Protein 7SHE (pdb70)

Structure (mmCIF, N/CA/C/O backbone):
data_7SHE
#
_entry.id   7SHE
#
_cell.length_a   1.00
_cell.length_b   1.00
_cell.length_c   1.00
_cell.angle_alpha   90.00
_cell.angle_beta   90.00
_cell.angle_gamma   90.00
#
_symmetry.space_group_name_H-M   'P 1'
#
loop_
_entity.id
_entity.type
_entity.pdbx_description
1 polymer 'G-protein coupled receptor 158'
2 non-polymer 1,2-dioleoyl-sn-glycero-3-phosphoethanolamine
3 non-polymer '(2S)-1-{[(S)-hydroxy{[(1s,2R,3R,4R,5S,6S)-2,3,4,5,6-pentahydroxycyclohexyl]oxy}phosphoryl]oxy}-3-(octadecanoyloxy)propan-2-yl (5E,8E,11E,14E)-icosa-5,8,11,14-tetraenoate'
4 non-polymer CHOLESTEROL
#
loop_
_atom_site.group_PDB
_atom_site.id
_atom_site.type_symbol
_atom_site.label_atom_id
_atom_site.label_alt_id
_atom_site.label_comp_id
_atom_site.label_asym_id
_atom_site.label_entity_id
_atom_site.label_seq_id
_atom_site.pdbx_PDB_ins_code
_atom_site.Cartn_x
_atom_site.Cartn_y
_atom_site.Cartn_z
_atom_site.occupancy
_atom_site.B_iso_or_equiv
_atom_site.auth_seq_id
_atom_site.auth_comp_id
_atom_site.auth_asym_id
_atom_site.auth_atom_id
_atom_site.pdbx_PDB_model_num
ATOM 1 N N . ASP A 1 66 ? 192.996 149.922 207.358 1.00 33.67 66 ASP A N 1
ATOM 2 C CA . ASP A 1 66 ? 193.407 149.451 208.676 1.00 33.67 66 ASP A CA 1
ATOM 3 C C . ASP A 1 66 ? 192.313 149.696 209.709 1.00 33.67 66 ASP A C 1
ATOM 4 O O . ASP A 1 66 ? 192.070 148.860 210.579 1.00 33.67 66 ASP A O 1
ATOM 9 N N . GLY A 1 67 ? 191.660 150.855 209.608 1.00 33.10 67 GLY A N 1
ATOM 10 C CA . GLY A 1 67 ? 190.578 151.164 210.529 1.00 33.10 67 GLY A CA 1
ATOM 11 C C . GLY A 1 67 ? 189.393 150.231 210.375 1.00 33.10 67 GLY A C 1
ATOM 12 O O . GLY A 1 67 ? 188.780 149.821 211.363 1.00 33.10 67 GLY A O 1
ATOM 13 N N . THR A 1 68 ? 189.050 149.888 209.130 1.00 33.78 68 THR A N 1
ATOM 14 C CA . THR A 1 68 ? 187.932 148.981 208.892 1.00 33.78 68 THR A CA 1
ATOM 15 C C . THR A 1 68 ? 188.215 147.592 209.451 1.00 33.78 68 THR A C 1
ATOM 16 O O . THR A 1 68 ? 187.329 146.962 210.041 1.00 33.78 68 THR A O 1
ATOM 20 N N . ILE A 1 69 ? 189.443 147.099 209.274 1.00 33.34 69 ILE A N 1
ATOM 21 C CA . ILE A 1 69 ? 189.801 145.769 209.754 1.00 33.34 69 ILE A CA 1
ATOM 22 C C . ILE A 1 69 ? 189.764 145.687 211.275 1.00 33.34 69 ILE A C 1
ATOM 23 O O . ILE A 1 69 ? 189.551 144.601 211.829 1.00 33.34 69 ILE A O 1
ATOM 28 N N . LEU A 1 70 ? 189.956 146.813 211.967 1.00 34.07 70 LEU A N 1
ATOM 29 C CA . LEU A 1 70 ? 189.996 146.828 213.425 1.00 34.07 70 LEU A CA 1
ATOM 30 C C . LEU A 1 70 ? 188.704 146.336 214.064 1.00 34.07 70 LEU A C 1
ATOM 31 O O . LEU A 1 70 ? 188.759 145.751 215.151 1.00 34.07 70 LEU A O 1
ATOM 36 N N . ALA A 1 71 ? 187.553 146.554 213.426 1.00 32.45 71 ALA A N 1
ATOM 37 C CA . ALA A 1 71 ? 186.296 146.066 213.983 1.00 32.45 71 ALA A CA 1
ATOM 38 C C . ALA A 1 71 ? 186.223 144.544 213.931 1.00 32.45 71 ALA A C 1
ATOM 39 O O . ALA A 1 71 ? 185.873 143.897 214.924 1.00 32.45 71 ALA A O 1
ATOM 41 N N . GLN A 1 72 ? 186.560 143.955 212.782 1.00 33.71 72 GLN A N 1
ATOM 42 C CA . GLN A 1 72 ? 186.547 142.501 212.671 1.00 33.71 72 GLN A CA 1
ATOM 43 C C . GLN A 1 72 ? 187.621 141.860 213.540 1.00 33.71 72 GLN A C 1
ATOM 44 O O . GLN A 1 72 ? 187.418 140.755 214.054 1.00 33.71 72 GLN A O 1
ATOM 50 N N . LYS A 1 73 ? 188.766 142.527 213.710 1.00 32.47 73 LYS A N 1
ATOM 51 C CA . LYS A 1 73 ? 189.811 141.984 214.573 1.00 32.47 73 LYS A CA 1
ATOM 52 C C . LYS A 1 73 ? 189.342 141.894 216.020 1.00 32.47 73 LYS A C 1
ATOM 53 O O . LYS A 1 73 ? 189.612 140.902 216.707 1.00 32.47 73 LYS A O 1
ATOM 59 N N . LEU A 1 74 ? 188.637 142.919 216.500 1.00 32.08 74 LEU A N 1
ATOM 60 C CA . LEU A 1 74 ? 188.127 142.918 217.865 1.00 32.08 74 LEU A CA 1
ATOM 61 C C . LEU A 1 74 ? 186.814 142.162 218.010 1.00 32.08 74 LEU A C 1
ATOM 62 O O . LEU A 1 74 ? 186.380 141.928 219.144 1.00 32.08 74 LEU A O 1
ATOM 67 N N . ALA A 1 75 ? 186.170 141.791 216.900 1.00 30.08 75 ALA A N 1
ATOM 68 C CA . ALA A 1 75 ? 184.945 141.001 216.980 1.00 30.08 75 ALA A CA 1
ATOM 69 C C . ALA A 1 75 ? 185.164 139.719 217.774 1.00 30.08 75 ALA A C 1
ATOM 70 O O . ALA A 1 75 ? 184.359 139.365 218.643 1.00 30.08 75 ALA A O 1
ATOM 72 N N . GLU A 1 76 ? 186.255 139.006 217.488 1.00 35.00 76 GLU A N 1
ATOM 73 C CA . GLU A 1 76 ? 186.604 137.832 218.277 1.00 35.00 76 GLU A CA 1
ATOM 74 C C . GLU A 1 76 ? 187.221 138.192 219.622 1.00 35.00 76 GLU A C 1
ATOM 75 O O . GLU A 1 76 ? 187.219 137.355 220.531 1.00 35.00 76 GLU A O 1
ATOM 81 N N . GLU A 1 77 ? 187.748 139.410 219.770 1.00 35.85 77 GLU A N 1
ATOM 82 C CA . GLU A 1 77 ? 188.284 139.825 221.062 1.00 35.85 77 GLU A CA 1
ATOM 83 C C . GLU A 1 77 ? 187.170 140.057 222.075 1.00 35.85 77 GLU A C 1
ATOM 84 O O . GLU A 1 77 ? 187.389 139.901 223.282 1.00 35.85 77 GLU A O 1
ATOM 90 N N . VAL A 1 78 ? 185.981 140.423 221.608 1.00 35.02 78 VAL A N 1
ATOM 91 C CA . VAL A 1 78 ? 184.809 140.537 222.475 1.00 35.02 78 VAL A CA 1
ATOM 92 C C . VAL A 1 78 ? 183.683 139.684 221.896 1.00 35.02 78 VAL A C 1
ATOM 93 O O . VAL A 1 78 ? 182.724 140.215 221.318 1.00 35.02 78 VAL A O 1
ATOM 97 N N . PRO A 1 79 ? 183.753 138.362 222.037 1.00 34.18 79 PRO A N 1
ATOM 98 C CA . PRO A 1 79 ? 182.704 137.503 221.480 1.00 34.18 79 PRO A CA 1
ATOM 99 C C . PRO A 1 79 ? 181.409 137.621 222.267 1.00 34.18 79 PRO A C 1
ATOM 100 O O . PRO A 1 79 ? 181.362 138.191 223.361 1.00 34.18 79 PRO A O 1
ATOM 104 N N . MET A 1 80 ? 180.338 137.104 221.657 1.00 31.88 80 MET A N 1
ATOM 105 C CA . MET A 1 80 ? 179.002 137.038 222.246 1.00 31.88 80 MET A CA 1
ATOM 106 C C . MET A 1 80 ? 178.377 138.432 222.267 1.00 31.88 80 MET A C 1
ATOM 107 O O . MET A 1 80 ? 177.176 138.581 222.508 1.00 31.88 80 MET A O 1
ATOM 112 N N . ASP A 1 81 ? 179.166 139.452 221.928 1.00 31.24 81 ASP A N 1
ATOM 113 C CA . ASP A 1 81 ? 178.670 140.819 221.848 1.00 31.24 81 ASP A CA 1
ATOM 114 C C . ASP A 1 81 ? 178.488 141.310 220.420 1.00 31.24 81 ASP A C 1
ATOM 115 O O . ASP A 1 81 ? 177.789 142.308 220.211 1.00 31.24 81 ASP A O 1
ATOM 120 N N . VAL A 1 82 ? 179.102 140.644 219.439 1.00 29.16 82 VAL A N 1
ATOM 121 C CA . VAL A 1 82 ? 178.898 141.022 218.043 1.00 29.16 82 VAL A CA 1
ATOM 122 C C . VAL A 1 82 ? 177.441 140.819 217.651 1.00 29.16 82 VAL A C 1
ATOM 123 O O . VAL A 1 82 ? 176.841 141.660 216.970 1.00 29.16 82 VAL A O 1
ATOM 127 N N . ALA A 1 83 ? 176.849 139.699 218.073 1.00 31.08 83 ALA A N 1
ATOM 128 C CA . ALA A 1 83 ? 175.422 139.488 217.866 1.00 31.08 83 ALA A CA 1
ATOM 129 C C . ALA A 1 83 ? 174.584 140.529 218.593 1.00 31.08 83 ALA A C 1
ATOM 130 O O . ALA A 1 83 ? 173.496 140.876 218.120 1.00 31.08 83 ALA A O 1
ATOM 132 N N . SER A 1 84 ? 175.064 141.036 219.731 1.00 25.88 84 SER A N 1
ATOM 133 C CA . SER A 1 84 ? 174.381 142.120 220.422 1.00 25.88 84 SER A CA 1
ATOM 134 C C . SER A 1 84 ? 174.554 143.459 219.718 1.00 25.88 84 SER A C 1
ATOM 135 O O . SER A 1 84 ? 173.792 144.392 219.994 1.00 25.88 84 SER A O 1
ATOM 138 N N . TYR A 1 85 ? 175.533 143.573 218.820 1.00 34.98 85 TYR A N 1
ATOM 139 C CA . TYR A 1 85 ? 175.725 144.808 218.068 1.00 34.98 85 TYR A CA 1
ATOM 140 C C . TYR A 1 85 ? 174.749 144.895 216.899 1.00 34.98 85 TYR A C 1
ATOM 141 O O . TYR A 1 85 ? 173.924 145.812 216.831 1.00 34.98 85 TYR A O 1
ATOM 150 N N . LEU A 1 86 ? 174.833 143.941 215.969 1.00 34.72 86 LEU A N 1
ATOM 151 C CA . LEU A 1 86 ? 173.942 143.952 214.814 1.00 34.72 86 LEU A CA 1
ATOM 152 C C . LEU A 1 86 ? 172.491 143.754 215.235 1.00 34.72 86 LEU A C 1
ATOM 153 O O . LEU A 1 86 ? 171.587 144.410 214.703 1.00 34.72 86 LEU A O 1
ATOM 158 N N . TYR A 1 87 ? 172.249 142.858 216.185 1.00 35.95 87 TYR A N 1
ATOM 159 C CA . TYR A 1 87 ? 170.911 142.579 216.702 1.00 35.95 87 TYR A CA 1
ATOM 160 C C . TYR A 1 87 ? 170.838 143.135 218.123 1.00 35.95 87 TYR A C 1
ATOM 161 O O . TYR A 1 87 ? 171.317 142.517 219.075 1.00 35.95 87 TYR A O 1
ATOM 170 N N . THR A 1 88 ? 170.232 144.318 218.256 1.00 32.44 88 THR A N 1
ATOM 171 C CA . THR A 1 88 ? 170.099 144.937 219.571 1.00 32.44 88 THR A CA 1
ATOM 172 C C . THR A 1 88 ? 169.154 144.150 220.471 1.00 32.44 88 THR A C 1
ATOM 173 O O . THR A 1 88 ? 169.207 144.288 221.699 1.00 32.44 88 THR A O 1
ATOM 177 N N . GLY A 1 89 ? 168.291 143.325 219.887 1.00 32.88 89 GLY A N 1
ATOM 178 C CA . GLY A 1 89 ? 167.357 142.507 220.628 1.00 32.88 89 GLY A CA 1
ATOM 179 C C . GLY A 1 89 ? 167.895 141.167 221.075 1.00 32.88 89 GLY A C 1
ATOM 180 O O . GLY A 1 89 ? 167.131 140.349 221.596 1.00 32.88 89 GLY A O 1
ATOM 181 N N . ASP A 1 90 ? 169.192 140.911 220.889 1.00 31.78 90 ASP A N 1
ATOM 182 C CA . ASP A 1 90 ? 169.767 139.631 221.284 1.00 31.78 90 ASP A CA 1
ATOM 183 C C . ASP A 1 90 ? 169.872 139.485 222.798 1.00 31.78 90 ASP A C 1
ATOM 184 O O . ASP A 1 90 ? 170.169 138.389 223.285 1.00 31.78 90 ASP A O 1
ATOM 189 N N . SER A 1 91 ? 169.627 140.560 223.551 1.00 31.42 91 SER A N 1
ATOM 190 C CA . SER A 1 91 ? 169.840 140.519 224.994 1.00 31.42 91 SER A CA 1
ATOM 191 C C . SER A 1 91 ? 168.847 139.603 225.701 1.00 31.42 91 SER A C 1
ATOM 192 O O . SER A 1 91 ? 169.201 138.970 226.703 1.00 31.42 91 SER A O 1
ATOM 195 N N . HIS A 1 92 ? 167.609 139.512 225.207 1.00 35.41 92 HIS A N 1
ATOM 196 C CA . HIS A 1 92 ? 166.577 138.798 225.953 1.00 35.41 92 HIS A CA 1
ATOM 197 C C . HIS A 1 92 ? 166.787 137.289 225.980 1.00 35.41 92 HIS A C 1
ATOM 198 O O . HIS A 1 92 ? 166.147 136.613 226.792 1.00 35.41 92 HIS A O 1
ATOM 205 N N . GLN A 1 93 ? 167.467 136.774 224.970 1.00 30.89 93 GLN A N 1
ATOM 206 C CA . GLN A 1 93 ? 167.729 135.334 225.078 1.00 30.89 93 GLN A CA 1
ATOM 207 C C . GLN A 1 93 ? 168.991 135.299 225.920 1.00 30.89 93 GLN A C 1
ATOM 208 O O . GLN A 1 93 ? 169.094 134.405 226.781 1.00 30.89 93 GLN A O 1
ATOM 214 N N . LEU A 1 94 ? 169.854 136.304 225.723 1.00 34.23 94 LEU A N 1
ATOM 215 C CA . LEU A 1 94 ? 171.153 136.256 226.411 1.00 34.23 94 LEU A CA 1
ATOM 216 C C . LEU A 1 94 ? 170.873 135.968 227.875 1.00 34.23 94 LEU A C 1
ATOM 217 O O . LEU A 1 94 ? 170.168 136.764 228.523 1.00 34.23 94 LEU A O 1
ATOM 222 N N . LYS A 1 95 ? 171.400 134.852 228.356 1.00 30.22 95 LYS A N 1
ATOM 223 C CA . LYS A 1 95 ? 171.063 134.417 229.728 1.00 30.22 95 LYS A CA 1
ATOM 224 C C . LYS A 1 95 ? 172.227 134.579 230.704 1.00 30.22 95 LYS A C 1
ATOM 225 O O . LYS A 1 95 ? 172.102 135.396 231.624 1.00 30.22 95 LYS A O 1
ATOM 227 N N . ARG A 1 96 ? 173.311 133.830 230.513 1.00 28.10 96 ARG A N 1
ATOM 228 C CA . ARG A 1 96 ? 174.378 133.821 231.543 1.00 28.10 96 ARG A CA 1
ATOM 229 C C . ARG A 1 96 ? 175.568 134.714 231.205 1.00 28.10 96 ARG A C 1
ATOM 230 O O . ARG A 1 96 ? 175.285 135.708 230.507 1.00 28.10 96 ARG A O 1
ATOM 232 N N . ALA A 1 97 ? 176.789 134.340 231.646 1.00 27.74 97 ALA A N 1
ATOM 233 C CA . ALA A 1 97 ? 178.063 135.100 231.521 1.00 27.74 97 ALA A CA 1
ATOM 234 C C . ALA A 1 97 ? 178.394 135.664 232.904 1.00 27.74 97 ALA A C 1
ATOM 235 O O . ALA A 1 97 ? 177.440 135.933 233.665 1.00 27.74 97 ALA A O 1
ATOM 237 N N . ASN A 1 98 ? 179.685 135.832 233.223 1.00 29.01 98 ASN A N 1
ATOM 238 C CA . ASN A 1 98 ? 180.072 136.434 234.533 1.00 29.01 98 ASN A CA 1
ATOM 239 C C . ASN A 1 98 ? 179.521 137.846 234.597 1.00 29.01 98 ASN A C 1
ATOM 240 O O . ASN A 1 98 ? 178.948 138.190 235.643 1.00 29.01 98 ASN A O 1
ATOM 245 N N . CYS A 1 99 ? 179.693 138.605 233.513 1.00 23.32 99 CYS A N 1
ATOM 246 C CA . CYS A 1 99 ? 179.092 139.957 233.423 1.00 23.32 99 CYS A CA 1
ATOM 247 C C . CYS A 1 99 ? 178.781 140.267 231.962 1.00 23.32 99 CYS A C 1
ATOM 248 O O . CYS A 1 99 ? 178.065 139.484 231.331 1.00 23.32 99 CYS A O 1
ATOM 251 N N . SER A 1 100 ? 179.315 141.384 231.473 1.00 22.80 100 SER A N 1
ATOM 252 C CA . SER A 1 100 ? 179.170 141.764 230.055 1.00 22.80 100 SER A CA 1
ATOM 253 C C . SER A 1 100 ? 180.259 142.785 229.716 1.00 22.80 100 SER A C 1
ATOM 254 O O . SER A 1 100 ? 181.161 142.987 230.548 1.00 22.80 100 SER A O 1
ATOM 257 N N . GLY A 1 101 ? 180.155 143.442 228.562 1.00 26.08 101 GLY A N 1
ATOM 258 C CA . GLY A 1 101 ? 181.187 144.382 228.081 1.00 26.08 101 GLY A CA 1
ATOM 259 C C . GLY A 1 101 ? 181.875 145.210 229.120 1.00 26.08 101 GLY A C 1
ATOM 260 O O . GLY A 1 101 ? 181.244 145.894 229.912 1.00 26.08 101 GLY A O 1
ATOM 261 N N . ARG A 1 102 ? 183.182 145.146 229.077 1.00 28.25 102 ARG A N 1
ATOM 262 C CA . ARG A 1 102 ? 183.944 146.059 229.959 1.00 28.25 102 ARG A CA 1
ATOM 263 C C . ARG A 1 102 ? 184.651 147.128 229.113 1.00 28.25 102 ARG A C 1
ATOM 264 O O . ARG A 1 102 ? 184.880 148.239 229.664 1.00 28.25 102 ARG A O 1
ATOM 272 N N . TYR A 1 103 ? 184.864 146.821 227.798 1.00 34.00 103 TYR A N 1
ATOM 273 C CA . TYR A 1 103 ? 185.584 147.932 227.192 1.00 34.00 103 TYR A CA 1
ATOM 274 C C . TYR A 1 103 ? 185.602 147.754 225.681 1.00 34.00 103 TYR A C 1
ATOM 275 O O . TYR A 1 103 ? 185.597 146.628 225.176 1.00 34.00 103 TYR A O 1
ATOM 284 N N . GLU A 1 104 ? 185.622 148.881 224.972 1.00 32.75 104 GLU A N 1
ATOM 285 C CA . GLU A 1 104 ? 185.736 148.898 223.520 1.00 32.75 104 GLU A CA 1
ATOM 286 C C . GLU A 1 104 ? 186.825 149.883 223.127 1.00 32.75 104 GLU A C 1
ATOM 287 O O . GLU A 1 104 ? 186.892 150.987 223.675 1.00 32.75 104 GLU A O 1
ATOM 293 N N . LEU A 1 105 ? 187.677 149.483 222.181 1.00 30.58 105 LEU A N 1
ATOM 294 C CA . LEU A 1 105 ? 188.783 150.325 221.722 1.00 30.58 105 LEU A CA 1
ATOM 295 C C . LEU A 1 105 ? 188.253 151.368 220.736 1.00 30.58 105 LEU A C 1
ATOM 296 O O . LEU A 1 105 ? 188.361 151.244 219.514 1.00 30.58 105 LEU A O 1
ATOM 301 N N . ALA A 1 106 ? 187.665 152.418 221.302 1.00 28.77 106 ALA A N 1
ATOM 302 C CA . ALA A 1 106 ? 187.114 153.524 220.532 1.00 28.77 106 ALA A CA 1
ATOM 303 C C . ALA A 1 106 ? 188.107 154.663 220.341 1.00 28.77 106 ALA A C 1
ATOM 304 O O . ALA A 1 106 ? 187.704 155.758 219.933 1.00 28.77 106 ALA A O 1
ATOM 306 N N . GLY A 1 107 ? 189.388 154.434 220.626 1.00 30.89 107 GLY A N 1
ATOM 307 C CA . GLY A 1 107 ? 190.374 155.496 220.571 1.00 30.89 107 GLY A CA 1
ATOM 308 C C . GLY A 1 107 ? 190.880 155.853 219.191 1.00 30.89 107 GLY A C 1
ATOM 309 O O . GLY A 1 107 ? 191.672 156.793 219.069 1.00 30.89 107 GLY A O 1
ATOM 310 N N . LEU A 1 108 ? 190.454 155.133 218.153 1.00 30.45 108 LEU A N 1
ATOM 311 C CA . LEU A 1 108 ? 190.924 155.424 216.799 1.00 30.45 108 LEU A CA 1
ATOM 312 C C . LEU A 1 108 ? 190.544 156.820 216.317 1.00 30.45 108 LEU A C 1
ATOM 313 O O . LEU A 1 108 ? 191.429 157.530 215.812 1.00 30.45 108 LEU A O 1
ATOM 318 N N . PRO A 1 109 ? 189.291 157.281 216.430 1.00 33.60 109 PRO A N 1
ATOM 319 C CA . PRO A 1 109 ? 189.032 158.698 216.112 1.00 33.60 109 PRO A CA 1
ATOM 320 C C . PRO A 1 109 ? 189.565 159.637 217.180 1.00 33.60 109 PRO A C 1
ATOM 321 O O . PRO A 1 109 ? 190.135 160.689 216.862 1.00 33.60 109 PRO A O 1
ATOM 325 N N . GLY A 1 110 ? 189.386 159.279 218.447 1.00 26.95 110 GLY A N 1
ATOM 326 C CA . GLY A 1 110 ? 189.886 160.070 219.554 1.00 26.95 110 GLY A CA 1
ATOM 327 C C . GLY A 1 110 ? 189.596 159.361 220.855 1.00 26.95 110 GLY A C 1
ATOM 328 O O . GLY A 1 110 ? 188.924 158.325 220.881 1.00 26.95 110 GLY A O 1
ATOM 329 N N . LYS A 1 111 ? 190.118 159.929 221.945 1.00 31.68 111 LYS A N 1
ATOM 330 C CA . LYS A 1 111 ? 189.851 159.367 223.266 1.00 31.68 111 LYS A CA 1
ATOM 331 C C . LYS A 1 111 ? 188.352 159.326 223.537 1.00 31.68 111 LYS A C 1
ATOM 332 O O . LYS A 1 111 ? 187.805 158.291 223.931 1.00 31.68 111 LYS A O 1
ATOM 338 N N . TRP A 1 112 ? 187.672 160.454 223.319 1.00 34.40 112 TRP A N 1
ATOM 339 C CA . TRP A 1 112 ? 186.223 160.557 223.332 1.00 34.40 112 TRP A CA 1
ATOM 340 C C . TRP A 1 112 ? 185.855 161.765 222.487 1.00 34.40 112 TRP A C 1
ATOM 341 O O . TRP A 1 112 ? 186.580 162.771 222.513 1.00 34.40 112 TRP A O 1
ATOM 352 N N . PRO A 1 113 ? 184.755 161.699 221.730 1.00 32.51 113 PRO A N 1
ATOM 353 C CA . PRO A 1 113 ? 184.484 162.737 220.726 1.00 32.51 113 PRO A CA 1
ATOM 354 C C . PRO A 1 113 ? 184.312 164.130 221.309 1.00 32.51 113 PRO A C 1
ATOM 355 O O . PRO A 1 113 ? 183.358 164.394 222.048 1.00 32.51 113 PRO A O 1
ATOM 359 N N . ALA A 1 114 ? 185.238 165.027 220.979 1.00 25.53 114 ALA A N 1
ATOM 360 C CA . ALA A 1 114 ? 185.053 166.439 221.275 1.00 25.53 114 ALA A CA 1
ATOM 361 C C . ALA A 1 114 ? 184.121 167.047 220.237 1.00 25.53 114 ALA A C 1
ATOM 362 O O . ALA A 1 114 ? 184.289 166.821 219.034 1.00 25.53 114 ALA A O 1
ATOM 364 N N . LEU A 1 115 ? 183.139 167.818 220.702 1.00 25.78 115 LEU A N 1
ATOM 365 C CA . LEU A 1 115 ? 182.036 168.285 219.865 1.00 25.78 115 LEU A CA 1
ATOM 366 C C . LEU A 1 115 ? 181.344 167.088 219.209 1.00 25.78 115 LEU A C 1
ATOM 367 O O . LEU A 1 115 ? 181.244 166.968 217.987 1.00 25.78 115 LEU A O 1
ATOM 372 N N . ALA A 1 116 ? 180.886 166.179 220.068 1.00 29.48 116 ALA A N 1
ATOM 373 C CA . ALA A 1 116 ? 180.308 164.923 219.611 1.00 29.48 116 ALA A CA 1
ATOM 374 C C . ALA A 1 116 ? 179.008 165.161 218.855 1.00 29.48 116 ALA A C 1
ATOM 375 O O . ALA A 1 116 ? 178.226 166.051 219.199 1.00 29.48 116 ALA A O 1
ATOM 377 N N . SER A 1 117 ? 178.781 164.355 217.819 1.00 31.37 117 SER A N 1
ATOM 378 C CA . SER A 1 117 ? 177.552 164.422 217.041 1.00 31.37 117 SER A CA 1
ATOM 379 C C . SER A 1 117 ? 176.402 163.654 217.680 1.00 31.37 117 SER A C 1
ATOM 380 O O . SER A 1 117 ? 175.378 163.447 217.023 1.00 31.37 117 SER A O 1
ATOM 383 N N . ALA A 1 118 ? 176.545 163.231 218.935 1.00 29.26 118 ALA A N 1
ATOM 384 C CA . ALA A 1 118 ? 175.513 162.455 219.611 1.00 29.26 118 ALA A CA 1
ATOM 385 C C . ALA A 1 118 ? 174.450 163.355 220.224 1.00 29.26 118 ALA A C 1
ATOM 386 O O . ALA A 1 118 ? 174.148 163.241 221.416 1.00 29.26 118 ALA A O 1
ATOM 388 N N . HIS A 1 119 ? 173.883 164.255 219.414 1.00 34.20 119 HIS A N 1
ATOM 389 C CA . HIS A 1 119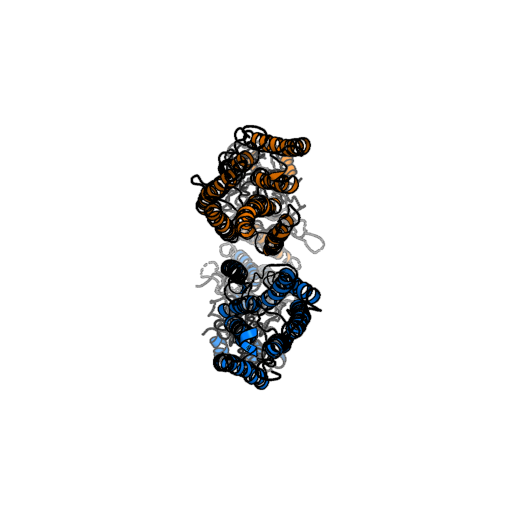 ? 172.846 165.206 219.810 1.00 34.20 119 HIS A CA 1
ATOM 390 C C . HIS A 1 119 ? 173.365 166.451 220.526 1.00 34.20 119 HIS A C 1
ATOM 391 O O . HIS A 1 119 ? 174.499 166.888 220.278 1.00 34.20 119 HIS A O 1
ATOM 398 N N . PRO A 1 120 ? 172.563 167.069 221.398 1.00 28.69 120 PRO A N 1
ATOM 399 C CA . PRO A 1 120 ? 173.083 168.192 222.194 1.00 28.69 120 PRO A CA 1
ATOM 400 C C . PRO A 1 120 ? 172.943 167.578 223.577 1.00 28.69 120 PRO A C 1
ATOM 401 O O . PRO A 1 120 ? 173.341 168.216 224.561 1.00 28.69 120 PRO A O 1
ATOM 405 N N . SER A 1 121 ? 172.389 166.368 223.685 1.00 26.73 121 SER A N 1
ATOM 406 C CA . SER A 1 121 ? 172.195 165.741 224.988 1.00 26.73 121 SER A CA 1
ATOM 407 C C . SER A 1 121 ? 173.521 165.551 225.715 1.00 26.73 121 SER A C 1
ATOM 408 O O . SER A 1 121 ? 173.623 165.798 226.921 1.00 26.73 121 SER A O 1
ATOM 411 N N . LEU A 1 122 ? 174.553 165.114 224.989 1.00 21.43 122 LEU A N 1
ATOM 412 C CA . LEU A 1 122 ? 175.862 164.926 225.609 1.00 21.43 122 LEU A CA 1
ATOM 413 C C . LEU A 1 122 ? 176.435 166.248 226.106 1.00 21.43 122 LEU A C 1
ATOM 414 O O . LEU A 1 122 ? 177.002 166.313 227.203 1.00 21.43 122 LEU A O 1
ATOM 419 N N . HIS A 1 123 ? 176.298 167.313 225.315 1.00 22.92 123 HIS A N 1
ATOM 420 C CA . HIS A 1 123 ? 176.852 168.610 225.681 1.00 22.92 123 HIS A CA 1
ATOM 421 C C . HIS A 1 123 ? 176.013 169.357 226.708 1.00 22.92 123 HIS A C 1
ATOM 422 O O . HIS A 1 123 ? 176.522 170.293 227.333 1.00 22.92 123 HIS A O 1
ATOM 429 N N . ARG A 1 124 ? 174.752 168.974 226.902 1.00 24.03 124 ARG A N 1
ATOM 430 C CA . ARG A 1 124 ? 173.858 169.663 227.824 1.00 24.03 124 ARG A CA 1
ATOM 431 C C . ARG A 1 124 ? 173.696 168.932 229.147 1.00 24.03 124 ARG A C 1
ATOM 432 O O . ARG A 1 124 ? 173.404 169.561 230.169 1.00 24.03 124 ARG A O 1
ATOM 440 N N . ALA A 1 125 ? 173.884 167.610 229.162 1.00 21.27 125 ALA A N 1
ATOM 441 C CA . ALA A 1 125 ? 173.882 166.885 230.428 1.00 21.27 125 ALA A CA 1
ATOM 442 C C . ALA A 1 125 ? 175.110 167.222 231.261 1.00 21.27 125 ALA A C 1
ATOM 443 O O . ALA A 1 125 ? 175.069 167.134 232.493 1.00 21.27 125 ALA A O 1
ATOM 445 N N . LEU A 1 126 ? 176.210 167.601 230.608 1.00 25.85 126 LEU A N 1
ATOM 446 C CA . LEU A 1 126 ? 177.410 168.005 231.334 1.00 25.85 126 LEU A CA 1
ATOM 447 C C . LEU A 1 126 ? 177.182 169.314 232.081 1.00 25.85 126 LEU A C 1
ATOM 448 O O . LEU A 1 126 ? 177.781 169.554 233.136 1.00 25.85 126 LEU A O 1
ATOM 453 N N . ASP A 1 127 ? 176.326 170.182 231.534 1.00 23.72 127 ASP A N 1
ATOM 454 C CA . ASP A 1 127 ? 176.051 171.466 232.172 1.00 23.72 127 ASP A CA 1
ATOM 455 C C . ASP A 1 127 ? 175.405 171.273 233.538 1.00 23.72 127 ASP A C 1
ATOM 456 O O . ASP A 1 127 ? 175.740 171.972 234.504 1.00 23.72 127 ASP A O 1
ATOM 461 N N . THR A 1 128 ? 174.474 170.321 233.637 1.00 22.72 128 THR A N 1
ATOM 462 C CA . THR A 1 128 ? 173.795 170.068 234.902 1.00 22.72 128 THR A CA 1
ATOM 463 C C . THR A 1 128 ? 174.776 169.658 235.989 1.00 22.72 128 THR A C 1
ATOM 464 O O . THR A 1 128 ? 174.655 170.101 237.137 1.00 22.72 128 THR A O 1
ATOM 468 N N . LEU A 1 129 ? 175.758 168.821 235.650 1.00 23.18 129 LEU A N 1
ATOM 469 C CA . LEU A 1 129 ? 176.743 168.415 236.644 1.00 23.18 129 LEU A CA 1
ATOM 470 C C . LEU A 1 129 ? 177.733 169.533 236.948 1.00 23.18 129 LEU A C 1
ATOM 471 O O . LEU A 1 129 ? 178.112 169.725 238.109 1.00 23.18 129 LEU A O 1
ATOM 476 N N . THR A 1 130 ? 178.173 170.278 235.930 1.00 23.81 130 THR A N 1
ATOM 477 C CA . THR A 1 130 ? 179.205 171.283 236.167 1.00 23.81 130 THR A CA 1
ATOM 478 C C . THR A 1 130 ? 178.666 172.440 237.003 1.00 23.81 130 THR A C 1
ATOM 479 O O . THR A 1 130 ? 179.350 172.940 237.904 1.00 23.81 130 THR A O 1
ATOM 483 N N . HIS A 1 131 ? 177.429 172.866 236.744 1.00 26.22 131 HIS A N 1
ATOM 484 C CA . HIS A 1 131 ? 176.876 173.975 237.509 1.00 26.22 131 HIS A CA 1
ATOM 485 C C . HIS A 1 131 ? 176.381 173.552 238.884 1.00 26.22 131 HIS A C 1
ATOM 486 O O . HIS A 1 131 ? 176.081 174.420 239.711 1.00 26.22 131 HIS A O 1
ATOM 493 N N . ALA A 1 132 ? 176.289 172.250 239.146 1.00 23.87 132 ALA A N 1
ATOM 494 C CA . ALA A 1 132 ? 176.087 171.760 240.500 1.00 23.87 132 ALA A CA 1
ATOM 495 C C . ALA A 1 132 ? 177.398 171.602 241.254 1.00 23.87 132 ALA A C 1
ATOM 496 O O . ALA A 1 132 ? 177.430 171.818 242.470 1.00 23.87 132 ALA A O 1
ATOM 498 N N . THR A 1 133 ? 178.477 171.233 240.560 1.00 26.62 133 THR A N 1
ATOM 499 C CA . THR A 1 133 ? 179.793 171.221 241.188 1.00 26.62 133 THR A CA 1
ATOM 500 C C . THR A 1 133 ? 180.249 172.629 241.551 1.00 26.62 133 THR A C 1
ATOM 501 O O . THR A 1 133 ? 180.824 172.836 242.625 1.00 26.62 133 THR A O 1
ATOM 505 N N . ASN A 1 134 ? 180.005 173.609 240.674 1.00 25.78 134 ASN A N 1
ATOM 506 C CA . ASN A 1 134 ? 180.322 174.993 241.018 1.00 25.78 134 ASN A CA 1
ATOM 507 C C . ASN A 1 134 ? 179.503 175.459 242.215 1.00 25.78 134 ASN A C 1
ATOM 508 O O . ASN A 1 134 ? 179.992 176.221 243.057 1.00 25.78 134 ASN A O 1
ATOM 513 N N . PHE A 1 135 ? 178.247 175.016 242.304 1.00 26.97 135 PHE A N 1
ATOM 514 C CA . PHE A 1 135 ? 177.459 175.283 243.503 1.00 26.97 135 PHE A CA 1
ATOM 515 C C . PHE A 1 135 ? 178.115 174.655 244.725 1.00 26.97 135 PHE A C 1
ATOM 516 O O . PHE A 1 135 ? 178.194 175.273 245.793 1.00 26.97 135 PHE A O 1
ATOM 524 N N . LEU A 1 136 ? 178.598 173.419 244.582 1.00 29.01 136 LEU A N 1
ATOM 525 C CA . LEU A 1 136 ? 179.399 172.805 245.632 1.00 29.01 136 LEU A CA 1
ATOM 526 C C . LEU A 1 136 ? 180.778 173.439 245.751 1.00 29.01 136 LEU A C 1
ATOM 527 O O . LEU A 1 136 ? 181.409 173.324 246.807 1.00 29.01 136 LEU A O 1
ATOM 532 N N . ASN A 1 137 ? 181.258 174.106 244.702 1.00 26.51 137 ASN A N 1
ATOM 533 C CA . ASN A 1 137 ? 182.531 174.823 244.759 1.00 26.51 137 ASN A CA 1
ATOM 534 C C . ASN A 1 137 ? 182.349 176.253 245.254 1.00 26.51 137 ASN A C 1
ATOM 535 O O . ASN A 1 137 ? 182.818 177.211 244.632 1.00 26.51 137 ASN A O 1
ATOM 540 N N . VAL A 1 138 ? 181.652 176.413 246.382 1.00 26.89 138 VAL A N 1
ATOM 541 C CA . VAL A 1 138 ? 181.468 177.697 247.048 1.00 26.89 138 VAL A CA 1
ATOM 542 C C . VAL A 1 138 ? 181.801 177.604 248.532 1.00 26.89 138 VAL A C 1
ATOM 543 O O . VAL A 1 138 ? 182.629 178.363 249.047 1.00 26.89 138 VAL A O 1
ATOM 547 N N . MET A 1 139 ? 181.164 176.667 249.237 1.00 32.86 139 MET A N 1
ATOM 548 C CA . MET A 1 139 ? 181.319 176.511 250.677 1.00 32.86 139 MET A CA 1
ATOM 549 C C . MET A 1 139 ? 182.552 175.715 251.073 1.00 32.86 139 MET A C 1
ATOM 550 O O . MET A 1 139 ? 182.749 175.472 252.269 1.00 32.86 139 MET A O 1
ATOM 555 N N . LEU A 1 140 ? 183.359 175.274 250.107 1.00 27.94 140 LEU A N 1
ATOM 556 C CA . LEU A 1 140 ? 184.664 174.717 250.444 1.00 27.94 140 LEU A CA 1
ATOM 557 C C . LEU A 1 140 ? 185.498 175.715 251.238 1.00 27.94 140 LEU A C 1
ATOM 558 O O . LEU A 1 140 ? 186.317 175.314 252.073 1.00 27.94 140 LEU A O 1
ATOM 563 N N . GLN A 1 141 ? 185.294 177.014 251.003 1.00 35.05 141 GLN A N 1
ATOM 564 C CA . GLN A 1 141 ? 186.018 178.065 251.708 1.00 35.05 141 GLN A CA 1
ATOM 565 C C . GLN A 1 141 ? 185.108 178.910 252.592 1.00 35.05 141 GLN A C 1
ATOM 566 O O . GLN A 1 141 ? 185.572 179.898 253.175 1.00 35.05 141 GLN A O 1
ATOM 572 N N . SER A 1 142 ? 183.830 178.556 252.707 1.00 34.88 142 SER A N 1
ATOM 573 C CA . SER A 1 142 ? 182.900 179.342 253.509 1.00 34.88 142 SER A CA 1
ATOM 574 C C . SER A 1 142 ? 183.259 179.254 254.986 1.00 34.88 142 SER A C 1
ATOM 575 O O . SER A 1 142 ? 183.485 178.161 255.516 1.00 34.88 142 SER A O 1
ATOM 578 N N . ASN A 1 143 ? 183.312 180.408 255.646 1.00 36.24 143 ASN A N 1
ATOM 579 C CA . ASN A 1 143 ? 183.642 180.445 257.063 1.00 36.24 143 ASN A CA 1
ATOM 580 C C . ASN A 1 143 ? 182.519 179.837 257.894 1.00 36.24 143 ASN A C 1
ATOM 581 O O . ASN A 1 143 ? 181.336 179.989 257.575 1.00 36.24 143 ASN A O 1
ATOM 586 N N . LYS A 1 144 ? 182.901 179.127 258.957 1.00 30.16 144 LYS A N 1
ATOM 587 C CA . LYS A 1 144 ? 182.016 178.483 259.926 1.00 30.16 144 LYS A CA 1
ATOM 588 C C . LYS A 1 144 ? 181.218 177.337 259.309 1.00 30.16 144 LYS A C 1
ATOM 589 O O . LYS A 1 144 ? 180.435 176.691 260.017 1.00 30.16 144 LYS A O 1
ATOM 595 N N . SER A 1 145 ? 181.404 177.043 258.022 1.00 30.85 145 SER A N 1
ATOM 596 C CA . SER A 1 145 ? 180.651 175.986 257.346 1.00 30.85 145 SER A CA 1
ATOM 597 C C . SER A 1 145 ? 181.337 174.647 257.603 1.00 30.85 145 SER A C 1
ATOM 598 O O . SER A 1 145 ? 181.907 174.015 256.711 1.00 30.85 145 SER A O 1
ATOM 601 N N . ARG A 1 146 ? 181.276 174.213 258.860 1.00 35.00 146 ARG A N 1
ATOM 602 C CA . ARG A 1 146 ? 181.792 172.913 259.269 1.00 35.00 146 ARG A CA 1
ATOM 603 C C . ARG A 1 146 ? 180.685 171.973 259.716 1.00 35.00 146 ARG A C 1
ATOM 604 O O . ARG A 1 146 ? 180.548 170.876 259.160 1.00 35.00 146 ARG A O 1
ATOM 612 N N . GLU A 1 147 ? 179.889 172.380 260.708 1.00 30.20 147 GLU A N 1
ATOM 613 C CA . GLU A 1 147 ? 178.714 171.643 261.165 1.00 30.20 147 GLU A CA 1
ATOM 614 C C . GLU A 1 147 ? 179.100 170.228 261.597 1.00 30.20 147 GLU A C 1
ATOM 615 O O . GLU A 1 147 ? 180.280 169.949 261.836 1.00 30.20 147 GLU A O 1
ATOM 621 N N . GLN A 1 148 ? 178.118 169.331 261.717 1.00 33.62 148 GLN A N 1
ATOM 622 C CA . GLN A 1 148 ? 178.367 167.954 262.126 1.00 33.62 148 GLN A CA 1
ATOM 623 C C . GLN A 1 148 ? 177.533 166.974 261.310 1.00 33.62 148 GLN A C 1
ATOM 624 O O . GLN A 1 148 ? 177.205 165.883 261.791 1.00 33.62 148 GLN A O 1
ATOM 630 N N . ASN A 1 149 ? 177.188 167.346 260.075 1.00 37.41 149 ASN A N 1
ATOM 631 C CA . ASN A 1 149 ? 176.338 166.542 259.197 1.00 37.41 149 ASN A CA 1
ATOM 632 C C . ASN A 1 149 ? 174.984 166.273 259.860 1.00 37.41 149 ASN A C 1
ATOM 633 O O . ASN A 1 149 ? 174.608 165.135 260.146 1.00 37.41 149 ASN A O 1
ATOM 638 N N . LEU A 1 150 ? 174.257 167.360 260.106 1.00 31.08 150 LEU A N 1
ATOM 639 C CA . LEU A 1 150 ? 172.946 167.277 260.730 1.00 31.08 150 LEU A CA 1
ATOM 640 C C . LEU A 1 150 ? 171.918 166.742 259.733 1.00 31.08 150 LEU A C 1
ATOM 641 O O . LEU A 1 150 ? 172.199 166.542 258.548 1.00 31.08 150 LEU A O 1
ATOM 646 N N . GLN A 1 151 ? 170.702 166.502 260.231 1.00 30.42 151 GLN A N 1
ATOM 647 C CA . GLN A 1 151 ? 169.633 165.999 259.376 1.00 30.42 151 GLN A CA 1
ATOM 648 C C . GLN A 1 151 ? 169.184 167.025 258.343 1.00 30.42 151 GLN A C 1
ATOM 649 O O . GLN A 1 151 ? 168.800 166.639 257.234 1.00 30.42 151 GLN A O 1
ATOM 655 N N . ASP A 1 152 ? 169.226 168.315 258.675 1.00 33.30 152 ASP A N 1
ATOM 656 C CA . ASP A 1 152 ? 168.883 169.359 257.717 1.00 33.30 152 ASP A CA 1
ATOM 657 C C . ASP A 1 152 ? 169.981 169.550 256.677 1.00 33.30 152 ASP A C 1
ATOM 658 O O . ASP A 1 152 ? 169.691 169.814 255.507 1.00 33.30 152 ASP A O 1
ATOM 663 N N . ASP A 1 153 ? 171.244 169.413 257.090 1.00 32.91 153 ASP A N 1
ATOM 664 C CA . ASP A 1 153 ? 172.351 169.473 256.140 1.00 32.91 153 ASP A CA 1
ATOM 665 C C . ASP A 1 153 ? 172.248 168.355 255.111 1.00 32.91 153 ASP A C 1
ATOM 666 O O . ASP A 1 153 ? 172.566 168.548 253.932 1.00 32.91 153 ASP A O 1
ATOM 671 N N . LEU A 1 154 ? 171.808 167.174 255.546 1.00 29.41 154 LEU A N 1
ATOM 672 C CA . LEU A 1 154 ? 171.735 166.018 254.660 1.00 29.41 154 LEU A CA 1
ATOM 673 C C . LEU A 1 154 ? 170.617 166.169 253.631 1.00 29.41 154 LEU A C 1
ATOM 674 O O . LEU A 1 154 ? 170.747 165.720 252.481 1.00 29.41 154 LEU A O 1
ATOM 679 N N . ASP A 1 155 ? 169.506 166.792 254.033 1.00 30.49 155 ASP A N 1
ATOM 680 C CA . ASP A 1 155 ? 168.374 166.954 253.128 1.00 30.49 155 ASP A CA 1
ATOM 681 C C . ASP A 1 155 ? 168.739 167.828 251.936 1.00 30.49 155 ASP A C 1
ATOM 682 O O . ASP A 1 155 ? 168.244 167.610 250.824 1.00 30.49 155 ASP A O 1
ATOM 687 N N . TRP A 1 156 ? 169.594 168.829 252.145 1.00 30.69 156 TRP A N 1
ATOM 688 C CA . TRP A 1 156 ? 169.997 169.674 251.027 1.00 30.69 156 TRP A CA 1
ATOM 689 C C . TRP A 1 156 ? 170.774 168.866 249.995 1.00 30.69 156 TRP A C 1
ATOM 690 O O . TRP A 1 156 ? 170.530 168.981 248.790 1.00 30.69 156 TRP A O 1
ATOM 701 N N . TYR A 1 157 ? 171.708 168.023 250.452 1.00 29.27 157 TYR A N 1
ATOM 702 C CA . TYR A 1 157 ? 172.438 167.162 249.526 1.00 29.27 157 TYR A CA 1
ATOM 703 C C . TYR A 1 157 ? 171.510 166.199 248.801 1.00 29.27 157 TYR A C 1
ATOM 704 O O . TYR A 1 157 ? 171.708 165.927 247.611 1.00 29.27 157 TYR A O 1
ATOM 713 N N . GLN A 1 158 ? 170.504 165.662 249.495 1.00 29.25 158 GLN A N 1
ATOM 714 C CA . GLN A 1 158 ? 169.528 164.827 248.799 1.00 29.25 158 GLN A CA 1
ATOM 715 C C . GLN A 1 158 ? 168.776 165.623 247.733 1.00 29.25 158 GLN A C 1
ATOM 716 O O . GLN A 1 158 ? 168.506 165.107 246.637 1.00 29.25 158 GLN A O 1
ATOM 722 N N . ALA A 1 159 ? 168.450 166.881 248.031 1.00 25.25 159 ALA A N 1
ATOM 723 C CA . ALA A 1 159 ? 167.822 167.739 247.034 1.00 25.25 159 ALA A CA 1
ATOM 724 C C . ALA A 1 159 ? 168.740 167.954 245.837 1.00 25.25 159 ALA A C 1
ATOM 725 O O . ALA A 1 159 ? 168.272 168.006 244.692 1.00 25.25 159 ALA A O 1
ATOM 727 N N . LEU A 1 160 ? 170.047 168.095 246.081 1.00 25.10 160 LEU A N 1
ATOM 728 C CA . LEU A 1 160 ? 170.988 168.232 244.970 1.00 25.10 160 LEU A CA 1
ATOM 729 C C . LEU A 1 160 ? 170.866 167.063 244.000 1.00 25.10 160 LEU A C 1
ATOM 730 O O . LEU A 1 160 ? 170.644 167.263 242.799 1.00 25.10 160 LEU A O 1
ATOM 735 N N . VAL A 1 161 ? 170.968 165.832 244.507 1.00 29.49 161 VAL A N 1
ATOM 736 C CA . VAL A 1 161 ? 170.956 164.686 243.606 1.00 29.49 161 VAL A CA 1
ATOM 737 C C . VAL A 1 161 ? 169.594 164.547 242.939 1.00 29.49 161 VAL A C 1
ATOM 738 O O . VAL A 1 161 ? 169.509 164.163 241.764 1.00 29.49 161 VAL A O 1
ATOM 742 N N . TRP A 1 162 ? 168.509 164.866 243.652 1.00 32.29 162 TRP A N 1
ATOM 743 C CA . TRP A 1 162 ? 167.200 164.804 243.011 1.00 32.29 162 TRP A CA 1
ATOM 744 C C . TRP A 1 162 ? 167.135 165.780 241.841 1.00 32.29 162 TRP A C 1
ATOM 745 O O . TRP A 1 162 ? 166.610 165.448 240.768 1.00 32.29 162 TRP A O 1
ATOM 756 N N . SER A 1 163 ? 167.698 166.979 242.020 1.00 30.12 163 SER A N 1
ATOM 757 C CA . SER A 1 163 ? 167.738 167.955 240.934 1.00 30.12 163 SER A CA 1
ATOM 758 C C . SER A 1 163 ? 168.575 167.455 239.762 1.00 30.12 163 SER A C 1
ATOM 759 O O . SER A 1 163 ? 168.193 167.638 238.599 1.00 30.12 163 SER A O 1
ATOM 762 N N . LEU A 1 164 ? 169.727 166.837 240.041 1.00 31.24 164 LEU A N 1
ATOM 763 C CA . LEU A 1 164 ? 170.534 166.285 238.951 1.00 31.24 164 LEU A CA 1
ATOM 764 C C . LEU A 1 164 ? 169.773 165.222 238.164 1.00 31.24 164 LEU A C 1
ATOM 765 O O . LEU A 1 164 ? 169.811 165.214 236.929 1.00 31.24 164 LEU A O 1
ATOM 770 N N . LEU A 1 165 ? 169.081 164.308 238.850 1.00 27.56 165 LEU A N 1
ATOM 771 C CA . LEU A 1 165 ? 168.318 163.305 238.104 1.00 27.56 165 LEU A CA 1
ATOM 772 C C . LEU A 1 165 ? 167.179 163.928 237.301 1.00 27.56 165 LEU A C 1
ATOM 773 O O . LEU A 1 165 ? 166.922 163.511 236.165 1.00 27.56 165 LEU A O 1
ATOM 778 N N . GLU A 1 166 ? 166.482 164.920 237.855 1.00 31.84 166 GLU A N 1
ATOM 779 C CA . GLU A 1 166 ? 165.376 165.483 237.085 1.00 31.84 166 GLU A CA 1
ATOM 780 C C . GLU A 1 166 ? 165.818 166.541 236.080 1.00 31.84 166 GLU A C 1
ATOM 781 O O . GLU A 1 166 ? 164.970 167.065 235.350 1.00 31.84 166 GLU A O 1
ATOM 787 N N . GLY A 1 167 ? 167.108 166.870 236.020 1.00 30.41 167 GLY A N 1
ATOM 788 C CA . GLY A 1 167 ? 167.574 167.860 235.066 1.00 30.41 167 GLY A CA 1
ATOM 789 C C . GLY A 1 167 ? 167.728 167.374 233.641 1.00 30.41 167 GLY A C 1
ATOM 790 O O . GLY A 1 167 ? 168.017 168.184 232.755 1.00 30.41 167 GLY A O 1
ATOM 791 N N . GLU A 1 168 ? 167.545 166.077 233.396 1.00 30.93 168 GLU A N 1
ATOM 792 C CA . GLU A 1 168 ? 167.719 165.506 232.066 1.00 30.93 168 GLU A CA 1
ATOM 793 C C . GLU A 1 168 ? 166.997 164.169 231.954 1.00 30.93 168 GLU A C 1
ATOM 794 O O . GLU A 1 168 ? 167.209 163.278 232.787 1.00 30.93 168 GLU A O 1
ATOM 800 N N . PRO A 1 169 ? 166.131 163.993 230.953 1.00 28.80 169 PRO A N 1
ATOM 801 C CA . PRO A 1 169 ? 165.570 162.653 230.713 1.00 28.80 169 PRO A CA 1
ATOM 802 C C . PRO A 1 169 ? 166.626 161.602 230.419 1.00 28.80 169 PRO A C 1
ATOM 803 O O . PRO A 1 169 ? 166.450 160.433 230.787 1.00 28.80 169 PRO A O 1
ATOM 807 N N . SER A 1 170 ? 167.726 161.984 229.765 1.00 24.09 170 SER A N 1
ATOM 808 C CA . SER A 1 170 ? 168.723 160.999 229.357 1.00 24.09 170 SER A CA 1
ATOM 809 C C . SER A 1 170 ? 169.549 160.510 230.541 1.00 24.09 170 SER A C 1
ATOM 810 O O . SER A 1 170 ? 170.012 159.363 230.546 1.00 24.09 170 SER A O 1
ATOM 813 N N . ILE A 1 171 ? 169.754 161.360 231.549 1.00 25.10 171 ILE A N 1
ATOM 814 C CA . ILE A 1 171 ? 170.598 160.979 232.677 1.00 25.10 171 ILE A CA 1
ATOM 815 C C . ILE A 1 171 ? 169.922 159.875 233.477 1.00 25.10 171 ILE A C 1
ATOM 816 O O . ILE A 1 171 ? 168.759 159.995 233.880 1.00 25.10 171 ILE A O 1
ATOM 821 N N . SER A 1 172 ? 170.656 158.791 233.705 1.00 22.33 172 SER A N 1
ATOM 822 C CA . SER A 1 172 ? 170.220 157.668 234.521 1.00 22.33 172 SER A CA 1
ATOM 823 C C . SER A 1 172 ? 170.651 157.919 235.967 1.00 22.33 172 SER A C 1
ATOM 824 O O . SER A 1 172 ? 170.912 159.061 236.353 1.00 22.33 172 SER A O 1
ATOM 827 N N . ARG A 1 173 ? 170.673 156.869 236.788 1.00 26.65 173 ARG A N 1
ATOM 828 C CA . ARG A 1 173 ? 171.137 156.937 238.169 1.00 26.65 173 ARG A CA 1
ATOM 829 C C . ARG A 1 173 ? 172.382 157.802 238.305 1.00 26.65 173 ARG A C 1
ATOM 830 O O . ARG A 1 173 ? 173.394 157.567 237.638 1.00 26.65 173 ARG A O 1
ATOM 838 N N . ALA A 1 174 ? 172.303 158.808 239.172 1.00 28.00 174 ALA A N 1
ATOM 839 C CA . ALA A 1 174 ? 173.417 159.698 239.461 1.00 28.00 174 ALA A CA 1
ATOM 840 C C . ALA A 1 174 ? 173.724 159.644 240.950 1.00 28.00 174 ALA A C 1
ATOM 841 O O . ALA A 1 174 ? 172.811 159.649 241.782 1.00 28.00 174 ALA A O 1
ATOM 843 N N . ALA A 1 175 ? 175.012 159.598 241.283 1.00 26.77 175 ALA A N 1
ATOM 844 C CA . ALA A 1 175 ? 175.423 159.374 242.659 1.00 26.77 175 ALA A CA 1
ATOM 845 C C . ALA A 1 175 ? 176.470 160.400 243.061 1.00 26.77 175 ALA A C 1
ATOM 846 O O . ALA A 1 175 ? 177.227 160.910 242.230 1.00 26.77 175 ALA A O 1
ATOM 848 N N . ILE A 1 176 ? 176.497 160.700 244.358 1.00 30.05 176 ILE A N 1
ATOM 849 C CA . ILE A 1 176 ? 177.519 161.550 244.960 1.00 30.05 176 ILE A CA 1
ATOM 850 C C . ILE A 1 176 ? 178.113 160.801 246.144 1.00 30.05 176 ILE A C 1
ATOM 851 O O . ILE A 1 176 ? 177.400 160.084 246.854 1.00 30.05 176 ILE A O 1
ATOM 856 N N . THR A 1 177 ? 179.424 160.940 246.339 1.00 30.54 177 THR A N 1
ATOM 857 C CA . THR A 1 177 ? 180.084 160.221 247.424 1.00 30.54 177 THR A CA 1
ATOM 858 C C . THR A 1 177 ? 179.881 160.928 248.757 1.00 30.54 177 THR A C 1
ATOM 859 O O . THR A 1 177 ? 179.274 160.370 249.678 1.00 30.54 177 THR A O 1
ATOM 863 N N . PHE A 1 178 ? 180.373 162.162 248.871 1.00 36.13 178 PHE A N 1
ATOM 864 C CA . PHE A 1 178 ? 180.341 162.925 250.119 1.00 36.13 178 PHE A CA 1
ATOM 865 C C . PHE A 1 178 ? 180.990 162.135 251.255 1.00 36.13 178 PHE A C 1
ATOM 866 O O . PHE A 1 178 ? 180.365 161.817 252.269 1.00 36.13 178 PHE A O 1
ATOM 874 N N . SER A 1 179 ? 182.264 161.805 251.068 1.00 33.76 179 SER A N 1
ATOM 875 C CA . SER A 1 179 ? 183.025 161.059 252.067 1.00 33.76 179 SER A CA 1
ATOM 876 C C . SER A 1 179 ? 183.531 162.029 253.127 1.00 33.76 179 SER A C 1
ATOM 877 O O . SER A 1 179 ? 184.541 162.707 252.929 1.00 33.76 179 SER A O 1
ATOM 880 N N . THR A 1 180 ? 182.826 162.077 254.260 1.00 33.35 180 THR A N 1
ATOM 881 C CA . THR A 1 180 ? 183.103 162.966 255.399 1.00 33.35 180 THR A CA 1
ATOM 882 C C . THR A 1 180 ? 183.713 164.314 255.013 1.00 33.35 180 THR A C 1
ATOM 883 O O . THR A 1 180 ? 183.007 165.316 254.896 1.00 33.35 180 THR A O 1
ATOM 887 N N . ALA A 1 187 ? 182.458 156.999 257.228 1.00 30.79 187 ALA A N 1
ATOM 888 C CA . ALA A 1 187 ? 181.293 157.792 256.853 1.00 30.79 187 ALA A CA 1
ATOM 889 C C . ALA A 1 187 ? 181.212 157.960 255.340 1.00 30.79 187 ALA A C 1
ATOM 890 O O . ALA A 1 187 ? 181.635 158.984 254.802 1.00 30.79 187 ALA A O 1
ATOM 892 N N . PRO A 1 188 ? 180.672 156.952 254.652 1.00 31.12 188 PRO A N 1
ATOM 893 C CA . PRO A 1 188 ? 180.567 157.036 253.189 1.00 31.12 188 PRO A CA 1
ATOM 894 C C . PRO A 1 188 ? 179.549 158.071 252.736 1.00 31.12 188 PRO A C 1
ATOM 895 O O . PRO A 1 188 ? 179.870 158.950 251.931 1.00 31.12 188 PRO A O 1
ATOM 899 N N . GLN A 1 189 ? 178.329 157.978 253.262 1.00 29.70 189 GLN A N 1
ATOM 900 C CA . GLN A 1 189 ? 177.240 158.897 252.934 1.00 29.70 189 GLN A CA 1
ATOM 901 C C . GLN A 1 189 ? 177.015 158.970 251.424 1.00 29.70 189 GLN A C 1
ATOM 902 O O . GLN A 1 189 ? 176.755 160.031 250.854 1.00 29.70 189 GLN A O 1
ATOM 908 N N . VAL A 1 190 ? 177.105 157.813 250.776 1.00 30.38 190 VAL A N 1
ATOM 909 C CA . VAL A 1 190 ? 176.957 157.711 249.328 1.00 30.38 190 VAL A CA 1
ATOM 910 C C . VAL A 1 190 ? 175.499 157.433 248.998 1.00 30.38 190 VAL A C 1
ATOM 911 O O . VAL A 1 190 ? 174.859 156.574 249.615 1.00 30.38 190 VAL A O 1
ATOM 915 N N . PHE A 1 191 ? 174.965 158.171 248.026 1.00 33.25 191 PHE A N 1
ATOM 916 C CA . PHE A 1 191 ? 173.547 158.128 247.694 1.00 33.25 191 PHE A CA 1
ATOM 917 C C . PHE A 1 191 ? 173.368 157.729 246.240 1.00 33.25 191 PHE A C 1
ATOM 918 O O . PHE A 1 191 ? 174.017 158.293 245.354 1.00 33.25 191 PHE A O 1
ATOM 926 N N . LEU A 1 192 ? 172.485 156.764 245.999 1.00 27.95 192 LEU A N 1
ATOM 927 C CA . LEU A 1 192 ? 172.122 156.359 244.651 1.00 27.95 192 LEU A CA 1
ATOM 928 C C . LEU A 1 192 ? 170.606 156.283 244.557 1.00 27.95 192 LEU A C 1
ATOM 929 O O . LEU A 1 192 ? 169.928 155.902 245.515 1.00 27.95 192 LEU A O 1
ATOM 934 N N . GLN A 1 193 ? 170.081 156.658 243.394 1.00 27.36 193 GLN A N 1
ATOM 935 C CA . GLN A 1 193 ? 168.644 156.681 243.168 1.00 27.36 193 GLN A CA 1
ATOM 936 C C . GLN A 1 193 ? 168.323 155.847 241.937 1.00 27.36 193 GLN A C 1
ATOM 937 O O . GLN A 1 193 ? 169.215 155.339 241.256 1.00 27.36 193 GLN A O 1
ATOM 943 N N . ALA A 1 194 ? 167.031 155.707 241.660 1.00 23.74 194 ALA A N 1
ATOM 944 C CA . ALA A 1 194 ? 166.578 154.923 240.519 1.00 23.74 194 ALA A CA 1
ATOM 945 C C . ALA A 1 194 ? 166.659 155.770 239.247 1.00 23.74 194 ALA A C 1
ATOM 946 O O . ALA A 1 194 ? 167.282 156.835 239.215 1.00 23.74 194 ALA A O 1
ATOM 948 N N . THR A 1 195 ? 166.023 155.299 238.177 1.00 24.73 195 THR A N 1
ATOM 949 C CA . THR A 1 195 ? 166.182 155.901 236.862 1.00 24.73 195 THR A CA 1
ATOM 950 C C . THR A 1 195 ? 165.382 157.201 236.752 1.00 24.73 195 THR A C 1
ATOM 951 O O . THR A 1 195 ? 164.816 157.710 237.723 1.00 24.73 195 THR A O 1
ATOM 955 N N . ARG A 1 196 ? 165.351 157.743 235.535 1.00 31.12 196 ARG A N 1
ATOM 956 C CA . ARG A 1 196 ? 164.628 158.978 235.261 1.00 31.12 196 ARG A CA 1
ATOM 957 C C . ARG A 1 196 ? 163.125 158.782 235.433 1.00 31.12 196 ARG A C 1
ATOM 958 O O . ARG A 1 196 ? 162.582 157.717 235.126 1.00 31.12 196 ARG A O 1
ATOM 966 N N . GLU A 1 197 ? 162.460 159.818 235.950 1.00 31.48 197 GLU A N 1
ATOM 967 C CA . GLU A 1 197 ? 161.014 159.918 236.149 1.00 31.48 197 GLU A CA 1
ATOM 968 C C . GLU A 1 197 ? 160.526 158.991 237.259 1.00 31.48 197 GLU A C 1
ATOM 969 O O . GLU A 1 197 ? 159.375 159.113 237.696 1.00 31.48 197 GLU A O 1
ATOM 975 N N . GLU A 1 198 ? 161.384 158.113 237.779 1.00 28.68 198 GLU A N 1
ATOM 976 C CA . GLU A 1 198 ? 161.008 157.223 238.875 1.00 28.68 198 GLU A CA 1
ATOM 977 C C . GLU A 1 198 ? 162.284 156.967 239.675 1.00 28.68 198 GLU A C 1
ATOM 978 O O . GLU A 1 198 ? 163.089 156.115 239.293 1.00 28.68 198 GLU A O 1
ATOM 984 N N . SER A 1 199 ? 162.460 157.711 240.765 1.00 28.38 199 SER A N 1
ATOM 985 C CA . SER A 1 199 ? 163.713 157.668 241.515 1.00 28.38 199 SER A CA 1
ATOM 986 C C . SER A 1 199 ? 163.407 157.761 243.003 1.00 28.38 199 SER A C 1
ATOM 987 O O . SER A 1 199 ? 162.754 158.711 243.446 1.00 28.38 199 SER A O 1
ATOM 990 N N . ARG A 1 200 ? 163.884 156.783 243.765 1.00 30.04 200 ARG A N 1
ATOM 991 C CA . ARG A 1 200 ? 163.806 156.786 245.217 1.00 30.04 200 ARG A CA 1
ATOM 992 C C . ARG A 1 200 ? 165.208 156.870 245.807 1.00 30.04 200 ARG A C 1
ATOM 993 O O . ARG A 1 200 ? 166.171 156.332 245.256 1.00 30.04 200 ARG A O 1
ATOM 1001 N N . ILE A 1 201 ? 165.311 157.548 246.945 1.00 29.56 201 ILE A N 1
ATOM 1002 C CA . ILE A 1 201 ? 166.591 157.788 247.589 1.00 29.56 201 ILE A CA 1
ATOM 1003 C C . ILE A 1 201 ? 167.004 156.545 248.367 1.00 29.56 201 ILE A C 1
ATOM 1004 O O . ILE A 1 201 ? 166.177 155.822 248.930 1.00 29.56 201 ILE A O 1
ATOM 1009 N N . LEU A 1 202 ? 168.311 156.288 248.391 1.00 24.60 202 LEU A N 1
ATOM 1010 C CA . LEU A 1 202 ? 168.861 155.135 249.092 1.00 24.60 202 LEU A CA 1
ATOM 1011 C C . LEU A 1 202 ? 170.203 155.509 249.703 1.00 24.60 202 LEU A C 1
ATOM 1012 O O . LEU A 1 202 ? 171.030 156.145 249.043 1.00 24.60 202 LEU A O 1
ATOM 1017 N N . LEU A 1 203 ? 170.409 155.113 250.956 1.00 27.50 203 LEU A N 1
ATOM 1018 C CA . LEU A 1 203 ? 171.666 155.320 251.662 1.00 27.50 203 LEU A CA 1
ATOM 1019 C C . LEU A 1 203 ? 172.276 153.971 252.016 1.00 27.50 203 LEU A C 1
ATOM 1020 O O . LEU A 1 203 ? 171.614 153.128 252.633 1.00 27.50 203 LEU A O 1
ATOM 1025 N N . GLN A 1 204 ? 173.530 153.771 251.627 1.00 30.93 204 GLN A N 1
ATOM 1026 C CA . GLN A 1 204 ? 174.273 152.554 251.914 1.00 30.93 204 GLN A CA 1
ATOM 1027 C C . GLN A 1 204 ? 175.500 152.880 252.761 1.00 30.93 204 GLN A C 1
ATOM 1028 O O . GLN A 1 204 ? 175.885 154.041 252.926 1.00 30.93 204 GLN A O 1
ATOM 1034 N N . ASP A 1 205 ? 176.116 151.834 253.300 1.00 31.66 205 ASP A N 1
ATOM 1035 C CA . ASP A 1 205 ? 177.308 151.987 254.126 1.00 31.66 205 ASP A CA 1
ATOM 1036 C C . ASP A 1 205 ? 178.570 151.693 253.322 1.00 31.66 205 ASP A C 1
ATOM 1037 O O . ASP A 1 205 ? 178.606 151.899 252.109 1.00 31.66 205 ASP A O 1
ATOM 1042 N N . ASP A 1 259 ? 196.147 165.819 242.354 1.00 26.89 259 ASP A N 1
ATOM 1043 C CA . ASP A 1 259 ? 195.489 164.753 241.610 1.00 26.89 259 ASP A CA 1
ATOM 1044 C C . ASP A 1 259 ? 195.040 165.242 240.237 1.00 26.89 259 ASP A C 1
ATOM 1045 O O . ASP A 1 259 ? 195.603 166.191 239.692 1.00 26.89 259 ASP A O 1
ATOM 1047 N N . LYS A 1 260 ? 194.022 164.589 239.684 1.00 32.06 260 LYS A N 1
ATOM 1048 C CA . LYS A 1 260 ? 193.475 164.934 238.381 1.00 32.06 260 LYS A CA 1
ATOM 1049 C C . LYS A 1 260 ? 192.042 165.424 238.545 1.00 32.06 260 LYS A C 1
ATOM 1050 O O . LYS A 1 260 ? 191.318 164.967 239.436 1.00 32.06 260 LYS A O 1
ATOM 1056 N N . SER A 1 261 ? 191.639 166.351 237.685 1.00 31.45 261 SER A N 1
ATOM 1057 C CA . SER A 1 261 ? 190.339 167.002 237.794 1.00 31.45 261 SER A CA 1
ATOM 1058 C C . SER A 1 261 ? 189.860 167.345 236.387 1.00 31.45 261 SER A C 1
ATOM 1059 O O . SER A 1 261 ? 190.316 166.754 235.403 1.00 31.45 261 SER A O 1
ATOM 1062 N N . HIS A 1 262 ? 188.915 168.284 236.301 1.00 30.13 262 HIS A N 1
ATOM 1063 C CA . HIS A 1 262 ? 188.372 168.784 235.041 1.00 30.13 262 HIS A CA 1
ATOM 1064 C C . HIS A 1 262 ? 187.587 167.720 234.282 1.00 30.13 262 HIS A C 1
ATOM 1065 O O . HIS A 1 262 ? 187.839 167.483 233.096 1.00 30.13 262 HIS A O 1
ATOM 1072 N N . PHE A 1 263 ? 186.640 167.075 234.967 1.00 31.01 263 PHE A N 1
ATOM 1073 C CA . PHE A 1 263 ? 185.602 166.278 234.319 1.00 31.01 263 PHE A CA 1
ATOM 1074 C C . PHE A 1 263 ? 186.161 165.132 233.484 1.00 31.01 263 PHE A C 1
ATOM 1075 O O . PHE A 1 263 ? 186.036 165.136 232.255 1.00 31.01 263 PHE A O 1
ATOM 1083 N N . LYS A 1 264 ? 186.782 164.155 234.138 1.00 26.41 264 LYS A N 1
ATOM 1084 C CA . LYS A 1 264 ? 187.318 162.985 233.460 1.00 26.41 264 LYS A CA 1
ATOM 1085 C C . LYS A 1 264 ? 186.182 162.196 232.805 1.00 26.41 264 LYS A C 1
ATOM 1086 O O . LYS A 1 264 ? 184.998 162.449 233.041 1.00 26.41 264 LYS A O 1
ATOM 1092 N N . TRP A 1 265 ? 186.539 161.215 231.978 1.00 33.08 265 TRP A N 1
ATOM 1093 C CA . TRP A 1 265 ? 185.578 160.446 231.202 1.00 33.08 265 TRP A CA 1
ATOM 1094 C C . TRP A 1 265 ? 185.670 158.980 231.605 1.00 33.08 265 TRP A C 1
ATOM 1095 O O . TRP A 1 265 ? 186.546 158.578 232.377 1.00 33.08 265 TRP A O 1
ATOM 1106 N N . SER A 1 266 ? 184.752 158.177 231.076 1.00 24.59 266 SER A N 1
ATOM 1107 C CA . SER A 1 266 ? 184.712 156.747 231.333 1.00 24.59 266 SER A CA 1
ATOM 1108 C C . SER A 1 266 ? 184.285 156.017 230.069 1.00 24.59 266 SER A C 1
ATOM 1109 O O . SER A 1 266 ? 183.536 156.567 229.253 1.00 24.59 266 SER A O 1
ATOM 1112 N N . PRO A 1 267 ? 184.747 154.785 229.879 1.00 27.69 267 PRO A N 1
ATOM 1113 C CA . PRO A 1 267 ? 184.276 153.977 228.749 1.00 27.69 267 PRO A CA 1
ATOM 1114 C C . PRO A 1 267 ? 182.845 153.526 228.973 1.00 27.69 267 PRO A C 1
ATOM 1115 O O . PRO A 1 267 ? 182.338 153.596 230.103 1.00 27.69 267 PRO A O 1
ATOM 1119 N N . PRO A 1 268 ? 182.152 153.076 227.925 1.00 26.51 268 PRO A N 1
ATOM 1120 C CA . PRO A 1 268 ? 180.792 152.560 228.112 1.00 26.51 268 PRO A CA 1
ATOM 1121 C C . PRO A 1 268 ? 180.783 151.393 229.088 1.00 26.51 268 PRO A C 1
ATOM 1122 O O . PRO A 1 268 ? 181.684 150.552 229.092 1.00 26.51 268 PRO A O 1
ATOM 1126 N N . TYR A 1 269 ? 179.748 151.350 229.922 1.00 28.79 269 TYR A N 1
ATOM 1127 C CA . TYR A 1 269 ? 179.676 150.384 231.007 1.00 28.79 269 TYR A CA 1
ATOM 1128 C C . TYR A 1 269 ? 178.468 149.480 230.822 1.00 28.79 269 TYR A C 1
ATOM 1129 O O . TYR A 1 269 ? 177.363 149.951 230.539 1.00 28.79 269 TYR A O 1
ATOM 1138 N N . LEU A 1 270 ? 178.693 148.181 230.983 1.00 27.42 270 LEU A N 1
ATOM 1139 C CA . LEU A 1 270 ? 177.638 147.179 230.979 1.00 27.42 270 LEU A CA 1
ATOM 1140 C C . LEU A 1 270 ? 177.405 146.713 232.408 1.00 27.42 270 LEU A C 1
ATOM 1141 O O . LEU A 1 270 ? 178.335 146.236 233.066 1.00 27.42 270 LEU A O 1
ATOM 1146 N N . GLU A 1 271 ? 176.172 146.861 232.889 1.00 28.94 271 GLU A N 1
ATOM 1147 C CA . GLU A 1 271 ? 175.836 146.394 234.228 1.00 28.94 271 GLU A CA 1
ATOM 1148 C C . GLU A 1 271 ? 176.029 144.884 234.315 1.00 28.94 271 GLU A C 1
ATOM 1149 O O . GLU A 1 271 ? 175.563 144.136 233.449 1.00 28.94 271 GLU A O 1
ATOM 1155 N N . CYS A 1 272 ? 176.792 144.433 235.322 1.00 28.13 272 CYS A N 1
ATOM 1156 C CA . CYS A 1 272 ? 177.183 142.995 235.456 1.00 28.13 272 CYS A CA 1
ATOM 1157 C C . CYS A 1 272 ? 176.017 142.073 235.844 1.00 28.13 272 CYS A C 1
ATOM 1158 O O . CYS A 1 272 ? 175.393 141.503 234.923 1.00 28.13 272 CYS A O 1
ATOM 1161 N N . GLU A 1 273 ? 175.826 141.826 237.147 1.00 35.02 273 GLU A N 1
ATOM 1162 C CA . GLU A 1 273 ? 174.736 140.927 237.624 1.00 35.02 273 GLU A CA 1
ATOM 1163 C C . GLU A 1 273 ? 174.881 139.569 236.923 1.00 35.02 273 GLU A C 1
ATOM 1164 O O . GLU A 1 273 ? 175.986 138.993 236.972 1.00 35.02 273 GLU A O 1
ATOM 1170 N N . ASN A 1 274 ? 173.798 139.085 236.305 1.00 32.02 274 ASN A N 1
ATOM 1171 C CA . ASN A 1 274 ? 173.811 137.806 235.543 1.00 32.02 274 ASN A CA 1
ATOM 1172 C C . ASN A 1 274 ? 173.349 138.099 234.110 1.00 32.02 274 ASN A C 1
ATOM 1173 O O . ASN A 1 274 ? 172.174 138.481 233.942 1.00 32.02 274 ASN A O 1
ATOM 1178 N N . GLY A 1 275 ? 174.235 137.930 233.121 1.00 31.19 275 GLY A N 1
ATOM 1179 C CA . GLY A 1 275 ? 173.880 138.224 231.743 1.00 31.19 275 GLY A CA 1
ATOM 1180 C C . GLY A 1 275 ? 174.305 139.622 231.339 1.00 31.19 275 GLY A C 1
ATOM 1181 O O . GLY A 1 275 ? 175.342 140.137 231.774 1.00 31.19 275 GLY A O 1
ATOM 1182 N N . SER A 1 276 ? 173.490 140.252 230.492 1.00 35.75 276 SER A N 1
ATOM 1183 C CA . SER A 1 276 ? 173.765 141.601 230.008 1.00 35.75 276 SER A CA 1
ATOM 1184 C C . SER A 1 276 ? 172.606 142.574 230.174 1.00 35.75 276 SER A C 1
ATOM 1185 O O . SER A 1 276 ? 172.854 143.786 230.207 1.00 35.75 276 SER A O 1
ATOM 1188 N N . TYR A 1 277 ? 171.363 142.095 230.264 1.00 41.02 277 TYR A N 1
ATOM 1189 C CA . TYR A 1 277 ? 170.183 142.924 230.502 1.00 41.02 277 TYR A CA 1
ATOM 1190 C C . TYR A 1 277 ? 169.919 143.934 229.390 1.00 41.02 277 TYR A C 1
ATOM 1191 O O . TYR A 1 277 ? 170.680 144.028 228.421 1.00 41.02 277 TYR A O 1
ATOM 1200 N N . LYS A 1 278 ? 168.827 144.685 229.528 1.00 37.29 278 LYS A N 1
ATOM 1201 C CA . LYS A 1 278 ? 168.312 145.584 228.500 1.00 37.29 278 LYS A CA 1
ATOM 1202 C C . LYS A 1 278 ? 169.024 146.937 228.426 1.00 37.29 278 LYS A C 1
ATOM 1203 O O . LYS A 1 278 ? 169.324 147.390 227.314 1.00 37.29 278 LYS A O 1
ATOM 1209 N N . PRO A 1 279 ? 169.293 147.628 229.549 1.00 31.41 279 PRO A N 1
ATOM 1210 C CA . PRO A 1 279 ? 169.869 148.985 229.434 1.00 31.41 279 PRO A CA 1
ATOM 1211 C C . PRO A 1 279 ? 171.152 149.053 228.619 1.00 31.41 279 PRO A C 1
ATOM 1212 O O . PRO A 1 279 ? 171.353 150.012 227.864 1.00 31.41 279 PRO A O 1
ATOM 1216 N N . GLY A 1 280 ? 172.028 148.062 228.752 1.00 30.13 280 GLY A N 1
ATOM 1217 C CA . GLY A 1 280 ? 173.210 147.998 227.918 1.00 30.13 280 GLY A CA 1
ATOM 1218 C C . GLY A 1 280 ? 174.300 148.987 228.277 1.00 30.13 280 GLY A C 1
ATOM 1219 O O . GLY A 1 280 ? 174.904 148.898 229.350 1.00 30.13 280 GLY A O 1
ATOM 1220 N N . TRP A 1 281 ? 174.554 149.941 227.384 1.00 34.61 281 TRP A N 1
ATOM 1221 C CA . TRP A 1 281 ? 175.684 150.852 227.491 1.00 34.61 281 TRP A CA 1
ATOM 1222 C C . TRP A 1 281 ? 175.317 152.044 228.364 1.00 34.61 281 TRP A C 1
ATOM 1223 O O . TRP A 1 281 ? 174.259 152.655 228.185 1.00 34.61 281 TRP A O 1
ATOM 1234 N N . LEU A 1 282 ? 176.201 152.370 229.308 1.00 28.58 282 LEU A N 1
ATOM 1235 C CA . LEU A 1 282 ? 175.990 153.483 230.234 1.00 28.58 282 LEU A CA 1
ATOM 1236 C C . LEU A 1 282 ? 177.313 154.226 230.396 1.00 28.58 282 LEU A C 1
ATOM 1237 O O . LEU A 1 282 ? 178.248 153.711 231.016 1.00 28.58 282 LEU A O 1
ATOM 1242 N N . VAL A 1 283 ? 177.387 155.434 229.840 1.00 23.87 283 VAL A N 1
ATOM 1243 C CA . VAL A 1 283 ? 178.574 156.266 230.005 1.00 23.87 283 VAL A CA 1
ATOM 1244 C C . VAL A 1 283 ? 178.541 156.899 231.390 1.00 23.87 283 VAL A C 1
ATOM 1245 O O . VAL A 1 283 ? 177.560 157.548 231.769 1.00 23.87 283 VAL A O 1
ATOM 1249 N N . THR A 1 284 ? 179.617 156.713 232.151 1.00 23.38 284 THR A N 1
ATOM 1250 C CA . THR A 1 284 ? 179.688 157.205 233.525 1.00 23.38 284 THR A CA 1
ATOM 1251 C C . THR A 1 284 ? 180.515 158.489 233.576 1.00 23.38 284 THR A C 1
ATOM 1252 O O . THR A 1 284 ? 181.718 158.490 233.839 1.00 23.38 284 THR A O 1
ATOM 1256 N N . LEU A 1 285 ? 179.834 159.603 233.315 1.00 26.34 285 LEU A N 1
ATOM 1257 C CA . LEU A 1 285 ? 180.475 160.906 233.432 1.00 26.34 285 LEU A CA 1
ATOM 1258 C C . LEU A 1 285 ? 180.814 161.173 234.892 1.00 26.34 285 LEU A C 1
ATOM 1259 O O . LEU A 1 285 ? 179.969 161.013 235.778 1.00 26.34 285 LEU A O 1
ATOM 1264 N N . SER A 1 286 ? 182.054 161.586 235.145 1.00 26.72 286 SER A N 1
ATOM 1265 C CA . SER A 1 286 ? 182.515 161.769 236.512 1.00 26.72 286 SER A CA 1
ATOM 1266 C C . SER A 1 286 ? 183.296 163.068 236.623 1.00 26.72 286 SER A C 1
ATOM 1267 O O . SER A 1 286 ? 183.886 163.544 235.649 1.00 26.72 286 SER A O 1
ATOM 1270 N N . SER A 1 287 ? 183.291 163.635 237.827 1.00 29.23 287 SER A N 1
ATOM 1271 C CA . SER A 1 287 ? 184.051 164.830 238.158 1.00 29.23 287 SER A CA 1
ATOM 1272 C C . SER A 1 287 ? 184.706 164.628 239.519 1.00 29.23 287 SER A C 1
ATOM 1273 O O . SER A 1 287 ? 184.632 163.549 240.113 1.00 29.23 287 SER A O 1
ATOM 1276 N N . ALA A 1 288 ? 185.349 165.679 240.018 1.00 27.35 288 ALA A N 1
ATOM 1277 C CA . ALA A 1 288 ? 186.042 165.627 241.295 1.00 27.35 288 ALA A CA 1
ATOM 1278 C C . ALA A 1 288 ? 185.669 166.837 242.138 1.00 27.35 288 ALA A C 1
ATOM 1279 O O . ALA A 1 288 ? 185.378 167.915 241.614 1.00 27.35 288 ALA A O 1
ATOM 1281 N N . ILE A 1 289 ? 185.682 166.643 243.454 1.00 31.71 289 ILE A N 1
ATOM 1282 C CA . ILE A 1 289 ? 185.414 167.707 244.414 1.00 31.71 289 ILE A CA 1
ATOM 1283 C C . ILE A 1 289 ? 186.699 168.007 245.170 1.00 31.71 289 ILE A C 1
ATOM 1284 O O . ILE A 1 289 ? 187.301 167.109 245.772 1.00 31.71 289 ILE A O 1
ATOM 1289 N N . TYR A 1 290 ? 187.120 169.267 245.139 1.00 35.00 290 TYR A N 1
ATOM 1290 C CA . TYR A 1 290 ? 188.323 169.725 245.829 1.00 35.00 290 TYR A CA 1
ATOM 1291 C C . TYR A 1 290 ? 187.873 170.542 247.035 1.00 35.00 290 TYR A C 1
ATOM 1292 O O . TYR A 1 290 ? 187.430 171.685 246.892 1.00 35.00 290 TYR A O 1
ATOM 1301 N N . GLY A 1 291 ? 187.978 169.950 248.220 1.00 27.67 291 GLY A N 1
ATOM 1302 C CA . GLY A 1 291 ? 187.537 170.588 249.450 1.00 27.67 291 GLY A CA 1
ATOM 1303 C C . GLY A 1 291 ? 188.710 171.080 250.280 1.00 27.67 291 GLY A C 1
ATOM 1304 O O . GLY A 1 291 ? 189.760 170.440 250.335 1.00 27.67 291 GLY A O 1
ATOM 1305 N N . LEU A 1 292 ? 188.514 172.227 250.924 1.00 26.66 292 LEU A N 1
ATOM 1306 C CA . LEU A 1 292 ? 189.523 172.790 251.815 1.00 26.66 292 LEU A CA 1
ATOM 1307 C C . LEU A 1 292 ? 189.343 172.257 253.233 1.00 26.66 292 LEU A C 1
ATOM 1308 O O . LEU A 1 292 ? 188.231 171.923 253.643 1.00 26.66 292 LEU A O 1
ATOM 1313 N N . PRO A 1 298 ? 193.202 168.924 251.327 1.00 34.51 298 PRO A N 1
ATOM 1314 C CA . PRO A 1 298 ? 193.594 168.093 250.183 1.00 34.51 298 PRO A CA 1
ATOM 1315 C C . PRO A 1 298 ? 192.403 167.388 249.543 1.00 34.51 298 PRO A C 1
ATOM 1316 O O . PRO A 1 298 ? 192.039 166.297 249.986 1.00 34.51 298 PRO A O 1
ATOM 1320 N N . GLU A 1 299 ? 191.820 168.017 248.530 1.00 38.39 299 GLU A N 1
ATOM 1321 C CA . GLU A 1 299 ? 190.667 167.541 247.755 1.00 38.39 299 GLU A CA 1
ATOM 1322 C C . GLU A 1 299 ? 189.590 167.012 248.711 1.00 38.39 299 GLU A C 1
ATOM 1323 O O . GLU A 1 299 ? 189.459 167.484 249.845 1.00 38.39 299 GLU A O 1
ATOM 1329 N N . PHE A 1 300 ? 188.794 166.042 248.260 1.00 33.85 300 PHE A N 1
ATOM 1330 C CA . PHE A 1 300 ? 187.750 165.461 249.094 1.00 33.85 300 PHE A CA 1
ATOM 1331 C C . PHE A 1 300 ? 187.685 163.943 249.024 1.00 33.85 300 PHE A C 1
ATOM 1332 O O . PHE A 1 300 ? 186.849 163.355 249.716 1.00 33.85 300 PHE A O 1
ATOM 1340 N N . ARG A 1 301 ? 188.531 163.289 248.225 1.00 30.37 301 ARG A N 1
ATOM 1341 C CA . ARG A 1 301 ? 188.529 161.838 248.041 1.00 30.37 301 ARG A CA 1
ATOM 1342 C C . ARG A 1 301 ? 187.187 161.321 247.536 1.00 30.37 301 ARG A C 1
ATOM 1343 O O . ARG A 1 301 ? 186.837 160.159 247.769 1.00 30.37 301 ARG A O 1
ATOM 1351 N N . GLY A 1 302 ? 186.425 162.166 246.841 1.00 27.23 302 GLY A N 1
ATOM 1352 C CA . GLY A 1 302 ? 185.134 161.796 246.311 1.00 27.23 302 GLY A CA 1
ATOM 1353 C C . GLY A 1 302 ? 184.957 162.249 244.871 1.00 27.23 302 GLY A C 1
ATOM 1354 O O . GLY A 1 302 ? 185.712 163.073 244.349 1.00 27.23 302 GLY A O 1
ATOM 1355 N N . VAL A 1 303 ? 183.929 161.687 244.236 1.00 31.69 303 VAL A N 1
ATOM 1356 C CA . VAL A 1 303 ? 183.636 161.969 242.837 1.00 31.69 303 VAL A CA 1
ATOM 1357 C C . VAL A 1 303 ? 182.139 162.187 242.684 1.00 31.69 303 VAL A C 1
ATOM 1358 O O . VAL A 1 303 ? 181.337 161.713 243.493 1.00 31.69 303 VAL A O 1
ATOM 1362 N N . MET A 1 304 ? 181.767 162.912 241.633 1.00 32.90 304 MET A N 1
ATOM 1363 C CA . MET A 1 304 ? 180.374 163.099 241.256 1.00 32.90 304 MET A CA 1
ATOM 1364 C C . MET A 1 304 ? 180.046 162.135 240.125 1.00 32.90 304 MET A C 1
ATOM 1365 O O . MET A 1 304 ? 180.650 162.206 239.050 1.00 32.90 304 MET A O 1
ATOM 1370 N N . LYS A 1 305 ? 179.091 161.240 240.364 1.00 27.05 305 LYS A N 1
ATOM 1371 C CA . LYS A 1 305 ? 178.777 160.167 239.431 1.00 27.05 305 LYS A CA 1
ATOM 1372 C C . LYS A 1 305 ? 177.473 160.474 238.711 1.00 27.05 305 LYS A C 1
ATOM 1373 O O . LYS A 1 305 ? 176.439 160.683 239.353 1.00 27.05 305 LYS A O 1
ATOM 1379 N N . VAL A 1 306 ? 177.531 160.510 237.382 1.00 22.77 306 VAL A N 1
ATOM 1380 C CA . VAL A 1 306 ? 176.363 160.695 236.529 1.00 22.77 306 VAL A CA 1
ATOM 1381 C C . VAL A 1 306 ? 176.442 159.687 235.391 1.00 22.77 306 VAL A C 1
ATOM 1382 O O . VAL A 1 306 ? 177.477 159.581 234.723 1.00 22.77 306 VAL A O 1
ATOM 1386 N N . ASP A 1 307 ? 175.354 158.951 235.171 1.00 24.74 307 ASP A N 1
ATOM 1387 C CA . ASP A 1 307 ? 175.284 157.924 234.137 1.00 24.74 307 ASP A CA 1
ATOM 1388 C C . ASP A 1 307 ? 174.288 158.366 233.071 1.00 24.74 307 ASP A C 1
ATOM 1389 O O . ASP A 1 307 ? 173.152 158.735 233.388 1.00 24.74 307 ASP A O 1
ATOM 1394 N N . ILE A 1 308 ? 174.716 158.328 231.811 1.00 23.27 308 ILE A N 1
ATOM 1395 C CA . ILE A 1 308 ? 173.892 158.732 230.679 1.00 23.27 308 ILE A CA 1
ATOM 1396 C C . ILE A 1 308 ? 173.589 157.505 229.833 1.00 23.27 308 ILE A C 1
ATOM 1397 O O . ILE A 1 308 ? 174.463 156.673 229.565 1.00 23.27 308 ILE A O 1
ATOM 1402 N N . ASN A 1 309 ? 172.334 157.390 229.408 1.00 25.57 309 ASN A N 1
ATOM 1403 C CA . ASN A 1 309 ? 171.865 156.278 228.593 1.00 25.57 309 ASN A CA 1
ATOM 1404 C C . ASN A 1 309 ? 171.914 156.705 227.132 1.00 25.57 309 ASN A C 1
ATOM 1405 O O . ASN A 1 309 ? 171.436 157.790 226.782 1.00 25.57 309 ASN A O 1
ATOM 1410 N N . LEU A 1 310 ? 172.490 155.851 226.283 1.00 29.63 310 LEU A N 1
ATOM 1411 C CA . LEU A 1 310 ? 172.646 156.140 224.863 1.00 29.63 310 LEU A CA 1
ATOM 1412 C C . LEU A 1 310 ? 171.814 155.216 223.978 1.00 29.63 310 LEU A C 1
ATOM 1413 O O . LEU A 1 310 ? 172.080 155.116 222.776 1.00 29.63 310 LEU A O 1
ATOM 1418 N N . GLN A 1 311 ? 170.810 154.540 224.541 1.00 28.60 311 GLN A N 1
ATOM 1419 C CA . GLN A 1 311 ? 169.980 153.659 223.726 1.00 28.60 311 GLN A CA 1
ATOM 1420 C C . GLN A 1 311 ? 169.077 154.445 222.782 1.00 28.60 311 GLN A C 1
ATOM 1421 O O . GLN A 1 311 ? 168.433 153.853 221.910 1.00 28.60 311 GLN A O 1
ATOM 1427 N N . LYS A 1 312 ? 169.002 155.766 222.947 1.00 26.21 312 LYS A N 1
ATOM 1428 C CA . LYS A 1 312 ? 168.277 156.638 222.031 1.00 26.21 312 LYS A CA 1
ATOM 1429 C C . LYS A 1 312 ? 169.216 157.532 221.226 1.00 26.21 312 LYS A C 1
ATOM 1430 O O . LYS A 1 312 ? 168.799 158.583 220.730 1.00 26.21 312 LYS A O 1
ATOM 1436 N N . VAL A 1 313 ? 170.477 157.131 221.087 1.00 27.22 313 VAL A N 1
ATOM 1437 C CA . VAL A 1 313 ? 171.498 157.931 220.421 1.00 27.22 313 VAL A CA 1
ATOM 1438 C C . VAL A 1 313 ? 172.024 157.143 219.229 1.00 27.22 313 VAL A C 1
ATOM 1439 O O . VAL A 1 313 ? 172.437 155.986 219.373 1.00 27.22 313 VAL A O 1
ATOM 1443 N N . ASP A 1 314 ? 172.008 157.769 218.055 1.00 32.54 314 ASP A N 1
ATOM 1444 C CA . ASP A 1 314 ? 172.588 157.160 216.867 1.00 32.54 314 ASP A CA 1
ATOM 1445 C C . ASP A 1 314 ? 174.112 157.221 216.915 1.00 32.54 314 ASP A C 1
ATOM 1446 O O . ASP A 1 314 ? 174.704 158.105 217.540 1.00 32.54 314 ASP A O 1
ATOM 1451 N N . ILE A 1 315 ? 174.752 156.257 216.253 1.00 25.60 315 ILE A N 1
ATOM 1452 C CA . ILE A 1 315 ? 176.208 156.185 216.252 1.00 25.60 315 ILE A CA 1
ATOM 1453 C C . ILE A 1 315 ? 176.709 157.011 215.073 1.00 25.60 315 ILE A C 1
ATOM 1454 O O . ILE A 1 315 ? 177.022 156.465 214.008 1.00 25.60 315 ILE A O 1
ATOM 1459 N N . ASP A 1 316 ? 176.787 158.332 215.266 1.00 36.39 316 ASP A N 1
ATOM 1460 C CA . ASP A 1 316 ? 177.149 159.283 214.218 1.00 36.39 316 ASP A CA 1
ATOM 1461 C C . ASP A 1 316 ? 176.520 158.904 212.883 1.00 36.39 316 ASP A C 1
ATOM 1462 O O . ASP A 1 316 ? 175.293 158.891 212.742 1.00 36.39 316 ASP A O 1
ATOM 1467 N N . GLN A 1 317 ? 177.364 158.599 211.900 1.00 34.82 317 GLN A N 1
ATOM 1468 C CA . GLN A 1 317 ? 176.922 158.077 210.621 1.00 34.82 317 GLN A CA 1
ATOM 1469 C C . GLN A 1 317 ? 177.728 156.844 210.227 1.00 34.82 317 GLN A C 1
ATOM 1470 O O . GLN A 1 317 ? 177.424 156.217 209.206 1.00 34.82 317 GLN A O 1
ATOM 1476 N N . CYS A 1 318 ? 178.724 156.464 211.030 1.00 27.14 318 CYS A N 1
ATOM 1477 C CA . CYS A 1 318 ? 179.704 155.418 210.747 1.00 27.14 318 CYS A CA 1
ATOM 1478 C C . CYS A 1 318 ? 180.563 155.736 209.529 1.00 27.14 318 CYS A C 1
ATOM 1479 O O . CYS A 1 318 ? 181.327 154.875 209.075 1.00 27.14 318 CYS A O 1
ATOM 1482 N N . SER A 1 319 ? 180.452 156.949 208.976 1.00 26.86 319 SER A N 1
ATOM 1483 C CA . SER A 1 319 ? 181.325 157.337 207.876 1.00 26.86 319 SER A CA 1
ATOM 1484 C C . SER A 1 319 ? 181.743 158.805 207.911 1.00 26.86 319 SER A C 1
ATOM 1485 O O . SER A 1 319 ? 182.313 159.277 206.919 1.00 26.86 319 SER A O 1
ATOM 1488 N N . SER A 1 320 ? 181.493 159.547 208.991 1.00 29.61 320 SER A N 1
ATOM 1489 C CA . SER A 1 320 ? 181.696 160.992 208.985 1.00 29.61 320 SER A CA 1
ATOM 1490 C C . SER A 1 320 ? 182.913 160.669 209.844 1.00 29.61 320 SER A C 1
ATOM 1491 O O . SER A 1 320 ? 183.545 159.635 209.615 1.00 29.61 320 SER A O 1
ATOM 1494 N N . ASP A 1 321 ? 183.211 161.507 210.851 1.00 29.04 321 ASP A N 1
ATOM 1495 C CA . ASP A 1 321 ? 184.353 161.463 211.776 1.00 29.04 321 ASP A CA 1
ATOM 1496 C C . ASP A 1 321 ? 184.043 161.477 213.269 1.00 29.04 321 ASP A C 1
ATOM 1497 O O . ASP A 1 321 ? 184.804 162.051 214.056 1.00 29.04 321 ASP A O 1
ATOM 1502 N N . GLY A 1 322 ? 182.906 160.910 213.662 1.00 31.49 322 GLY A N 1
ATOM 1503 C CA . GLY A 1 322 ? 182.422 161.038 215.024 1.00 31.49 322 GLY A CA 1
ATOM 1504 C C . GLY A 1 322 ? 182.098 160.207 216.248 1.00 31.49 322 GLY A C 1
ATOM 1505 O O . GLY A 1 322 ? 181.795 160.738 217.319 1.00 31.49 322 GLY A O 1
ATOM 1506 N N . TRP A 1 323 ? 182.162 158.891 216.084 1.00 29.48 323 TRP A N 1
ATOM 1507 C CA . TRP A 1 323 ? 181.780 157.932 217.111 1.00 29.48 323 TRP A CA 1
ATOM 1508 C C . TRP A 1 323 ? 182.554 156.761 216.501 1.00 29.48 323 TRP A C 1
ATOM 1509 O O . TRP A 1 323 ? 183.310 156.935 215.542 1.00 29.48 323 TRP A O 1
ATOM 1520 N N . PHE A 1 324 ? 182.368 155.564 217.065 1.00 27.24 324 PHE A N 1
ATOM 1521 C CA . PHE A 1 324 ? 183.207 154.382 216.878 1.00 27.24 324 PHE A CA 1
ATOM 1522 C C . PHE A 1 324 ? 183.762 154.222 215.468 1.00 27.24 324 PHE A C 1
ATOM 1523 O O . PHE A 1 324 ? 184.919 153.824 215.296 1.00 27.24 324 PHE A O 1
ATOM 1531 N N . SER A 1 325 ? 182.956 154.521 214.456 1.00 33.76 325 SER A N 1
ATOM 1532 C CA . SER A 1 325 ? 183.321 154.283 213.066 1.00 33.76 325 SER A CA 1
ATOM 1533 C C . SER A 1 325 ? 183.457 155.586 212.288 1.00 33.76 325 SER A C 1
ATOM 1534 O O . SER A 1 325 ? 183.059 155.676 211.126 1.00 33.76 325 SER A O 1
ATOM 1537 N N . GLY A 1 326 ? 184.026 156.613 212.914 1.00 29.26 326 GLY A N 1
ATOM 1538 C CA . GLY A 1 326 ? 184.219 157.873 212.223 1.00 29.26 326 GLY A CA 1
ATOM 1539 C C . GLY A 1 326 ? 185.150 157.743 211.035 1.00 29.26 326 GLY A C 1
ATOM 1540 O O . GLY A 1 326 ? 186.363 157.583 211.203 1.00 29.26 326 GLY A O 1
ATOM 1541 N N . THR A 1 327 ? 184.587 157.812 209.829 1.00 26.21 327 THR A N 1
ATOM 1542 C CA . THR A 1 327 ? 185.298 157.632 208.565 1.00 26.21 327 THR A CA 1
ATOM 1543 C C . THR A 1 327 ? 186.072 156.315 208.523 1.00 26.21 327 THR A C 1
ATOM 1544 O O . THR A 1 327 ? 187.158 156.249 207.934 1.00 26.21 327 THR A O 1
ATOM 1548 N N . HIS A 1 328 ? 185.547 155.264 209.147 1.00 29.18 328 HIS A N 1
ATOM 1549 C CA . HIS A 1 328 ? 186.214 153.970 209.182 1.00 29.18 328 HIS A CA 1
ATOM 1550 C C . HIS A 1 328 ? 185.166 152.894 209.442 1.00 29.18 328 HIS A C 1
ATOM 1551 O O . HIS A 1 328 ? 183.966 153.177 209.513 1.00 29.18 328 HIS A O 1
ATOM 1553 N N . LYS A 1 329 ? 185.631 151.654 209.589 1.00 39.77 329 LYS A N 1
ATOM 1554 C CA . LYS A 1 329 ? 184.780 150.495 209.851 1.00 39.77 329 LYS A CA 1
ATOM 1555 C C . LYS A 1 329 ? 183.671 150.385 208.804 1.00 39.77 329 LYS A C 1
ATOM 1556 O O . LYS A 1 329 ? 182.482 150.279 209.111 1.00 39.77 329 LYS A O 1
ATOM 1562 N N . CYS A 1 330 ? 184.093 150.417 207.542 1.00 33.59 330 CYS A N 1
ATOM 1563 C CA . CYS A 1 330 ? 183.207 150.344 206.385 1.00 33.59 330 CYS A CA 1
ATOM 1564 C C . CYS A 1 330 ? 183.699 149.263 205.429 1.00 33.59 330 CYS A C 1
ATOM 1565 O O . CYS A 1 330 ? 183.887 149.482 204.230 1.00 33.59 330 CYS A O 1
ATOM 1568 N N . HIS A 1 331 ? 183.934 148.075 205.987 1.00 32.23 331 HIS A N 1
ATOM 1569 C CA . HIS A 1 331 ? 184.492 146.923 205.287 1.00 32.23 331 HIS A CA 1
ATOM 1570 C C . HIS A 1 331 ? 183.780 146.653 203.968 1.00 32.23 331 HIS A C 1
ATOM 1571 O O . HIS A 1 331 ? 182.552 146.756 203.877 1.00 32.23 331 HIS A O 1
ATOM 1578 N N . LEU A 1 332 ? 184.565 146.315 202.945 1.00 28.84 332 LEU A N 1
ATOM 1579 C CA . LEU A 1 332 ? 184.068 145.950 201.619 1.00 28.84 332 LEU A CA 1
ATOM 1580 C C . LEU A 1 332 ? 183.272 147.095 200.992 1.00 28.84 332 LEU A C 1
ATOM 1581 O O . LEU A 1 332 ? 182.166 146.921 200.476 1.00 28.84 332 LEU A O 1
ATOM 1583 N N . ASN A 1 333 ? 183.865 148.281 201.045 1.00 26.88 333 ASN A N 1
ATOM 1584 C CA . ASN A 1 333 ? 183.288 149.470 200.427 1.00 26.88 333 ASN A CA 1
ATOM 1585 C C . ASN A 1 333 ? 184.428 150.442 200.144 1.00 26.88 333 ASN A C 1
ATOM 1586 O O . ASN A 1 333 ? 185.609 150.080 200.203 1.00 26.88 333 ASN A O 1
ATOM 1588 N N . ASN A 1 334 ? 184.072 151.692 199.840 1.00 27.11 334 ASN A N 1
ATOM 1589 C CA . ASN A 1 334 ? 185.037 152.739 199.521 1.00 27.11 334 ASN A CA 1
ATOM 1590 C C . ASN A 1 334 ? 185.972 152.305 198.399 1.00 27.11 334 ASN A C 1
ATOM 1591 O O . ASN A 1 334 ? 185.562 152.237 197.237 1.00 27.11 334 ASN A O 1
ATOM 1593 N N . SER A 1 335 ? 187.224 151.993 198.743 1.00 31.13 335 SER A N 1
ATOM 1594 C CA . SER A 1 335 ? 188.223 151.637 197.740 1.00 31.13 335 SER A CA 1
ATOM 1595 C C . SER A 1 335 ? 187.809 150.414 196.926 1.00 31.13 335 SER A C 1
ATOM 1596 O O . SER A 1 335 ? 188.295 150.203 195.810 1.00 31.13 335 SER A O 1
ATOM 1598 N N . GLU A 1 336 ? 186.918 149.589 197.480 1.00 28.74 336 GLU A N 1
ATOM 1599 C CA . GLU A 1 336 ? 186.423 148.429 196.746 1.00 28.74 336 GLU A CA 1
ATOM 1600 C C . GLU A 1 336 ? 185.688 148.852 195.479 1.00 28.74 336 GLU A C 1
ATOM 1601 O O . GLU A 1 336 ? 185.892 148.276 194.405 1.00 28.74 336 GLU A O 1
ATOM 1603 N N . CYS A 1 337 ? 184.825 149.864 195.586 1.00 32.36 337 CYS A N 1
ATOM 1604 C CA . CYS A 1 337 ? 184.075 150.394 194.446 1.00 32.36 337 CYS A CA 1
ATOM 1605 C C . CYS A 1 337 ? 184.051 151.918 194.549 1.00 32.36 337 CYS A C 1
ATOM 1606 O O . CYS A 1 337 ? 183.125 152.495 195.126 1.00 32.36 337 CYS A O 1
ATOM 1609 N N . MET A 1 338 ? 185.071 152.562 193.976 1.00 28.70 338 MET A N 1
ATOM 1610 C CA . MET A 1 338 ? 185.185 154.016 193.911 1.00 28.70 338 MET A CA 1
ATOM 1611 C C . MET A 1 338 ? 186.286 154.436 192.937 1.00 28.70 338 MET A C 1
ATOM 1612 O O . MET A 1 338 ? 186.033 155.280 192.068 1.00 28.70 338 MET A O 1
ATOM 1614 N N . PRO A 1 339 ? 187.516 153.909 193.041 1.00 29.63 339 PRO A N 1
ATOM 1615 C CA . PRO A 1 339 ? 188.526 154.281 192.032 1.00 29.63 339 PRO A CA 1
ATOM 1616 C C . PRO A 1 339 ? 188.180 153.778 190.642 1.00 29.63 339 PRO A C 1
ATOM 1617 O O . PRO A 1 339 ? 188.161 154.564 189.685 1.00 29.63 339 PRO A O 1
ATOM 1621 N N . ILE A 1 340 ? 187.907 152.480 190.502 1.00 26.71 340 ILE A N 1
ATOM 1622 C CA . ILE A 1 340 ? 187.465 151.951 189.217 1.00 26.71 340 ILE A CA 1
ATOM 1623 C C . ILE A 1 340 ? 186.060 152.444 188.894 1.00 26.71 340 ILE A C 1
ATOM 1624 O O . ILE A 1 340 ? 185.750 152.770 187.742 1.00 26.71 340 ILE A O 1
ATOM 1626 N N . LYS A 1 341 ? 185.192 152.505 189.901 1.00 27.40 341 LYS A N 1
ATOM 1627 C CA . LYS A 1 341 ? 183.815 152.970 189.735 1.00 27.40 341 LYS A CA 1
ATOM 1628 C C . LYS A 1 341 ? 183.763 154.439 190.142 1.00 27.40 341 LYS A C 1
ATOM 1629 O O . LYS A 1 341 ? 183.419 154.777 191.275 1.00 27.40 341 LYS A O 1
ATOM 1631 N N . GLY A 1 342 ? 184.105 155.316 189.199 1.00 22.69 342 GLY A N 1
ATOM 1632 C CA . GLY A 1 342 ? 184.139 156.746 189.448 1.00 22.69 342 GLY A CA 1
ATOM 1633 C C . GLY A 1 342 ? 182.828 157.301 189.964 1.00 22.69 342 GLY A C 1
ATOM 1634 O O . GLY A 1 342 ? 181.757 156.946 189.461 1.00 22.69 342 GLY A O 1
ATOM 1635 N N . LEU A 1 343 ? 182.907 158.177 190.969 1.00 24.93 343 LEU A N 1
ATOM 1636 C CA . LEU A 1 343 ? 181.734 158.699 191.670 1.00 24.93 343 LEU A CA 1
ATOM 1637 C C . LEU A 1 343 ? 180.879 157.549 192.207 1.00 24.93 343 LEU A C 1
ATOM 1638 O O . LEU A 1 343 ? 179.705 157.390 191.866 1.00 24.93 343 LEU A O 1
ATOM 1640 N N . GLY A 1 344 ? 181.507 156.741 193.065 1.00 24.05 344 GLY A N 1
ATOM 1641 C CA . GLY A 1 344 ? 180.866 155.528 193.543 1.00 24.05 344 GLY A CA 1
ATOM 1642 C C . GLY A 1 344 ? 179.604 155.777 194.344 1.00 24.05 344 GLY A C 1
ATOM 1643 O O . GLY A 1 344 ? 178.623 155.042 194.203 1.00 24.05 344 GLY A O 1
ATOM 1644 N N . PHE A 1 345 ? 179.608 156.810 195.188 1.00 25.65 345 PHE A N 1
ATOM 1645 C CA . PHE A 1 345 ? 178.489 157.130 196.072 1.00 25.65 345 PHE A CA 1
ATOM 1646 C C . PHE A 1 345 ? 178.087 155.945 196.943 1.00 25.65 345 PHE A C 1
ATOM 1647 O O . PHE A 1 345 ? 176.896 155.658 197.097 1.00 25.65 345 PHE A O 1
ATOM 1649 N N . VAL A 1 346 ? 179.071 155.244 197.515 1.00 25.93 346 VAL A N 1
ATOM 1650 C CA . VAL A 1 346 ? 178.796 154.062 198.324 1.00 25.93 346 VAL A CA 1
ATOM 1651 C C . VAL A 1 346 ? 178.065 154.383 199.616 1.00 25.93 346 VAL A C 1
ATOM 1652 O O . VAL A 1 346 ? 177.605 153.462 200.301 1.00 25.93 346 VAL A O 1
ATOM 1654 N N . LEU A 1 347 ? 177.948 155.661 199.972 1.00 28.09 347 LEU A N 1
ATOM 1655 C CA . LEU A 1 347 ? 177.251 156.054 201.202 1.00 28.09 347 LEU A CA 1
ATOM 1656 C C . LEU A 1 347 ? 175.784 156.358 200.912 1.00 28.09 347 LEU A C 1
ATOM 1657 O O . LEU A 1 347 ? 174.887 155.686 201.427 1.00 28.09 347 LEU A O 1
ATOM 1659 N N . GLY A 1 348 ? 175.533 157.374 200.091 1.00 28.04 348 GLY A N 1
ATOM 1660 C CA . GLY A 1 348 ? 174.179 157.811 199.823 1.00 28.04 348 GLY A CA 1
ATOM 1661 C C . GLY A 1 348 ? 173.664 158.641 200.979 1.00 28.04 348 GLY A C 1
ATOM 1662 O O . GLY A 1 348 ? 173.615 159.873 200.903 1.00 28.04 348 GLY A O 1
ATOM 1663 N N . ALA A 1 349 ? 173.276 157.963 202.067 1.00 28.93 349 ALA A N 1
ATOM 1664 C CA . ALA A 1 349 ? 173.064 158.660 203.331 1.00 28.93 349 ALA A CA 1
ATOM 1665 C C . ALA A 1 349 ? 173.550 157.846 204.528 1.00 28.93 349 ALA A C 1
ATOM 1666 O O . ALA A 1 349 ? 173.480 158.339 205.659 1.00 28.93 349 ALA A O 1
ATOM 1668 N N . TYR A 1 350 ? 174.040 156.623 204.315 1.00 32.59 350 TYR A N 1
ATOM 1669 C CA . TYR A 1 350 ? 174.611 155.822 205.391 1.00 32.59 350 TYR A CA 1
ATOM 1670 C C . TYR A 1 350 ? 175.545 154.754 204.837 1.00 32.59 350 TYR A C 1
ATOM 1671 O O . TYR A 1 350 ? 175.086 153.714 204.356 1.00 32.59 350 TYR A O 1
ATOM 1673 N N . GLU A 1 351 ? 176.851 154.989 204.907 1.00 26.05 351 GLU A N 1
ATOM 1674 C CA . GLU A 1 351 ? 177.801 153.990 204.437 1.00 26.05 351 GLU A CA 1
ATOM 1675 C C . GLU A 1 351 ? 178.118 152.989 205.540 1.00 26.05 351 GLU A C 1
ATOM 1676 O O . GLU A 1 351 ? 178.586 153.362 206.619 1.00 26.05 351 GLU A O 1
ATOM 1678 N N . CYS A 1 352 ? 177.868 151.708 205.258 1.00 34.27 352 CYS A N 1
ATOM 1679 C CA . CYS A 1 352 ? 178.315 150.610 206.116 1.00 34.27 352 CYS A CA 1
ATOM 1680 C C . CYS A 1 352 ? 177.818 150.789 207.554 1.00 34.27 352 CYS A C 1
ATOM 1681 O O . CYS A 1 352 ? 178.585 151.110 208.465 1.00 34.27 352 CYS A O 1
ATOM 1684 N N . ILE A 1 353 ? 176.503 150.624 207.724 1.00 36.84 353 ILE A N 1
ATOM 1685 C CA . ILE A 1 353 ? 175.911 150.700 209.057 1.00 36.84 353 ILE A CA 1
ATOM 1686 C C . ILE A 1 353 ? 176.723 149.794 209.975 1.00 36.84 353 ILE A C 1
ATOM 1687 O O . ILE A 1 353 ? 176.806 148.577 209.773 1.00 36.84 353 ILE A O 1
ATOM 1692 N N . CYS A 1 354 ? 177.355 150.402 210.978 1.00 28.96 354 CYS A N 1
ATOM 1693 C CA . CYS A 1 354 ? 178.562 149.821 211.555 1.00 28.96 354 CYS A CA 1
ATOM 1694 C C . CYS A 1 354 ? 178.280 149.012 212.815 1.00 28.96 354 CYS A C 1
ATOM 1695 O O . CYS A 1 354 ? 178.543 147.805 212.862 1.00 28.96 354 CYS A O 1
ATOM 1698 N N . LYS A 1 355 ? 177.744 149.657 213.849 1.00 29.83 355 LYS A N 1
ATOM 1699 C CA . LYS A 1 355 ? 177.611 149.024 215.151 1.00 29.83 355 LYS A CA 1
ATOM 1700 C C . LYS A 1 355 ? 176.180 148.711 215.553 1.00 29.83 355 LYS A C 1
ATOM 1701 O O . LYS A 1 355 ? 175.939 147.617 216.074 1.00 29.83 355 LYS A O 1
ATOM 1703 N N . ALA A 1 356 ? 175.233 149.616 215.308 1.00 24.27 356 ALA A N 1
ATOM 1704 C CA . ALA A 1 356 ? 173.842 149.489 215.764 1.00 24.27 356 ALA A CA 1
ATOM 1705 C C . ALA A 1 356 ? 173.872 149.171 217.259 1.00 24.27 356 ALA A C 1
ATOM 1706 O O . ALA A 1 356 ? 174.685 149.758 217.986 1.00 24.27 356 ALA A O 1
ATOM 1708 N N . GLY A 1 357 ? 173.022 148.277 217.758 1.00 32.26 357 GLY A N 1
ATOM 1709 C CA . GLY A 1 357 ? 173.056 147.893 219.157 1.00 32.26 357 GLY A CA 1
ATOM 1710 C C . GLY A 1 357 ? 172.508 148.947 220.097 1.00 32.26 357 GLY A C 1
ATOM 1711 O O . GLY A 1 357 ? 172.051 148.631 221.200 1.00 32.26 357 GLY A O 1
ATOM 1712 N N . PHE A 1 358 ? 172.546 150.208 219.668 1.00 34.40 358 PHE A N 1
ATOM 1713 C CA . PHE A 1 358 ? 172.025 151.316 220.460 1.00 34.40 358 PHE A CA 1
ATOM 1714 C C . PHE A 1 358 ? 170.580 151.626 220.079 1.00 34.40 358 PHE A C 1
ATOM 1715 O O . PHE A 1 358 ? 169.680 151.555 220.922 1.00 34.40 358 PHE A O 1
ATOM 1723 N N . TYR A 1 359 ? 170.346 151.954 218.812 1.00 29.21 359 TYR A N 1
ATOM 1724 C CA . TYR A 1 359 ? 169.010 152.263 218.320 1.00 29.21 359 TYR A CA 1
ATOM 1725 C C . TYR A 1 359 ? 169.023 152.180 216.799 1.00 29.21 359 TYR A C 1
ATOM 1726 O O . TYR A 1 359 ? 170.067 151.972 216.175 1.00 29.21 359 TYR A O 1
ATOM 1728 N N . HIS A 1 360 ? 167.843 152.350 216.206 1.00 24.41 360 HIS A N 1
ATOM 1729 C CA . HIS A 1 360 ? 167.677 152.429 214.756 1.00 24.41 360 HIS A CA 1
ATOM 1730 C C . HIS A 1 360 ? 166.857 153.673 214.435 1.00 24.41 360 HIS A C 1
ATOM 1731 O O . HIS A 1 360 ? 165.678 153.582 214.073 1.00 24.41 360 HIS A O 1
ATOM 1733 N N . PRO A 1 361 ? 167.458 154.861 214.562 1.00 24.94 361 PRO A N 1
ATOM 1734 C CA . PRO A 1 361 ? 166.693 156.102 214.374 1.00 24.94 361 PRO A CA 1
ATOM 1735 C C . PRO A 1 361 ? 166.290 156.341 212.928 1.00 24.94 361 PRO A C 1
ATOM 1736 O O . PRO A 1 361 ? 166.541 155.507 212.052 1.00 24.94 361 PRO A O 1
ATOM 1740 N N . GLY A 1 362 ? 165.664 157.489 212.671 1.00 25.93 362 GLY A N 1
ATOM 1741 C CA . GLY A 1 362 ? 165.227 157.858 211.338 1.00 25.93 362 GLY A CA 1
ATOM 1742 C C . GLY A 1 362 ? 166.334 158.148 210.348 1.00 25.93 362 GLY A C 1
ATOM 1743 O O . GLY A 1 362 ? 166.046 158.646 209.256 1.00 25.93 362 GLY A O 1
ATOM 1744 N N . VAL A 1 363 ? 167.588 157.858 210.696 1.00 28.76 363 VAL A N 1
ATOM 1745 C CA . VAL A 1 363 ? 168.716 158.044 209.790 1.00 28.76 363 VAL A CA 1
ATOM 1746 C C . VAL A 1 363 ? 168.561 157.119 208.591 1.00 28.76 363 VAL A C 1
ATOM 1747 O O . VAL A 1 363 ? 169.111 157.384 207.515 1.00 28.76 363 VAL A O 1
ATOM 1749 N N . LEU A 1 364 ? 167.806 156.029 208.771 1.00 26.24 364 LEU A N 1
ATOM 1750 C CA . LEU A 1 364 ? 167.530 155.046 207.728 1.00 26.24 364 LEU A CA 1
ATOM 1751 C C . LEU A 1 364 ? 168.821 154.521 207.110 1.00 26.24 364 LEU A C 1
ATOM 1752 O O . LEU A 1 364 ? 169.183 154.932 206.000 1.00 26.24 364 LEU A O 1
ATOM 1754 N N . PRO A 1 365 ? 169.562 153.643 207.813 1.00 29.22 365 PRO A N 1
ATOM 1755 C CA . PRO A 1 365 ? 170.804 153.095 207.247 1.00 29.22 365 PRO A CA 1
ATOM 1756 C C . PRO A 1 365 ? 170.626 152.537 205.844 1.00 29.22 365 PRO A C 1
ATOM 1757 O O . PRO A 1 365 ? 169.903 151.556 205.640 1.00 29.22 365 PRO A O 1
ATOM 1761 N N . VAL A 1 366 ? 171.283 153.161 204.869 1.00 23.05 366 VAL A N 1
ATOM 1762 C CA . VAL A 1 366 ? 171.178 152.753 203.466 1.00 23.05 366 VAL A CA 1
ATOM 1763 C C . VAL A 1 366 ? 172.338 151.798 203.199 1.00 23.05 366 VAL A C 1
ATOM 1764 O O . VAL A 1 366 ? 173.413 152.196 202.750 1.00 23.05 366 VAL A O 1
ATOM 1766 N N . ASN A 1 367 ? 172.112 150.518 203.473 1.00 21.81 367 ASN A N 1
ATOM 1767 C CA . ASN A 1 367 ? 173.109 149.492 203.211 1.00 21.81 367 ASN A CA 1
ATOM 1768 C C . ASN A 1 367 ? 173.128 149.144 201.728 1.00 21.81 367 ASN A C 1
ATOM 1769 O O . ASN A 1 367 ? 172.081 149.052 201.080 1.00 21.81 367 ASN A O 1
ATOM 1771 N N . ASN A 1 368 ? 174.338 148.950 201.198 1.00 22.76 368 ASN A N 1
ATOM 1772 C CA . ASN A 1 368 ? 174.546 148.683 199.773 1.00 22.76 368 ASN A CA 1
ATOM 1773 C C . ASN A 1 368 ? 173.933 149.786 198.912 1.00 22.76 368 ASN A C 1
ATOM 1774 O O . ASN A 1 368 ? 173.336 149.527 197.866 1.00 22.76 368 ASN A O 1
ATOM 1776 N N . PHE A 1 369 ? 174.084 151.034 199.362 1.00 24.72 369 PHE A N 1
ATOM 1777 C CA . PHE A 1 369 ? 173.525 152.177 198.652 1.00 24.72 369 PHE A CA 1
ATOM 1778 C C . PHE A 1 369 ? 174.359 152.594 197.449 1.00 24.72 369 PHE A C 1
ATOM 1779 O O . PHE A 1 369 ? 173.953 153.511 196.727 1.00 24.72 369 PHE A O 1
ATOM 1781 N N . ARG A 1 370 ? 175.510 151.959 197.227 1.00 27.07 370 ARG A N 1
ATOM 1782 C CA . ARG A 1 370 ? 176.394 152.316 196.123 1.00 27.07 370 ARG A CA 1
ATOM 1783 C C . ARG A 1 370 ? 175.695 152.180 194.777 1.00 27.07 370 ARG A C 1
ATOM 1784 O O . ARG A 1 370 ? 175.048 151.164 194.504 1.00 27.07 370 ARG A O 1
ATOM 1786 N N . ARG A 1 371 ? 175.813 153.205 193.936 1.00 27.75 371 ARG A N 1
ATOM 1787 C CA . ARG A 1 371 ? 175.302 153.166 192.571 1.00 27.75 371 ARG A CA 1
ATOM 1788 C C . ARG A 1 371 ? 176.404 153.351 191.542 1.00 27.75 371 ARG A C 1
ATOM 1789 O O . ARG A 1 371 ? 176.492 152.567 190.588 1.00 27.75 371 ARG A O 1
ATOM 1791 N N . ARG A 1 372 ? 177.245 154.375 191.708 1.00 26.24 372 ARG A N 1
ATOM 1792 C CA . ARG A 1 372 ? 178.410 154.608 190.850 1.00 26.24 372 ARG A CA 1
ATOM 1793 C C . ARG A 1 372 ? 178.017 154.790 189.386 1.00 26.24 372 ARG A C 1
ATOM 1794 O O . ARG A 1 372 ? 178.843 154.622 188.486 1.00 26.24 372 ARG A O 1
ATOM 1796 N N . GLY A 1 373 ? 176.759 155.153 189.138 1.00 26.30 373 GLY A N 1
ATOM 1797 C CA . GLY A 1 373 ? 176.253 155.248 187.791 1.00 26.30 373 GLY A CA 1
ATOM 1798 C C . GLY A 1 373 ? 176.381 153.922 187.072 1.00 26.30 373 GLY A C 1
ATOM 1799 O O . GLY A 1 373 ? 175.662 152.959 187.356 1.00 26.30 373 GLY A O 1
ATOM 1800 N N . PRO A 1 374 ? 177.317 153.891 185.980 1.00 28.54 374 PRO A N 1
ATOM 1801 C CA . PRO A 1 374 ? 178.042 152.837 184.882 1.00 28.54 374 PRO A CA 1
ATOM 1802 C C . PRO A 1 374 ? 179.408 152.197 185.205 1.00 28.54 374 PRO A C 1
ATOM 1803 O O . PRO A 1 374 ? 179.925 151.557 184.320 1.00 28.54 374 PRO A O 1
ATOM 1807 N N . ASP A 1 375 ? 179.954 152.338 186.414 1.00 26.84 375 ASP A N 1
ATOM 1808 C CA . ASP A 1 375 ? 181.333 151.834 186.689 1.00 26.84 375 ASP A CA 1
ATOM 1809 C C . ASP A 1 375 ? 181.530 150.323 186.459 1.00 26.84 375 ASP A C 1
ATOM 1810 O O . ASP A 1 375 ? 180.537 149.539 186.485 1.00 26.84 375 ASP A O 1
ATOM 1812 N N . GLN A 1 376 ? 182.801 149.878 186.518 1.00 30.88 376 GLN A N 1
ATOM 1813 C CA . GLN A 1 376 ? 183.183 148.441 186.339 1.00 30.88 376 GLN A CA 1
ATOM 1814 C C . GLN A 1 376 ? 182.410 147.653 187.401 1.00 30.88 376 GLN A C 1
ATOM 1815 O O . GLN A 1 376 ? 181.814 146.612 187.059 1.00 30.88 376 GLN A O 1
ATOM 1817 N N . HIS A 1 377 ? 182.401 148.172 188.630 1.00 26.08 377 HIS A N 1
ATOM 1818 C CA . HIS A 1 377 ? 181.421 147.720 189.637 1.00 26.08 377 HIS A CA 1
ATOM 1819 C C . HIS A 1 377 ? 180.332 148.812 189.675 1.00 26.08 377 HIS A C 1
ATOM 1820 O O . HIS A 1 377 ? 180.669 149.948 190.066 1.00 26.08 377 HIS A O 1
ATOM 1822 N N . ILE A 1 378 ? 179.102 148.489 189.220 1.00 26.00 378 ILE A N 1
ATOM 1823 C CA . ILE A 1 378 ? 177.802 149.150 189.244 1.00 26.00 378 ILE A CA 1
ATOM 1824 C C . ILE A 1 378 ? 177.325 149.296 190.684 1.00 26.00 378 ILE A C 1
ATOM 1825 O O . ILE A 1 378 ? 178.014 149.883 191.525 1.00 26.00 378 ILE A O 1
ATOM 1827 N N . SER A 1 379 ? 176.137 148.765 190.975 1.00 26.43 379 SER A N 1
ATOM 1828 C CA . SER A 1 379 ? 175.582 148.870 192.319 1.00 26.43 379 SER A CA 1
ATOM 1829 C C . SER A 1 379 ? 176.230 147.874 193.275 1.00 26.43 379 SER A C 1
ATOM 1830 O O . SER A 1 379 ? 176.786 148.259 194.310 1.00 26.43 379 SER A O 1
ATOM 1833 N N . GLY A 1 380 ? 176.167 146.587 192.942 1.00 25.35 380 GLY A N 1
ATOM 1834 C CA . GLY A 1 380 ? 176.745 145.562 193.787 1.00 25.35 380 GLY A CA 1
ATOM 1835 C C . GLY A 1 380 ? 175.756 144.481 194.167 1.00 25.35 380 GLY A C 1
ATOM 1836 O O . GLY A 1 380 ? 176.059 143.615 194.993 1.00 25.35 380 GLY A O 1
ATOM 1837 N N . SER A 1 381 ? 174.565 144.521 193.569 1.00 25.30 381 SER A N 1
ATOM 1838 C CA . SER A 1 381 ? 173.511 143.551 193.864 1.00 25.30 381 SER A CA 1
ATOM 1839 C C . SER A 1 381 ? 173.685 142.290 193.011 1.00 25.30 381 SER A C 1
ATOM 1840 O O . SER A 1 381 ? 172.823 141.902 192.223 1.00 25.30 381 SER A O 1
ATOM 1842 N N . THR A 1 382 ? 174.838 141.648 193.186 1.00 25.50 382 THR A N 1
ATOM 1843 C CA . THR A 1 382 ? 175.162 140.405 192.500 1.00 25.50 382 THR A CA 1
ATOM 1844 C C . THR A 1 382 ? 175.299 139.228 193.454 1.00 25.50 382 THR A C 1
ATOM 1845 O O . THR A 1 382 ? 174.630 138.205 193.277 1.00 25.50 382 THR A O 1
ATOM 1847 N N . LYS A 1 383 ? 176.149 139.351 194.467 1.00 32.23 383 LYS A N 1
ATOM 1848 C CA . LYS A 1 383 ? 176.356 138.306 195.464 1.00 32.23 383 LYS A CA 1
ATOM 1849 C C . LYS A 1 383 ? 177.050 138.945 196.661 1.00 32.23 383 LYS A C 1
ATOM 1850 O O . LYS A 1 383 ? 177.432 140.119 196.626 1.00 32.23 383 LYS A O 1
ATOM 1852 N N . ASP A 1 384 ? 177.198 138.152 197.732 1.00 28.44 384 ASP A N 1
ATOM 1853 C CA . ASP A 1 384 ? 177.811 138.596 199.017 1.00 28.44 384 ASP A CA 1
ATOM 1854 C C . ASP A 1 384 ? 177.008 139.783 199.567 1.00 28.44 384 ASP A C 1
ATOM 1855 O O . ASP A 1 384 ? 177.606 140.849 199.813 1.00 28.44 384 ASP A O 1
ATOM 1857 N N . VAL A 1 385 ? 175.695 139.585 199.726 1.00 25.93 385 VAL A N 1
ATOM 1858 C CA . VAL A 1 385 ? 174.738 140.615 200.236 1.00 25.93 385 VAL A CA 1
ATOM 1859 C C . VAL A 1 385 ? 174.744 140.648 201.771 1.00 25.93 385 VAL A C 1
ATOM 1860 O O . VAL A 1 385 ? 175.385 139.774 202.388 1.00 25.93 385 VAL A O 1
ATOM 1862 N N . SER A 1 386 ? 174.060 141.651 202.337 1.00 27.32 386 SER A N 1
ATOM 1863 C CA . SER A 1 386 ? 173.887 141.873 203.800 1.00 27.32 386 SER A CA 1
ATOM 1864 C C . SER A 1 386 ? 175.218 142.115 204.525 1.00 27.32 386 SER A C 1
ATOM 1865 O O . SER A 1 386 ? 176.011 142.945 204.040 1.00 27.32 386 SER A O 1
ATOM 1867 N N . GLU A 1 387 ? 175.421 141.425 205.655 1.00 26.84 387 GLU A N 1
ATOM 1868 C CA . GLU A 1 387 ? 176.625 141.583 206.520 1.00 26.84 387 GLU A CA 1
ATOM 1869 C C . GLU A 1 387 ? 177.909 141.301 205.731 1.00 26.84 387 GLU A C 1
ATOM 1870 O O . GLU A 1 387 ? 178.631 142.268 205.414 1.00 26.84 387 GLU A O 1
ATOM 1872 N N . GLU A 1 388 ? 178.211 140.023 205.482 1.00 27.16 388 GLU A N 1
ATOM 1873 C CA . GLU A 1 388 ? 179.415 139.678 204.727 1.00 27.16 388 GLU A CA 1
ATOM 1874 C C . GLU A 1 388 ? 179.277 140.255 203.323 1.00 27.16 388 GLU A C 1
ATOM 1875 O O . GLU A 1 388 ? 178.481 139.772 202.515 1.00 27.16 388 GLU A O 1
ATOM 1877 N N . ALA A 1 389 ? 180.058 141.293 203.030 1.00 28.95 389 ALA A N 1
ATOM 1878 C CA . ALA A 1 389 ? 179.994 141.986 201.754 1.00 28.95 389 ALA A CA 1
ATOM 1879 C C . ALA A 1 389 ? 181.252 141.714 200.940 1.00 28.95 389 ALA A C 1
ATOM 1880 O O . ALA A 1 389 ? 182.356 141.618 201.484 1.00 28.95 389 ALA A O 1
ATOM 1882 N N . TYR A 1 390 ? 181.069 141.585 199.632 1.00 27.42 390 TYR A N 1
ATOM 1883 C CA . TYR A 1 390 ? 182.156 141.355 198.682 1.00 27.42 390 TYR A CA 1
ATOM 1884 C C . TYR A 1 390 ? 181.538 141.351 197.286 1.00 27.42 390 TYR A C 1
ATOM 1885 O O . TYR A 1 390 ? 180.310 141.336 197.136 1.00 27.42 390 TYR A O 1
ATOM 1887 N N . VAL A 1 391 ? 182.318 141.219 196.215 1.00 27.68 391 VAL A N 1
ATOM 1888 C CA . VAL A 1 391 ? 181.774 141.067 194.821 1.00 27.68 391 VAL A CA 1
ATOM 1889 C C . VAL A 1 391 ? 180.806 142.185 194.399 1.00 27.68 391 VAL A C 1
ATOM 1890 O O . VAL A 1 391 ? 179.704 141.863 193.901 1.00 27.68 391 VAL A O 1
ATOM 1892 N N . CYS A 1 392 ? 181.256 143.441 194.499 1.00 30.00 392 CYS A N 1
ATOM 1893 C CA . CYS A 1 392 ? 180.445 144.613 194.101 1.00 30.00 392 CYS A CA 1
ATOM 1894 C C . CYS A 1 392 ? 180.704 144.993 192.636 1.00 30.00 392 CYS A C 1
ATOM 1895 O O . CYS A 1 392 ? 180.052 146.033 192.300 1.00 30.00 392 CYS A O 1
ATOM 1898 N N . LEU A 1 393 ? 181.359 144.117 191.802 1.00 28.24 393 LEU A N 1
ATOM 1899 C CA . LEU A 1 393 ? 181.844 144.427 190.460 1.00 28.24 393 LEU A CA 1
ATOM 1900 C C . LEU A 1 393 ? 180.990 143.733 189.408 1.00 28.24 393 LEU A C 1
ATOM 1901 O O . LEU A 1 393 ? 181.128 142.514 189.215 1.00 28.24 393 LEU A O 1
ATOM 1903 N N . PRO A 1 394 ? 180.126 144.465 188.683 1.00 24.31 394 PRO A N 1
ATOM 1904 C CA . PRO A 1 394 ? 179.280 143.831 187.659 1.00 24.31 394 PRO A CA 1
ATOM 1905 C C . PRO A 1 394 ? 178.570 144.857 186.789 1.00 24.31 394 PRO A C 1
ATOM 1906 O O . PRO A 1 394 ? 178.624 146.057 187.074 1.00 24.31 394 PRO A O 1
ATOM 1908 N N . CYS A 1 395 ? 177.909 144.393 185.725 1.00 27.47 395 CYS A N 1
ATOM 1909 C CA . CYS A 1 395 ? 177.004 145.213 184.918 1.00 27.47 395 CYS A CA 1
ATOM 1910 C C . CYS A 1 395 ? 177.723 146.428 184.321 1.00 27.47 395 CYS A C 1
ATOM 1911 O O . CYS A 1 395 ? 177.438 147.582 184.647 1.00 27.47 395 CYS A O 1
ATOM 1914 N N . ARG A 1 396 ? 178.671 146.138 183.431 1.00 25.36 396 ARG A N 1
ATOM 1915 C CA . ARG A 1 396 ? 179.438 147.212 182.803 1.00 25.36 396 ARG A CA 1
ATOM 1916 C C . ARG A 1 396 ? 179.960 146.765 181.449 1.00 25.36 396 ARG A C 1
ATOM 1917 O O . ARG A 1 396 ? 180.889 145.954 181.384 1.00 25.36 396 ARG A O 1
ATOM 1919 N N . GLU A 1 397 ? 179.375 147.297 180.375 1.00 21.26 397 GLU A N 1
ATOM 1920 C CA . GLU A 1 397 ? 180.008 147.245 179.063 1.00 21.26 397 GLU A CA 1
ATOM 1921 C C . GLU A 1 397 ? 179.458 148.332 178.148 1.00 21.26 397 GLU A C 1
ATOM 1922 O O . GLU A 1 397 ? 178.356 148.196 177.608 1.00 21.26 397 GLU A O 1
ATOM 1924 N N . GLY A 1 398 ? 180.219 149.406 177.959 1.00 22.17 398 GLY A N 1
ATOM 1925 C CA . GLY A 1 398 ? 179.895 150.409 176.961 1.00 22.17 398 GLY A CA 1
ATOM 1926 C C . GLY A 1 398 ? 178.678 151.272 177.235 1.00 22.17 398 GLY A C 1
ATOM 1927 O O . GLY A 1 398 ? 178.539 152.347 176.644 1.00 22.17 398 GLY A O 1
ATOM 1928 N N . CYS A 1 399 ? 177.792 150.828 178.121 1.00 27.11 399 CYS A N 1
ATOM 1929 C CA . CYS A 1 399 ? 176.512 151.489 178.324 1.00 27.11 399 CYS A CA 1
ATOM 1930 C C . CYS A 1 399 ? 176.208 151.526 179.812 1.00 27.11 399 CYS A C 1
ATOM 1931 O O . CYS A 1 399 ? 176.681 150.670 180.568 1.00 27.11 399 CYS A O 1
ATOM 1934 N N . PRO A 1 400 ? 175.414 152.515 180.270 1.00 30.51 400 PRO A N 1
ATOM 1935 C CA . PRO A 1 400 ? 174.998 152.595 181.676 1.00 30.51 400 PRO A CA 1
ATOM 1936 C C . PRO A 1 400 ? 173.804 151.702 182.015 1.00 30.51 400 PRO A C 1
ATOM 1937 O O . PRO A 1 400 ? 172.819 152.147 182.606 1.00 30.51 400 PRO A O 1
ATOM 1941 N N . PHE A 1 401 ? 173.896 150.427 181.638 1.00 31.82 401 PHE A N 1
ATOM 1942 C CA . PHE A 1 401 ? 172.836 149.467 181.920 1.00 31.82 401 PHE A CA 1
ATOM 1943 C C . PHE A 1 401 ? 173.356 148.355 182.821 1.00 31.82 401 PHE A C 1
ATOM 1944 O O . PHE A 1 401 ? 174.551 148.312 183.131 1.00 31.82 401 PHE A O 1
ATOM 1952 N N . CYS A 1 402 ? 172.476 147.449 183.246 1.00 30.43 402 CYS A N 1
ATOM 1953 C CA . CYS A 1 402 ? 172.873 146.347 184.115 1.00 30.43 402 CYS A CA 1
ATOM 1954 C C . CYS A 1 402 ? 173.195 144.888 183.836 1.00 30.43 402 CYS A C 1
ATOM 1955 O O . CYS A 1 402 ? 174.233 144.388 184.282 1.00 30.43 402 CYS A O 1
ATOM 1958 N N . ALA A 1 403 ? 172.324 144.241 183.056 1.00 27.96 403 ALA A N 1
ATOM 1959 C CA . ALA A 1 403 ? 172.394 142.828 182.690 1.00 27.96 403 ALA A CA 1
ATOM 1960 C C . ALA A 1 403 ? 173.287 141.878 181.905 1.00 27.96 403 ALA A C 1
ATOM 1961 O O . ALA A 1 403 ? 174.035 141.088 182.490 1.00 27.96 403 ALA A O 1
ATOM 1963 N N . ASP A 1 404 ? 173.430 142.106 180.619 1.00 27.42 404 ASP A N 1
ATOM 1964 C CA . ASP A 1 404 ? 174.289 141.318 179.754 1.00 27.42 404 ASP A CA 1
ATOM 1965 C C . ASP A 1 404 ? 174.747 142.406 178.782 1.00 27.42 404 ASP A C 1
ATOM 1966 O O . ASP A 1 404 ? 174.426 143.587 178.942 1.00 27.42 404 ASP A O 1
ATOM 1971 N N . ASP A 1 405 ? 175.534 142.017 177.780 1.00 29.44 405 ASP A N 1
ATOM 1972 C CA . ASP A 1 405 ? 175.935 142.945 176.731 1.00 29.44 405 ASP A CA 1
ATOM 1973 C C . ASP A 1 405 ? 174.810 143.246 175.749 1.00 29.44 405 ASP A C 1
ATOM 1974 O O . ASP A 1 405 ? 174.890 144.248 175.030 1.00 29.44 405 ASP A O 1
ATOM 1979 N N . SER A 1 406 ? 173.772 142.411 175.710 1.00 27.39 406 SER A N 1
ATOM 1980 C CA . SER A 1 406 ? 172.723 142.559 174.703 1.00 27.39 406 SER A CA 1
ATOM 1981 C C . SER A 1 406 ? 171.926 143.862 174.778 1.00 27.39 406 SER A C 1
ATOM 1982 O O . SER A 1 406 ? 171.655 144.434 173.708 1.00 27.39 406 SER A O 1
ATOM 1985 N N . PRO A 1 407 ? 171.504 144.372 175.950 1.00 27.17 407 PRO A N 1
ATOM 1986 C CA . PRO A 1 407 ? 170.543 145.495 175.943 1.00 27.17 407 PRO A CA 1
ATOM 1987 C C . PRO A 1 407 ? 171.003 146.728 175.178 1.00 27.17 407 PRO A C 1
ATOM 1988 O O . PRO A 1 407 ? 170.166 147.423 174.590 1.00 27.17 407 PRO A O 1
ATOM 1992 N N . CYS A 1 408 ? 172.300 147.030 175.174 1.00 29.69 408 CYS A N 1
ATOM 1993 C CA . CYS A 1 408 ? 172.823 148.163 174.423 1.00 29.69 408 CYS A CA 1
ATOM 1994 C C . CYS A 1 408 ? 173.581 147.738 173.169 1.00 29.69 408 CYS A C 1
ATOM 1995 O O . CYS A 1 408 ? 174.195 148.582 172.507 1.00 29.69 408 CYS A O 1
ATOM 1998 N N . PHE A 1 409 ? 173.547 146.453 172.828 1.00 33.02 409 PHE A N 1
ATOM 1999 C CA . PHE A 1 409 ? 174.166 145.932 171.610 1.00 33.02 409 PHE A CA 1
ATOM 2000 C C . PHE A 1 409 ? 173.061 145.394 170.707 1.00 33.02 409 PHE A C 1
ATOM 2001 O O . PHE A 1 409 ? 172.439 144.374 171.016 1.00 33.02 409 PHE A O 1
ATOM 2009 N N . VAL A 1 410 ? 172.818 146.080 169.588 1.00 28.28 410 VAL A N 1
ATOM 2010 C CA . VAL A 1 410 ? 171.838 145.585 168.634 1.00 28.28 410 VAL A CA 1
ATOM 2011 C C . VAL A 1 410 ? 172.363 144.315 167.968 1.00 28.28 410 VAL A C 1
ATOM 2012 O O . VAL A 1 410 ? 173.571 144.051 167.924 1.00 28.28 410 VAL A O 1
ATOM 2016 N N . GLN A 1 411 ? 171.433 143.516 167.453 1.00 29.08 411 GLN A N 1
ATOM 2017 C CA . GLN A 1 411 ? 171.806 142.298 166.748 1.00 29.08 411 GLN A CA 1
ATOM 2018 C C . GLN A 1 411 ? 172.607 142.634 165.497 1.00 29.08 411 GLN A C 1
ATOM 2019 O O . GLN A 1 411 ? 172.282 143.572 164.764 1.00 29.08 411 GLN A O 1
ATOM 2025 N N . GLU A 1 412 ? 173.671 141.867 165.261 1.00 31.99 412 GLU A N 1
ATOM 2026 C CA . GLU A 1 412 ? 174.507 142.024 164.068 1.00 31.99 412 GLU A CA 1
ATOM 2027 C C . GLU A 1 412 ? 174.718 140.631 163.480 1.00 31.99 412 GLU A C 1
ATOM 2028 O O . GLU A 1 412 ? 175.682 139.940 163.820 1.00 31.99 412 GLU A O 1
ATOM 2034 N N . ASP A 1 413 ? 173.811 140.228 162.593 1.00 20.25 413 ASP A N 1
ATOM 2035 C CA . ASP A 1 413 ? 173.884 138.917 161.953 1.00 20.25 413 ASP A CA 1
ATOM 2036 C C . ASP A 1 413 ? 175.023 138.953 160.944 1.00 20.25 413 ASP A C 1
ATOM 2037 O O . ASP A 1 413 ? 174.854 139.361 159.794 1.00 20.25 413 ASP A O 1
ATOM 2042 N N . LYS A 1 414 ? 176.205 138.521 161.386 1.00 15.83 414 LYS A N 1
ATOM 2043 C CA . LYS A 1 414 ? 177.382 138.533 160.528 1.00 15.83 414 LYS A CA 1
ATOM 2044 C C . LYS A 1 414 ? 177.243 137.609 159.327 1.00 15.83 414 LYS A C 1
ATOM 2045 O O . LYS A 1 414 ? 177.871 137.866 158.295 1.00 15.83 414 LYS A O 1
ATOM 2051 N N . TYR A 1 415 ? 176.437 136.552 159.427 1.00 18.06 415 TYR A N 1
ATOM 2052 C CA . TYR A 1 415 ? 176.208 135.681 158.282 1.00 18.06 415 TYR A CA 1
ATOM 2053 C C . TYR A 1 415 ? 175.361 136.350 157.208 1.00 18.06 415 TYR A C 1
ATOM 2054 O O . TYR A 1 415 ? 175.434 135.949 156.041 1.00 18.06 415 TYR A O 1
ATOM 2063 N N . LEU A 1 416 ? 174.565 137.354 157.574 1.00 17.35 416 LEU A N 1
ATOM 2064 C CA . LEU A 1 416 ? 173.826 138.169 156.618 1.00 17.35 416 LEU A CA 1
ATOM 2065 C C . LEU A 1 416 ? 174.600 139.401 156.177 1.00 17.35 416 LEU A C 1
ATOM 2066 O O . LEU A 1 416 ? 174.572 139.755 154.996 1.00 17.35 416 LEU A O 1
ATOM 2071 N N . ARG A 1 417 ? 175.293 140.061 157.106 1.00 11.22 417 ARG A N 1
ATOM 2072 C CA . ARG A 1 417 ? 176.113 141.218 156.773 1.00 11.22 417 ARG A CA 1
ATOM 2073 C C . ARG A 1 417 ? 177.237 140.877 155.804 1.00 11.22 417 ARG A C 1
ATOM 2074 O O . ARG A 1 417 ? 177.691 141.762 155.072 1.00 11.22 417 ARG A O 1
ATOM 2082 N N . LEU A 1 418 ? 177.686 139.623 155.771 1.00 9.29 418 LEU A N 1
ATOM 2083 C CA . LEU A 1 418 ? 178.657 139.172 154.784 1.00 9.29 418 LEU A CA 1
ATOM 2084 C C . LEU A 1 418 ? 178.012 138.661 153.505 1.00 9.29 418 LEU A C 1
ATOM 2085 O O . LEU A 1 418 ? 178.646 138.704 152.446 1.00 9.29 418 LEU A O 1
ATOM 2090 N N . ALA A 1 419 ? 176.771 138.178 153.577 1.00 8.88 419 ALA A N 1
ATOM 2091 C CA . ALA A 1 419 ? 176.066 137.731 152.384 1.00 8.88 419 ALA A CA 1
ATOM 2092 C C . ALA A 1 419 ? 175.690 138.881 151.461 1.00 8.88 419 ALA A C 1
ATOM 2093 O O . ALA A 1 419 ? 175.283 138.630 150.321 1.00 8.88 419 ALA A O 1
ATOM 2095 N N . ILE A 1 420 ? 175.806 140.121 151.921 1.00 4.16 420 ILE A N 1
ATOM 2096 C CA . ILE A 1 420 ? 175.549 141.296 151.099 1.00 4.16 420 ILE A CA 1
ATOM 2097 C C . ILE A 1 420 ? 176.814 141.763 150.395 1.00 4.16 420 ILE A C 1
ATOM 2098 O O . ILE A 1 420 ? 176.805 142.023 149.192 1.00 4.16 420 ILE A O 1
ATOM 2103 N N . ILE A 1 421 ? 177.922 141.868 151.135 1.00 4.64 421 ILE A N 1
ATOM 2104 C CA . ILE A 1 421 ? 179.194 142.240 150.528 1.00 4.64 421 ILE A CA 1
ATOM 2105 C C . ILE A 1 421 ? 179.688 141.172 149.561 1.00 4.64 421 ILE A C 1
ATOM 2106 O O . ILE A 1 421 ? 180.294 141.502 148.537 1.00 4.64 421 ILE A O 1
ATOM 2111 N N . SER A 1 422 ? 179.438 139.894 149.850 1.00 5.19 422 SER A N 1
ATOM 2112 C CA . SER A 1 422 ? 179.799 138.829 148.924 1.00 5.19 422 SER A CA 1
ATOM 2113 C C . SER A 1 422 ? 179.007 138.885 147.625 1.00 5.19 422 SER A C 1
ATOM 2114 O O . SER A 1 422 ? 179.383 138.213 146.660 1.00 5.19 422 SER A O 1
ATOM 2117 N N . PHE A 1 423 ? 177.923 139.659 147.581 1.00 3.90 423 PHE A N 1
ATOM 2118 C CA . PHE A 1 423 ? 177.165 139.890 146.360 1.00 3.90 423 PHE A CA 1
ATOM 2119 C C . PHE A 1 423 ? 177.387 141.277 145.782 1.00 3.90 423 PHE A C 1
ATOM 2120 O O . PHE A 1 423 ? 177.529 141.407 144.566 1.00 3.90 423 PHE A O 1
ATOM 2128 N N . GLN A 1 424 ? 177.436 142.312 146.622 1.00 3.56 424 GLN A N 1
ATOM 2129 C CA . GLN A 1 424 ? 177.591 143.676 146.136 1.00 3.56 424 GLN A CA 1
ATOM 2130 C C . GLN A 1 424 ? 178.997 143.958 145.623 1.00 3.56 424 GLN A C 1
ATOM 2131 O O . GLN A 1 424 ? 179.157 144.812 144.745 1.00 3.56 424 GLN A O 1
ATOM 2137 N N . ALA A 1 425 ? 180.013 143.261 146.132 1.00 5.15 425 ALA A N 1
ATOM 2138 C CA . ALA A 1 425 ? 181.368 143.390 145.616 1.00 5.15 425 ALA A CA 1
ATOM 2139 C C . ALA A 1 425 ? 181.612 142.539 144.379 1.00 5.15 425 ALA A C 1
ATOM 2140 O O . ALA A 1 425 ? 182.618 142.745 143.693 1.00 5.15 425 ALA A O 1
ATOM 2142 N N . LEU A 1 426 ? 180.724 141.589 144.083 1.00 7.58 426 LEU A N 1
ATOM 2143 C CA . LEU A 1 426 ? 180.821 140.836 142.838 1.00 7.58 426 LEU A CA 1
ATOM 2144 C C . LEU A 1 426 ? 180.367 141.673 141.650 1.00 7.58 426 LEU A C 1
ATOM 2145 O O . LEU A 1 426 ? 180.920 141.549 140.552 1.00 7.58 426 LEU A O 1
ATOM 2150 N N . CYS A 1 427 ? 179.361 142.528 141.853 1.00 7.77 427 CYS A N 1
ATOM 2151 C CA . CYS A 1 427 ? 178.903 143.401 140.779 1.00 7.77 427 CYS A CA 1
ATOM 2152 C C . CYS A 1 427 ? 179.964 144.425 140.400 1.00 7.77 427 CYS A C 1
ATOM 2153 O O . CYS A 1 427 ? 180.039 144.838 139.238 1.00 7.77 427 CYS A O 1
ATOM 2156 N N . MET A 1 428 ? 180.785 144.851 141.361 1.00 9.51 428 MET A N 1
ATOM 2157 C CA . MET A 1 428 ? 181.853 145.798 141.056 1.00 9.51 428 MET A CA 1
ATOM 2158 C C . MET A 1 428 ? 182.885 145.185 140.117 1.00 9.51 428 MET A C 1
ATOM 2159 O O . MET A 1 428 ? 183.341 145.840 139.172 1.00 9.51 428 MET A O 1
ATOM 2164 N N . LEU A 1 429 ? 183.266 143.929 140.362 1.00 14.66 429 LEU A N 1
ATOM 2165 C CA . LEU A 1 429 ? 184.223 143.262 139.483 1.00 14.66 429 LEU A CA 1
ATOM 2166 C C . LEU A 1 429 ? 183.650 143.075 138.085 1.00 14.66 429 LEU A C 1
ATOM 2167 O O . LEU A 1 429 ? 184.358 143.258 137.088 1.00 14.66 429 LEU A O 1
ATOM 2172 N N . LEU A 1 430 ? 182.372 142.702 137.990 1.00 10.50 430 LEU A N 1
ATOM 2173 C CA . LEU A 1 430 ? 181.739 142.567 136.682 1.00 10.50 430 LEU A CA 1
ATOM 2174 C C . LEU A 1 430 ? 181.685 143.906 135.958 1.00 10.50 430 LEU A C 1
ATOM 2175 O O . LEU A 1 430 ? 181.923 143.976 134.747 1.00 10.50 430 LEU A O 1
ATOM 2180 N N . ASP A 1 431 ? 181.378 144.981 136.686 1.00 9.68 431 ASP A N 1
ATOM 2181 C CA . ASP A 1 431 ? 181.354 146.307 136.079 1.00 9.68 431 ASP A CA 1
ATOM 2182 C C . ASP A 1 431 ? 182.732 146.706 135.567 1.00 9.68 431 ASP A C 1
ATOM 2183 O O . ASP A 1 431 ? 182.856 147.271 134.475 1.00 9.68 431 ASP A O 1
ATOM 2188 N N . PHE A 1 432 ? 183.779 146.426 136.346 1.00 15.71 432 PHE A N 1
ATOM 2189 C CA . PHE A 1 432 ? 185.131 146.765 135.912 1.00 15.71 432 PHE A CA 1
ATOM 2190 C C . PHE A 1 432 ? 185.564 145.929 134.712 1.00 15.71 432 PHE A C 1
ATOM 2191 O O . PHE A 1 432 ? 186.232 146.441 133.806 1.00 15.71 432 PHE A O 1
ATOM 2199 N N . VAL A 1 433 ? 185.204 144.644 134.692 1.00 12.18 433 VAL A N 1
ATOM 2200 C CA . VAL A 1 433 ? 185.515 143.799 133.544 1.00 12.18 433 VAL A CA 1
ATOM 2201 C C . VAL A 1 433 ? 184.766 144.280 132.308 1.00 12.18 433 VAL A C 1
ATOM 2202 O O . VAL A 1 433 ? 185.289 144.209 131.186 1.00 12.18 433 VAL A O 1
ATOM 2206 N N . SER A 1 434 ? 183.541 144.780 132.487 1.00 9.92 434 SER A N 1
ATOM 2207 C CA . SER A 1 434 ? 182.779 145.322 131.370 1.00 9.92 434 SER A CA 1
ATOM 2208 C C . SER A 1 434 ? 183.481 146.497 130.707 1.00 9.92 434 SER A C 1
ATOM 2209 O O . SER A 1 434 ? 183.305 146.702 129.504 1.00 9.92 434 SER A O 1
ATOM 2212 N N . MET A 1 435 ? 184.276 147.265 131.454 1.00 9.30 435 MET A N 1
ATOM 2213 C CA . MET A 1 435 ? 185.056 148.333 130.842 1.00 9.30 435 MET A CA 1
ATOM 2214 C C . MET A 1 435 ? 186.055 147.791 129.827 1.00 9.30 435 MET A C 1
ATOM 2215 O O . MET A 1 435 ? 186.129 148.297 128.701 1.00 9.30 435 MET A O 1
ATOM 2220 N N . LEU A 1 436 ? 186.805 146.751 130.196 1.00 10.89 436 LEU A N 1
ATOM 2221 C CA . LEU A 1 436 ? 187.737 146.130 129.262 1.00 10.89 436 LEU A CA 1
ATOM 2222 C C . LEU A 1 436 ? 187.004 145.455 128.110 1.00 10.89 436 LEU A C 1
ATOM 2223 O O . LEU A 1 436 ? 187.495 145.456 126.976 1.00 10.89 436 LEU A O 1
ATOM 2228 N N . VAL A 1 437 ? 185.836 144.870 128.382 1.00 12.09 437 VAL A N 1
ATOM 2229 C CA . VAL A 1 437 ? 185.061 144.238 127.315 1.00 12.09 437 VAL A CA 1
ATOM 2230 C C . VAL A 1 437 ? 184.609 145.278 126.296 1.00 12.09 437 VAL A C 1
ATOM 2231 O O . VAL A 1 437 ? 184.676 145.050 125.082 1.00 12.09 437 VAL A O 1
ATOM 2235 N N . VAL A 1 438 ? 184.141 146.433 126.772 1.00 12.97 438 VAL A N 1
ATOM 2236 C CA . VAL A 1 438 ? 183.735 147.510 125.872 1.00 12.97 438 VAL A CA 1
ATOM 2237 C C . VAL A 1 438 ? 184.938 148.041 125.102 1.00 12.97 438 VAL A C 1
ATOM 2238 O O . VAL A 1 438 ? 184.847 148.332 123.903 1.00 12.97 438 VAL A O 1
ATOM 2242 N N . TYR A 1 439 ? 186.083 148.173 125.777 1.00 15.81 439 TYR A N 1
ATOM 2243 C CA . TYR A 1 439 ? 187.292 148.633 125.099 1.00 15.81 439 TYR A CA 1
ATOM 2244 C C . TYR A 1 439 ? 187.705 147.672 123.989 1.00 15.81 439 TYR A C 1
ATOM 2245 O O . TYR A 1 439 ? 188.142 148.104 122.916 1.00 15.81 439 TYR A O 1
ATOM 2254 N N . HIS A 1 440 ? 187.583 146.366 124.234 1.00 15.35 440 HIS A N 1
ATOM 2255 C CA . HIS A 1 440 ? 187.971 145.379 123.231 1.00 15.35 440 HIS A CA 1
ATOM 2256 C C . HIS A 1 440 ? 187.122 145.503 121.971 1.00 15.35 440 HIS A C 1
ATOM 2257 O O . HIS A 1 440 ? 187.642 145.458 120.851 1.00 15.35 440 HIS A O 1
ATOM 2264 N N . PHE A 1 441 ? 185.809 145.662 122.135 1.00 16.98 441 PHE A N 1
ATOM 2265 C CA . PHE A 1 441 ? 184.895 145.779 120.997 1.00 16.98 441 PHE A CA 1
ATOM 2266 C C . PHE A 1 441 ? 184.679 147.255 120.657 1.00 16.98 441 PHE A C 1
ATOM 2267 O O . PHE A 1 441 ? 183.557 147.751 120.549 1.00 16.98 441 PHE A O 1
ATOM 2275 N N . ARG A 1 442 ? 185.795 147.960 120.472 1.00 16.45 442 ARG A N 1
ATOM 2276 C CA . ARG A 1 442 ? 185.745 149.388 120.188 1.00 16.45 442 ARG A CA 1
ATOM 2277 C C . ARG A 1 442 ? 185.419 149.707 118.736 1.00 16.45 442 ARG A C 1
ATOM 2278 O O . ARG A 1 442 ? 185.080 150.856 118.435 1.00 16.45 442 ARG A O 1
ATOM 2286 N N . LYS A 1 443 ? 185.510 148.729 117.836 1.00 16.14 443 LYS A N 1
ATOM 2287 C CA . LYS A 1 443 ? 185.198 148.930 116.428 1.00 16.14 443 LYS A CA 1
ATOM 2288 C C . LYS A 1 443 ? 183.835 148.373 116.041 1.00 16.14 443 LYS A C 1
ATOM 2289 O O . LYS A 1 443 ? 183.508 148.337 114.851 1.00 16.14 443 LYS A O 1
ATOM 2295 N N . ALA A 1 444 ? 183.039 147.932 117.012 1.00 16.16 444 ALA A N 1
ATOM 2296 C CA . ALA A 1 444 ? 181.716 147.406 116.707 1.00 16.16 444 ALA A CA 1
ATOM 2297 C C . ALA A 1 444 ? 180.811 148.515 116.187 1.00 16.16 444 ALA A C 1
ATOM 2298 O O . ALA A 1 444 ? 180.936 149.678 116.579 1.00 16.16 444 ALA A O 1
ATOM 2300 N N . LYS A 1 445 ? 179.897 148.147 115.287 1.00 13.16 445 LYS A N 1
ATOM 2301 C CA . LYS A 1 445 ? 178.976 149.124 114.721 1.00 13.16 445 LYS A CA 1
ATOM 2302 C C . LYS A 1 445 ? 178.023 149.689 115.765 1.00 13.16 445 LYS A C 1
ATOM 2303 O O . LYS A 1 445 ? 177.626 150.854 115.660 1.00 13.16 445 LYS A O 1
ATOM 2309 N N . SER A 1 446 ? 177.650 148.894 116.770 1.00 12.53 446 SER A N 1
ATOM 2310 C CA . SER A 1 446 ? 176.734 149.368 117.800 1.00 12.53 446 SER A CA 1
ATOM 2311 C C . SER A 1 446 ? 177.386 150.382 118.731 1.00 12.53 446 SER A C 1
ATOM 2312 O O . SER A 1 446 ? 176.719 151.320 119.180 1.00 12.53 446 SER A O 1
ATOM 2315 N N . ILE A 1 447 ? 178.671 150.213 119.032 1.00 10.69 447 ILE A N 1
ATOM 2316 C CA . ILE A 1 447 ? 179.355 151.132 119.935 1.00 10.69 447 ILE A CA 1
ATOM 2317 C C . ILE A 1 447 ? 179.855 152.379 119.207 1.00 10.69 447 ILE A C 1
ATOM 2318 O O . ILE A 1 447 ? 179.901 153.462 119.800 1.00 10.69 447 ILE A O 1
ATOM 2323 N N . ARG A 1 448 ? 180.204 152.260 117.923 1.00 14.58 448 ARG A N 1
ATOM 2324 C CA . ARG A 1 448 ? 180.614 153.433 117.156 1.00 14.58 448 ARG A CA 1
ATOM 2325 C C . ARG A 1 448 ? 179.497 154.467 117.089 1.00 14.58 448 ARG A C 1
ATOM 2326 O O . ARG A 1 448 ? 179.757 155.676 117.124 1.00 14.58 448 ARG A O 1
ATOM 2334 N N . ALA A 1 449 ? 178.250 154.013 116.993 1.00 13.71 449 ALA A N 1
ATOM 2335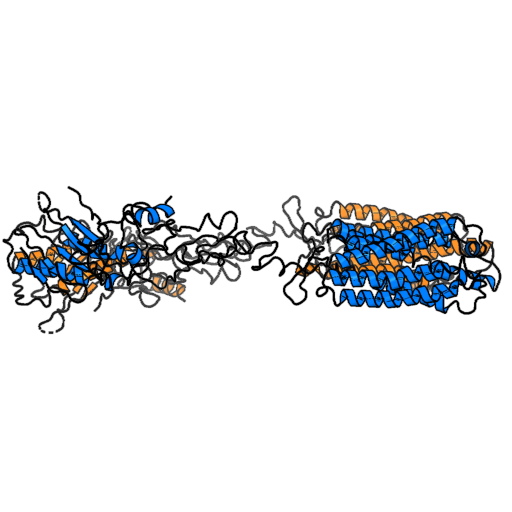 C CA . ALA A 1 449 ? 177.104 154.910 116.916 1.00 13.71 449 ALA A CA 1
ATOM 2336 C C . ALA A 1 449 ? 176.665 155.434 118.276 1.00 13.71 449 ALA A C 1
ATOM 2337 O O . ALA A 1 449 ? 175.767 156.281 118.332 1.00 13.71 449 ALA A O 1
ATOM 2339 N N . SER A 1 450 ? 177.267 154.957 119.367 1.00 11.14 450 SER A N 1
ATOM 2340 C CA . SER A 1 450 ? 176.920 155.411 120.704 1.00 11.14 450 SER A CA 1
ATOM 2341 C C . SER A 1 450 ? 178.003 156.238 121.378 1.00 11.14 450 SER A C 1
ATOM 2342 O O . SER A 1 450 ? 177.686 156.991 122.305 1.00 11.14 450 SER A O 1
ATOM 2345 N N . GLY A 1 451 ? 179.256 156.126 120.949 1.00 5.85 451 GLY A N 1
ATOM 2346 C CA . GLY A 1 451 ? 180.329 156.896 121.545 1.00 5.85 451 GLY A CA 1
ATOM 2347 C C . GLY A 1 451 ? 181.122 156.113 122.569 1.00 5.85 451 GLY A C 1
ATOM 2348 O O . GLY A 1 451 ? 180.637 155.858 123.675 1.00 5.85 451 GLY A O 1
ATOM 2349 N N . LEU A 1 452 ? 182.345 155.718 122.208 1.00 4.40 452 LEU A N 1
ATOM 2350 C CA . LEU A 1 452 ? 183.182 154.963 123.135 1.00 4.40 452 LEU A CA 1
ATOM 2351 C C . LEU A 1 452 ? 183.561 155.798 124.352 1.00 4.40 452 LEU A C 1
ATOM 2352 O O . LEU A 1 452 ? 183.530 155.303 125.485 1.00 4.40 452 LEU A O 1
ATOM 2357 N N . ILE A 1 453 ? 183.926 157.064 124.140 1.00 4.02 453 ILE A N 1
ATOM 2358 C CA . ILE A 1 453 ? 184.340 157.911 125.255 1.00 4.02 453 ILE A CA 1
ATOM 2359 C C . ILE A 1 453 ? 183.145 158.268 126.131 1.00 4.02 453 ILE A C 1
ATOM 2360 O O . ILE A 1 453 ? 183.289 158.502 127.337 1.00 4.02 453 ILE A O 1
ATOM 2365 N N . LEU A 1 454 ? 181.947 158.318 125.543 1.00 2.42 454 LEU A N 1
ATOM 2366 C CA . LEU A 1 454 ? 180.746 158.636 126.304 1.00 2.42 454 LEU A CA 1
ATOM 2367 C C . LEU A 1 454 ? 180.177 157.430 127.038 1.00 2.42 454 LEU A C 1
ATOM 2368 O O . LEU A 1 454 ? 179.387 157.607 127.970 1.00 2.42 454 LEU A O 1
ATOM 2373 N N . LEU A 1 455 ? 180.553 156.217 126.637 1.00 1.71 455 LEU A N 1
ATOM 2374 C CA . LEU A 1 455 ? 180.062 155.009 127.286 1.00 1.71 455 LEU A CA 1
ATOM 2375 C C . LEU A 1 455 ? 180.934 154.567 128.451 1.00 1.71 455 LEU A C 1
ATOM 2376 O O . LEU A 1 455 ? 180.420 153.956 129.395 1.00 1.71 455 LEU A O 1
ATOM 2381 N N . GLU A 1 456 ? 182.236 154.856 128.406 1.00 2.30 456 GLU A N 1
ATOM 2382 C CA . GLU A 1 456 ? 183.112 154.520 129.522 1.00 2.30 456 GLU A CA 1
ATOM 2383 C C . GLU A 1 456 ? 182.835 155.401 130.732 1.00 2.30 456 GLU A C 1
ATOM 2384 O O . GLU A 1 456 ? 183.000 154.958 131.875 1.00 2.30 456 GLU A O 1
ATOM 2390 N N . THR A 1 457 ? 182.415 156.647 130.498 1.00 2.82 457 THR A N 1
ATOM 2391 C CA . THR A 1 457 ? 182.112 157.554 131.600 1.00 2.82 457 THR A CA 1
ATOM 2392 C C . THR A 1 457 ? 180.933 157.048 132.422 1.00 2.82 457 THR A C 1
ATOM 2393 O O . THR A 1 457 ? 180.941 157.146 133.654 1.00 2.82 457 THR A O 1
ATOM 2397 N N . ILE A 1 458 ? 179.911 156.502 131.759 1.00 1.49 458 ILE A N 1
ATOM 2398 C CA . ILE A 1 458 ? 178.761 155.958 132.478 1.00 1.49 458 ILE A CA 1
ATOM 2399 C C . ILE A 1 458 ? 179.186 154.790 133.358 1.00 1.49 458 ILE A C 1
ATOM 2400 O O . ILE A 1 458 ? 178.769 154.683 134.517 1.00 1.49 458 ILE A O 1
ATOM 2405 N N . LEU A 1 459 ? 180.017 153.892 132.821 1.00 2.93 459 LEU A N 1
ATOM 2406 C CA . LEU A 1 459 ? 180.486 152.755 133.606 1.00 2.93 459 LEU A CA 1
ATOM 2407 C C . LEU A 1 459 ? 181.324 153.210 134.794 1.00 2.93 459 LEU A C 1
ATOM 2408 O O . LEU A 1 459 ? 181.175 152.686 135.905 1.00 2.93 459 LEU A O 1
ATOM 2413 N N . PHE A 1 460 ? 182.210 154.186 134.584 1.00 19.12 460 PHE A N 1
ATOM 2414 C CA . PHE A 1 460 ? 183.025 154.679 135.690 1.00 19.12 460 PHE A CA 1
ATOM 2415 C C . PHE A 1 460 ? 182.165 155.347 136.756 1.00 19.12 460 PHE A C 1
ATOM 2416 O O . PHE A 1 460 ? 182.413 155.177 137.955 1.00 19.12 460 PHE A O 1
ATOM 2424 N N . GLY A 1 461 ? 181.156 156.114 136.342 1.00 19.12 461 GLY A N 1
ATOM 2425 C CA . GLY A 1 461 ? 180.266 156.732 137.310 1.00 19.12 461 GLY A CA 1
ATOM 2426 C C . GLY A 1 461 ? 179.461 155.713 138.092 1.00 19.12 461 GLY A C 1
ATOM 2427 O O . GLY A 1 461 ? 179.272 155.858 139.303 1.00 19.12 461 GLY A O 1
ATOM 2428 N N . SER A 1 462 ? 178.971 154.673 137.414 1.00 2.64 462 SER A N 1
ATOM 2429 C CA . SER A 1 462 ? 178.234 153.621 138.106 1.00 2.64 462 SER A CA 1
ATOM 2430 C C . SER A 1 462 ? 179.133 152.875 139.082 1.00 2.64 462 SER A C 1
ATOM 2431 O O . SER A 1 462 ? 178.687 152.465 140.160 1.00 2.64 462 SER A O 1
ATOM 2434 N N . LEU A 1 463 ? 180.402 152.682 138.717 1.00 2.62 463 LEU A N 1
ATOM 2435 C CA . LEU A 1 463 ? 181.361 152.108 139.654 1.00 2.62 463 LEU A CA 1
ATOM 2436 C C . LEU A 1 463 ? 181.504 152.984 140.892 1.00 2.62 463 LEU A C 1
ATOM 2437 O O . LEU A 1 463 ? 181.661 152.478 142.009 1.00 2.62 463 LEU A O 1
ATOM 2442 N N . LEU A 1 464 ? 181.449 154.304 140.711 1.00 1.47 464 LEU A N 1
ATOM 2443 C CA . LEU A 1 464 ? 181.522 155.230 141.833 1.00 1.47 464 LEU A CA 1
ATOM 2444 C C . LEU A 1 464 ? 180.238 155.258 142.651 1.00 1.47 464 LEU A C 1
ATOM 2445 O O . LEU A 1 464 ? 180.258 155.720 143.796 1.00 1.47 464 LEU A O 1
ATOM 2450 N N . LEU A 1 465 ? 179.130 154.773 142.096 1.00 1.37 465 LEU A N 1
ATOM 2451 C CA . LEU A 1 465 ? 177.870 154.680 142.820 1.00 1.37 465 LEU A CA 1
ATOM 2452 C C . LEU A 1 465 ? 177.746 153.389 143.615 1.00 1.37 465 LEU A C 1
ATOM 2453 O O . LEU A 1 465 ? 176.714 153.169 144.257 1.00 1.37 465 LEU A O 1
ATOM 2458 N N . TYR A 1 466 ? 178.763 152.530 143.577 1.00 2.56 466 TYR A N 1
ATOM 2459 C CA . TYR A 1 466 ? 178.807 151.316 144.379 1.00 2.56 466 TYR A CA 1
ATOM 2460 C C . TYR A 1 466 ? 179.592 151.496 145.671 1.00 2.56 466 TYR A C 1
ATOM 2461 O O . TYR A 1 466 ? 180.061 150.506 146.239 1.00 2.56 466 TYR A O 1
ATOM 2470 N N . PHE A 1 467 ? 179.745 152.730 146.147 1.00 6.13 467 PHE A N 1
ATOM 2471 C CA . PHE A 1 467 ? 180.326 152.943 147.465 1.00 6.13 467 PHE A CA 1
ATOM 2472 C C . PHE A 1 467 ? 179.415 153.724 148.413 1.00 6.13 467 PHE A C 1
ATOM 2473 O O . PHE A 1 467 ? 179.902 154.637 149.091 1.00 6.13 467 PHE A O 1
ATOM 2481 N N . PRO A 1 468 ? 178.101 153.429 148.508 1.00 8.43 468 PRO A N 1
ATOM 2482 C CA . PRO A 1 468 ? 177.373 153.846 149.710 1.00 8.43 468 PRO A CA 1
ATOM 2483 C C . PRO A 1 468 ? 177.188 152.692 150.680 1.00 8.43 468 PRO A C 1
ATOM 2484 O O . PRO A 1 468 ? 176.752 152.889 151.818 1.00 8.43 468 PRO A O 1
ATOM 2488 N N . VAL A 1 469 ? 177.513 151.483 150.233 1.00 7.63 469 VAL A N 1
ATOM 2489 C CA . VAL A 1 469 ? 177.296 150.268 151.011 1.00 7.63 469 VAL A CA 1
ATOM 2490 C C . VAL A 1 469 ? 178.589 149.763 151.631 1.00 7.63 469 VAL A C 1
ATOM 2491 O O . VAL A 1 469 ? 178.611 149.356 152.793 1.00 7.63 469 VAL A O 1
ATOM 2495 N N . VAL A 1 470 ? 179.682 149.772 150.863 1.00 5.50 470 VAL A N 1
ATOM 2496 C CA . VAL A 1 470 ? 180.976 149.384 151.406 1.00 5.50 470 VAL A CA 1
ATOM 2497 C C . VAL A 1 470 ? 181.391 150.315 152.533 1.00 5.50 470 VAL A C 1
ATOM 2498 O O . VAL A 1 470 ? 181.942 149.863 153.542 1.00 5.50 470 VAL A O 1
ATOM 2502 N N . ILE A 1 471 ? 181.130 151.614 152.389 1.00 5.04 471 ILE A N 1
ATOM 2503 C CA . ILE A 1 471 ? 181.358 152.557 153.477 1.00 5.04 471 ILE A CA 1
ATOM 2504 C C . ILE A 1 471 ? 180.395 152.349 154.641 1.00 5.04 471 ILE A C 1
ATOM 2505 O O . ILE A 1 471 ? 180.801 152.491 155.803 1.00 5.04 471 ILE A O 1
ATOM 2510 N N . LEU A 1 472 ? 179.137 152.004 154.366 1.00 5.83 472 LEU A N 1
ATOM 2511 C CA . LEU A 1 472 ? 178.151 151.778 155.416 1.00 5.83 472 LEU A CA 1
ATOM 2512 C C . LEU A 1 472 ? 178.409 150.504 156.207 1.00 5.83 472 LEU A C 1
ATOM 2513 O O . LEU A 1 472 ? 177.761 150.291 157.238 1.00 5.83 472 LEU A O 1
ATOM 2518 N N . TYR A 1 473 ? 178.889 149.575 155.525 1.00 9.39 473 TYR A N 1
ATOM 2519 C CA . TYR A 1 473 ? 179.061 148.293 156.166 1.00 9.39 473 TYR A CA 1
ATOM 2520 C C . TYR A 1 473 ? 180.068 148.429 157.239 1.00 9.39 473 TYR A C 1
ATOM 2521 O O . TYR A 1 473 ? 179.973 147.866 158.138 1.00 9.39 473 TYR A O 1
ATOM 2530 N N . PHE A 1 474 ? 180.959 149.350 157.115 1.00 12.32 474 PHE A N 1
ATOM 2531 C CA . PHE A 1 474 ? 182.161 149.615 157.911 1.00 12.32 474 PHE A CA 1
ATOM 2532 C C . PHE A 1 474 ? 181.463 150.318 159.008 1.00 12.32 474 PHE A C 1
ATOM 2533 O O . PHE A 1 474 ? 180.642 150.700 158.458 1.00 12.32 474 PHE A O 1
ATOM 2541 N N . GLU A 1 475 ? 181.533 150.210 160.310 1.00 22.09 475 GLU A N 1
ATOM 2542 C CA . GLU A 1 475 ? 181.116 151.147 161.414 1.00 22.09 475 GLU A CA 1
ATOM 2543 C C . GLU A 1 475 ? 181.177 152.618 161.446 1.00 22.09 475 GLU A C 1
ATOM 2544 O O . GLU A 1 475 ? 182.179 153.017 161.290 1.00 22.09 475 GLU A O 1
ATOM 2550 N N . PRO A 1 476 ? 180.175 153.709 161.719 1.00 20.34 476 PRO A N 1
ATOM 2551 C CA . PRO A 1 476 ? 180.227 155.018 161.258 1.00 20.34 476 PRO A CA 1
ATOM 2552 C C . PRO A 1 476 ? 181.159 155.993 161.851 1.00 20.34 476 PRO A C 1
ATOM 2553 O O . PRO A 1 476 ? 180.788 156.561 162.484 1.00 20.34 476 PRO A O 1
ATOM 2557 N N . SER A 1 477 ? 182.332 156.190 161.324 1.00 20.19 477 SER A N 1
ATOM 2558 C CA . SER A 1 477 ? 183.454 157.116 161.590 1.00 20.19 477 SER A CA 1
ATOM 2559 C C . SER A 1 477 ? 183.173 158.469 161.164 1.00 20.19 477 SER A C 1
ATOM 2560 O O . SER A 1 477 ? 182.320 158.669 160.669 1.00 20.19 477 SER A O 1
ATOM 2563 N N . THR A 1 478 ? 184.076 159.341 161.321 1.00 16.54 478 THR A N 1
ATOM 2564 C CA . THR A 1 478 ? 183.867 160.707 160.855 1.00 16.54 478 THR A CA 1
ATOM 2565 C C . THR A 1 478 ? 184.457 160.970 159.476 1.00 16.54 478 THR A C 1
ATOM 2566 O O . THR A 1 478 ? 183.940 161.821 158.747 1.00 16.54 478 THR A O 1
ATOM 2570 N N . PHE A 1 479 ? 185.526 160.264 159.098 1.00 12.67 479 PHE A N 1
ATOM 2571 C CA . PHE A 1 479 ? 186.030 160.372 157.733 1.00 12.67 479 PHE A CA 1
ATOM 2572 C C . PHE A 1 479 ? 185.139 159.611 156.762 1.00 12.67 479 PHE A C 1
ATOM 2573 O O . PHE A 1 479 ? 184.892 160.070 155.641 1.00 12.67 479 PHE A O 1
ATOM 2581 N N . ARG A 1 480 ? 184.644 158.447 157.177 1.00 13.28 480 ARG A N 1
ATOM 2582 C CA . ARG A 1 480 ? 183.820 157.623 156.305 1.00 13.28 480 ARG A CA 1
ATOM 2583 C C . ARG A 1 480 ? 182.400 158.145 156.146 1.00 13.28 480 ARG A C 1
ATOM 2584 O O . ARG A 1 480 ? 181.796 157.925 155.091 1.00 13.28 480 ARG A O 1
ATOM 2592 N N . CYS A 1 481 ? 181.854 158.832 157.143 1.00 9.33 481 CYS A N 1
ATOM 2593 C CA . CYS A 1 481 ? 180.489 159.331 157.060 1.00 9.33 481 CYS A CA 1
ATOM 2594 C C . CYS A 1 481 ? 180.397 160.613 156.241 1.00 9.33 481 CYS A C 1
ATOM 2595 O O . CYS A 1 481 ? 179.290 161.043 155.898 1.00 9.33 481 CYS A O 1
ATOM 2598 N N . ILE A 1 482 ? 181.535 161.211 155.895 1.00 5.31 482 ILE A N 1
ATOM 2599 C CA . ILE A 1 482 ? 181.589 162.342 154.983 1.00 5.31 482 ILE A CA 1
ATOM 2600 C C . ILE A 1 482 ? 181.803 161.888 153.545 1.00 5.31 482 ILE A C 1
ATOM 2601 O O . ILE A 1 482 ? 181.172 162.412 152.624 1.00 5.31 482 ILE A O 1
ATOM 2606 N N . LEU A 1 483 ? 182.665 160.888 153.340 1.00 2.20 483 LEU A N 1
ATOM 2607 C CA . LEU A 1 483 ? 182.872 160.303 152.023 1.00 2.20 483 LEU A CA 1
ATOM 2608 C C . LEU A 1 483 ? 181.620 159.631 151.476 1.00 2.20 483 LEU A C 1
ATOM 2609 O O . LEU A 1 483 ? 181.542 159.399 150.266 1.00 2.20 483 LEU A O 1
ATOM 2614 N N . LEU A 1 484 ? 180.646 159.312 152.330 1.00 2.17 484 LEU A N 1
ATOM 2615 C CA . LEU A 1 484 ? 179.386 158.751 151.858 1.00 2.17 484 LEU A CA 1
ATOM 2616 C C . LEU A 1 484 ? 178.612 159.733 150.987 1.00 2.17 484 LEU A C 1
ATOM 2617 O O . LEU A 1 484 ? 177.808 159.305 150.152 1.00 2.17 484 LEU A O 1
ATOM 2622 N N . ARG A 1 485 ? 178.840 161.035 151.157 1.00 1.80 485 ARG A N 1
ATOM 2623 C CA . ARG A 1 485 ? 178.177 162.047 150.348 1.00 1.80 485 ARG A CA 1
ATOM 2624 C C . ARG A 1 485 ? 179.026 162.538 149.184 1.00 1.80 485 ARG A C 1
ATOM 2625 O O . ARG A 1 485 ? 178.478 163.128 148.247 1.00 1.80 485 ARG A O 1
ATOM 2633 N N . TRP A 1 486 ? 180.341 162.313 149.218 1.00 1.76 486 TRP A N 1
ATOM 2634 C CA . TRP A 1 486 ? 181.182 162.630 148.071 1.00 1.76 486 TRP A CA 1
ATOM 2635 C C . TRP A 1 486 ? 181.015 161.626 146.940 1.00 1.76 486 TRP A C 1
ATOM 2636 O O . TRP A 1 486 ? 181.171 161.996 145.773 1.00 1.76 486 TRP A O 1
ATOM 2647 N N . ALA A 1 487 ? 180.702 160.371 147.257 1.00 0.64 487 ALA A N 1
ATOM 2648 C CA . ALA A 1 487 ? 180.541 159.331 146.250 1.00 0.64 487 ALA A CA 1
ATOM 2649 C C . ALA A 1 487 ? 179.154 159.304 145.631 1.00 0.64 487 ALA A C 1
ATOM 2650 O O . ALA A 1 487 ? 179.018 158.933 144.462 1.00 0.64 487 ALA A O 1
ATOM 2652 N N . ARG A 1 488 ? 178.121 159.680 146.386 1.00 0.42 488 ARG A N 1
ATOM 2653 C CA . ARG A 1 488 ? 176.773 159.724 145.836 1.00 0.42 488 ARG A CA 1
ATOM 2654 C C . ARG A 1 488 ? 176.573 160.915 144.908 1.00 0.42 488 ARG A C 1
ATOM 2655 O O . ARG A 1 488 ? 175.952 160.771 143.850 1.00 0.42 488 ARG A O 1
ATOM 2663 N N . LEU A 1 489 ? 177.091 162.086 145.276 1.00 0.40 489 LEU A N 1
ATOM 2664 C CA . LEU A 1 489 ? 176.904 163.287 144.470 1.00 0.40 489 LEU A CA 1
ATOM 2665 C C . LEU A 1 489 ? 177.769 163.286 143.217 1.00 0.40 489 LEU A C 1
ATOM 2666 O O . LEU A 1 489 ? 177.312 163.714 142.152 1.00 0.40 489 LEU A O 1
ATOM 2671 N N . LEU A 1 490 ? 179.015 162.822 143.320 1.00 0.91 490 LEU A N 1
ATOM 2672 C CA . LEU A 1 490 ? 179.877 162.729 142.150 1.00 0.91 490 LEU A CA 1
ATOM 2673 C C . LEU A 1 490 ? 179.493 161.578 141.232 1.00 0.91 490 LEU A C 1
ATOM 2674 O O . LEU A 1 490 ? 179.824 161.614 140.043 1.00 0.91 490 LEU A O 1
ATOM 2679 N N . GLY A 1 491 ? 178.811 160.560 141.755 1.00 0.95 491 GLY A N 1
ATOM 2680 C CA . GLY A 1 491 ? 178.353 159.451 140.946 1.00 0.95 491 GLY A CA 1
ATOM 2681 C C . GLY A 1 491 ? 176.995 159.630 140.315 1.00 0.95 491 GLY A C 1
ATOM 2682 O O . GLY A 1 491 ? 176.656 158.898 139.383 1.00 0.95 491 GLY A O 1
ATOM 2683 N N . PHE A 1 492 ? 176.202 160.585 140.797 1.00 2.00 492 PHE A N 1
ATOM 2684 C CA . PHE A 1 492 ? 174.918 160.888 140.178 1.00 2.00 492 PHE A CA 1
ATOM 2685 C C . PHE A 1 492 ? 175.067 161.846 139.004 1.00 2.00 492 PHE A C 1
ATOM 2686 O O . PHE A 1 492 ? 174.414 161.667 137.972 1.00 2.00 492 PHE A O 1
ATOM 2694 N N . ALA A 1 493 ? 175.920 162.862 139.142 1.00 2.00 493 ALA A N 1
ATOM 2695 C CA . ALA A 1 493 ? 176.174 163.800 138.059 1.00 2.00 493 ALA A CA 1
ATOM 2696 C C . ALA A 1 493 ? 176.998 163.195 136.933 1.00 2.00 493 ALA A C 1
ATOM 2697 O O . ALA A 1 493 ? 177.124 163.820 135.875 1.00 2.00 493 ALA A O 1
ATOM 2699 N N . THR A 1 494 ? 177.564 162.006 137.134 1.00 6.68 494 THR A N 1
ATOM 2700 C CA . THR A 1 494 ? 178.333 161.323 136.102 1.00 6.68 494 THR A CA 1
ATOM 2701 C C . THR A 1 494 ? 177.513 160.313 135.314 1.00 6.68 494 THR A C 1
ATOM 2702 O O . THR A 1 494 ? 177.707 160.191 134.100 1.00 6.68 494 THR A O 1
ATOM 2706 N N . VAL A 1 495 ? 176.602 159.591 135.965 1.00 3.66 495 VAL A N 1
ATOM 2707 C CA . VAL A 1 495 ? 175.743 158.635 135.274 1.00 3.66 495 VAL A CA 1
ATOM 2708 C C . VAL A 1 495 ? 174.533 159.367 134.714 1.00 3.66 495 VAL A C 1
ATOM 2709 O O . VAL A 1 495 ? 174.319 159.392 133.498 1.00 3.66 495 VAL A O 1
ATOM 2713 N N . TYR A 1 496 ? 173.733 159.964 135.593 1.00 19.12 496 TYR A N 1
ATOM 2714 C CA . TYR A 1 496 ? 172.591 160.769 135.161 1.00 19.12 496 TYR A CA 1
ATOM 2715 C C . TYR A 1 496 ? 172.980 162.233 135.000 1.00 19.12 496 TYR A C 1
ATOM 2716 O O . TYR A 1 496 ? 172.329 163.138 135.517 1.00 19.12 496 TYR A O 1
ATOM 2725 N N . GLY A 1 497 ? 174.068 162.466 134.274 1.00 2.64 497 GLY A N 1
ATOM 2726 C CA . GLY A 1 497 ? 174.474 163.802 133.894 1.00 2.64 497 GLY A CA 1
ATOM 2727 C C . GLY A 1 497 ? 174.913 163.808 132.448 1.00 2.64 497 GLY A C 1
ATOM 2728 O O . GLY A 1 497 ? 175.069 164.864 131.830 1.00 2.64 497 GLY A O 1
ATOM 2729 N N . THR A 1 498 ? 175.113 162.607 131.904 1.00 1.57 498 THR A N 1
ATOM 2730 C CA . THR A 1 498 ? 175.446 162.419 130.502 1.00 1.57 498 THR A CA 1
ATOM 2731 C C . THR A 1 498 ? 174.397 161.636 129.734 1.00 1.57 498 THR A C 1
ATOM 2732 O O . THR A 1 498 ? 174.386 161.705 128.501 1.00 1.57 498 THR A O 1
ATOM 2736 N N . VAL A 1 499 ? 173.526 160.892 130.418 1.00 1.82 499 VAL A N 1
ATOM 2737 C CA . VAL A 1 499 ? 172.365 160.315 129.754 1.00 1.82 499 VAL A CA 1
ATOM 2738 C C . VAL A 1 499 ? 171.444 161.421 129.257 1.00 1.82 499 VAL A C 1
ATOM 2739 O O . VAL A 1 499 ? 170.963 161.384 128.118 1.00 1.82 499 VAL A O 1
ATOM 2743 N N . THR A 1 500 ? 171.196 162.431 130.095 1.00 1.69 500 THR A N 1
ATOM 2744 C CA . THR A 1 500 ? 170.407 163.583 129.679 1.00 1.69 500 THR A CA 1
ATOM 2745 C C . THR A 1 500 ? 171.061 164.370 128.552 1.00 1.69 500 THR A C 1
ATOM 2746 O O . THR A 1 500 ? 170.360 164.784 127.625 1.00 1.69 500 THR A O 1
ATOM 2750 N N . LEU A 1 501 ? 172.375 164.577 128.593 1.00 3.28 501 LEU A N 1
ATOM 2751 C CA . LEU A 1 501 ? 173.077 165.239 127.499 1.00 3.28 501 LEU A CA 1
ATOM 2752 C C . LEU A 1 501 ? 173.057 164.434 126.205 1.00 3.28 501 LEU A C 1
ATOM 2753 O O . LEU A 1 501 ? 172.885 165.010 125.126 1.00 3.28 501 LEU A O 1
ATOM 2758 N N . LYS A 1 502 ? 173.237 163.113 126.283 1.00 2.87 502 LYS A N 1
ATOM 2759 C CA . LYS A 1 502 ? 173.121 162.281 125.089 1.00 2.87 502 LYS A CA 1
ATOM 2760 C C . LYS A 1 502 ? 171.711 162.317 124.518 1.00 2.87 502 LYS A C 1
ATOM 2761 O O . LYS A 1 502 ? 171.535 162.309 123.295 1.00 2.87 502 LYS A O 1
ATOM 2767 N N . LEU A 1 503 ? 170.698 162.334 125.383 1.00 4.03 503 LEU A N 1
ATOM 2768 C CA . LEU A 1 503 ? 169.311 162.449 124.956 1.00 4.03 503 LEU A CA 1
ATOM 2769 C C . LEU A 1 503 ? 168.983 163.822 124.387 1.00 4.03 503 LEU A C 1
ATOM 2770 O O . LEU A 1 503 ? 168.082 163.932 123.550 1.00 4.03 503 LEU A O 1
ATOM 2775 N N . HIS A 1 504 ? 169.677 164.864 124.836 1.00 6.53 504 HIS A N 1
ATOM 2776 C CA . HIS A 1 504 ? 169.512 166.217 124.322 1.00 6.53 504 HIS A CA 1
ATOM 2777 C C . HIS A 1 504 ? 170.180 166.400 122.964 1.00 6.53 504 HIS A C 1
ATOM 2778 O O . HIS A 1 504 ? 169.642 167.100 122.095 1.00 6.53 504 HIS A O 1
ATOM 2785 N N . ARG A 1 505 ? 171.344 165.775 122.767 1.00 8.55 505 ARG A N 1
ATOM 2786 C CA . ARG A 1 505 ? 172.067 165.954 121.512 1.00 8.55 505 ARG A CA 1
ATOM 2787 C C . ARG A 1 505 ? 171.316 165.341 120.336 1.00 8.55 505 ARG A C 1
ATOM 2788 O O . ARG A 1 505 ? 171.356 165.891 119.231 1.00 8.55 505 ARG A O 1
ATOM 2796 N N . VAL A 1 506 ? 170.615 164.223 120.546 1.00 11.09 506 VAL A N 1
ATOM 2797 C CA . VAL A 1 506 ? 169.849 163.638 119.453 1.00 11.09 506 VAL A CA 1
ATOM 2798 C C . VAL A 1 506 ? 168.662 164.516 119.078 1.00 11.09 506 VAL A C 1
ATOM 2799 O O . VAL A 1 506 ? 168.352 164.652 117.890 1.00 11.09 506 VAL A O 1
ATOM 2803 N N . LEU A 1 507 ? 168.001 165.138 120.057 1.00 13.40 507 LEU A N 1
ATOM 2804 C CA . LEU A 1 507 ? 166.933 166.084 119.755 1.00 13.40 507 LEU A CA 1
ATOM 2805 C C . LEU A 1 507 ? 167.467 167.285 118.985 1.00 13.40 507 LEU A C 1
ATOM 2806 O O . LEU A 1 507 ? 166.846 167.744 118.020 1.00 13.40 507 LEU A O 1
ATOM 2811 N N . LYS A 1 508 ? 168.623 167.809 119.403 1.00 16.46 508 LYS A N 1
ATOM 2812 C CA . LYS A 1 508 ? 169.209 168.942 118.692 1.00 16.46 508 LYS A CA 1
ATOM 2813 C C . LYS A 1 508 ? 169.586 168.571 117.263 1.00 16.46 508 LYS A C 1
ATOM 2814 O O . LYS A 1 508 ? 169.383 169.364 116.336 1.00 16.46 508 LYS A O 1
ATOM 2820 N N . VAL A 1 509 ? 170.145 167.376 117.064 1.00 16.77 509 VAL A N 1
ATOM 2821 C CA . VAL A 1 509 ? 170.500 166.940 115.717 1.00 16.77 509 VAL A CA 1
ATOM 2822 C C . VAL A 1 509 ? 169.251 166.777 114.860 1.00 16.77 509 VAL A C 1
ATOM 2823 O O . VAL A 1 509 ? 169.218 167.209 113.701 1.00 16.77 509 VAL A O 1
ATOM 2827 N N . PHE A 1 510 ? 168.203 166.160 115.413 1.00 19.66 510 PHE A N 1
ATOM 2828 C CA . PHE A 1 510 ? 166.976 165.959 114.649 1.00 19.66 510 PHE A CA 1
ATOM 2829 C C . PHE A 1 510 ? 166.326 167.284 114.271 1.00 19.66 510 PHE A C 1
ATOM 2830 O O . PHE A 1 510 ? 165.868 167.451 113.135 1.00 19.66 510 PHE A O 1
ATOM 2838 N N . LEU A 1 511 ? 166.269 168.234 115.207 1.00 21.79 511 LEU A N 1
ATOM 2839 C CA . LEU A 1 511 ? 165.654 169.525 114.912 1.00 21.79 511 LEU A CA 1
ATOM 2840 C C . LEU A 1 511 ? 166.430 170.273 113.835 1.00 21.79 511 LEU A C 1
ATOM 2841 O O . LEU A 1 511 ? 165.838 170.877 112.933 1.00 21.79 511 LEU A O 1
ATOM 2846 N N . SER A 1 512 ? 167.762 170.245 113.915 1.00 23.49 512 SER A N 1
ATOM 2847 C CA . SER A 1 512 ? 168.577 170.983 112.956 1.00 23.49 512 SER A CA 1
ATOM 2848 C C . SER A 1 512 ? 168.534 170.343 111.575 1.00 23.49 512 SER A C 1
ATOM 2849 O O . SER A 1 512 ? 168.473 171.046 110.559 1.00 23.49 512 SER A O 1
ATOM 2852 N N . ARG A 1 513 ? 168.566 169.010 111.512 1.00 25.92 513 ARG A N 1
ATOM 2853 C CA . ARG A 1 513 ? 168.645 168.319 110.230 1.00 25.92 513 ARG A CA 1
ATOM 2854 C C . ARG A 1 513 ? 167.372 168.441 109.402 1.00 25.92 513 ARG A C 1
ATOM 2855 O O . ARG A 1 513 ? 167.389 168.072 108.223 1.00 25.92 513 ARG A O 1
ATOM 2863 N N . THR A 1 514 ? 166.275 168.933 109.983 1.00 23.51 514 THR A N 1
ATOM 2864 C CA . THR A 1 514 ? 165.048 169.103 109.211 1.00 23.51 514 THR A CA 1
ATOM 2865 C C . THR A 1 514 ? 165.232 170.116 108.088 1.00 23.51 514 THR A C 1
ATOM 2866 O O . THR A 1 514 ? 164.750 169.903 106.969 1.00 23.51 514 THR A O 1
ATOM 2870 N N . ALA A 1 515 ? 165.923 171.223 108.362 1.00 27.23 515 ALA A N 1
ATOM 2871 C CA . ALA A 1 515 ? 166.125 172.292 107.383 1.00 27.23 515 ALA A CA 1
ATOM 2872 C C . ALA A 1 515 ? 167.530 172.867 107.547 1.00 27.23 515 ALA A C 1
ATOM 2873 O O . ALA A 1 515 ? 167.744 173.759 108.373 1.00 27.23 515 ALA A O 1
ATOM 2875 N N . GLN A 1 516 ? 168.476 172.337 106.765 1.00 31.49 516 GLN A N 1
ATOM 2876 C CA . GLN A 1 516 ? 169.818 172.895 106.606 1.00 31.49 516 GLN A CA 1
ATOM 2877 C C . GLN A 1 516 ? 171.211 173.237 107.128 1.00 31.49 516 GLN A C 1
ATOM 2878 O O . GLN A 1 516 ? 171.866 174.154 106.625 1.00 31.49 516 GLN A O 1
ATOM 2884 N N . ARG A 1 517 ? 171.649 172.504 108.158 1.00 30.64 517 ARG A N 1
ATOM 2885 C CA . ARG A 1 517 ? 173.011 172.548 108.689 1.00 30.64 517 ARG A CA 1
ATOM 2886 C C . ARG A 1 517 ? 172.896 171.342 109.618 1.00 30.64 517 ARG A C 1
ATOM 2887 O O . ARG A 1 517 ? 171.803 170.806 109.828 1.00 30.64 517 ARG A O 1
ATOM 2895 N N . ILE A 1 518 ? 174.003 170.746 110.097 1.00 28.87 518 ILE A N 1
ATOM 2896 C CA . ILE A 1 518 ? 173.949 169.627 111.115 1.00 28.87 518 ILE A CA 1
ATOM 2897 C C . ILE A 1 518 ? 175.041 169.905 112.175 1.00 28.87 518 ILE A C 1
ATOM 2898 O O . ILE A 1 518 ? 176.225 169.684 111.893 1.00 28.87 518 ILE A O 1
ATOM 2903 N N . PRO A 1 519 ? 174.649 170.464 113.349 1.00 29.00 519 PRO A N 1
ATOM 2904 C CA . PRO A 1 519 ? 175.563 171.007 114.378 1.00 29.00 519 PRO A CA 1
ATOM 2905 C C . PRO A 1 519 ? 176.038 170.482 115.759 1.00 29.00 519 PRO A C 1
ATOM 2906 O O . PRO A 1 519 ? 176.446 171.270 116.574 1.00 29.00 519 PRO A O 1
ATOM 2910 N N . TYR A 1 520 ? 176.010 169.179 116.014 1.00 26.05 520 TYR A N 1
ATOM 2911 C CA . TYR A 1 520 ? 176.590 168.641 117.281 1.00 26.05 520 TYR A CA 1
ATOM 2912 C C . TYR A 1 520 ? 177.522 167.489 116.945 1.00 26.05 520 TYR A C 1
ATOM 2913 O O . TYR A 1 520 ? 177.574 167.080 115.772 1.00 26.05 520 TYR A O 1
ATOM 2922 N N . MET A 1 521 ? 178.321 167.034 117.890 1.00 25.17 521 MET A N 1
ATOM 2923 C CA . MET A 1 521 ? 179.176 165.888 117.510 1.00 25.17 521 MET A CA 1
ATOM 2924 C C . MET A 1 521 ? 179.351 164.923 118.681 1.00 25.17 521 MET A C 1
ATOM 2925 O O . MET A 1 521 ? 178.720 165.143 119.649 1.00 25.17 521 MET A O 1
ATOM 2930 N N . THR A 1 522 ? 180.301 163.961 118.682 1.00 24.85 522 THR A N 1
ATOM 2931 C CA . THR A 1 522 ? 180.491 163.031 119.789 1.00 24.85 522 THR A CA 1
ATOM 2932 C C . THR A 1 522 ? 181.279 163.722 120.903 1.00 24.85 522 THR A C 1
ATOM 2933 O O . THR A 1 522 ? 181.363 164.951 120.965 1.00 24.85 522 THR A O 1
ATOM 2937 N N . GLY A 1 523 ? 181.828 162.928 121.823 1.00 21.82 523 GLY A N 1
ATOM 2938 C CA . GLY A 1 523 ? 182.598 163.433 122.946 1.00 21.82 523 GLY A CA 1
ATOM 2939 C C . GLY A 1 523 ? 183.597 164.518 122.599 1.00 21.82 523 GLY A C 1
ATOM 2940 O O . GLY A 1 523 ? 184.522 164.304 121.809 1.00 21.82 523 GLY A O 1
ATOM 2941 N N . GLY A 1 524 ? 183.414 165.692 123.195 1.00 22.43 524 GLY A N 1
ATOM 2942 C CA . GLY A 1 524 ? 184.216 166.858 122.886 1.00 22.43 524 GLY A CA 1
ATOM 2943 C C . GLY A 1 524 ? 183.344 168.092 122.797 1.00 22.43 524 GLY A C 1
ATOM 2944 O O . GLY A 1 524 ? 183.782 169.205 123.101 1.00 22.43 524 GLY A O 1
ATOM 2945 N N . ARG A 1 525 ? 182.097 167.895 122.368 1.00 25.25 525 ARG A N 1
ATOM 2946 C CA . ARG A 1 525 ? 181.061 168.912 122.448 1.00 25.25 525 ARG A CA 1
ATOM 2947 C C . ARG A 1 525 ? 179.976 168.578 123.455 1.00 25.25 525 ARG A C 1
ATOM 2948 O O . ARG A 1 525 ? 179.315 169.497 123.951 1.00 25.25 525 ARG A O 1
ATOM 2956 N N . VAL A 1 526 ? 179.778 167.301 123.770 1.00 15.95 526 VAL A N 1
ATOM 2957 C CA . VAL A 1 526 ? 178.839 166.871 124.798 1.00 15.95 526 VAL A CA 1
ATOM 2958 C C . VAL A 1 526 ? 179.649 166.526 126.039 1.00 15.95 526 VAL A C 1
ATOM 2959 O O . VAL A 1 526 ? 179.190 166.711 127.172 1.00 15.95 526 VAL A O 1
ATOM 2963 N N . MET A 1 527 ? 180.873 166.039 125.826 1.00 16.31 527 MET A N 1
ATOM 2964 C CA . MET A 1 527 ? 181.749 165.682 126.935 1.00 16.31 527 MET A CA 1
ATOM 2965 C C . MET A 1 527 ? 182.194 166.899 127.736 1.00 16.31 527 MET A C 1
ATOM 2966 O O . MET A 1 527 ? 182.301 166.815 128.964 1.00 16.31 527 MET A O 1
ATOM 2971 N N . ARG A 1 528 ? 182.455 168.027 127.078 1.00 15.34 528 ARG A N 1
ATOM 2972 C CA . ARG A 1 528 ? 182.898 169.226 127.778 1.00 15.34 528 ARG A CA 1
ATOM 2973 C C . ARG A 1 528 ? 181.744 170.111 128.231 1.00 15.34 528 ARG A C 1
ATOM 2974 O O . ARG A 1 528 ? 181.986 171.125 128.892 1.00 15.34 528 ARG A O 1
ATOM 2982 N N . MET A 1 529 ? 180.507 169.763 127.883 1.00 11.11 529 MET A N 1
ATOM 2983 C CA . MET A 1 529 ? 179.330 170.389 128.467 1.00 11.11 529 MET A CA 1
ATOM 2984 C C . MET A 1 529 ? 178.950 169.778 129.809 1.00 11.11 529 MET A C 1
ATOM 2985 O O . MET A 1 529 ? 178.151 170.372 130.540 1.00 11.11 529 MET A O 1
ATOM 2990 N N . LEU A 1 530 ? 179.493 168.605 130.139 1.00 3.95 530 LEU A N 1
ATOM 2991 C CA . LEU A 1 530 ? 179.350 168.014 131.463 1.00 3.95 530 LEU A CA 1
ATOM 2992 C C . LEU A 1 530 ? 180.309 168.625 132.476 1.00 3.95 530 LEU A C 1
ATOM 2993 O O . LEU A 1 530 ? 180.104 168.471 133.690 1.00 3.95 530 LEU A O 1
ATOM 2998 N N . ALA A 1 531 ? 181.340 169.324 131.998 1.00 3.21 531 ALA A N 1
ATOM 2999 C CA . ALA A 1 531 ? 182.309 169.933 132.898 1.00 3.21 531 ALA A CA 1
ATOM 3000 C C . ALA A 1 531 ? 181.675 171.016 133.758 1.00 3.21 531 ALA A C 1
ATOM 3001 O O . ALA A 1 531 ? 182.090 171.211 134.902 1.00 3.21 531 ALA A O 1
ATOM 3003 N N . VAL A 1 532 ? 180.675 171.727 133.236 1.00 1.33 532 VAL A N 1
ATOM 3004 C CA . VAL A 1 532 ? 179.996 172.747 134.032 1.00 1.33 532 VAL A CA 1
ATOM 3005 C C . VAL A 1 532 ? 179.268 172.108 135.210 1.00 1.33 532 VAL A C 1
ATOM 3006 O O . VAL A 1 532 ? 179.355 172.581 136.351 1.00 1.33 532 VAL A O 1
ATOM 3010 N N . ILE A 1 533 ? 178.541 171.019 134.949 1.00 1.29 533 ILE A N 1
ATOM 3011 C CA . ILE A 1 533 ? 177.831 170.318 136.015 1.00 1.29 533 ILE A CA 1
ATOM 3012 C C . ILE A 1 533 ? 178.817 169.775 137.040 1.00 1.29 533 ILE A C 1
ATOM 3013 O O . ILE A 1 533 ? 178.600 169.884 138.255 1.00 1.29 533 ILE A O 1
ATOM 3018 N N . LEU A 1 534 ? 179.919 169.187 136.568 1.00 2.18 534 LEU A N 1
ATOM 3019 C CA . LEU A 1 534 ? 180.914 168.657 137.494 1.00 2.18 534 LEU A CA 1
ATOM 3020 C C . LEU A 1 534 ? 181.551 169.768 138.322 1.00 2.18 534 LEU A C 1
ATOM 3021 O O . LEU A 1 534 ? 181.813 169.585 139.515 1.00 2.18 534 LEU A O 1
ATOM 3026 N N . LEU A 1 535 ? 181.802 170.928 137.712 1.00 2.04 535 LEU A N 1
ATOM 3027 C CA . LEU A 1 535 ? 182.376 172.050 138.446 1.00 2.04 535 LEU A CA 1
ATOM 3028 C C . LEU A 1 535 ? 181.423 172.550 139.523 1.00 2.04 535 LEU A C 1
ATOM 3029 O O . LEU A 1 535 ? 181.847 172.849 140.645 1.00 2.04 535 LEU A O 1
ATOM 3034 N N . VAL A 1 536 ? 180.131 172.645 139.203 1.00 0.89 536 VAL A N 1
ATOM 3035 C CA . VAL A 1 536 ? 179.154 173.070 140.205 1.00 0.89 536 VAL A CA 1
ATOM 3036 C C . VAL A 1 536 ? 179.092 172.065 141.351 1.00 0.89 536 VAL A C 1
ATOM 3037 O O . VAL A 1 536 ? 179.034 172.443 142.531 1.00 0.89 536 VAL A O 1
ATOM 3041 N N . VAL A 1 537 ? 179.106 170.769 141.025 1.00 0.02 537 VAL A N 1
ATOM 3042 C CA . VAL A 1 537 ? 179.048 169.742 142.063 1.00 0.02 537 VAL A CA 1
ATOM 3043 C C . VAL A 1 537 ? 180.283 169.806 142.955 1.00 0.02 537 VAL A C 1
ATOM 3044 O O . VAL A 1 537 ? 180.182 169.709 144.185 1.00 0.02 537 VAL A O 1
ATOM 3048 N N . PHE A 1 538 ? 181.467 169.969 142.356 1.00 0.00 538 PHE A N 1
ATOM 3049 C CA . PHE A 1 538 ? 182.685 170.104 143.152 1.00 0.00 538 PHE A CA 1
ATOM 3050 C C . PHE A 1 538 ? 182.643 171.347 144.030 1.00 0.00 538 PHE A C 1
ATOM 3051 O O . PHE A 1 538 ? 183.089 171.313 145.182 1.00 0.00 538 PHE A O 1
ATOM 3059 N N . TRP A 1 539 ? 182.130 172.460 143.501 1.00 1.18 539 TRP A N 1
ATOM 3060 C CA . TRP A 1 539 ? 182.022 173.675 144.302 1.00 1.18 539 TRP A CA 1
ATOM 3061 C C . TRP A 1 539 ? 181.143 173.441 145.522 1.00 1.18 539 TRP A C 1
ATOM 3062 O O . TRP A 1 539 ? 181.512 173.796 146.649 1.00 1.18 539 TRP A O 1
ATOM 3073 N N . PHE A 1 540 ? 179.978 172.820 145.320 1.00 0.82 540 PHE A N 1
ATOM 3074 C CA . PHE A 1 540 ? 179.091 172.565 146.451 1.00 0.82 540 PHE A CA 1
ATOM 3075 C C . PHE A 1 540 ? 179.725 171.605 147.450 1.00 0.82 540 PHE A C 1
ATOM 3076 O O . PHE A 1 540 ? 179.599 171.791 148.665 1.00 0.82 540 PHE A O 1
ATOM 3084 N N . LEU A 1 541 ? 180.397 170.561 146.958 1.00 0.37 541 LEU A N 1
ATOM 3085 C CA . LEU A 1 541 ? 181.007 169.588 147.859 1.00 0.37 541 LEU A CA 1
ATOM 3086 C C . LEU A 1 541 ? 182.121 170.217 148.685 1.00 0.37 541 LEU A C 1
ATOM 3087 O O . LEU A 1 541 ? 182.237 169.952 149.887 1.00 0.37 541 LEU A O 1
ATOM 3092 N N . ILE A 1 542 ? 182.953 171.051 148.058 1.00 0.20 542 ILE A N 1
ATOM 3093 C CA . ILE A 1 542 ? 184.014 171.733 148.793 1.00 0.20 542 ILE A CA 1
ATOM 3094 C C . ILE A 1 542 ? 183.420 172.692 149.815 1.00 0.20 542 ILE A C 1
ATOM 3095 O O . ILE A 1 542 ? 183.908 172.795 150.947 1.00 0.20 542 ILE A O 1
ATOM 3100 N N . GLY A 1 543 ? 182.357 173.406 149.438 1.00 1.69 543 GLY A N 1
ATOM 3101 C CA . GLY A 1 543 ? 181.723 174.310 150.383 1.00 1.69 543 GLY A CA 1
ATOM 3102 C C . GLY A 1 543 ? 181.131 173.593 151.581 1.00 1.69 543 GLY A C 1
ATOM 3103 O O . GLY A 1 543 ? 181.240 174.064 152.715 1.00 1.69 543 GLY A O 1
ATOM 3104 N N . TRP A 1 544 ? 180.496 172.443 151.347 1.00 2.28 544 TRP A N 1
ATOM 3105 C CA . TRP A 1 544 ? 179.850 171.716 152.434 1.00 2.28 544 TRP A CA 1
ATOM 3106 C C . TRP A 1 544 ? 180.863 171.004 153.323 1.00 2.28 544 TRP A C 1
ATOM 3107 O O . TRP A 1 544 ? 180.695 170.966 154.547 1.00 2.28 544 TRP A O 1
ATOM 3118 N N . THR A 1 545 ? 181.912 170.426 152.730 1.00 2.12 545 THR A N 1
ATOM 3119 C CA . THR A 1 545 ? 182.905 169.706 153.522 1.00 2.12 545 THR A CA 1
ATOM 3120 C C . THR A 1 545 ? 183.622 170.639 154.489 1.00 2.12 545 THR A C 1
ATOM 3121 O O . THR A 1 545 ? 183.801 170.307 155.666 1.00 2.12 545 THR A O 1
ATOM 3125 N N . SER A 1 546 ? 184.030 171.816 154.015 1.00 3.57 546 SER A N 1
ATOM 3126 C CA . SER A 1 546 ? 184.690 172.795 154.868 1.00 3.57 546 SER A CA 1
ATOM 3127 C C . SER A 1 546 ? 183.755 173.404 155.903 1.00 3.57 546 SER A C 1
ATOM 3128 O O . SER A 1 546 ? 184.234 173.905 156.926 1.00 3.57 546 SER A O 1
ATOM 3131 N N . SER A 1 547 ? 182.445 173.375 155.667 1.00 5.43 547 SER A N 1
ATOM 3132 C CA . SER A 1 547 ? 181.478 173.920 156.608 1.00 5.43 547 SER A CA 1
ATOM 3133 C C . SER A 1 547 ? 180.963 172.890 157.604 1.00 5.43 547 SER A C 1
ATOM 3134 O O . SER A 1 547 ? 180.235 173.262 158.530 1.00 5.43 547 SER A O 1
ATOM 3137 N N . VAL A 1 548 ? 181.313 171.615 157.441 1.00 9.83 548 VAL A N 1
ATOM 3138 C CA . VAL A 1 548 ? 180.876 170.587 158.378 1.00 9.83 548 VAL A CA 1
ATOM 3139 C C . VAL A 1 548 ? 182.034 170.239 159.306 1.00 9.83 548 VAL A C 1
ATOM 3140 O O . VAL A 1 548 ? 181.821 169.884 160.470 1.00 9.83 548 VAL A O 1
ATOM 3144 N N . CYS A 1 549 ? 183.261 170.342 158.807 1.00 14.65 549 CYS A N 1
ATOM 3145 C CA . CYS A 1 549 ? 184.446 170.199 159.654 1.00 14.65 549 CYS A CA 1
ATOM 3146 C C . CYS A 1 549 ? 184.932 171.558 160.147 1.00 14.65 549 CYS A C 1
ATOM 3147 O O . CYS A 1 549 ? 186.121 171.875 160.144 1.00 14.65 549 CYS A O 1
ATOM 3150 N N . GLN A 1 550 ? 183.983 172.368 160.613 1.00 18.21 550 GLN A N 1
ATOM 3151 C CA . GLN A 1 550 ? 184.278 173.638 161.261 1.00 18.21 550 GLN A CA 1
ATOM 3152 C C . GLN A 1 550 ? 183.435 173.743 162.523 1.00 18.21 550 GLN A C 1
ATOM 3153 O O . GLN A 1 550 ? 183.779 174.470 163.461 1.00 18.21 550 GLN A O 1
ATOM 3159 N N . ASN A 1 551 ? 182.329 173.002 162.551 1.00 24.35 551 ASN A N 1
ATOM 3160 C CA . ASN A 1 551 ? 181.453 172.932 163.710 1.00 24.35 551 ASN A CA 1
ATOM 3161 C C . ASN A 1 551 ? 181.906 171.892 164.723 1.00 24.35 551 ASN A C 1
ATOM 3162 O O . ASN A 1 551 ? 181.389 171.876 165.843 1.00 24.35 551 ASN A O 1
ATOM 3167 N N . LEU A 1 552 ? 182.864 171.033 164.359 1.00 28.09 552 LEU A N 1
ATOM 3168 C CA . LEU A 1 552 ? 183.330 169.997 165.276 1.00 28.09 552 LEU A CA 1
ATOM 3169 C C . LEU A 1 552 ? 183.888 170.593 166.562 1.00 28.09 552 LEU A C 1
ATOM 3170 O O . LEU A 1 552 ? 183.838 169.946 167.614 1.00 28.09 552 LEU A O 1
ATOM 3175 N N . GLU A 1 553 ? 184.421 171.815 166.498 1.00 31.42 553 GLU A N 1
ATOM 3176 C CA . GLU A 1 553 ? 184.835 172.508 167.712 1.00 31.42 553 GLU A CA 1
ATOM 3177 C C . GLU A 1 553 ? 183.653 172.813 168.621 1.00 31.42 553 GLU A C 1
ATOM 3178 O O . GLU A 1 553 ? 183.839 172.967 169.833 1.00 31.42 553 GLU A O 1
ATOM 3184 N N . LYS A 1 554 ? 182.447 172.902 168.064 1.00 29.78 554 LYS A N 1
ATOM 3185 C CA . LYS A 1 554 ? 181.228 173.134 168.828 1.00 29.78 554 LYS A CA 1
ATOM 3186 C C . LYS A 1 554 ? 180.343 171.900 168.902 1.00 29.78 554 LYS A C 1
ATOM 3187 O O . LYS A 1 554 ? 179.890 171.526 169.988 1.00 29.78 554 LYS A O 1
ATOM 3193 N N . GLN A 1 555 ? 180.084 171.252 167.767 1.00 32.50 555 GLN A N 1
ATOM 3194 C CA . GLN A 1 555 ? 179.247 170.060 167.732 1.00 32.50 555 GLN A CA 1
ATOM 3195 C C . GLN A 1 555 ? 179.714 169.150 166.605 1.00 32.50 555 GLN A C 1
ATOM 3196 O O . GLN A 1 555 ? 179.977 169.618 165.494 1.00 32.50 555 GLN A O 1
ATOM 3202 N N . ILE A 1 556 ? 179.835 167.855 166.897 1.00 28.14 556 ILE A N 1
ATOM 3203 C CA . ILE A 1 556 ? 180.152 166.900 165.840 1.00 28.14 556 ILE A CA 1
ATOM 3204 C C . ILE A 1 556 ? 179.015 166.841 164.826 1.00 28.14 556 ILE A C 1
ATOM 3205 O O . ILE A 1 556 ? 179.244 166.871 163.611 1.00 28.14 556 ILE A O 1
ATOM 3210 N N . SER A 1 557 ? 177.773 166.767 165.312 1.00 30.41 557 SER A N 1
ATOM 3211 C CA . SER A 1 557 ? 176.563 166.819 164.487 1.00 30.41 557 SER A CA 1
ATOM 3212 C C . SER A 1 557 ? 176.563 165.769 163.377 1.00 30.41 557 SER A C 1
ATOM 3213 O O . SER A 1 557 ? 175.758 165.845 162.443 1.00 30.41 557 SER A O 1
ATOM 3216 N N . LEU A 1 558 ? 177.453 164.783 163.459 1.00 23.86 558 LEU A N 1
ATOM 3217 C CA . LEU A 1 558 ? 177.573 163.757 162.433 1.00 23.86 558 LEU A CA 1
ATOM 3218 C C . LEU A 1 558 ? 177.285 162.363 162.963 1.00 23.86 558 LEU A C 1
ATOM 3219 O O . LEU A 1 558 ? 176.440 161.658 162.403 1.00 23.86 558 LEU A O 1
ATOM 3224 N N . ILE A 1 559 ? 177.956 161.948 164.035 1.00 19.87 559 ILE A N 1
ATOM 3225 C CA . ILE A 1 559 ? 177.794 160.599 164.580 1.00 19.87 559 ILE A CA 1
ATOM 3226 C C . ILE A 1 559 ? 176.815 160.718 165.745 1.00 19.87 559 ILE A C 1
ATOM 3227 O O . ILE A 1 559 ? 177.187 161.036 166.875 1.00 19.87 559 ILE A O 1
ATOM 3232 N N . GLY A 1 560 ? 175.542 160.475 165.457 1.00 22.28 560 GLY A N 1
ATOM 3233 C CA . GLY A 1 560 ? 174.503 160.468 166.465 1.00 22.28 560 GLY A CA 1
ATOM 3234 C C . GLY A 1 560 ? 174.100 159.062 166.853 1.00 22.28 560 GLY A C 1
ATOM 3235 O O . GLY A 1 560 ? 174.772 158.079 166.528 1.00 22.28 560 GLY A O 1
ATOM 3236 N N . GLN A 1 561 ? 172.980 158.968 167.565 1.00 32.66 561 GLN A N 1
ATOM 3237 C CA . GLN A 1 561 ? 172.448 157.675 167.968 1.00 32.66 561 GLN A CA 1
ATOM 3238 C C . GLN A 1 561 ? 170.956 157.813 168.227 1.00 32.66 561 GLN A C 1
ATOM 3239 O O . GLN A 1 561 ? 170.449 158.907 168.488 1.00 32.66 561 GLN A O 1
ATOM 3245 N N . GLY A 1 562 ? 170.260 156.681 168.152 1.00 26.51 562 GLY A N 1
ATOM 3246 C CA . GLY A 1 562 ? 168.831 156.644 168.399 1.00 26.51 562 GLY A CA 1
ATOM 3247 C C . GLY A 1 562 ? 168.412 155.247 168.794 1.00 26.51 562 GLY A C 1
ATOM 3248 O O . GLY A 1 562 ? 169.185 154.292 168.700 1.00 26.51 562 GLY A O 1
ATOM 3249 N N . LYS A 1 563 ? 167.165 155.137 169.237 1.00 28.98 563 LYS A N 1
ATOM 3250 C CA . LYS A 1 563 ? 166.617 153.871 169.697 1.00 28.98 563 LYS A CA 1
ATOM 3251 C C . LYS A 1 563 ? 165.661 153.284 168.665 1.00 28.98 563 LYS A C 1
ATOM 3252 O O . LYS A 1 563 ? 165.116 153.987 167.811 1.00 28.98 563 LYS A O 1
ATOM 3258 N N . THR A 1 564 ? 165.465 151.968 168.759 1.00 28.09 564 THR A N 1
ATOM 3259 C CA . THR A 1 564 ? 164.553 151.231 167.893 1.00 28.09 564 THR A CA 1
ATOM 3260 C C . THR A 1 564 ? 163.213 150.960 168.568 1.00 28.09 564 THR A C 1
ATOM 3261 O O . THR A 1 564 ? 162.615 149.898 168.360 1.00 28.09 564 THR A O 1
ATOM 3265 N N . SER A 1 565 ? 162.733 151.908 169.373 1.00 26.65 565 SER A N 1
ATOM 3266 C CA . SER A 1 565 ? 161.541 151.775 170.207 1.00 26.65 565 SER A CA 1
ATOM 3267 C C . SER A 1 565 ? 161.691 150.692 171.267 1.00 26.65 565 SER A C 1
ATOM 3268 O O . SER A 1 565 ? 160.688 150.239 171.833 1.00 26.65 565 SER A O 1
ATOM 3271 N N . ASP A 1 566 ? 162.924 150.262 171.549 1.00 25.45 566 ASP A N 1
ATOM 3272 C CA . ASP A 1 566 ? 163.170 149.263 172.581 1.00 25.45 566 ASP A CA 1
ATOM 3273 C C . ASP A 1 566 ? 164.419 149.570 173.399 1.00 25.45 566 ASP A C 1
ATOM 3274 O O . ASP A 1 566 ? 164.852 148.711 174.179 1.00 25.45 566 ASP A O 1
ATOM 3279 N N . HIS A 1 567 ? 164.665 150.794 173.693 1.00 26.38 567 HIS A N 1
ATOM 3280 C CA . HIS A 1 567 ? 165.835 151.104 174.552 1.00 26.38 567 HIS A CA 1
ATOM 3281 C C . HIS A 1 567 ? 167.068 150.229 174.348 1.00 26.38 567 HIS A C 1
ATOM 3282 O O . HIS A 1 567 ? 167.457 149.658 175.323 1.00 26.38 567 HIS A O 1
ATOM 3284 N N . LEU A 1 568 ? 167.352 149.939 173.091 1.00 33.51 568 LEU A N 1
ATOM 3285 C CA . LEU A 1 568 ? 168.531 149.348 172.524 1.00 33.51 568 LEU A CA 1
ATOM 3286 C C . LEU A 1 568 ? 168.730 150.319 171.434 1.00 33.51 568 LEU A C 1
ATOM 3287 O O . LEU A 1 568 ? 168.023 150.275 170.633 1.00 33.51 568 LEU A O 1
ATOM 3292 N N . ILE A 1 569 ? 169.829 151.070 171.522 1.00 25.86 569 ILE A N 1
ATOM 3293 C CA . ILE A 1 569 ? 170.496 152.183 170.768 1.00 25.86 569 ILE A CA 1
ATOM 3294 C C . ILE A 1 569 ? 171.659 151.750 169.905 1.00 25.86 569 ILE A C 1
ATOM 3295 O O . ILE A 1 569 ? 172.180 150.926 170.198 1.00 25.86 569 ILE A O 1
ATOM 3300 N N . PHE A 1 570 ? 171.897 152.270 168.770 1.00 24.94 570 PHE A N 1
ATOM 3301 C CA . PHE A 1 570 ? 172.973 151.846 167.921 1.00 24.94 570 PHE A CA 1
ATOM 3302 C C . PHE A 1 570 ? 173.618 153.063 167.338 1.00 24.94 570 PHE A C 1
ATOM 3303 O O . PHE A 1 570 ? 172.992 153.613 166.877 1.00 24.94 570 PHE A O 1
ATOM 3311 N N . ASN A 1 571 ? 174.870 153.256 167.118 1.00 25.38 571 ASN A N 1
ATOM 3312 C CA . ASN A 1 571 ? 175.360 154.530 166.612 1.00 25.38 571 ASN A CA 1
ATOM 3313 C C . ASN A 1 571 ? 175.013 154.658 165.190 1.00 25.38 571 ASN A C 1
ATOM 3314 O O . ASN A 1 571 ? 175.130 153.815 164.616 1.00 25.38 571 ASN A O 1
ATOM 3319 N N . MET A 1 572 ? 174.700 155.817 164.701 1.00 23.04 572 MET A N 1
ATOM 3320 C CA . MET A 1 572 ? 174.704 155.998 163.253 1.00 23.04 572 MET A CA 1
ATOM 3321 C C . MET A 1 572 ? 175.085 157.436 162.912 1.00 23.04 572 MET A C 1
ATOM 3322 O O . MET A 1 572 ? 175.551 158.200 163.761 1.00 23.04 572 MET A O 1
ATOM 3327 N N . CYS A 1 573 ? 174.900 157.789 161.641 1.00 18.06 573 CYS A N 1
ATOM 3328 C CA . CYS A 1 573 ? 175.041 159.159 161.175 1.00 18.06 573 CYS A CA 1
ATOM 3329 C C . CYS A 1 573 ? 173.703 159.888 161.229 1.00 18.06 573 CYS A C 1
ATOM 3330 O O . CYS A 1 573 ? 172.633 159.283 161.123 1.00 18.06 573 CYS A O 1
ATOM 3333 N N . LEU A 1 574 ? 173.778 161.203 161.399 1.00 18.34 574 LEU A N 1
ATOM 3334 C CA . LEU A 1 574 ? 172.609 162.066 161.403 1.00 18.34 574 LEU A CA 1
ATOM 3335 C C . LEU A 1 574 ? 172.419 162.719 160.034 1.00 18.34 574 LEU A C 1
ATOM 3336 O O . LEU A 1 574 ? 173.160 162.468 159.082 1.00 18.34 574 LEU A O 1
ATOM 3341 N N . ILE A 1 575 ? 171.406 163.576 159.943 1.00 16.00 575 ILE A N 1
ATOM 3342 C CA . ILE A 1 575 ? 171.096 164.321 158.730 1.00 16.00 575 ILE A CA 1
ATOM 3343 C C . ILE A 1 575 ? 171.463 165.779 158.967 1.00 16.00 575 ILE A C 1
ATOM 3344 O O . ILE A 1 575 ? 171.064 166.369 159.978 1.00 16.00 575 ILE A O 1
ATOM 3349 N N . ASP A 1 576 ? 172.226 166.355 158.042 1.00 22.03 576 ASP A N 1
ATOM 3350 C CA . ASP A 1 576 ? 172.770 167.694 158.210 1.00 22.03 576 ASP A CA 1
ATOM 3351 C C . ASP A 1 576 ? 171.802 168.794 157.797 1.00 22.03 576 ASP A C 1
ATOM 3352 O O . ASP A 1 576 ? 172.161 169.973 157.889 1.00 22.03 576 ASP A O 1
ATOM 3357 N N . ARG A 1 577 ? 170.604 168.437 157.334 1.00 13.05 577 ARG A N 1
ATOM 3358 C CA . ARG A 1 577 ? 169.558 169.298 156.794 1.00 13.05 577 ARG A CA 1
ATOM 3359 C C . ARG A 1 577 ? 169.934 169.813 155.407 1.00 13.05 577 ARG A C 1
ATOM 3360 O O . ARG A 1 577 ? 169.102 170.445 154.754 1.00 13.05 577 ARG A O 1
ATOM 3368 N N . TRP A 1 578 ? 171.154 169.564 154.932 1.00 5.53 578 TRP A N 1
ATOM 3369 C CA . TRP A 1 578 ? 171.495 169.770 153.533 1.00 5.53 578 TRP A CA 1
ATOM 3370 C C . TRP A 1 578 ? 171.141 168.561 152.685 1.00 5.53 578 TRP A C 1
ATOM 3371 O O . TRP A 1 578 ? 170.971 168.692 151.468 1.00 5.53 578 TRP A O 1
ATOM 3382 N N . ASP A 1 579 ? 171.034 167.384 153.307 1.00 5.56 579 ASP A N 1
ATOM 3383 C CA . ASP A 1 579 ? 170.591 166.191 152.599 1.00 5.56 579 ASP A CA 1
ATOM 3384 C C . ASP A 1 579 ? 169.149 166.308 152.131 1.00 5.56 579 ASP A C 1
ATOM 3385 O O . ASP A 1 579 ? 168.780 165.673 151.139 1.00 5.56 579 ASP A O 1
ATOM 3390 N N . TYR A 1 580 ? 168.326 167.093 152.830 1.00 5.43 580 TYR A N 1
ATOM 3391 C CA . TYR A 1 580 ? 166.986 167.377 152.332 1.00 5.43 580 TYR A CA 1
ATOM 3392 C C . TYR A 1 580 ? 167.039 168.160 151.029 1.00 5.43 580 TYR A C 1
ATOM 3393 O O . TYR A 1 580 ? 166.240 167.907 150.121 1.00 5.43 580 TYR A O 1
ATOM 3402 N N . MET A 1 581 ? 167.967 169.110 150.922 1.00 3.98 581 MET A N 1
ATOM 3403 C CA . MET A 1 581 ? 168.104 169.919 149.720 1.00 3.98 581 MET A CA 1
ATOM 3404 C C . MET A 1 581 ? 168.763 169.167 148.573 1.00 3.98 581 MET A C 1
ATOM 3405 O O . MET A 1 581 ? 168.376 169.364 147.416 1.00 3.98 581 MET A O 1
ATOM 3410 N N . THR A 1 582 ? 169.745 168.313 148.853 1.00 2.40 582 THR A N 1
ATOM 3411 C CA . THR A 1 582 ? 170.336 167.490 147.798 1.00 2.40 582 THR A CA 1
ATOM 3412 C C . THR A 1 582 ? 169.558 166.191 147.616 1.00 2.40 582 THR A C 1
ATOM 3413 O O . THR A 1 582 ? 170.112 165.096 147.542 1.00 2.40 582 THR A O 1
ATOM 3417 N N . ALA A 1 583 ? 168.238 166.336 147.542 1.00 1.72 583 ALA A N 1
ATOM 3418 C CA . ALA A 1 583 ? 167.335 165.295 147.069 1.00 1.72 583 ALA A CA 1
ATOM 3419 C C . ALA A 1 583 ? 166.225 165.841 146.194 1.00 1.72 583 ALA A C 1
ATOM 3420 O O . ALA A 1 583 ? 165.595 165.063 145.471 1.00 1.72 583 ALA A O 1
ATOM 3422 N N . VAL A 1 584 ? 165.960 167.147 146.237 1.00 1.65 584 VAL A N 1
ATOM 3423 C CA . VAL A 1 584 ? 165.097 167.790 145.257 1.00 1.65 584 VAL A CA 1
ATOM 3424 C C . VAL A 1 584 ? 165.910 168.199 144.037 1.00 1.65 584 VAL A C 1
ATOM 3425 O O . VAL A 1 584 ? 165.372 168.284 142.928 1.00 1.65 584 VAL A O 1
ATOM 3429 N N . ALA A 1 585 ? 167.209 168.452 144.220 1.00 1.17 585 ALA A N 1
ATOM 3430 C CA . ALA A 1 585 ? 168.070 168.780 143.089 1.00 1.17 585 ALA A CA 1
ATOM 3431 C C . ALA A 1 585 ? 168.113 167.639 142.084 1.00 1.17 585 ALA A C 1
ATOM 3432 O O . ALA A 1 585 ? 168.053 167.869 140.871 1.00 1.17 585 ALA A O 1
ATOM 3434 N N . GLU A 1 586 ? 168.216 166.399 142.567 1.00 0.88 586 GLU A N 1
ATOM 3435 C CA . GLU A 1 586 ? 168.100 165.252 141.673 1.00 0.88 586 GLU A CA 1
ATOM 3436 C C . GLU A 1 586 ? 166.716 165.186 141.041 1.00 0.88 586 GLU A C 1
ATOM 3437 O O . GLU A 1 586 ? 166.587 164.937 139.836 1.00 0.88 586 GLU A O 1
ATOM 3443 N N . PHE A 1 587 ? 165.670 165.410 141.840 1.00 1.97 587 PHE A N 1
ATOM 3444 C CA . PHE A 1 587 ? 164.309 165.367 141.317 1.00 1.97 587 PHE A CA 1
ATOM 3445 C C . PHE A 1 587 ? 164.082 166.457 140.278 1.00 1.97 587 PHE A C 1
ATOM 3446 O O . PHE A 1 587 ? 163.459 166.214 139.239 1.00 1.97 587 PHE A O 1
ATOM 3454 N N . LEU A 1 588 ? 164.580 167.650 140.509 1.00 0.37 588 LEU A N 1
ATOM 3455 C CA . LEU A 1 588 ? 164.402 168.761 139.563 1.00 0.37 588 LEU A CA 1
ATOM 3456 C C . LEU A 1 588 ? 165.279 168.525 138.348 1.00 0.37 588 LEU A C 1
ATOM 3457 O O . LEU A 1 588 ? 164.851 168.892 137.307 1.00 0.37 588 LEU A O 1
ATOM 3462 N N . PHE A 1 589 ? 166.449 167.931 138.470 1.00 2.01 589 PHE A N 1
ATOM 3463 C CA . PHE A 1 589 ? 167.297 167.668 137.312 1.00 2.01 589 PHE A CA 1
ATOM 3464 C C . PHE A 1 589 ? 166.702 166.588 136.419 1.00 2.01 589 PHE A C 1
ATOM 3465 O O . PHE A 1 589 ? 166.775 166.684 135.188 1.00 2.01 589 PHE A O 1
ATOM 3473 N N . LEU A 1 590 ? 166.112 165.549 137.015 1.00 1.32 590 LEU A N 1
ATOM 3474 C CA . LEU A 1 590 ? 165.538 164.470 136.219 1.00 1.32 590 LEU A CA 1
ATOM 3475 C C . LEU A 1 590 ? 164.295 164.906 135.454 1.00 1.32 590 LEU A C 1
ATOM 3476 O O . LEU A 1 590 ? 163.904 164.230 134.496 1.00 1.32 590 LEU A O 1
ATOM 3481 N N . LEU A 1 591 ? 163.664 166.013 135.851 1.00 1.74 591 LEU A N 1
ATOM 3482 C CA . LEU A 1 591 ? 162.525 166.516 135.090 1.00 1.74 591 LEU A CA 1
ATOM 3483 C C . LEU A 1 591 ? 162.949 166.993 133.707 1.00 1.74 591 LEU A C 1
ATOM 3484 O O . LEU A 1 591 ? 162.184 166.862 132.745 1.00 1.74 591 LEU A O 1
ATOM 3489 N N . TRP A 1 592 ? 164.160 167.539 133.588 1.00 2.44 592 TRP A N 1
ATOM 3490 C CA . TRP A 1 592 ? 164.691 167.892 132.275 1.00 2.44 592 TRP A CA 1
ATOM 3491 C C . TRP A 1 592 ? 164.823 166.655 131.395 1.00 2.44 592 TRP A C 1
ATOM 3492 O O . TRP A 1 592 ? 164.465 166.676 130.212 1.00 2.44 592 TRP A O 1
ATOM 3503 N N . GLY A 1 593 ? 165.326 165.558 131.965 1.00 5.78 593 GLY A N 1
ATOM 3504 C CA . GLY A 1 593 ? 165.416 164.320 131.209 1.00 5.78 593 GLY A CA 1
ATOM 3505 C C . GLY A 1 593 ? 164.056 163.766 130.835 1.00 5.78 593 GLY A C 1
ATOM 3506 O O . GLY A 1 593 ? 163.881 163.200 129.755 1.00 5.78 593 GLY A O 1
ATOM 3507 N N . VAL A 1 594 ? 163.075 163.914 131.727 1.00 6.55 594 VAL A N 1
ATOM 3508 C CA . VAL A 1 594 ? 161.714 163.476 131.419 1.00 6.55 594 VAL A CA 1
ATOM 3509 C C . VAL A 1 594 ? 161.148 164.275 130.250 1.00 6.55 594 VAL A C 1
ATOM 3510 O O . VAL A 1 594 ? 160.528 163.717 129.332 1.00 6.55 594 VAL A O 1
ATOM 3514 N N . TYR A 1 595 ? 161.352 165.594 130.263 1.00 7.39 595 TYR A N 1
ATOM 3515 C CA . TYR A 1 595 ? 160.889 166.427 129.157 1.00 7.39 595 TYR A CA 1
ATOM 3516 C C . TYR A 1 595 ? 161.588 166.049 127.858 1.00 7.39 595 TYR A C 1
ATOM 3517 O O . TYR A 1 595 ? 160.966 166.022 126.790 1.00 7.39 595 TYR A O 1
ATOM 3526 N N . LEU A 1 596 ? 162.892 165.768 127.927 1.00 7.50 596 LEU A N 1
ATOM 3527 C CA . LEU A 1 596 ? 163.612 165.322 126.737 1.00 7.50 596 LEU A CA 1
ATOM 3528 C C . LEU A 1 596 ? 163.073 163.995 126.223 1.00 7.50 596 LEU A C 1
ATOM 3529 O O . LEU A 1 596 ? 162.969 163.798 125.007 1.00 7.50 596 LEU A O 1
ATOM 3534 N N . CYS A 1 597 ? 162.735 163.074 127.128 1.00 13.96 597 CYS A N 1
ATOM 3535 C CA . CYS A 1 597 ? 162.119 161.815 126.722 1.00 13.96 597 CYS A CA 1
ATOM 3536 C C . CYS A 1 597 ? 160.801 162.064 126.005 1.00 13.96 597 CYS A C 1
ATOM 3537 O O . CYS A 1 597 ? 160.500 161.419 124.994 1.00 13.96 597 CYS A O 1
ATOM 3540 N N . TYR A 1 598 ? 159.999 162.995 126.524 1.00 19.69 598 TYR A N 1
ATOM 3541 C CA . TYR A 1 598 ? 158.745 163.345 125.863 1.00 19.69 598 TYR A CA 1
ATOM 3542 C C . TYR A 1 598 ? 158.981 163.968 124.492 1.00 19.69 598 TYR A C 1
ATOM 3543 O O . TYR A 1 598 ? 158.208 163.718 123.560 1.00 19.69 598 TYR A O 1
ATOM 3552 N N . ALA A 1 599 ? 160.029 164.784 124.353 1.00 15.94 599 ALA A N 1
ATOM 3553 C CA . ALA A 1 599 ? 160.268 165.484 123.094 1.00 15.94 599 ALA A CA 1
ATOM 3554 C C . ALA A 1 599 ? 160.595 164.516 121.963 1.00 15.94 599 ALA A C 1
ATOM 3555 O O . ALA A 1 599 ? 160.085 164.664 120.846 1.00 15.94 599 ALA A O 1
ATOM 3557 N N . VAL A 1 600 ? 161.442 163.525 122.225 1.00 17.88 600 VAL A N 1
ATOM 3558 C CA . VAL A 1 600 ? 161.863 162.566 121.209 1.00 17.88 600 VAL A CA 1
ATOM 3559 C C . VAL A 1 600 ? 161.005 161.312 121.362 1.00 17.88 600 VAL A C 1
ATOM 3560 O O . VAL A 1 600 ? 161.194 160.503 122.275 1.00 17.88 600 VAL A O 1
ATOM 3564 N N . ARG A 1 601 ? 160.025 161.165 120.472 1.00 29.12 601 ARG A N 1
ATOM 3565 C CA . ARG A 1 601 ? 159.209 159.961 120.429 1.00 29.12 601 ARG A CA 1
ATOM 3566 C C . ARG A 1 601 ? 158.928 159.481 119.013 1.00 29.12 601 ARG A C 1
ATOM 3567 O O . ARG A 1 601 ? 158.272 158.447 118.853 1.00 29.12 601 ARG A O 1
ATOM 3575 N N . THR A 1 602 ? 159.396 160.192 117.986 1.00 28.35 602 THR A N 1
ATOM 3576 C CA . THR A 1 602 ? 159.152 159.810 116.604 1.00 28.35 602 THR A CA 1
ATOM 3577 C C . THR A 1 602 ? 160.402 159.839 115.737 1.00 28.35 602 THR A C 1
ATOM 3578 O O . THR A 1 602 ? 160.306 159.557 114.538 1.00 28.35 602 THR A O 1
ATOM 3582 N N . VAL A 1 603 ? 161.561 160.174 116.296 1.00 25.98 603 VAL A N 1
ATOM 3583 C CA . VAL A 1 603 ? 162.773 160.267 115.473 1.00 25.98 603 VAL A CA 1
ATOM 3584 C C . VAL A 1 603 ? 163.180 158.873 115.007 1.00 25.98 603 VAL A C 1
ATOM 3585 O O . VAL A 1 603 ? 163.052 157.897 115.774 1.00 25.98 603 VAL A O 1
ATOM 3589 N N . PRO A 1 604 ? 163.618 158.706 113.759 1.00 26.33 604 PRO A N 1
ATOM 3590 C CA . PRO A 1 604 ? 164.083 157.387 113.311 1.00 26.33 604 PRO A CA 1
ATOM 3591 C C . PRO A 1 604 ? 165.385 156.979 113.979 1.00 26.33 604 PRO A C 1
ATOM 3592 O O . PRO A 1 604 ? 166.421 157.620 113.778 1.00 26.33 604 PRO A O 1
ATOM 3596 N N . SER A 1 605 ? 165.344 155.915 114.776 1.00 23.31 605 SER A N 1
ATOM 3597 C CA . SER A 1 605 ? 166.525 155.376 115.436 1.00 23.31 605 SER A CA 1
ATOM 3598 C C . SER A 1 605 ? 166.742 153.946 114.969 1.00 23.31 605 SER A C 1
ATOM 3599 O O . SER A 1 605 ? 165.832 153.115 115.058 1.00 23.31 605 SER A O 1
ATOM 3602 N N . ALA A 1 606 ? 167.945 153.662 114.472 1.00 21.55 606 ALA A N 1
ATOM 3603 C CA . ALA A 1 606 ? 168.256 152.342 113.942 1.00 21.55 606 ALA A CA 1
ATOM 3604 C C . ALA A 1 606 ? 168.487 151.303 115.029 1.00 21.55 606 ALA A C 1
ATOM 3605 O O . ALA A 1 606 ? 168.115 150.138 114.849 1.00 21.55 606 ALA A O 1
ATOM 3607 N N . PHE A 1 607 ? 169.092 151.692 116.150 1.00 19.47 607 PHE A N 1
ATOM 3608 C CA . PHE A 1 607 ? 169.433 150.759 117.216 1.00 19.47 607 PHE A CA 1
ATOM 3609 C C . PHE A 1 607 ? 168.590 150.961 118.469 1.00 19.47 607 PHE A C 1
ATOM 3610 O O . PHE A 1 607 ? 168.893 150.364 119.507 1.00 19.47 607 PHE A O 1
ATOM 3618 N N . HIS A 1 608 ? 167.545 151.787 118.396 1.00 13.82 608 HIS A N 1
ATOM 3619 C CA . HIS A 1 608 ? 166.658 152.068 119.528 1.00 13.82 608 HIS A CA 1
ATOM 3620 C C . HIS A 1 608 ? 167.423 152.605 120.733 1.00 13.82 608 HIS A C 1
ATOM 3621 O O . HIS A 1 608 ? 167.070 152.314 121.880 1.00 13.82 608 HIS A O 1
ATOM 3628 N N . GLU A 1 609 ? 168.475 153.382 120.485 1.00 15.16 609 GLU A N 1
ATOM 3629 C CA . GLU A 1 609 ? 169.254 153.948 121.583 1.00 15.16 609 GLU A CA 1
ATOM 3630 C C . GLU A 1 609 ? 168.451 154.863 122.504 1.00 15.16 609 GLU A C 1
ATOM 3631 O O . GLU A 1 609 ? 168.539 154.675 123.730 1.00 15.16 609 GLU A O 1
ATOM 3637 N N . PRO A 1 610 ? 167.671 155.838 122.025 1.00 10.70 610 PRO A N 1
ATOM 3638 C CA . PRO A 1 610 ? 166.968 156.728 122.957 1.00 10.70 610 PRO A CA 1
ATOM 3639 C C . PRO A 1 610 ? 165.688 156.146 123.534 1.00 10.70 610 PRO A C 1
ATOM 3640 O O . PRO A 1 610 ? 165.005 156.841 124.295 1.00 10.70 610 PRO A O 1
ATOM 3644 N N . ARG A 1 611 ? 165.339 154.906 123.199 1.00 10.34 611 ARG A N 1
ATOM 3645 C CA . ARG A 1 611 ? 164.180 154.261 123.801 1.00 10.34 611 ARG A CA 1
ATOM 3646 C C . ARG A 1 611 ? 164.526 153.541 125.096 1.00 10.34 611 ARG A C 1
ATOM 3647 O O . ARG A 1 611 ? 163.705 153.511 126.020 1.00 10.34 611 ARG A O 1
ATOM 3655 N N . TYR A 1 612 ? 165.727 152.966 125.186 1.00 6.10 612 TYR A N 1
ATOM 3656 C CA . TYR A 1 612 ? 166.164 152.332 126.424 1.00 6.10 612 TYR A CA 1
ATOM 3657 C C . TYR A 1 612 ? 166.554 153.355 127.481 1.00 6.10 612 TYR A C 1
ATOM 3658 O O . TYR A 1 612 ? 166.407 153.087 128.678 1.00 6.10 612 TYR A O 1
ATOM 3667 N N . MET A 1 613 ? 167.055 154.521 127.067 1.00 5.25 613 MET A N 1
ATOM 3668 C CA . MET A 1 613 ? 167.372 155.570 128.030 1.00 5.25 613 MET A CA 1
ATOM 3669 C C . MET A 1 613 ? 166.113 156.202 128.608 1.00 5.25 613 MET A C 1
ATOM 3670 O O . MET A 1 613 ? 166.169 156.832 129.669 1.00 5.25 613 MET A O 1
ATOM 3675 N N . ALA A 1 614 ? 164.976 156.056 127.923 1.00 4.50 614 ALA A N 1
ATOM 3676 C CA . ALA A 1 614 ? 163.739 156.665 128.402 1.00 4.50 614 ALA A CA 1
ATOM 3677 C C . ALA A 1 614 ? 163.279 156.042 129.714 1.00 4.50 614 ALA A C 1
ATOM 3678 O O . ALA A 1 614 ? 162.867 156.757 130.634 1.00 4.50 614 ALA A O 1
ATOM 3680 N N . VAL A 1 615 ? 163.405 154.716 129.795 1.00 2.35 615 VAL A N 1
ATOM 3681 C CA . VAL A 1 615 ? 162.973 153.906 130.964 1.00 2.35 615 VAL A CA 1
ATOM 3682 C C . VAL A 1 615 ? 163.958 154.096 132.075 1.00 2.35 615 VAL A C 1
ATOM 3683 O O . VAL A 1 615 ? 163.509 154.124 133.181 1.00 2.35 615 VAL A O 1
ATOM 3687 N N . ALA A 1 616 ? 165.229 154.280 131.776 1.00 1.49 616 ALA A N 1
ATOM 3688 C CA . ALA A 1 616 ? 166.296 154.387 132.764 1.00 1.49 616 ALA A CA 1
ATOM 3689 C C . ALA A 1 616 ? 166.232 155.687 133.554 1.00 1.49 616 ALA A C 1
ATOM 3690 O O . ALA A 1 616 ? 166.829 155.770 134.632 1.00 1.49 616 ALA A O 1
ATOM 3692 N N . VAL A 1 617 ? 165.531 156.696 133.046 1.00 1.14 617 VAL A N 1
ATOM 3693 C CA . VAL A 1 617 ? 165.368 157.948 133.777 1.00 1.14 617 VAL A CA 1
ATOM 3694 C C . VAL A 1 617 ? 164.149 157.902 134.690 1.00 1.14 617 VAL A C 1
ATOM 3695 O O . VAL A 1 617 ? 164.237 158.268 135.863 1.00 1.14 617 VAL A O 1
ATOM 3699 N N . HIS A 1 618 ? 163.004 157.451 134.168 1.00 0.99 618 HIS A N 1
ATOM 3700 C CA . HIS A 1 618 ? 161.788 157.385 1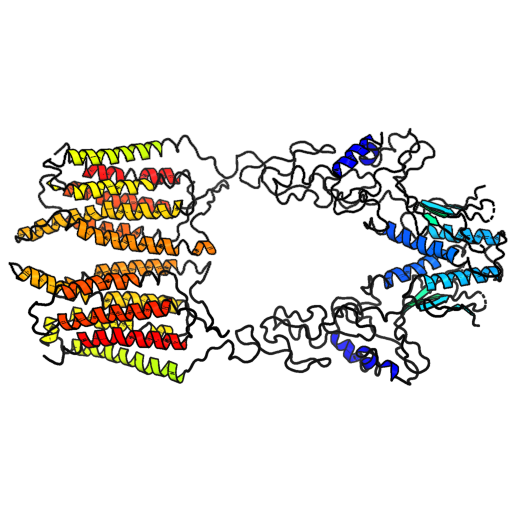34.974 1.00 0.99 618 HIS A CA 1
ATOM 3701 C C . HIS A 1 618 ? 161.943 156.410 136.134 1.00 0.99 618 HIS A C 1
ATOM 3702 O O . HIS A 1 618 ? 161.509 156.694 137.260 1.00 0.99 618 HIS A O 1
ATOM 3709 N N . ASN A 1 619 ? 162.550 155.250 135.872 1.00 0.89 619 ASN A N 1
ATOM 3710 C CA . ASN A 1 619 ? 162.730 154.240 136.909 1.00 0.89 619 ASN A CA 1
ATOM 3711 C C . ASN A 1 619 ? 163.516 154.803 138.087 1.00 0.89 619 ASN A C 1
ATOM 3712 O O . ASN A 1 619 ? 163.114 154.660 139.252 1.00 0.89 619 ASN A O 1
ATOM 3717 N N . GLU A 1 620 ? 164.644 155.453 137.797 1.00 2.01 620 GLU A N 1
ATOM 3718 C CA . GLU A 1 620 ? 165.455 156.041 138.853 1.00 2.01 620 GLU A CA 1
ATOM 3719 C C . GLU A 1 620 ? 164.720 157.191 139.527 1.00 2.01 620 GLU A C 1
ATOM 3720 O O . GLU A 1 620 ? 164.708 157.290 140.757 1.00 2.01 620 GLU A O 1
ATOM 3726 N N . LEU A 1 621 ? 164.069 158.053 138.738 1.00 4.69 621 LEU A N 1
ATOM 3727 C CA . LEU A 1 621 ? 163.342 159.185 139.302 1.00 4.69 621 LEU A CA 1
ATOM 3728 C C . LEU A 1 621 ? 162.289 158.739 140.305 1.00 4.69 621 LEU A C 1
ATOM 3729 O O . LEU A 1 621 ? 162.049 159.428 141.303 1.00 4.69 621 LEU A O 1
ATOM 3734 N N . ILE A 1 622 ? 161.660 157.593 140.068 1.00 1.34 622 ILE A N 1
ATOM 3735 C CA . ILE A 1 622 ? 160.636 157.095 140.980 1.00 1.34 622 ILE A CA 1
ATOM 3736 C C . ILE A 1 622 ? 161.251 156.405 142.193 1.00 1.34 622 ILE A C 1
ATOM 3737 O O . ILE A 1 622 ? 160.947 156.753 143.342 1.00 1.34 622 ILE A O 1
ATOM 3742 N N . ILE A 1 623 ? 162.119 155.413 141.966 1.00 0.86 623 ILE A N 1
ATOM 3743 C CA . ILE A 1 623 ? 162.599 154.606 143.085 1.00 0.86 623 ILE A CA 1
ATOM 3744 C C . ILE A 1 623 ? 163.519 155.415 143.994 1.00 0.86 623 ILE A C 1
ATOM 3745 O O . ILE A 1 623 ? 163.503 155.239 145.216 1.00 0.86 623 ILE A O 1
ATOM 3750 N N . SER A 1 624 ? 164.338 156.306 143.428 1.00 1.77 624 SER A N 1
ATOM 3751 C CA . SER A 1 624 ? 165.196 157.138 144.263 1.00 1.77 624 SER A CA 1
ATOM 3752 C C . SER A 1 624 ? 164.373 158.039 145.172 1.00 1.77 624 SER A C 1
ATOM 3753 O O . SER A 1 624 ? 164.705 158.210 146.349 1.00 1.77 624 SER A O 1
ATOM 3756 N N . ALA A 1 625 ? 163.293 158.622 144.647 1.00 19.12 625 ALA A N 1
ATOM 3757 C CA . ALA A 1 625 ? 162.429 159.457 145.477 1.00 19.12 625 ALA A CA 1
ATOM 3758 C C . ALA A 1 625 ? 161.762 158.641 146.577 1.00 19.12 625 ALA A C 1
ATOM 3759 O O . ALA A 1 625 ? 161.680 159.088 147.730 1.00 19.12 625 ALA A O 1
ATOM 3761 N N . ILE A 1 626 ? 161.280 157.441 146.241 1.00 1.01 626 ILE A N 1
ATOM 3762 C CA . ILE A 1 626 ? 160.645 156.597 147.253 1.00 1.01 626 ILE A CA 1
ATOM 3763 C C . ILE A 1 626 ? 161.643 156.228 148.345 1.00 1.01 626 ILE A C 1
ATOM 3764 O O . ILE A 1 626 ? 161.339 156.312 149.544 1.00 1.01 626 ILE A O 1
ATOM 3769 N N . PHE A 1 627 ? 162.853 155.827 147.951 1.00 1.14 627 PHE A N 1
ATOM 3770 C CA . PHE A 1 627 ? 163.876 155.467 148.925 1.00 1.14 627 PHE A CA 1
ATOM 3771 C C . PHE A 1 627 ? 164.262 156.659 149.787 1.00 1.14 627 PHE A C 1
ATOM 3772 O O . PHE A 1 627 ? 164.440 156.522 151.002 1.00 1.14 627 PHE A O 1
ATOM 3780 N N . HIS A 1 628 ? 164.401 157.838 149.177 1.00 1.51 628 HIS A N 1
ATOM 3781 C CA . HIS A 1 628 ? 164.786 159.021 149.937 1.00 1.51 628 HIS A CA 1
ATOM 3782 C C . HIS A 1 628 ? 163.722 159.396 150.957 1.00 1.51 628 HIS A C 1
ATOM 3783 O O . HIS A 1 628 ? 164.047 159.709 152.108 1.00 1.51 628 HIS A O 1
ATOM 3790 N N . THR A 1 629 ? 162.443 159.363 150.568 1.00 3.21 629 THR A N 1
ATOM 3791 C CA . THR A 1 629 ? 161.407 159.719 151.533 1.00 3.21 629 THR A CA 1
ATOM 3792 C C . THR A 1 629 ? 161.276 158.665 152.630 1.00 3.21 629 THR A C 1
ATOM 3793 O O . THR A 1 629 ? 161.036 159.017 153.792 1.00 3.21 629 THR A O 1
ATOM 3797 N N . ILE A 1 630 ? 161.463 157.382 152.300 1.00 0.93 630 ILE A N 1
ATOM 3798 C CA . ILE A 1 630 ? 161.442 156.350 153.332 1.00 0.93 630 ILE A CA 1
ATOM 3799 C C . ILE A 1 630 ? 162.596 156.547 154.308 1.00 0.93 630 ILE A C 1
ATOM 3800 O O . ILE A 1 630 ? 162.423 156.431 155.527 1.00 0.93 630 ILE A O 1
ATOM 3805 N N . ARG A 1 631 ? 163.787 156.853 153.791 1.00 1.19 631 ARG A N 1
ATOM 3806 C CA . ARG A 1 631 ? 164.947 157.057 154.650 1.00 1.19 631 ARG A CA 1
ATOM 3807 C C . ARG A 1 631 ? 164.787 158.296 155.521 1.00 1.19 631 ARG A C 1
ATOM 3808 O O . ARG A 1 631 ? 165.219 158.307 156.679 1.00 1.19 631 ARG A O 1
ATOM 3816 N N . PHE A 1 632 ? 164.178 159.353 154.981 1.00 2.36 632 PHE A N 1
ATOM 3817 C CA . PHE A 1 632 ? 164.041 160.591 155.740 1.00 2.36 632 PHE A CA 1
ATOM 3818 C C . PHE A 1 632 ? 162.952 160.492 156.802 1.00 2.36 632 PHE A C 1
ATOM 3819 O O . PHE A 1 632 ? 163.105 161.044 157.897 1.00 2.36 632 PHE A O 1
ATOM 3827 N N . VAL A 1 633 ? 161.850 159.804 156.505 1.00 4.87 633 VAL A N 1
ATOM 3828 C CA . VAL A 1 633 ? 160.772 159.680 157.484 1.00 4.87 633 VAL A CA 1
ATOM 3829 C C . VAL A 1 633 ? 161.161 158.712 158.596 1.00 4.87 633 VAL A C 1
ATOM 3830 O O . VAL A 1 633 ? 161.084 159.041 159.785 1.00 4.87 633 VAL A O 1
ATOM 3834 N N . LEU A 1 634 ? 161.588 157.509 158.227 1.00 8.13 634 LEU A N 1
ATOM 3835 C CA . LEU A 1 634 ? 162.001 156.491 159.195 1.00 8.13 634 LEU A CA 1
ATOM 3836 C C . LEU A 1 634 ? 163.503 156.545 159.456 1.00 8.13 634 LEU A C 1
ATOM 3837 O O . LEU A 1 634 ? 164.215 155.554 159.309 1.00 8.13 634 LEU A O 1
ATOM 3842 N N . ALA A 1 635 ? 164.000 157.715 159.854 1.00 10.47 635 ALA A N 1
ATOM 3843 C CA . ALA A 1 635 ? 165.437 157.919 159.988 1.00 10.47 635 ALA A CA 1
ATOM 3844 C C . ALA A 1 635 ? 165.991 157.402 161.311 1.00 10.47 635 ALA A C 1
ATOM 3845 O O . ALA A 1 635 ? 167.025 156.726 161.324 1.00 10.47 635 ALA A O 1
ATOM 3847 N N . SER A 1 636 ? 165.327 157.705 162.426 1.00 17.97 636 SER A N 1
ATOM 3848 C CA . SER A 1 636 ? 165.828 157.369 163.752 1.00 17.97 636 SER A CA 1
ATOM 3849 C C . SER A 1 636 ? 165.158 156.132 164.339 1.00 17.97 636 SER A C 1
ATOM 3850 O O . SER A 1 636 ? 165.309 155.863 165.535 1.00 17.97 636 SER A O 1
ATOM 3853 N N . ARG A 1 637 ? 164.420 155.375 163.527 1.00 24.70 637 ARG A N 1
ATOM 3854 C CA . ARG A 1 637 ? 163.739 154.175 163.994 1.00 24.70 637 ARG A CA 1
ATOM 3855 C C . ARG A 1 637 ? 164.169 152.922 163.241 1.00 24.70 637 ARG A C 1
ATOM 3856 O O . ARG A 1 637 ? 163.524 151.877 163.382 1.00 24.70 637 ARG A O 1
ATOM 3864 N N . LEU A 1 638 ? 165.235 152.995 162.448 1.00 16.23 638 LEU A N 1
ATOM 3865 C CA . LEU A 1 638 ? 165.728 151.860 161.678 1.00 16.23 638 LEU A CA 1
ATOM 3866 C C . LEU A 1 638 ? 167.041 151.366 162.268 1.00 16.23 638 LEU A C 1
ATOM 3867 O O . LEU A 1 638 ? 167.960 152.157 162.502 1.00 16.23 638 LEU A O 1
ATOM 3872 N N . GLN A 1 639 ? 167.122 150.058 162.498 1.00 14.56 639 GLN A N 1
ATOM 3873 C CA . GLN A 1 639 ? 168.336 149.445 163.007 1.00 14.56 639 GLN A CA 1
ATOM 3874 C C . GLN A 1 639 ? 169.431 149.483 161.938 1.00 14.56 639 GLN A C 1
ATOM 3875 O O . GLN A 1 639 ? 169.174 149.706 160.753 1.00 14.56 639 GLN A O 1
ATOM 3881 N N . SER A 1 640 ? 170.674 149.271 162.378 1.00 10.38 640 SER A N 1
ATOM 3882 C CA . SER A 1 640 ? 171.806 149.317 161.458 1.00 10.38 640 SER A CA 1
ATOM 3883 C C . SER A 1 640 ? 171.700 148.241 160.383 1.00 10.38 640 SER A C 1
ATOM 3884 O O . SER A 1 640 ? 172.014 148.493 159.214 1.00 10.38 640 SER A O 1
ATOM 3887 N N . ASP A 1 641 ? 171.268 147.034 160.755 1.00 13.08 641 ASP A N 1
ATOM 3888 C CA . ASP A 1 641 ? 171.065 145.984 159.765 1.00 13.08 641 ASP A CA 1
ATOM 3889 C C . ASP A 1 641 ? 169.849 146.235 158.885 1.00 13.08 641 ASP A C 1
ATOM 3890 O O . ASP A 1 641 ? 169.794 145.712 157.768 1.00 13.08 641 ASP A O 1
ATOM 3895 N N . TRP A 1 642 ? 169.037 147.187 159.044 1.00 12.65 642 TRP A N 1
ATOM 3896 C CA . TRP A 1 642 ? 167.874 147.351 158.219 1.00 12.65 642 TRP A CA 1
ATOM 3897 C C . TRP A 1 642 ? 168.230 148.512 157.448 1.00 12.65 642 TRP A C 1
ATOM 3898 O O . TRP A 1 642 ? 167.537 148.852 156.979 1.00 12.65 642 TRP A O 1
ATOM 3909 N N . MET A 1 643 ? 169.203 149.213 157.794 1.00 6.24 643 MET A N 1
ATOM 3910 C CA . MET A 1 643 ? 169.646 150.252 156.875 1.00 6.24 643 MET A CA 1
ATOM 3911 C C . MET A 1 643 ? 170.504 149.698 155.748 1.00 6.24 643 MET A C 1
ATOM 3912 O O . MET A 1 643 ? 170.459 150.221 154.628 1.00 6.24 643 MET A O 1
ATOM 3917 N N . LEU A 1 644 ? 171.291 148.654 156.022 1.00 4.22 644 LEU A N 1
ATOM 3918 C CA . LEU A 1 644 ? 172.029 147.989 154.954 1.00 4.22 644 LEU A CA 1
ATOM 3919 C C . LEU A 1 644 ? 171.081 147.335 153.959 1.00 4.22 644 LEU A C 1
ATOM 3920 O O . LEU A 1 644 ? 171.307 147.396 152.746 1.00 4.22 644 LEU A O 1
ATOM 3925 N N . MET A 1 645 ? 170.016 146.702 154.452 1.00 2.72 645 MET A N 1
ATOM 3926 C CA . MET A 1 645 ? 169.044 146.067 153.571 1.00 2.72 645 MET A CA 1
ATOM 3927 C C . MET A 1 645 ? 168.278 147.071 152.721 1.00 2.72 645 MET A C 1
ATOM 3928 O O . MET A 1 645 ? 167.670 146.673 151.722 1.00 2.72 645 MET A O 1
ATOM 3933 N N . LEU A 1 646 ? 168.292 148.351 153.087 1.00 1.85 646 LEU A N 1
ATOM 3934 C CA . LEU A 1 646 ? 167.698 149.409 152.280 1.00 1.85 646 LEU A CA 1
ATOM 3935 C C . LEU A 1 646 ? 168.697 150.006 151.298 1.00 1.85 646 LEU A C 1
ATOM 3936 O O . LEU A 1 646 ? 168.381 150.181 150.116 1.00 1.85 646 LEU A O 1
ATOM 3941 N N . TYR A 1 647 ? 169.908 150.315 151.767 1.00 2.40 647 TYR A N 1
ATOM 3942 C CA . TYR A 1 647 ? 170.942 150.841 150.883 1.00 2.40 647 TYR A CA 1
ATOM 3943 C C . TYR A 1 647 ? 171.374 149.827 149.834 1.00 2.40 647 TYR A C 1
ATOM 3944 O O . TYR A 1 647 ? 171.866 150.224 148.772 1.00 2.40 647 TYR A O 1
ATOM 3953 N N . PHE A 1 648 ? 171.206 148.533 150.103 1.00 2.05 648 PHE A N 1
ATOM 3954 C CA . PHE A 1 648 ? 171.546 147.493 149.142 1.00 2.05 648 PHE A CA 1
ATOM 3955 C C . PHE A 1 648 ? 170.416 147.220 148.163 1.00 2.05 648 PHE A C 1
ATOM 3956 O O . PHE A 1 648 ? 170.680 146.926 146.992 1.00 2.05 648 PHE A O 1
ATOM 3964 N N . ALA A 1 649 ? 169.165 147.313 148.613 1.00 1.54 649 ALA A N 1
ATOM 3965 C CA . ALA A 1 649 ? 168.030 147.142 147.718 1.00 1.54 649 ALA A CA 1
ATOM 3966 C C . ALA A 1 649 ? 167.814 148.345 146.813 1.00 1.54 649 ALA A C 1
ATOM 3967 O O . ALA A 1 649 ? 167.333 148.177 145.689 1.00 1.54 649 ALA A O 1
ATOM 3969 N N . HIS A 1 650 ? 168.154 149.550 147.272 1.00 2.62 650 HIS A N 1
ATOM 3970 C CA . HIS A 1 650 ? 167.999 150.737 146.441 1.00 2.62 650 HIS A CA 1
ATOM 3971 C C . HIS A 1 650 ? 169.047 150.816 145.340 1.00 2.62 650 HIS A C 1
ATOM 3972 O O . HIS A 1 650 ? 168.746 151.274 144.233 1.00 2.62 650 HIS A O 1
ATOM 3979 N N . THR A 1 651 ? 170.273 150.372 145.615 1.00 4.00 651 THR A N 1
ATOM 3980 C CA . THR A 1 651 ? 171.368 150.474 144.660 1.00 4.00 651 THR A CA 1
ATOM 3981 C C . THR A 1 651 ? 171.366 149.353 143.633 1.00 4.00 651 THR A C 1
ATOM 3982 O O . THR A 1 651 ? 172.209 149.359 142.730 1.00 4.00 651 THR A O 1
ATOM 3986 N N . HIS A 1 652 ? 170.448 148.394 143.744 1.00 4.09 652 HIS A N 1
ATOM 3987 C CA . HIS A 1 652 ? 170.333 147.326 142.764 1.00 4.09 652 HIS A CA 1
ATOM 3988 C C . HIS A 1 652 ? 169.070 147.407 141.922 1.00 4.09 652 HIS A C 1
ATOM 3989 O O . HIS A 1 652 ? 168.917 146.599 141.000 1.00 4.09 652 HIS A O 1
ATOM 3996 N N . LEU A 1 653 ? 168.166 148.343 142.205 1.00 19.12 653 LEU A N 1
ATOM 3997 C CA . LEU A 1 653 ? 166.986 148.567 141.384 1.00 19.12 653 LEU A CA 1
ATOM 3998 C C . LEU A 1 653 ? 167.102 149.802 140.502 1.00 19.12 653 LEU A C 1
ATOM 3999 O O . LEU A 1 653 ? 166.286 149.970 139.591 1.00 19.12 653 LEU A O 1
ATOM 4004 N N . THR A 1 654 ? 168.085 150.664 140.749 1.00 11.77 654 THR A N 1
ATOM 4005 C CA . THR A 1 654 ? 168.286 151.874 139.961 1.00 11.77 654 THR A CA 1
ATOM 4006 C C . THR A 1 654 ? 169.638 151.927 139.271 1.00 11.77 654 THR A C 1
ATOM 4007 O O . THR A 1 654 ? 169.732 152.448 138.158 1.00 11.77 654 THR A O 1
ATOM 4011 N N . VAL A 1 655 ? 170.691 151.406 139.897 1.00 19.12 655 VAL A N 1
ATOM 4012 C CA . VAL A 1 655 ? 172.036 151.499 139.339 1.00 19.12 655 VAL A CA 1
ATOM 4013 C C . VAL A 1 655 ? 172.315 150.288 138.460 1.00 19.12 655 VAL A C 1
ATOM 4014 O O . VAL A 1 655 ? 172.807 150.427 137.336 1.00 19.12 655 VAL A O 1
ATOM 4018 N N . THR A 1 656 ? 172.009 149.092 138.964 1.00 10.26 656 THR A N 1
ATOM 4019 C CA . THR A 1 656 ? 172.233 147.879 138.187 1.00 10.26 656 THR A CA 1
ATOM 4020 C C . THR A 1 656 ? 171.315 147.785 136.977 1.00 10.26 656 THR A C 1
ATOM 4021 O O . THR A 1 656 ? 171.739 147.280 135.932 1.00 10.26 656 THR A O 1
ATOM 4025 N N . VAL A 1 657 ? 170.079 148.264 137.087 1.00 19.12 657 VAL A N 1
ATOM 4026 C CA . VAL A 1 657 ? 169.186 148.291 135.936 1.00 19.12 657 VAL A CA 1
ATOM 4027 C C . VAL A 1 657 ? 169.611 149.348 134.920 1.00 19.12 657 VAL A C 1
ATOM 4028 O O . VAL A 1 657 ? 169.401 149.166 133.717 1.00 19.12 657 VAL A O 1
ATOM 4032 N N . THR A 1 658 ? 170.206 150.451 135.380 1.00 10.43 658 THR A N 1
ATOM 4033 C CA . THR A 1 658 ? 170.652 151.493 134.460 1.00 10.43 658 THR A CA 1
ATOM 4034 C C . THR A 1 658 ? 171.733 150.976 133.520 1.00 10.43 658 THR A C 1
ATOM 4035 O O . THR A 1 658 ? 171.702 151.252 132.315 1.00 10.43 658 THR A O 1
ATOM 4039 N N . ILE A 1 659 ? 172.689 150.212 134.045 1.00 4.33 659 ILE A N 1
ATOM 4040 C CA . ILE A 1 659 ? 173.773 149.678 133.228 1.00 4.33 659 ILE A CA 1
ATOM 4041 C C . ILE A 1 659 ? 173.355 148.335 132.650 1.00 4.33 659 ILE A C 1
ATOM 4042 O O . ILE A 1 659 ? 174.152 147.651 132.000 1.00 4.33 659 ILE A O 1
ATOM 4047 N N . GLY A 1 660 ? 172.109 147.942 132.893 1.00 3.24 660 GLY A N 1
ATOM 4048 C CA . GLY A 1 660 ? 171.570 146.749 132.275 1.00 3.24 660 GLY A CA 1
ATOM 4049 C C . GLY A 1 660 ? 170.811 147.080 131.009 1.00 3.24 660 GLY A C 1
ATOM 4050 O O . GLY A 1 660 ? 170.480 146.192 130.219 1.00 3.24 660 GLY A O 1
ATOM 4051 N N . LEU A 1 661 ? 170.531 148.368 130.809 1.00 2.57 661 LEU A N 1
ATOM 4052 C CA . LEU A 1 661 ? 169.806 148.845 129.640 1.00 2.57 661 LEU A CA 1
ATOM 4053 C C . LEU A 1 661 ? 170.682 149.579 128.638 1.00 2.57 661 LEU A C 1
ATOM 4054 O O . LEU A 1 661 ? 170.395 149.534 127.441 1.00 2.57 661 LEU A O 1
ATOM 4059 N N . LEU A 1 662 ? 171.733 150.254 129.095 1.00 3.22 662 LEU A N 1
ATOM 4060 C CA . LEU A 1 662 ? 172.643 150.970 128.211 1.00 3.22 662 LEU A CA 1
ATOM 4061 C C . LEU A 1 662 ? 173.846 150.136 127.794 1.00 3.22 662 LEU A C 1
ATOM 4062 O O . LEU A 1 662 ? 174.674 150.618 127.016 1.00 3.22 662 LEU A O 1
ATOM 4067 N N . LEU A 1 663 ? 173.965 148.906 128.290 1.00 7.01 663 LEU A N 1
ATOM 4068 C CA . LEU A 1 663 ? 175.114 148.054 128.008 1.00 7.01 663 LEU A CA 1
ATOM 4069 C C . LEU A 1 663 ? 174.740 146.777 127.275 1.00 7.01 663 LEU A C 1
ATOM 4070 O O . LEU A 1 663 ? 175.365 146.447 126.260 1.00 7.01 663 LEU A O 1
ATOM 4075 N N . ILE A 1 664 ? 173.744 146.038 127.770 1.00 9.93 664 ILE A N 1
ATOM 4076 C CA . ILE A 1 664 ? 173.407 144.745 127.169 1.00 9.93 664 ILE A CA 1
ATOM 4077 C C . ILE A 1 664 ? 172.988 144.873 125.708 1.00 9.93 664 ILE A C 1
ATOM 4078 O O . ILE A 1 664 ? 173.490 144.097 124.876 1.00 9.93 664 ILE A O 1
ATOM 4083 N N . PRO A 1 665 ? 172.100 145.809 125.314 1.00 11.48 665 PRO A N 1
ATOM 4084 C CA . PRO A 1 665 ? 171.720 145.877 123.895 1.00 11.48 665 PRO A CA 1
ATOM 4085 C C . PRO A 1 665 ? 172.770 146.555 123.028 1.00 11.48 665 PRO A C 1
ATOM 4086 O O . PRO A 1 665 ? 172.441 147.401 122.191 1.00 11.48 665 PRO A O 1
ATOM 4090 N N . LYS A 1 666 ? 174.032 146.187 123.216 1.00 14.50 666 LYS A N 1
ATOM 4091 C CA . LYS A 1 666 ? 175.128 146.625 122.362 1.00 14.50 666 LYS A CA 1
ATOM 4092 C C . LYS A 1 666 ? 175.906 145.466 121.767 1.00 14.50 666 LYS A C 1
ATOM 4093 O O . LYS A 1 666 ? 176.252 145.503 120.583 1.00 14.50 666 LYS A O 1
ATOM 4099 N N . PHE A 1 667 ? 176.191 144.433 122.560 1.00 21.41 667 PHE A N 1
ATOM 4100 C CA . PHE A 1 667 ? 176.838 143.232 122.051 1.00 21.41 667 PHE A CA 1
ATOM 4101 C C . PHE A 1 667 ? 175.843 142.256 121.445 1.00 21.41 667 PHE A C 1
ATOM 4102 O O . PHE A 1 667 ? 176.168 141.579 120.463 1.00 21.41 667 PHE A O 1
ATOM 4110 N N . SER A 1 668 ? 174.644 142.170 122.007 1.00 23.30 668 SER A N 1
ATOM 4111 C CA . SER A 1 668 ? 173.563 141.371 121.455 1.00 23.30 668 SER A CA 1
ATOM 4112 C C . SER A 1 668 ? 172.530 142.278 120.798 1.00 23.30 668 SER A C 1
ATOM 4113 O O . SER A 1 668 ? 172.481 143.485 121.049 1.00 23.30 668 SER A O 1
ATOM 4116 N N . HIS A 1 669 ? 171.702 141.675 119.944 1.00 34.17 669 HIS A N 1
ATOM 4117 C CA . HIS A 1 669 ? 170.680 142.393 119.182 1.00 34.17 669 HIS A CA 1
ATOM 4118 C C . HIS A 1 669 ? 171.318 143.509 118.348 1.00 34.17 669 HIS A C 1
ATOM 4119 O O . HIS A 1 669 ? 171.069 144.700 118.544 1.00 34.17 669 HIS A O 1
ATOM 4126 N N . SER A 1 670 ? 172.170 143.093 117.416 1.00 30.38 670 SER A N 1
ATOM 4127 C CA . SER A 1 670 ? 172.874 144.030 116.550 1.00 30.38 670 SER A CA 1
ATOM 4128 C C . SER A 1 670 ? 171.919 144.683 115.557 1.00 30.38 670 SER A C 1
ATOM 4129 O O . SER A 1 670 ? 171.331 145.726 115.842 1.00 30.38 670 SER A O 1
ATOM 4132 N N . ASP B 1 66 ? 157.946 198.891 206.096 1.00 30.43 66 ASP B N 1
ATOM 4133 C CA . ASP B 1 66 ? 157.267 199.243 207.338 1.00 30.43 66 ASP B CA 1
ATOM 4134 C C . ASP B 1 66 ? 158.177 199.030 208.542 1.00 30.43 66 ASP B C 1
ATOM 4135 O O . ASP B 1 66 ? 158.179 199.830 209.478 1.00 30.43 66 ASP B O 1
ATOM 4140 N N . GLY B 1 67 ? 158.947 197.941 208.513 1.00 32.43 67 GLY B N 1
ATOM 4141 C CA . GLY B 1 67 ? 159.854 197.661 209.615 1.00 32.43 67 GLY B CA 1
ATOM 4142 C C . GLY B 1 67 ? 160.952 198.699 209.742 1.00 32.43 67 GLY B C 1
ATOM 4143 O O . GLY B 1 67 ? 161.333 199.088 210.849 1.00 32.43 67 GLY B O 1
ATOM 4144 N N . THR B 1 68 ? 161.480 199.159 208.605 1.00 30.23 68 THR B N 1
ATOM 4145 C CA . THR B 1 68 ? 162.545 200.157 208.632 1.00 30.23 68 THR B CA 1
ATOM 4146 C C . THR B 1 68 ? 162.054 201.493 209.175 1.00 30.23 68 THR B C 1
ATOM 4147 O O . THR B 1 68 ? 162.793 202.182 209.888 1.00 30.23 68 THR B O 1
ATOM 4151 N N . ILE B 1 69 ? 160.818 201.874 208.854 1.00 27.39 69 ILE B N 1
ATOM 4152 C CA . ILE B 1 69 ? 160.297 203.172 209.271 1.00 27.39 69 ILE B CA 1
ATOM 4153 C C . ILE B 1 69 ? 159.901 203.199 210.744 1.00 27.39 69 ILE B C 1
ATOM 4154 O O . ILE B 1 69 ? 159.930 204.274 211.363 1.00 27.39 69 ILE B O 1
ATOM 4159 N N . LEU B 1 70 ? 159.545 202.051 211.326 1.00 30.48 70 LEU B N 1
ATOM 4160 C CA . LEU B 1 70 ? 159.197 202.019 212.743 1.00 30.48 70 LEU B CA 1
ATOM 4161 C C . LEU B 1 70 ? 160.376 202.425 213.617 1.00 30.48 70 LEU B C 1
ATOM 4162 O O . LEU B 1 70 ? 160.200 203.173 214.586 1.00 30.48 70 LEU B O 1
ATOM 4167 N N . ALA B 1 71 ? 161.580 201.949 213.290 1.00 28.78 71 ALA B N 1
ATOM 4168 C CA . ALA B 1 71 ? 162.769 202.387 214.014 1.00 28.78 71 ALA B CA 1
ATOM 4169 C C . ALA B 1 71 ? 163.004 203.879 213.826 1.00 28.78 71 ALA B C 1
ATOM 4170 O O . ALA B 1 71 ? 163.415 204.574 214.762 1.00 28.78 71 ALA B O 1
ATOM 4172 N N . GLN B 1 72 ? 162.751 204.389 212.619 1.00 29.21 72 GLN B N 1
ATOM 4173 C CA . GLN B 1 72 ? 162.920 205.816 212.369 1.00 29.21 72 GLN B CA 1
ATOM 4174 C C . GLN B 1 72 ? 161.998 206.638 213.261 1.00 29.21 72 GLN B C 1
ATOM 4175 O O . GLN B 1 72 ? 162.421 207.636 213.854 1.00 29.21 72 GLN B O 1
ATOM 4181 N N . LYS B 1 73 ? 160.731 206.230 213.372 1.00 27.33 73 LYS B N 1
ATOM 4182 C CA . LYS B 1 73 ? 159.805 206.933 214.258 1.00 27.33 73 LYS B CA 1
ATOM 4183 C C . LYS B 1 73 ? 160.235 206.810 215.716 1.00 27.33 73 LYS B C 1
ATOM 4184 O O . LYS B 1 73 ? 160.278 207.806 216.451 1.00 27.33 73 LYS B O 1
ATOM 4190 N N . LEU B 1 74 ? 160.574 205.594 216.150 1.00 31.31 74 LEU B N 1
ATOM 4191 C CA . LEU B 1 74 ? 160.984 205.381 217.532 1.00 31.31 74 LEU B CA 1
ATOM 4192 C C . LEU B 1 74 ? 162.274 206.109 217.881 1.00 31.31 74 LEU B C 1
ATOM 4193 O O . LEU B 1 74 ? 162.552 206.298 219.070 1.00 31.31 74 LEU B O 1
ATOM 4198 N N . ALA B 1 75 ? 163.063 206.511 216.883 1.00 29.08 75 ALA B N 1
ATOM 4199 C CA . ALA B 1 75 ? 164.257 207.302 217.159 1.00 29.08 75 ALA B CA 1
ATOM 4200 C C . ALA B 1 75 ? 163.898 208.629 217.817 1.00 29.08 75 ALA B C 1
ATOM 4201 O O . ALA B 1 75 ? 164.527 209.033 218.803 1.00 29.08 75 ALA B O 1
ATOM 4203 N N . GLU B 1 76 ? 162.888 209.325 217.288 1.00 30.43 76 GLU B N 1
ATOM 4204 C CA . GLU B 1 76 ? 162.438 210.561 217.918 1.00 30.43 76 GLU B CA 1
ATOM 4205 C C . GLU B 1 76 ? 161.360 210.331 218.969 1.00 30.43 76 GLU B C 1
ATOM 4206 O O . GLU B 1 76 ? 161.062 211.255 219.735 1.00 30.43 76 GLU B O 1
ATOM 4212 N N . GLU B 1 77 ? 160.765 209.135 219.028 1.00 33.96 77 GLU B N 1
ATOM 4213 C CA . GLU B 1 77 ? 159.842 208.848 220.122 1.00 33.96 77 GLU B CA 1
ATOM 4214 C C . GLU B 1 77 ? 160.556 208.829 221.468 1.00 33.96 77 GLU B C 1
ATOM 4215 O O . GLU B 1 77 ? 159.926 209.058 222.507 1.00 33.96 77 GLU B O 1
ATOM 4221 N N . VAL B 1 78 ? 161.856 208.563 221.474 1.00 32.60 78 VAL B N 1
ATOM 4222 C CA . VAL B 1 78 ? 162.676 208.621 222.675 1.00 32.60 78 VAL B CA 1
ATOM 4223 C C . VAL B 1 78 ? 163.800 209.627 222.444 1.00 32.60 78 VAL B C 1
ATOM 4224 O O . VAL B 1 78 ? 164.716 209.388 221.656 1.00 32.60 78 VAL B O 1
ATOM 4228 N N . PRO B 1 79 ? 163.739 210.790 223.088 1.00 30.28 79 PRO B N 1
ATOM 4229 C CA . PRO B 1 79 ? 164.760 211.817 222.851 1.00 30.28 79 PRO B CA 1
ATOM 4230 C C . PRO B 1 79 ? 166.143 211.378 223.310 1.00 30.28 79 PRO B C 1
ATOM 4231 O O . PRO B 1 79 ? 166.289 210.621 224.274 1.00 30.28 79 PRO B O 1
ATOM 4235 N N . MET B 1 80 ? 167.234 212.048 222.857 1.00 37.98 80 MET B N 1
ATOM 4236 C CA . MET B 1 80 ? 168.618 211.794 223.359 1.00 37.98 80 MET B CA 1
ATOM 4237 C C . MET B 1 80 ? 168.949 210.311 223.486 1.00 37.98 80 MET B C 1
ATOM 4238 O O . MET B 1 80 ? 169.624 209.975 224.371 1.00 37.98 80 MET B O 1
ATOM 4243 N N . ASP B 1 81 ? 168.303 209.429 222.768 1.00 36.77 81 ASP B N 1
ATOM 4244 C CA . ASP B 1 81 ? 168.781 208.049 222.785 1.00 36.77 81 ASP B CA 1
ATOM 4245 C C . ASP B 1 81 ? 169.257 207.582 221.414 1.00 36.77 81 ASP B C 1
ATOM 4246 O O . ASP B 1 81 ? 169.987 206.586 221.322 1.00 36.77 81 ASP B O 1
ATOM 4251 N N . VAL B 1 82 ? 168.861 208.276 220.344 1.00 30.60 82 VAL B N 1
ATOM 4252 C CA . VAL B 1 82 ? 169.354 207.922 219.017 1.00 30.60 82 VAL B CA 1
ATOM 4253 C C . VAL B 1 82 ? 170.854 208.165 218.922 1.00 30.60 82 VAL B C 1
ATOM 4254 O O . VAL B 1 82 ? 171.573 207.412 218.253 1.00 30.60 82 VAL B O 1
ATOM 4258 N N . ALA B 1 83 ? 171.354 209.208 219.589 1.00 28.81 83 ALA B N 1
ATOM 4259 C CA . ALA B 1 83 ? 172.796 209.414 219.664 1.00 28.81 83 ALA B CA 1
ATOM 4260 C C . ALA B 1 83 ? 173.471 208.272 220.412 1.00 28.81 83 ALA B C 1
ATOM 4261 O O . ALA B 1 83 ? 174.577 207.851 220.053 1.00 28.81 83 ALA B O 1
ATOM 4263 N N . SER B 1 84 ? 172.820 207.763 221.461 1.00 31.32 84 SER B N 1
ATOM 4264 C CA . SER B 1 84 ? 173.347 206.603 222.171 1.00 31.32 84 SER B CA 1
ATOM 4265 C C . SER B 1 84 ? 173.396 205.383 221.263 1.00 31.32 84 SER B C 1
ATOM 4266 O O . SER B 1 84 ? 174.307 204.553 221.371 1.00 31.32 84 SER B O 1
ATOM 4269 N N . TYR B 1 85 ? 172.416 205.248 220.368 1.00 35.35 85 TYR B N 1
ATOM 4270 C CA . TYR B 1 85 ? 172.466 204.171 219.385 1.00 35.35 85 TYR B CA 1
ATOM 4271 C C . TYR B 1 85 ? 173.637 204.356 218.427 1.00 35.35 85 TYR B C 1
ATOM 4272 O O . TYR B 1 85 ? 174.426 203.430 218.205 1.00 35.35 85 TYR B O 1
ATOM 4281 N N . LEU B 1 86 ? 173.772 205.556 217.856 1.00 28.23 86 LEU B N 1
ATOM 4282 C CA . LEU B 1 86 ? 174.810 205.786 216.854 1.00 28.23 86 LEU B CA 1
ATOM 4283 C C . LEU B 1 86 ? 176.208 205.646 217.447 1.00 28.23 86 LEU B C 1
ATOM 4284 O O . LEU B 1 86 ? 177.092 205.041 216.830 1.00 28.23 86 LEU B O 1
ATOM 4289 N N . TYR B 1 87 ? 176.429 206.198 218.639 1.00 27.85 87 TYR B N 1
ATOM 4290 C CA . TYR B 1 87 ? 177.730 206.150 219.300 1.00 27.85 87 TYR B CA 1
ATOM 4291 C C . TYR B 1 87 ? 177.580 205.381 220.606 1.00 27.85 87 TYR B C 1
ATOM 4292 O O . TYR B 1 87 ? 176.791 205.769 221.474 1.00 27.85 87 TYR B O 1
ATOM 4301 N N . THR B 1 88 ? 178.345 204.294 220.745 1.00 26.61 88 THR B N 1
ATOM 4302 C CA . THR B 1 88 ? 178.240 203.462 221.939 1.00 26.61 88 THR B CA 1
ATOM 4303 C C . THR B 1 88 ? 178.714 204.196 223.187 1.00 26.61 88 THR B C 1
ATOM 4304 O O . THR B 1 88 ? 178.262 203.886 224.296 1.00 26.61 88 THR B O 1
ATOM 4308 N N . GLY B 1 89 ? 179.617 205.164 223.036 1.00 27.59 89 GLY B N 1
ATOM 4309 C CA . GLY B 1 89 ? 180.067 205.943 224.172 1.00 27.59 89 GLY B CA 1
ATOM 4310 C C . GLY B 1 89 ? 178.973 206.846 224.699 1.00 27.59 89 GLY B C 1
ATOM 4311 O O . GLY B 1 89 ? 178.448 206.620 225.793 1.00 27.59 89 GLY B O 1
ATOM 4312 N N . ASP B 1 90 ? 178.606 207.855 223.904 1.00 30.77 90 ASP B N 1
ATOM 4313 C CA . ASP B 1 90 ? 177.494 208.762 224.179 1.00 30.77 90 ASP B CA 1
ATOM 4314 C C . ASP B 1 90 ? 177.409 209.221 225.631 1.00 30.77 90 ASP B C 1
ATOM 4315 O O . ASP B 1 90 ? 177.686 210.386 225.936 1.00 30.77 90 ASP B O 1
ATOM 4320 N N . SER B 1 91 ? 177.021 208.311 226.530 1.00 30.04 91 SER B N 1
ATOM 4321 C CA . SER B 1 91 ? 176.902 208.659 227.942 1.00 30.04 91 SER B CA 1
ATOM 4322 C C . SER B 1 91 ? 178.244 209.069 228.534 1.00 30.04 91 SER B C 1
ATOM 4323 O O . SER B 1 91 ? 178.285 209.784 229.542 1.00 30.04 91 SER B O 1
ATOM 4326 N N . HIS B 1 92 ? 179.347 208.621 227.930 1.00 34.91 92 HIS B N 1
ATOM 4327 C CA . HIS B 1 92 ? 180.665 209.053 228.377 1.00 34.91 92 HIS B CA 1
ATOM 4328 C C . HIS B 1 92 ? 180.855 210.554 228.194 1.00 34.91 92 HIS B C 1
ATOM 4329 O O . HIS B 1 92 ? 181.616 211.179 228.940 1.00 34.91 92 HIS B O 1
ATOM 4336 N N . GLN B 1 93 ? 180.173 211.147 227.215 1.00 35.60 93 GLN B N 1
ATOM 4337 C CA . GLN B 1 93 ? 180.293 212.576 226.954 1.00 35.60 93 GLN B CA 1
ATOM 4338 C C . GLN B 1 93 ? 179.308 213.401 227.774 1.00 35.60 93 GLN B C 1
ATOM 4339 O O . GLN B 1 93 ? 179.692 214.418 228.361 1.00 35.60 93 GLN B O 1
ATOM 4345 N N . LEU B 1 94 ? 178.045 212.984 227.827 1.00 34.15 94 LEU B N 1
ATOM 4346 C CA . LEU B 1 94 ? 177.012 213.699 228.560 1.00 34.15 94 LEU B CA 1
ATOM 4347 C C . LEU B 1 94 ? 176.174 212.714 229.361 1.00 34.15 94 LEU B C 1
ATOM 4348 O O . LEU B 1 94 ? 175.831 211.631 228.878 1.00 34.15 94 LEU B O 1
ATOM 4353 N N . LYS B 1 95 ? 175.845 213.098 230.596 1.00 26.69 95 LYS B N 1
ATOM 4354 C CA . LYS B 1 95 ? 174.993 212.267 231.451 1.00 26.69 95 LYS B CA 1
ATOM 4355 C C . LYS B 1 95 ? 174.164 213.201 232.335 1.00 26.69 95 LYS B C 1
ATOM 4356 O O . LYS B 1 95 ? 174.615 213.634 233.398 1.00 26.69 95 LYS B O 1
ATOM 4358 N N . ARG B 1 96 ? 172.946 213.504 231.877 1.00 28.33 96 ARG B N 1
ATOM 4359 C CA . ARG B 1 96 ? 171.993 214.269 232.681 1.00 28.33 96 ARG B CA 1
ATOM 4360 C C . ARG B 1 96 ? 170.600 213.995 232.114 1.00 28.33 96 ARG B C 1
ATOM 4361 O O . ARG B 1 96 ? 170.194 214.636 231.141 1.00 28.33 96 ARG B O 1
ATOM 4363 N N . ALA B 1 97 ? 169.884 213.059 232.729 1.00 32.43 97 ALA B N 1
ATOM 4364 C CA . ALA B 1 97 ? 168.558 212.672 232.263 1.00 32.43 97 ALA B CA 1
ATOM 4365 C C . ALA B 1 97 ? 167.859 211.894 233.373 1.00 32.43 97 ALA B C 1
ATOM 4366 O O . ALA B 1 97 ? 168.319 211.862 234.520 1.00 32.43 97 ALA B O 1
ATOM 4368 N N . ASN B 1 98 ? 166.740 211.265 233.025 1.00 29.75 98 ASN B N 1
ATOM 4369 C CA . ASN B 1 98 ? 165.947 210.430 233.912 1.00 29.75 98 ASN B CA 1
ATOM 4370 C C . ASN B 1 98 ? 166.383 208.974 233.749 1.00 29.75 98 ASN B C 1
ATOM 4371 O O . ASN B 1 98 ? 167.432 208.684 233.161 1.00 29.75 98 ASN B O 1
ATOM 4376 N N . CYS B 1 99 ? 165.585 208.054 234.302 1.00 31.72 99 CYS B N 1
ATOM 4377 C CA . CYS B 1 99 ? 165.919 206.633 234.228 1.00 31.72 99 CYS B CA 1
ATOM 4378 C C . CYS B 1 99 ? 165.180 206.578 232.897 1.00 31.72 99 CYS B C 1
ATOM 4379 O O . CYS B 1 99 ? 163.947 206.494 232.870 1.00 31.72 99 CYS B O 1
ATOM 4382 N N . SER B 1 100 ? 165.920 206.639 231.785 1.00 25.48 100 SER B N 1
ATOM 4383 C CA . SER B 1 100 ? 165.409 206.348 230.447 1.00 25.48 100 SER B CA 1
ATOM 4384 C C . SER B 1 100 ? 165.497 204.900 229.975 1.00 25.48 100 SER B C 1
ATOM 4385 O O . SER B 1 100 ? 166.177 204.072 230.588 1.00 25.48 100 SER B O 1
ATOM 4388 N N . GLY B 1 101 ? 164.807 204.589 228.882 1.00 27.68 101 GLY B N 1
ATOM 4389 C CA . GLY B 1 101 ? 164.935 203.294 228.241 1.00 27.68 101 GLY B CA 1
ATOM 4390 C C . GLY B 1 101 ? 164.285 202.141 228.976 1.00 27.68 101 GLY B C 1
ATOM 4391 O O . GLY B 1 101 ? 164.955 201.168 229.333 1.00 27.68 101 GLY B O 1
ATOM 4392 N N . ARG B 1 102 ? 162.974 202.238 229.209 1.00 33.51 102 ARG B N 1
ATOM 4393 C CA . ARG B 1 102 ? 162.240 201.101 229.752 1.00 33.51 102 ARG B CA 1
ATOM 4394 C C . ARG B 1 102 ? 162.020 200.026 228.696 1.00 33.51 102 ARG B C 1
ATOM 4395 O O . ARG B 1 102 ? 162.133 198.832 228.993 1.00 33.51 102 ARG B O 1
ATOM 4403 N N . TYR B 1 103 ? 161.707 200.433 227.467 1.00 35.44 103 TYR B N 1
ATOM 4404 C CA . TYR B 1 103 ? 161.425 199.540 226.352 1.00 35.44 103 TYR B CA 1
ATOM 4405 C C . TYR B 1 103 ? 161.353 200.385 225.091 1.00 35.44 103 TYR B C 1
ATOM 4406 O O . TYR B 1 103 ? 160.705 201.434 225.091 1.00 35.44 103 TYR B O 1
ATOM 4415 N N . GLU B 1 104 ? 162.013 199.938 224.021 1.00 36.24 104 GLU B N 1
ATOM 4416 C CA . GLU B 1 104 ? 162.085 200.730 222.798 1.00 36.24 104 GLU B CA 1
ATOM 4417 C C . GLU B 1 104 ? 161.338 200.063 221.648 1.00 36.24 104 GLU B C 1
ATOM 4418 O O . GLU B 1 104 ? 160.329 200.595 221.181 1.00 36.24 104 GLU B O 1
ATOM 4424 N N . LEU B 1 105 ? 161.921 198.983 221.128 1.00 37.80 105 LEU B N 1
ATOM 4425 C CA . LEU B 1 105 ? 161.325 198.224 220.001 1.00 37.80 105 LEU B CA 1
ATOM 4426 C C . LEU B 1 105 ? 161.071 196.805 220.505 1.00 37.80 105 LEU B C 1
ATOM 4427 O O . LEU B 1 105 ? 160.106 196.171 220.026 1.00 37.80 105 LEU B O 1
ATOM 4432 N N . ALA B 1 106 ? 161.914 196.356 221.443 1.00 34.11 106 ALA B N 1
ATOM 4433 C CA . ALA B 1 106 ? 161.802 195.007 222.041 1.00 34.11 106 ALA B CA 1
ATOM 4434 C C . ALA B 1 106 ? 161.801 193.984 220.904 1.00 34.11 106 ALA B C 1
ATOM 4435 O O . ALA B 1 106 ? 162.730 194.016 220.074 1.00 34.11 106 ALA B O 1
ATOM 4437 N N . GLY B 1 107 ? 160.794 193.112 220.882 1.00 29.43 107 GLY B N 1
ATOM 4438 C CA . GLY B 1 107 ? 160.693 192.090 219.827 1.00 29.43 107 GLY B CA 1
ATOM 4439 C C . GLY B 1 107 ? 159.749 192.495 218.708 1.00 29.43 107 GLY B C 1
ATOM 4440 O O . GLY B 1 107 ? 158.559 192.130 218.817 1.00 29.43 107 GLY B O 1
ATOM 4441 N N . LEU B 1 108 ? 160.254 193.242 217.709 1.00 29.40 108 LEU B N 1
ATOM 4442 C CA . LEU B 1 108 ? 159.511 193.606 216.505 1.00 29.40 108 LEU B CA 1
ATOM 4443 C C . LEU B 1 108 ? 158.596 192.484 216.023 1.00 29.40 108 LEU B C 1
ATOM 4444 O O . LEU B 1 108 ? 157.437 192.780 215.682 1.00 29.40 108 LEU B O 1
ATOM 4449 N N . PRO B 1 109 ? 159.020 191.205 215.968 1.00 28.24 109 PRO B N 1
ATOM 4450 C CA . PRO B 1 109 ? 158.046 190.134 215.715 1.00 28.24 109 PRO B CA 1
ATOM 4451 C C . PRO B 1 109 ? 157.335 189.714 216.992 1.00 28.24 109 PRO B C 1
ATOM 4452 O O . PRO B 1 109 ? 157.240 188.521 217.297 1.00 28.24 109 PRO B O 1
ATOM 4456 N N . GLY B 1 110 ? 156.835 190.690 217.745 1.00 29.80 110 GLY B N 1
ATOM 4457 C CA . GLY B 1 110 ? 156.204 190.429 219.023 1.00 29.80 110 GLY B CA 1
ATOM 4458 C C . GLY B 1 110 ? 157.204 190.301 220.153 1.00 29.80 110 GLY B C 1
ATOM 4459 O O . GLY B 1 110 ? 157.379 191.235 220.942 1.00 29.80 110 GLY B O 1
ATOM 4460 N N . LYS B 1 111 ? 157.873 189.153 220.230 1.00 34.32 111 LYS B N 1
ATOM 4461 C CA . LYS B 1 111 ? 158.903 188.883 221.227 1.00 34.32 111 LYS B CA 1
ATOM 4462 C C . LYS B 1 111 ? 159.520 187.528 220.909 1.00 34.32 111 LYS B C 1
ATOM 4463 O O . LYS B 1 111 ? 158.880 186.665 220.300 1.00 34.32 111 LYS B O 1
ATOM 4469 N N . TRP B 1 112 ? 160.774 187.353 221.328 1.00 37.85 112 TRP B N 1
ATOM 4470 C CA . TRP B 1 112 ? 161.465 186.086 221.153 1.00 37.85 112 TRP B CA 1
ATOM 4471 C C . TRP B 1 112 ? 161.475 185.332 222.473 1.00 37.85 112 TRP B C 1
ATOM 4472 O O . TRP B 1 112 ? 162.041 185.832 223.457 1.00 37.85 112 TRP B O 1
ATOM 4483 N N . PRO B 1 113 ? 160.822 184.170 222.567 1.00 34.58 113 PRO B N 1
ATOM 4484 C CA . PRO B 1 113 ? 160.889 183.392 223.813 1.00 34.58 113 PRO B CA 1
ATOM 4485 C C . PRO B 1 113 ? 162.311 182.969 224.142 1.00 34.58 113 PRO B C 1
ATOM 4486 O O . PRO B 1 113 ? 162.863 183.349 225.180 1.00 34.58 113 PRO B O 1
ATOM 4490 N N . ALA B 1 114 ? 162.912 182.176 223.252 1.00 28.09 114 ALA B N 1
ATOM 4491 C CA . ALA B 1 114 ? 164.308 181.783 223.393 1.00 28.09 114 ALA B CA 1
ATOM 4492 C C . ALA B 1 114 ? 165.037 181.760 222.056 1.00 28.09 114 ALA B C 1
ATOM 4493 O O . ALA B 1 114 ? 166.163 181.252 221.991 1.00 28.09 114 ALA B O 1
ATOM 4495 N N . LEU B 1 115 ? 164.438 182.291 220.994 1.00 31.88 115 LEU B N 1
ATOM 4496 C CA . LEU B 1 115 ? 164.967 182.151 219.647 1.00 31.88 115 LEU B CA 1
ATOM 4497 C C . LEU B 1 115 ? 165.895 183.318 219.310 1.00 31.88 115 LEU B C 1
ATOM 4498 O O . LEU B 1 115 ? 166.316 184.084 220.181 1.00 31.88 115 LEU B O 1
ATOM 4503 N N . ALA B 1 116 ? 166.238 183.436 218.027 1.00 28.21 116 ALA B N 1
ATOM 4504 C CA . ALA B 1 116 ? 167.069 184.449 217.389 1.00 28.21 116 ALA B CA 1
ATOM 4505 C C . ALA B 1 116 ? 168.553 184.266 217.701 1.00 28.21 116 ALA B C 1
ATOM 4506 O O . ALA B 1 116 ? 169.379 184.931 217.074 1.00 28.21 116 ALA B O 1
ATOM 4508 N N . SER B 1 117 ? 168.917 183.375 218.623 1.00 27.16 117 SER B N 1
ATOM 4509 C CA . SER B 1 117 ? 170.299 182.948 218.864 1.00 27.16 117 SER B CA 1
ATOM 4510 C C . SER B 1 117 ? 171.283 184.117 218.867 1.00 27.16 117 SER B C 1
ATOM 4511 O O . SER B 1 117 ? 172.238 184.164 218.089 1.00 27.16 117 SER B O 1
ATOM 4514 N N . ALA B 1 118 ? 171.044 185.075 219.758 1.00 25.90 118 ALA B N 1
ATOM 4515 C CA . ALA B 1 118 ? 172.006 186.153 219.976 1.00 25.90 118 ALA B CA 1
ATOM 4516 C C . ALA B 1 118 ? 173.136 185.604 220.834 1.00 25.90 118 ALA B C 1
ATOM 4517 O O . ALA B 1 118 ? 173.060 185.623 222.065 1.00 25.90 118 ALA B O 1
ATOM 4519 N N . HIS B 1 119 ? 174.188 185.098 220.178 1.00 28.10 119 HIS B N 1
ATOM 4520 C CA . HIS B 1 119 ? 175.277 184.362 220.814 1.00 28.10 119 HIS B CA 1
ATOM 4521 C C . HIS B 1 119 ? 174.718 183.127 221.518 1.00 28.10 119 HIS B C 1
ATOM 4522 O O . HIS B 1 119 ? 173.508 182.873 221.448 1.00 28.10 119 HIS B O 1
ATOM 4529 N N . PRO B 1 120 ? 175.544 182.317 222.182 1.00 25.28 120 PRO B N 1
ATOM 4530 C CA . PRO B 1 120 ? 174.999 181.311 223.111 1.00 25.28 120 PRO B CA 1
ATOM 4531 C C . PRO B 1 120 ? 174.896 181.782 224.557 1.00 25.28 120 PRO B C 1
ATOM 4532 O O . PRO B 1 120 ? 174.486 180.983 225.405 1.00 25.28 120 PRO B O 1
ATOM 4536 N N . SER B 1 121 ? 175.244 183.039 224.845 1.00 21.52 121 SER B N 1
ATOM 4537 C CA . SER B 1 121 ? 175.197 183.533 226.217 1.00 21.52 121 SER B CA 1
ATOM 4538 C C . SER B 1 121 ? 173.770 183.562 226.753 1.00 21.52 121 SER B C 1
ATOM 4539 O O . SER B 1 121 ? 173.525 183.185 227.904 1.00 21.52 121 SER B O 1
ATOM 4542 N N . LEU B 1 122 ? 172.816 184.013 225.935 1.00 25.88 122 LEU B N 1
ATOM 4543 C CA . LEU B 1 122 ? 171.431 184.094 226.392 1.00 25.88 122 LEU B CA 1
ATOM 4544 C C . LEU B 1 122 ? 170.863 182.711 226.688 1.00 25.88 122 LEU B C 1
ATOM 4545 O O . LEU B 1 122 ? 170.217 182.505 227.724 1.00 25.88 122 LEU B O 1
ATOM 4550 N N . HIS B 1 123 ? 171.100 181.750 225.792 1.00 30.47 123 HIS B N 1
ATOM 4551 C CA . HIS B 1 123 ? 170.581 180.402 225.990 1.00 30.47 123 HIS B CA 1
ATOM 4552 C C . HIS B 1 123 ? 171.191 179.747 227.223 1.00 30.47 123 HIS B C 1
ATOM 4553 O O . HIS B 1 123 ? 170.479 179.118 228.015 1.00 30.47 123 HIS B O 1
ATOM 4560 N N . ARG B 1 124 ? 172.504 179.891 227.410 1.00 28.53 124 ARG B N 1
ATOM 4561 C CA . ARG B 1 124 ? 173.145 179.259 228.557 1.00 28.53 124 ARG B CA 1
ATOM 4562 C C . ARG B 1 124 ? 172.747 179.949 229.856 1.00 28.53 124 ARG B C 1
ATOM 4563 O O . ARG B 1 124 ? 172.648 179.299 230.903 1.00 28.53 124 ARG B O 1
ATOM 4571 N N . ALA B 1 125 ? 172.501 181.261 229.809 1.00 23.85 125 ALA B N 1
ATOM 4572 C CA . ALA B 1 125 ? 171.991 181.955 230.986 1.00 23.85 125 ALA B CA 1
ATOM 4573 C C . ALA B 1 125 ? 170.593 181.469 231.346 1.00 23.85 125 ALA B C 1
ATOM 4574 O O . ALA B 1 125 ? 170.285 181.253 232.525 1.00 23.85 125 ALA B O 1
ATOM 4576 N N . LEU B 1 126 ? 169.733 181.284 230.342 1.00 24.95 126 LEU B N 1
ATOM 4577 C CA . LEU B 1 126 ? 168.411 180.730 230.612 1.00 24.95 126 LEU B CA 1
ATOM 4578 C C . LEU B 1 126 ? 168.520 179.319 231.178 1.00 24.95 126 LEU B C 1
ATOM 4579 O O . LEU B 1 126 ? 167.768 178.945 232.083 1.00 24.95 126 LEU B O 1
ATOM 4584 N N . ASP B 1 127 ? 169.464 178.529 230.665 1.00 28.02 127 ASP B N 1
ATOM 4585 C CA . ASP B 1 127 ? 169.632 177.151 231.120 1.00 28.02 127 ASP B CA 1
ATOM 4586 C C . ASP B 1 127 ? 170.120 177.099 232.568 1.00 28.02 127 ASP B C 1
ATOM 4587 O O . ASP B 1 127 ? 169.645 176.282 233.375 1.00 28.02 127 ASP B O 1
ATOM 4592 N N . THR B 1 128 ? 171.083 177.960 232.916 1.00 27.47 128 THR B N 1
ATOM 4593 C CA . THR B 1 128 ? 171.587 177.981 234.285 1.00 27.47 128 THR B CA 1
ATOM 4594 C C . THR B 1 128 ? 170.536 178.517 235.249 1.00 27.47 128 THR B C 1
ATOM 4595 O O . THR B 1 128 ? 170.404 178.013 236.369 1.00 27.47 128 THR B O 1
ATOM 4599 N N . LEU B 1 129 ? 169.748 179.510 234.823 1.00 28.80 129 LEU B N 1
ATOM 4600 C CA . LEU B 1 129 ? 168.616 179.934 235.640 1.00 28.80 129 LEU B CA 1
ATOM 4601 C C . LEU B 1 129 ? 167.625 178.794 235.825 1.00 28.80 129 LEU B C 1
ATOM 4602 O O . LEU B 1 129 ? 167.090 178.599 236.923 1.00 28.80 129 LEU B O 1
ATOM 4607 N N . THR B 1 130 ? 167.384 178.021 234.764 1.00 27.78 130 THR B N 1
ATOM 4608 C CA . THR B 1 130 ? 166.476 176.885 234.851 1.00 27.78 130 THR B CA 1
ATOM 4609 C C . THR B 1 130 ? 166.917 175.908 235.931 1.00 27.78 130 THR B C 1
ATOM 4610 O O . THR B 1 130 ? 166.190 175.676 236.905 1.00 27.78 130 THR B O 1
ATOM 4614 N N . HIS B 1 131 ? 168.116 175.339 235.794 1.00 28.92 131 HIS B N 1
ATOM 4615 C CA . HIS B 1 131 ? 168.520 174.329 236.767 1.00 28.92 131 HIS B CA 1
ATOM 4616 C C . HIS B 1 131 ? 169.177 174.937 238.003 1.00 28.92 131 HIS B C 1
ATOM 4617 O O . HIS B 1 131 ? 169.823 174.214 238.770 1.00 28.92 131 HIS B O 1
ATOM 4624 N N . ALA B 1 132 ? 169.038 176.251 238.206 1.00 27.63 132 ALA B N 1
ATOM 4625 C CA . ALA B 1 132 ? 169.322 176.857 239.497 1.00 27.63 132 ALA B CA 1
ATOM 4626 C C . ALA B 1 132 ? 168.070 177.168 240.301 1.00 27.63 132 ALA B C 1
ATOM 4627 O O . ALA B 1 132 ? 168.097 177.027 241.527 1.00 27.63 132 ALA B O 1
ATOM 4629 N N . THR B 1 133 ? 166.982 177.587 239.652 1.00 30.27 133 THR B N 1
ATOM 4630 C CA . THR B 1 133 ? 165.698 177.675 240.334 1.00 30.27 133 THR B CA 1
ATOM 4631 C C . THR B 1 133 ? 165.071 176.304 240.540 1.00 30.27 133 THR B C 1
ATOM 4632 O O . THR B 1 133 ? 164.247 176.134 241.449 1.00 30.27 133 THR B O 1
ATOM 4636 N N . ASN B 1 134 ? 165.458 175.315 239.727 1.00 30.54 134 ASN B N 1
ATOM 4637 C CA . ASN B 1 134 ? 165.009 173.950 239.971 1.00 30.54 134 ASN B CA 1
ATOM 4638 C C . ASN B 1 134 ? 165.492 173.466 241.333 1.00 30.54 134 ASN B C 1
ATOM 4639 O O . ASN B 1 134 ? 164.824 172.660 241.988 1.00 30.54 134 ASN B O 1
ATOM 4644 N N . PHE B 1 135 ? 166.640 173.974 241.789 1.00 27.86 135 PHE B N 1
ATOM 4645 C CA . PHE B 1 135 ? 167.156 173.594 243.100 1.00 27.86 135 PHE B CA 1
ATOM 4646 C C . PHE B 1 135 ? 166.181 173.971 244.210 1.00 27.86 135 PHE B C 1
ATOM 4647 O O . PHE B 1 135 ? 165.867 173.152 245.081 1.00 27.86 135 PHE B O 1
ATOM 4655 N N . LEU B 1 136 ? 165.692 175.213 244.197 1.00 27.36 136 LEU B N 1
ATOM 4656 C CA . LEU B 1 136 ? 164.687 175.612 245.178 1.00 27.36 136 LEU B CA 1
ATOM 4657 C C . LEU B 1 136 ? 163.365 174.900 244.927 1.00 27.36 136 LEU B C 1
ATOM 4658 O O . LEU B 1 136 ? 162.621 174.606 245.870 1.00 27.36 136 LEU B O 1
ATOM 4663 N N . ASN B 1 137 ? 163.053 174.616 243.661 1.00 33.50 137 ASN B N 1
ATOM 4664 C CA . ASN B 1 137 ? 161.855 173.846 243.354 1.00 33.50 137 ASN B CA 1
ATOM 4665 C C . ASN B 1 137 ? 161.918 172.422 243.891 1.00 33.50 137 ASN B C 1
ATOM 4666 O O . ASN B 1 137 ? 160.867 171.788 244.037 1.00 33.50 137 ASN B O 1
ATOM 4671 N N . VAL B 1 138 ? 163.110 171.909 244.187 1.00 27.06 138 VAL B N 1
ATOM 4672 C CA . VAL B 1 138 ? 163.225 170.569 244.749 1.00 27.06 138 VAL B CA 1
ATOM 4673 C C . VAL B 1 138 ? 162.973 170.568 246.253 1.00 27.06 138 VAL B C 1
ATOM 4674 O O . VAL B 1 138 ? 162.219 169.726 246.752 1.00 27.06 138 VAL B O 1
ATOM 4678 N N . MET B 1 139 ? 163.580 171.498 246.990 1.00 27.62 139 MET B N 1
ATOM 4679 C CA . MET B 1 139 ? 163.368 171.573 248.429 1.00 27.62 139 MET B CA 1
ATOM 4680 C C . MET B 1 139 ? 162.060 172.312 248.690 1.00 27.62 139 MET B C 1
ATOM 4681 O O . MET B 1 139 ? 162.026 173.343 249.369 1.00 27.62 139 MET B O 1
ATOM 4686 N N . LEU B 1 140 ? 160.979 171.798 248.112 1.00 30.78 140 LEU B N 1
ATOM 4687 C CA . LEU B 1 140 ? 159.641 172.348 248.274 1.00 30.78 140 LEU B CA 1
ATOM 4688 C C . LEU B 1 140 ? 158.687 171.345 248.900 1.00 30.78 140 LEU B C 1
ATOM 4689 O O . LEU B 1 140 ? 157.952 171.689 249.833 1.00 30.78 140 LEU B O 1
ATOM 4694 N N . GLN B 1 141 ? 158.688 170.105 248.412 1.00 32.95 141 GLN B N 1
ATOM 4695 C CA . GLN B 1 141 ? 157.834 169.042 248.919 1.00 32.95 141 GLN B CA 1
ATOM 4696 C C . GLN B 1 141 ? 158.502 168.228 250.022 1.00 32.95 141 GLN B C 1
ATOM 4697 O O . GLN B 1 141 ? 157.928 167.234 250.480 1.00 32.95 141 GLN B O 1
ATOM 4703 N N . SER B 1 142 ? 159.699 168.624 250.451 1.00 24.72 142 SER B N 1
ATOM 4704 C CA . SER B 1 142 ? 160.427 167.895 251.486 1.00 24.72 142 SER B CA 1
ATOM 4705 C C . SER B 1 142 ? 159.666 167.980 252.804 1.00 24.72 142 SER B C 1
ATOM 4706 O O . SER B 1 142 ? 159.289 169.071 253.245 1.00 24.72 142 SER B O 1
ATOM 4709 N N . ASN B 1 143 ? 159.444 166.830 253.435 1.00 24.42 143 ASN B N 1
ATOM 4710 C CA . ASN B 1 143 ? 158.708 166.787 254.688 1.00 24.42 143 ASN B CA 1
ATOM 4711 C C . ASN B 1 143 ? 159.549 167.355 255.830 1.00 24.42 143 ASN B C 1
ATOM 4712 O O . ASN B 1 143 ? 160.747 167.614 255.687 1.00 24.42 143 ASN B O 1
ATOM 4717 N N . LYS B 1 144 ? 158.885 167.557 256.975 1.00 28.01 144 LYS B N 1
ATOM 4718 C CA . LYS B 1 144 ? 159.493 168.058 258.216 1.00 28.01 144 LYS B CA 1
ATOM 4719 C C . LYS B 1 144 ? 160.426 169.248 257.968 1.00 28.01 144 LYS B C 1
ATOM 4720 O O . LYS B 1 144 ? 161.388 169.483 258.701 1.00 28.01 144 LYS B O 1
ATOM 4726 N N . SER B 1 145 ? 160.093 170.042 256.950 1.00 31.83 145 SER B N 1
ATOM 4727 C CA . SER B 1 145 ? 160.895 171.206 256.576 1.00 31.83 145 SER B CA 1
ATOM 4728 C C . SER B 1 145 ? 160.534 172.353 257.510 1.00 31.83 145 SER B C 1
ATOM 4729 O O . SER B 1 145 ? 159.613 173.131 257.253 1.00 31.83 145 SER B O 1
ATOM 4732 N N . ARG B 1 146 ? 161.276 172.461 258.613 1.00 35.48 146 ARG B N 1
ATOM 4733 C CA . ARG B 1 146 ? 161.032 173.530 259.575 1.00 35.48 146 ARG B CA 1
ATOM 4734 C C . ARG B 1 146 ? 161.424 174.886 259.000 1.00 35.48 146 ARG B C 1
ATOM 4735 O O . ARG B 1 146 ? 160.654 175.851 259.071 1.00 35.48 146 ARG B O 1
ATOM 4743 N N . GLU B 1 147 ? 162.620 174.972 258.420 1.00 38.78 147 GLU B N 1
ATOM 4744 C CA . GLU B 1 147 ? 163.146 176.205 257.836 1.00 38.78 147 GLU B CA 1
ATOM 4745 C C . GLU B 1 147 ? 163.126 177.343 258.857 1.00 38.78 147 GLU B C 1
ATOM 4746 O O . GLU B 1 147 ? 162.438 178.354 258.702 1.00 38.78 147 GLU B O 1
ATOM 4752 N N . GLN B 1 148 ? 163.903 177.152 259.923 1.00 38.67 148 GLN B N 1
ATOM 4753 C CA . GLN B 1 148 ? 163.969 178.127 261.004 1.00 38.67 148 GLN B CA 1
ATOM 4754 C C . GLN B 1 148 ? 164.709 179.400 260.613 1.00 38.67 148 GLN B C 1
ATOM 4755 O O . GLN B 1 148 ? 164.676 180.368 261.381 1.00 38.67 148 GLN B O 1
ATOM 4761 N N . ASN B 1 149 ? 165.367 179.419 259.451 1.00 36.58 149 ASN B N 1
ATOM 4762 C CA . ASN B 1 149 ? 166.132 180.579 258.989 1.00 36.58 149 ASN B CA 1
ATOM 4763 C C . ASN B 1 149 ? 167.202 180.979 260.003 1.00 36.58 149 ASN B C 1
ATOM 4764 O O . ASN B 1 149 ? 167.352 182.153 260.348 1.00 36.58 149 ASN B O 1
ATOM 4769 N N . LEU B 1 150 ? 167.950 179.991 260.487 1.00 31.36 150 LEU B N 1
ATOM 4770 C CA . LEU B 1 150 ? 169.002 180.240 261.459 1.00 31.36 150 LEU B CA 1
ATOM 4771 C C . LEU B 1 150 ? 170.233 180.829 260.769 1.00 31.36 150 LEU B C 1
ATOM 4772 O O . LEU B 1 150 ? 170.224 181.151 259.577 1.00 31.36 150 LEU B O 1
ATOM 4777 N N . GLN B 1 151 ? 171.311 180.977 261.545 1.00 31.51 151 GLN B N 1
ATOM 4778 C CA . GLN B 1 151 ? 172.550 181.524 261.001 1.00 31.51 151 GLN B CA 1
ATOM 4779 C C . GLN B 1 151 ? 173.126 180.635 259.907 1.00 31.51 151 GLN B C 1
ATOM 4780 O O . GLN B 1 151 ? 173.579 181.139 258.873 1.00 31.51 151 GLN B O 1
ATOM 4786 N N . ASP B 1 152 ? 173.118 179.318 260.111 1.00 29.19 152 ASP B N 1
ATOM 4787 C CA . ASP B 1 152 ? 173.612 178.382 259.109 1.00 29.19 152 ASP B CA 1
ATOM 4788 C C . ASP B 1 152 ? 172.647 178.242 257.937 1.00 29.19 152 ASP B C 1
ATOM 4789 O O . ASP B 1 152 ? 173.078 178.110 256.787 1.00 29.19 152 ASP B O 1
ATOM 4794 N N . ASP B 1 153 ? 171.340 178.263 258.214 1.00 36.83 153 ASP B N 1
ATOM 4795 C CA . ASP B 1 153 ? 170.344 178.117 257.158 1.00 36.83 153 ASP B CA 1
ATOM 4796 C C . ASP B 1 153 ? 170.389 179.258 256.153 1.00 36.83 153 ASP B C 1
ATOM 4797 O O . ASP B 1 153 ? 170.228 179.016 254.952 1.00 36.83 153 ASP B O 1
ATOM 4802 N N . LEU B 1 154 ? 170.602 180.493 256.609 1.00 35.72 154 LEU B N 1
ATOM 4803 C CA . LEU B 1 154 ? 170.637 181.619 255.683 1.00 35.72 154 LEU B CA 1
ATOM 4804 C C . LEU B 1 154 ? 171.892 181.594 254.818 1.00 35.72 154 LEU B C 1
ATOM 4805 O O . LEU B 1 154 ? 171.889 182.128 253.704 1.00 35.72 154 LEU B O 1
ATOM 4810 N N . ASP B 1 155 ? 172.969 180.974 255.308 1.00 34.49 155 ASP B N 1
ATOM 4811 C CA . ASP B 1 155 ? 174.178 180.860 254.500 1.00 34.49 155 ASP B CA 1
ATOM 4812 C C . ASP B 1 155 ? 174.010 179.827 253.393 1.00 34.49 155 ASP B C 1
ATOM 4813 O O . ASP B 1 155 ? 174.781 179.820 252.427 1.00 34.49 155 ASP B O 1
ATOM 4818 N N . TRP B 1 156 ? 173.023 178.938 253.523 1.00 32.24 156 TRP B N 1
ATOM 4819 C CA . TRP B 1 156 ? 172.697 178.024 252.434 1.00 32.24 156 TRP B CA 1
ATOM 4820 C C . TRP B 1 156 ? 172.311 178.795 251.178 1.00 32.24 156 TRP B C 1
ATOM 4821 O O . TRP B 1 156 ? 172.802 178.512 250.079 1.00 32.24 156 TRP B O 1
ATOM 4832 N N . TYR B 1 157 ? 171.436 179.792 251.333 1.00 32.03 157 TYR B N 1
ATOM 4833 C CA . TYR B 1 157 ? 170.918 180.528 250.186 1.00 32.03 157 TYR B CA 1
ATOM 4834 C C . TYR B 1 157 ? 171.967 181.424 249.543 1.00 32.03 157 TYR B C 1
ATOM 4835 O O . TYR B 1 157 ? 171.834 181.758 248.361 1.00 32.03 157 TYR B O 1
ATOM 4844 N N . GLN B 1 158 ? 172.998 181.828 250.287 1.00 27.35 158 GLN B N 1
ATOM 4845 C CA . GLN B 1 158 ? 174.062 182.637 249.705 1.00 27.35 158 GLN B CA 1
ATOM 4846 C C . GLN B 1 158 ? 174.889 181.874 248.679 1.00 27.35 158 GLN B C 1
ATOM 4847 O O . GLN B 1 158 ? 175.332 182.477 247.693 1.00 27.35 158 GLN B O 1
ATOM 4853 N N . ALA B 1 159 ? 175.107 180.574 248.885 1.00 23.56 159 ALA B N 1
ATOM 4854 C CA . ALA B 1 159 ? 175.944 179.774 248.001 1.00 23.56 159 ALA B CA 1
ATOM 4855 C C . ALA B 1 159 ? 175.394 179.689 246.583 1.00 23.56 159 ALA B C 1
ATOM 4856 O O . ALA B 1 159 ? 176.158 179.817 245.620 1.00 23.56 159 ALA B O 1
ATOM 4858 N N . LEU B 1 160 ? 174.084 179.473 246.430 1.00 25.71 160 LEU B N 1
ATOM 4859 C CA . LEU B 1 160 ? 173.508 179.401 245.091 1.00 25.71 160 LEU B CA 1
ATOM 4860 C C . LEU B 1 160 ? 173.651 180.720 244.347 1.00 25.71 160 LEU B C 1
ATOM 4861 O O . LEU B 1 160 ? 173.980 180.728 243.155 1.00 25.71 160 LEU B O 1
ATOM 4866 N N . VAL B 1 161 ? 173.409 181.838 245.025 1.00 28.71 161 VAL B N 1
ATOM 4867 C CA . VAL B 1 161 ? 173.558 183.140 244.389 1.00 28.71 161 VAL B CA 1
ATOM 4868 C C . VAL B 1 161 ? 175.017 183.417 244.035 1.00 28.71 161 VAL B C 1
ATOM 4869 O O . VAL B 1 161 ? 175.296 184.005 242.984 1.00 28.71 161 VAL B O 1
ATOM 4873 N N . TRP B 1 162 ? 175.959 182.997 244.884 1.00 36.80 162 TRP B N 1
ATOM 4874 C CA . TRP B 1 162 ? 177.372 183.098 244.528 1.00 36.80 162 TRP B CA 1
ATOM 4875 C C . TRP B 1 162 ? 177.686 182.250 243.300 1.00 36.80 162 TRP B C 1
ATOM 4876 O O . TRP B 1 162 ? 178.387 182.696 242.384 1.00 36.80 162 TRP B O 1
ATOM 4887 N N . SER B 1 163 ? 177.172 181.018 243.267 1.00 30.07 163 SER B N 1
ATOM 4888 C CA . SER B 1 163 ? 177.420 180.133 242.135 1.00 30.07 163 SER B CA 1
ATOM 4889 C C . SER B 1 163 ? 176.677 180.572 240.883 1.00 30.07 163 SER B C 1
ATOM 4890 O O . SER B 1 163 ? 177.064 180.179 239.778 1.00 30.07 163 SER B O 1
ATOM 4893 N N . LEU B 1 164 ? 175.620 181.374 241.031 1.00 26.10 164 LEU B N 1
ATOM 4894 C CA . LEU B 1 164 ? 174.888 181.865 239.871 1.00 26.10 164 LEU B CA 1
ATOM 4895 C C . LEU B 1 164 ? 175.720 182.829 239.036 1.00 26.10 164 LEU B C 1
ATOM 4896 O O . LEU B 1 164 ? 175.338 183.141 237.903 1.00 26.10 164 LEU B O 1
ATOM 4901 N N . LEU B 1 165 ? 176.847 183.301 239.566 1.00 29.63 165 LEU B N 1
ATOM 4902 C CA . LEU B 1 165 ? 177.687 184.269 238.875 1.00 29.63 165 LEU B CA 1
ATOM 4903 C C . LEU B 1 165 ? 179.001 183.685 238.376 1.00 29.63 165 LEU B C 1
ATOM 4904 O O . LEU B 1 165 ? 179.576 184.216 237.421 1.00 29.63 165 LEU B O 1
ATOM 4909 N N . GLU B 1 166 ? 179.483 182.600 238.980 1.00 30.86 166 GLU B N 1
ATOM 4910 C CA . GLU B 1 166 ? 180.821 182.092 238.713 1.00 30.86 166 GLU B CA 1
ATOM 4911 C C . GLU B 1 166 ? 180.841 180.986 237.665 1.00 30.86 166 GLU B C 1
ATOM 4912 O O . GLU B 1 166 ? 181.686 180.087 237.743 1.00 30.86 166 GLU B O 1
ATOM 4918 N N . GLY B 1 167 ? 179.937 181.030 236.692 1.00 27.82 167 GLY B N 1
ATOM 4919 C CA . GLY B 1 167 ? 179.930 180.031 235.644 1.00 27.82 167 GLY B CA 1
ATOM 4920 C C . GLY B 1 167 ? 179.557 180.579 234.283 1.00 27.82 167 GLY B C 1
ATOM 4921 O O . GLY B 1 167 ? 179.355 179.812 233.338 1.00 27.82 167 GLY B O 1
ATOM 4922 N N . GLU B 1 168 ? 179.469 181.901 234.162 1.00 29.93 168 GLU B N 1
ATOM 4923 C CA . GLU B 1 168 ? 179.001 182.529 232.935 1.00 29.93 168 GLU B CA 1
ATOM 4924 C C . GLU B 1 168 ? 179.971 183.640 232.563 1.00 29.93 168 GLU B C 1
ATOM 4925 O O . GLU B 1 168 ? 180.529 184.302 233.446 1.00 29.93 168 GLU B O 1
ATOM 4931 N N . PRO B 1 169 ? 180.193 183.868 231.265 1.00 27.07 169 PRO B N 1
ATOM 4932 C CA . PRO B 1 169 ? 181.111 184.938 230.847 1.00 27.07 169 PRO B CA 1
ATOM 4933 C C . PRO B 1 169 ? 180.611 186.326 231.215 1.00 27.07 169 PRO B C 1
ATOM 4934 O O . PRO B 1 169 ? 181.333 187.106 231.844 1.00 27.07 169 PRO B O 1
ATOM 4938 N N . SER B 1 170 ? 179.377 186.645 230.829 1.00 23.22 170 SER B N 1
ATOM 4939 C CA . SER B 1 170 ? 178.802 187.971 231.036 1.00 23.22 170 SER B CA 1
ATOM 4940 C C . SER B 1 170 ? 177.529 187.834 231.860 1.00 23.22 170 SER B C 1
ATOM 4941 O O . SER B 1 170 ? 176.570 187.189 231.425 1.00 23.22 170 SER B O 1
ATOM 4944 N N . ILE B 1 171 ? 177.523 188.443 233.047 1.00 23.99 171 ILE B N 1
ATOM 4945 C CA . ILE B 1 171 ? 176.364 188.451 233.930 1.00 23.99 171 ILE B CA 1
ATOM 4946 C C . ILE B 1 171 ? 176.556 189.561 234.957 1.00 23.99 171 ILE B C 1
ATOM 4947 O O . ILE B 1 171 ? 177.679 189.956 235.277 1.00 23.99 171 ILE B O 1
ATOM 4952 N N . SER B 1 172 ? 175.440 190.068 235.467 1.00 22.77 172 SER B N 1
ATOM 4953 C CA . SER B 1 172 ? 175.448 191.190 236.399 1.00 22.77 172 SER B CA 1
ATOM 4954 C C . SER B 1 172 ? 174.688 190.776 237.658 1.00 22.77 172 SER B C 1
ATOM 4955 O O . SER B 1 172 ? 174.421 189.591 237.894 1.00 22.77 172 SER B O 1
ATOM 4958 N N . ARG B 1 173 ? 174.363 191.766 238.491 1.00 28.83 173 ARG B N 1
ATOM 4959 C CA . ARG B 1 173 ? 173.723 191.557 239.786 1.00 28.83 173 ARG B CA 1
ATOM 4960 C C . ARG B 1 173 ? 172.558 190.579 239.708 1.00 28.83 173 ARG B C 1
ATOM 4961 O O . ARG B 1 173 ? 171.719 190.658 238.808 1.00 28.83 173 ARG B O 1
ATOM 4969 N N . ALA B 1 174 ? 172.518 189.653 240.664 1.00 25.49 174 ALA B N 1
ATOM 4970 C CA . ALA B 1 174 ? 171.414 188.722 240.825 1.00 25.49 174 ALA B CA 1
ATOM 4971 C C . ALA B 1 174 ? 170.914 188.795 242.260 1.00 25.49 174 ALA B C 1
ATOM 4972 O O . ALA B 1 174 ? 171.690 189.033 243.190 1.00 25.49 174 ALA B O 1
ATOM 4974 N N . ALA B 1 175 ? 169.612 188.587 242.438 1.00 26.76 175 ALA B N 1
ATOM 4975 C CA . ALA B 1 175 ? 169.013 188.756 243.753 1.00 26.76 175 ALA B CA 1
ATOM 4976 C C . ALA B 1 175 ? 167.893 187.745 243.942 1.00 26.76 175 ALA B C 1
ATOM 4977 O O . ALA B 1 175 ? 167.332 187.221 242.976 1.00 26.76 175 ALA B O 1
ATOM 4979 N N . ILE B 1 176 ? 167.581 187.477 245.209 1.00 27.31 176 ILE B N 1
ATOM 4980 C CA . ILE B 1 176 ? 166.502 186.573 245.593 1.00 27.31 176 ILE B CA 1
ATOM 4981 C C . ILE B 1 176 ? 165.680 187.244 246.686 1.00 27.31 176 ILE B C 1
ATOM 4982 O O . ILE B 1 176 ? 166.240 187.844 247.610 1.00 27.31 176 ILE B O 1
ATOM 4987 N N . THR B 1 177 ? 164.352 187.168 246.571 1.00 33.03 177 THR B N 1
ATOM 4988 C CA . THR B 1 177 ? 163.496 187.725 247.614 1.00 33.03 177 THR B CA 1
ATOM 4989 C C . THR B 1 177 ? 163.403 186.787 248.810 1.00 33.03 177 THR B C 1
ATOM 4990 O O . THR B 1 177 ? 163.834 187.133 249.915 1.00 33.03 177 THR B O 1
ATOM 4994 N N . PHE B 1 178 ? 162.859 185.592 248.601 1.00 37.27 178 PHE B N 1
ATOM 4995 C CA . PHE B 1 178 ? 162.596 184.629 249.669 1.00 37.27 178 PHE B CA 1
ATOM 4996 C C . PHE B 1 178 ? 161.803 185.279 250.803 1.00 37.27 178 PHE B C 1
ATOM 4997 O O . PHE B 1 178 ? 162.270 185.429 251.932 1.00 37.27 178 PHE B O 1
ATOM 5005 N N . SER B 1 179 ? 160.576 185.682 250.469 1.00 35.79 179 SER B N 1
ATOM 5006 C CA . SER B 1 179 ? 159.677 186.318 251.431 1.00 35.79 179 SER B CA 1
ATOM 5007 C C . SER B 1 179 ? 159.002 185.226 252.257 1.00 35.79 179 SER B C 1
ATOM 5008 O O . SER B 1 179 ? 157.846 184.855 252.038 1.00 35.79 179 SER B O 1
ATOM 5011 N N . THR B 1 180 ? 159.753 184.710 253.228 1.00 32.95 180 THR B N 1
ATOM 5012 C CA . THR B 1 180 ? 159.290 183.651 254.126 1.00 32.95 180 THR B CA 1
ATOM 5013 C C . THR B 1 180 ? 158.787 182.431 253.359 1.00 32.95 180 THR B C 1
ATOM 5014 O O . THR B 1 180 ? 159.433 181.383 253.348 1.00 32.95 180 THR B O 1
ATOM 5018 N N . ALA B 1 187 ? 159.118 190.560 256.649 1.00 30.22 187 ALA B N 1
ATOM 5019 C CA . ALA B 1 187 ? 160.156 189.543 256.526 1.00 30.22 187 ALA B CA 1
ATOM 5020 C C . ALA B 1 187 ? 160.617 189.406 255.078 1.00 30.22 187 ALA B C 1
ATOM 5021 O O . ALA B 1 187 ? 160.214 188.475 254.381 1.00 30.22 187 ALA B O 1
ATOM 5023 N N . PRO B 1 188 ? 161.443 190.348 254.617 1.00 28.29 188 PRO B N 1
ATOM 5024 C CA . PRO B 1 188 ? 161.953 190.266 253.242 1.00 28.29 188 PRO B CA 1
ATOM 5025 C C . PRO B 1 188 ? 162.969 189.149 253.044 1.00 28.29 188 PRO B C 1
ATOM 5026 O O . PRO B 1 188 ? 162.790 188.295 252.171 1.00 28.29 188 PRO B O 1
ATOM 5030 N N . GLN B 1 189 ? 164.014 189.135 253.868 1.00 33.83 189 GLN B N 1
ATOM 5031 C CA . GLN B 1 189 ? 165.147 188.217 253.734 1.00 33.83 189 GLN B CA 1
ATOM 5032 C C . GLN B 1 189 ? 165.669 188.184 252.296 1.00 33.83 189 GLN B C 1
ATOM 5033 O O . GLN B 1 189 ? 165.919 187.129 251.714 1.00 33.83 189 GLN B O 1
ATOM 5039 N N . VAL B 1 190 ? 165.846 189.377 251.733 1.00 34.14 190 VAL B N 1
ATOM 5040 C CA . VAL B 1 190 ? 166.254 189.542 250.341 1.00 34.14 190 VAL B CA 1
ATOM 5041 C C . VAL B 1 190 ? 167.774 189.574 250.268 1.00 34.14 190 VAL B C 1
ATOM 5042 O O . VAL B 1 190 ? 168.422 190.374 250.953 1.00 34.14 190 VAL B O 1
ATOM 5046 N N . PHE B 1 191 ? 168.341 188.709 249.430 1.00 34.45 191 PHE B N 1
ATOM 5047 C CA . PHE B 1 191 ? 169.778 188.625 249.218 1.00 34.45 191 PHE B CA 1
ATOM 5048 C C . PHE B 1 191 ? 170.120 189.123 247.820 1.00 34.45 191 PHE B C 1
ATOM 5049 O O . PHE B 1 191 ? 169.339 188.958 246.880 1.00 34.45 191 PHE B O 1
ATOM 5057 N N . LEU B 1 192 ? 171.294 189.739 247.689 1.00 32.20 192 LEU B N 1
ATOM 5058 C CA . LEU B 1 192 ? 171.745 190.261 246.407 1.00 32.20 192 LEU B CA 1
ATOM 5059 C C . LEU B 1 192 ? 173.266 190.228 246.347 1.00 32.20 192 LEU B C 1
ATOM 5060 O O . LEU B 1 192 ? 173.949 190.161 247.372 1.00 32.20 192 LEU B O 1
ATOM 5065 N N . GLN B 1 193 ? 173.790 190.280 245.123 1.00 35.67 193 GLN B N 1
ATOM 5066 C CA . GLN B 1 193 ? 175.226 190.321 244.887 1.00 35.67 193 GLN B CA 1
ATOM 5067 C C . GLN B 1 193 ? 175.526 191.271 243.736 1.00 35.67 193 GLN B C 1
ATOM 5068 O O . GLN B 1 193 ? 174.637 191.661 242.974 1.00 35.67 193 GLN B O 1
ATOM 5074 N N . ALA B 1 194 ? 176.797 191.643 243.624 1.00 26.99 194 ALA B N 1
ATOM 5075 C CA . ALA B 1 194 ? 177.263 192.579 242.612 1.00 26.99 194 ALA B CA 1
ATOM 5076 C C . ALA B 1 194 ? 177.639 191.814 241.340 1.00 26.99 194 ALA B C 1
ATOM 5077 O O . ALA B 1 194 ? 177.288 190.642 241.177 1.00 26.99 194 ALA B O 1
ATOM 5079 N N . THR B 1 195 ? 178.349 192.472 240.422 1.00 26.03 195 THR B N 1
ATOM 5080 C CA . THR B 1 195 ? 178.651 191.927 239.102 1.00 26.03 195 THR B CA 1
ATOM 5081 C C . THR B 1 195 ? 179.547 190.694 239.154 1.00 26.03 195 THR B C 1
ATOM 5082 O O . THR B 1 195 ? 179.971 190.265 240.232 1.00 26.03 195 THR B O 1
ATOM 5086 N N . ARG B 1 196 ? 179.833 190.124 237.985 1.00 29.70 196 ARG B N 1
ATOM 5087 C CA . ARG B 1 196 ? 180.603 188.890 237.903 1.00 29.70 196 ARG B CA 1
ATOM 5088 C C . ARG B 1 196 ? 182.032 189.105 238.386 1.00 29.70 196 ARG B C 1
ATOM 5089 O O . ARG B 1 196 ? 182.644 190.145 238.128 1.00 29.70 196 ARG B O 1
ATOM 5097 N N . GLU B 1 197 ? 182.552 188.113 239.113 1.00 34.10 197 GLU B N 1
ATOM 5098 C CA . GLU B 1 197 ? 183.915 188.032 239.632 1.00 34.10 197 GLU B CA 1
ATOM 5099 C C . GLU B 1 197 ? 184.156 189.050 240.745 1.00 34.10 197 GLU B C 1
ATOM 5100 O O . GLU B 1 197 ? 185.190 188.986 241.418 1.00 34.10 197 GLU B O 1
ATOM 5106 N N . GLU B 1 198 ? 183.197 189.936 241.018 1.00 29.53 198 GLU B N 1
ATOM 5107 C CA . GLU B 1 198 ? 183.328 190.929 242.085 1.00 29.53 198 GLU B CA 1
ATOM 5108 C C . GLU B 1 198 ? 181.925 191.167 242.646 1.00 29.53 198 GLU B C 1
ATOM 5109 O O . GLU B 1 198 ? 181.165 191.986 242.123 1.00 29.53 198 GLU B O 1
ATOM 5115 N N . SER B 1 199 ? 181.595 190.443 243.713 1.00 28.12 199 SER B N 1
ATOM 5116 C CA . SER B 1 199 ? 180.263 190.512 244.295 1.00 28.12 199 SER B CA 1
ATOM 5117 C C . SER B 1 199 ? 180.340 190.211 245.784 1.00 28.12 199 SER B C 1
ATOM 5118 O O . SER B 1 199 ? 181.139 189.377 246.216 1.00 28.12 199 SER B O 1
ATOM 5121 N N . ARG B 1 200 ? 179.509 190.900 246.558 1.00 35.05 200 ARG B N 1
ATOM 5122 C CA . ARG B 1 200 ? 179.415 190.726 248.002 1.00 35.05 200 ARG B CA 1
ATOM 5123 C C . ARG B 1 200 ? 177.978 190.378 248.378 1.00 35.05 200 ARG B C 1
ATOM 5124 O O . ARG B 1 200 ? 177.113 190.196 247.520 1.00 35.05 200 ARG B O 1
ATOM 5132 N N . ILE B 1 201 ? 177.724 190.294 249.681 1.00 30.33 201 ILE B N 1
ATOM 5133 C CA . ILE B 1 201 ? 176.411 189.935 250.200 1.00 30.33 201 ILE B CA 1
ATOM 5134 C C . ILE B 1 201 ? 175.802 191.141 250.903 1.00 30.33 201 ILE B C 1
ATOM 5135 O O . ILE B 1 201 ? 176.468 191.847 251.670 1.00 30.33 201 ILE B O 1
ATOM 5140 N N . LEU B 1 202 ? 174.524 191.384 250.620 1.00 32.14 202 LEU B N 1
ATOM 5141 C CA . LEU B 1 202 ? 173.797 192.500 251.217 1.00 32.14 202 LEU B CA 1
ATOM 5142 C C . LEU B 1 202 ? 172.365 192.061 251.477 1.00 32.14 202 LEU B C 1
ATOM 5143 O O . LEU B 1 202 ? 171.716 191.503 250.586 1.00 32.14 202 LEU B O 1
ATOM 5148 N N . LEU B 1 203 ? 171.877 192.312 252.689 1.00 31.33 203 LEU B N 1
ATOM 5149 C CA . LEU B 1 203 ? 170.521 191.947 253.076 1.00 31.33 203 LEU B CA 1
ATOM 5150 C C . LEU B 1 203 ? 169.662 193.204 253.157 1.00 31.33 203 LEU B C 1
ATOM 5151 O O . LEU B 1 203 ? 169.988 194.136 253.900 1.00 31.33 203 LEU B O 1
ATOM 5156 N N . GLN B 1 204 ? 168.569 193.228 252.398 1.00 31.91 204 GLN B N 1
ATOM 5157 C CA . GLN B 1 204 ? 167.655 194.358 252.428 1.00 31.91 204 GLN B CA 1
ATOM 5158 C C . GLN B 1 204 ? 166.701 194.237 253.614 1.00 31.91 204 GLN B C 1
ATOM 5159 O O . GLN B 1 204 ? 166.673 193.232 254.330 1.00 31.91 204 GLN B O 1
ATOM 5165 N N . ASP B 1 205 ? 165.902 195.279 253.822 1.00 25.24 205 ASP B N 1
ATOM 5166 C CA . ASP B 1 205 ? 164.937 195.303 254.914 1.00 25.24 205 ASP B CA 1
ATOM 5167 C C . ASP B 1 205 ? 163.559 195.724 254.415 1.00 25.24 205 ASP B C 1
ATOM 5168 O O . ASP B 1 205 ? 163.247 195.585 253.233 1.00 25.24 205 ASP B O 1
ATOM 5173 N N . SER B 1 261 ? 154.095 182.420 234.809 1.00 28.15 261 SER B N 1
ATOM 5174 C CA . SER B 1 261 ? 155.412 181.975 235.250 1.00 28.15 261 SER B CA 1
ATOM 5175 C C . SER B 1 261 ? 156.223 181.419 234.084 1.00 28.15 261 SER B C 1
ATOM 5176 O O . SER B 1 261 ? 156.135 181.919 232.962 1.00 28.15 261 SER B O 1
ATOM 5179 N N . HIS B 1 262 ? 157.012 180.382 234.371 1.00 28.49 262 HIS B N 1
ATOM 5180 C CA . HIS B 1 262 ? 157.838 179.706 233.375 1.00 28.49 262 HIS B CA 1
ATOM 5181 C C . HIS B 1 262 ? 158.797 180.663 232.677 1.00 28.49 262 HIS B C 1
ATOM 5182 O O . HIS B 1 262 ? 158.732 180.833 231.455 1.00 28.49 262 HIS B O 1
ATOM 5189 N N . PHE B 1 263 ? 159.688 181.288 233.450 1.00 33.77 263 PHE B N 1
ATOM 5190 C CA . PHE B 1 263 ? 160.821 182.054 232.928 1.00 33.77 263 PHE B CA 1
ATOM 5191 C C . PHE B 1 263 ? 160.347 183.206 232.034 1.00 33.77 263 PHE B C 1
ATOM 5192 O O . PHE B 1 263 ? 160.582 183.238 230.824 1.00 33.77 263 PHE B O 1
ATOM 5200 N N . LYS B 1 264 ? 159.665 184.153 232.668 1.00 34.14 264 LYS B N 1
ATOM 5201 C CA . LYS B 1 264 ? 159.198 185.343 231.969 1.00 34.14 264 LYS B CA 1
ATOM 5202 C C . LYS B 1 264 ? 160.405 186.190 231.562 1.00 34.14 264 LYS B C 1
ATOM 5203 O O . LYS B 1 264 ? 161.532 185.984 232.021 1.00 34.14 264 LYS B O 1
ATOM 5209 N N . TRP B 1 265 ? 160.174 187.170 230.691 1.00 41.82 265 TRP B N 1
ATOM 5210 C CA . TRP B 1 265 ? 161.248 187.977 230.129 1.00 41.82 265 TRP B CA 1
ATOM 5211 C C . TRP B 1 265 ? 161.028 189.435 230.505 1.00 41.82 265 TRP B C 1
ATOM 5212 O O . TRP B 1 265 ? 159.999 189.805 231.079 1.00 41.82 265 TRP B O 1
ATOM 5223 N N . SER B 1 266 ? 162.011 190.268 230.177 1.00 30.68 266 SER B N 1
ATOM 5224 C CA . SER B 1 266 ? 161.959 191.697 230.433 1.00 30.68 266 SER B CA 1
ATOM 5225 C C . SER B 1 266 ? 162.513 192.442 229.228 1.00 30.68 266 SER B C 1
ATOM 5226 O O . SER B 1 266 ? 163.398 191.931 228.531 1.00 30.68 266 SER B O 1
ATOM 5229 N N . PRO B 1 267 ? 162.013 193.644 228.958 1.00 31.70 267 PRO B N 1
ATOM 5230 C CA . PRO B 1 267 ? 162.562 194.452 227.865 1.00 31.70 267 PRO B CA 1
ATOM 5231 C C . PRO B 1 267 ? 163.935 194.986 228.232 1.00 31.70 267 PRO B C 1
ATOM 5232 O O . PRO B 1 267 ? 164.365 194.860 229.388 1.00 31.70 267 PRO B O 1
ATOM 5236 N N . PRO B 1 268 ? 164.667 195.574 227.272 1.00 30.31 268 PRO B N 1
ATOM 5237 C CA . PRO B 1 268 ? 165.946 196.210 227.617 1.00 30.31 268 PRO B CA 1
ATOM 5238 C C . PRO B 1 268 ? 165.772 197.270 228.692 1.00 30.31 268 PRO B C 1
ATOM 5239 O O . PRO B 1 268 ? 164.810 198.042 228.661 1.00 30.31 268 PRO B O 1
ATOM 5243 N N . TYR B 1 269 ? 166.855 197.637 229.164 1.00 36.47 269 TYR B N 1
ATOM 5244 C CA . TYR B 1 269 ? 166.634 198.413 230.363 1.00 36.47 269 TYR B CA 1
ATOM 5245 C C . TYR B 1 269 ? 167.788 199.364 230.393 1.00 36.47 269 TYR B C 1
ATOM 5246 O O . TYR B 1 269 ? 168.537 199.450 229.520 1.00 36.47 269 TYR B O 1
ATOM 5255 N N . LEU B 1 270 ? 167.655 200.225 231.326 1.00 30.35 270 LEU B N 1
ATOM 5256 C CA . LEU B 1 270 ? 168.754 201.085 231.732 1.00 30.35 270 LEU B CA 1
ATOM 5257 C C . LEU B 1 270 ? 168.552 201.521 233.180 1.00 30.35 270 LEU B C 1
ATOM 5258 O O . LEU B 1 270 ? 167.443 201.857 233.603 1.00 30.35 270 LEU B O 1
ATOM 5263 N N . GLU B 1 271 ? 169.647 201.508 233.939 1.00 35.25 271 GLU B N 1
ATOM 5264 C CA . GLU B 1 271 ? 169.606 201.721 235.382 1.00 35.25 271 GLU B CA 1
ATOM 5265 C C . GLU B 1 271 ? 169.090 203.123 235.687 1.00 35.25 271 GLU B C 1
ATOM 5266 O O . GLU B 1 271 ? 169.623 204.112 235.171 1.00 35.25 271 GLU B O 1
ATOM 5272 N N . CYS B 1 272 ? 168.049 203.205 236.520 1.00 38.37 272 CYS B N 1
ATOM 5273 C CA . CYS B 1 272 ? 167.475 204.499 236.878 1.00 38.37 272 CYS B CA 1
ATOM 5274 C C . CYS B 1 272 ? 168.149 205.412 237.895 1.00 38.37 272 CYS B C 1
ATOM 5275 O O . CYS B 1 272 ? 167.946 206.632 237.884 1.00 38.37 272 CYS B O 1
ATOM 5278 N N . GLU B 1 273 ? 168.982 204.829 238.763 1.00 34.15 273 GLU B N 1
ATOM 5279 C CA . GLU B 1 273 ? 169.750 205.520 239.799 1.00 34.15 273 GLU B CA 1
ATOM 5280 C C . GLU B 1 273 ? 169.783 207.041 239.590 1.00 34.15 273 GLU B C 1
ATOM 5281 O O . GLU B 1 273 ? 168.813 207.719 239.945 1.00 34.15 273 GLU B O 1
ATOM 5287 N N . ASN B 1 274 ? 170.853 207.598 239.029 1.00 34.73 274 ASN B N 1
ATOM 5288 C CA . ASN B 1 274 ? 170.934 209.027 238.754 1.00 34.73 274 ASN B CA 1
ATOM 5289 C C . ASN B 1 274 ? 171.804 209.320 237.540 1.00 34.73 274 ASN B C 1
ATOM 5290 O O . ASN B 1 274 ? 172.991 208.984 237.524 1.00 34.73 274 ASN B O 1
ATOM 5295 N N . GLY B 1 275 ? 171.220 209.974 236.546 1.00 31.32 275 GLY B N 1
ATOM 5296 C CA . GLY B 1 275 ? 171.917 210.169 235.284 1.00 31.32 275 GLY B CA 1
ATOM 5297 C C . GLY B 1 275 ? 171.689 208.958 234.410 1.00 31.32 275 GLY B C 1
ATOM 5298 O O . GLY B 1 275 ? 170.617 208.349 234.448 1.00 31.32 275 GLY B O 1
ATOM 5299 N N . SER B 1 276 ? 172.692 208.596 233.617 1.00 30.11 276 SER B N 1
ATOM 5300 C CA . SER B 1 276 ? 172.510 207.469 232.706 1.00 30.11 276 SER B CA 1
ATOM 5301 C C . SER B 1 276 ? 173.534 206.358 232.890 1.00 30.11 276 SER B C 1
ATOM 5302 O O . SER B 1 276 ? 173.162 205.183 232.842 1.00 30.11 276 SER B O 1
ATOM 5305 N N . TYR B 1 277 ? 174.809 206.698 233.095 1.00 36.06 277 TYR B N 1
ATOM 5306 C CA . TYR B 1 277 ? 175.902 205.730 233.183 1.00 36.06 277 TYR B CA 1
ATOM 5307 C C . TYR B 1 277 ? 176.042 204.877 231.926 1.00 36.06 277 TYR B C 1
ATOM 5308 O O . TYR B 1 277 ? 175.307 205.054 230.949 1.00 36.06 277 TYR B O 1
ATOM 5317 N N . LYS B 1 278 ? 177.005 203.955 231.949 1.00 28.85 278 LYS B N 1
ATOM 5318 C CA . LYS B 1 278 ? 177.433 203.155 230.805 1.00 28.85 278 LYS B CA 1
ATOM 5319 C C . LYS B 1 278 ? 176.596 201.918 230.460 1.00 28.85 278 LYS B C 1
ATOM 5320 O O . LYS B 1 278 ? 176.570 201.537 229.283 1.00 28.85 278 LYS B O 1
ATOM 5326 N N . PRO B 1 279 ? 175.880 201.269 231.430 1.00 31.08 279 PRO B N 1
ATOM 5327 C CA . PRO B 1 279 ? 175.663 199.810 231.349 1.00 31.08 279 PRO B CA 1
ATOM 5328 C C . PRO B 1 279 ? 175.334 199.244 229.973 1.00 31.08 279 PRO B C 1
ATOM 5329 O O . PRO B 1 279 ? 175.976 198.280 229.543 1.00 31.08 279 PRO B O 1
ATOM 5333 N N . GLY B 1 280 ? 174.350 199.805 229.274 1.00 29.01 280 GLY B N 1
ATOM 5334 C CA . GLY B 1 280 ? 174.119 199.373 227.908 1.00 29.01 280 GLY B CA 1
ATOM 5335 C C . GLY B 1 280 ? 172.919 198.477 227.681 1.00 29.01 280 GLY B C 1
ATOM 5336 O O . GLY B 1 280 ? 173.031 197.459 226.991 1.00 29.01 280 GLY B O 1
ATOM 5337 N N . TRP B 1 281 ? 171.773 198.833 228.264 1.00 41.15 281 TRP B N 1
ATOM 5338 C CA . TRP B 1 281 ? 170.507 198.131 228.040 1.00 41.15 281 TRP B CA 1
ATOM 5339 C C . TRP B 1 281 ? 170.589 196.676 228.510 1.00 41.15 281 TRP B C 1
ATOM 5340 O O . TRP B 1 281 ? 170.420 195.730 227.739 1.00 41.15 281 TRP B O 1
ATOM 5351 N N . LEU B 1 282 ? 170.855 196.515 229.803 1.00 31.42 282 LEU B N 1
ATOM 5352 C CA . LEU B 1 282 ? 170.894 195.189 230.406 1.00 31.42 282 LEU B CA 1
ATOM 5353 C C . LEU B 1 282 ? 169.475 194.654 230.573 1.00 31.42 282 LEU B C 1
ATOM 5354 O O . LEU B 1 282 ? 168.560 195.404 230.929 1.00 31.42 282 LEU B O 1
ATOM 5359 N N . VAL B 1 283 ? 169.287 193.366 230.298 1.00 23.09 283 VAL B N 1
ATOM 5360 C CA . VAL B 1 283 ? 167.977 192.742 230.444 1.00 23.09 283 VAL B CA 1
ATOM 5361 C C . VAL B 1 283 ? 167.833 192.192 231.857 1.00 23.09 283 VAL B C 1
ATOM 5362 O O . VAL B 1 283 ? 168.816 192.021 232.587 1.00 23.09 283 VAL B O 1
ATOM 5366 N N . THR B 1 284 ? 166.593 191.914 232.248 1.00 29.16 284 THR B N 1
ATOM 5367 C CA . THR B 1 284 ? 166.255 191.491 233.604 1.00 29.16 284 THR B CA 1
ATOM 5368 C C . THR B 1 284 ? 165.449 190.196 233.568 1.00 29.16 284 THR B C 1
ATOM 5369 O O . THR B 1 284 ? 164.350 190.096 234.118 1.00 29.16 284 THR B O 1
ATOM 5373 N N . LEU B 1 285 ? 165.978 189.192 232.867 1.00 29.35 285 LEU B N 1
ATOM 5374 C CA . LEU B 1 285 ? 165.345 187.879 232.830 1.00 29.35 285 LEU B CA 1
ATOM 5375 C C . LEU B 1 285 ? 165.150 187.340 234.240 1.00 29.35 285 LEU B C 1
ATOM 5376 O O . LEU B 1 285 ? 166.066 187.376 235.066 1.00 29.35 285 LEU B O 1
ATOM 5381 N N . SER B 1 286 ? 163.947 186.839 234.512 1.00 30.05 286 SER B N 1
ATOM 5382 C CA . SER B 1 286 ? 163.594 186.415 235.858 1.00 30.05 286 SER B CA 1
ATOM 5383 C C . SER B 1 286 ? 162.677 185.204 235.793 1.00 30.05 286 SER B C 1
ATOM 5384 O O . SER B 1 286 ? 162.040 184.932 234.772 1.00 30.05 286 SER B O 1
ATOM 5387 N N . SER B 1 287 ? 162.619 184.480 236.906 1.00 35.54 287 SER B N 1
ATOM 5388 C CA . SER B 1 287 ? 161.786 183.296 237.059 1.00 35.54 287 SER B CA 1
ATOM 5389 C C . SER B 1 287 ? 160.857 183.485 238.258 1.00 35.54 287 SER B C 1
ATOM 5390 O O . SER B 1 287 ? 160.812 184.553 238.876 1.00 35.54 287 SER B O 1
ATOM 5393 N N . ALA B 1 288 ? 160.111 182.433 238.588 1.00 35.92 288 ALA B N 1
ATOM 5394 C CA . ALA B 1 288 ? 159.164 182.465 239.691 1.00 35.92 288 ALA B CA 1
ATOM 5395 C C . ALA B 1 288 ? 159.303 181.202 240.528 1.00 35.92 288 ALA B C 1
ATOM 5396 O O . ALA B 1 288 ? 159.724 180.149 240.042 1.00 35.92 288 ALA B O 1
ATOM 5398 N N . ILE B 1 289 ? 158.943 181.323 241.803 1.00 31.72 289 ILE B N 1
ATOM 5399 C CA . ILE B 1 289 ? 158.992 180.223 242.759 1.00 31.72 289 ILE B CA 1
ATOM 5400 C C . ILE B 1 289 ? 157.592 180.016 243.319 1.00 31.72 289 ILE B C 1
ATOM 5401 O O . ILE B 1 289 ? 156.938 180.977 243.740 1.00 31.72 289 ILE B O 1
ATOM 5406 N N . TYR B 1 290 ? 157.133 178.768 243.317 1.00 37.77 290 TYR B N 1
ATOM 5407 C CA . TYR B 1 290 ? 155.813 178.408 243.821 1.00 37.77 290 TYR B CA 1
ATOM 5408 C C . TYR B 1 290 ? 155.976 177.547 245.067 1.00 37.77 290 TYR B C 1
ATOM 5409 O O . TYR B 1 290 ? 156.798 176.624 245.086 1.00 37.77 290 TYR B O 1
ATOM 5418 N N . GLY B 1 291 ? 155.201 177.855 246.102 1.00 29.47 291 GLY B N 1
ATOM 5419 C CA . GLY B 1 291 ? 155.258 177.138 247.359 1.00 29.47 291 GLY B CA 1
ATOM 5420 C C . GLY B 1 291 ? 153.994 176.343 247.631 1.00 29.47 291 GLY B C 1
ATOM 5421 O O . GLY B 1 291 ? 152.913 176.683 247.157 1.00 29.47 291 GLY B O 1
ATOM 5422 N N . LEU B 1 292 ? 154.147 175.273 248.406 1.00 35.50 292 LEU B N 1
ATOM 5423 C CA . LEU B 1 292 ? 153.045 174.407 248.787 1.00 35.50 292 LEU B CA 1
ATOM 5424 C C . LEU B 1 292 ? 152.579 174.745 250.202 1.00 35.50 292 LEU B C 1
ATOM 5425 O O . LEU B 1 292 ? 153.162 175.579 250.899 1.00 35.50 292 LEU B O 1
ATOM 5430 N N . GLN B 1 293 ? 151.510 174.082 250.629 1.00 26.58 293 GLN B N 1
ATOM 5431 C CA . GLN B 1 293 ? 150.961 174.291 251.963 1.00 26.58 293 GLN B CA 1
ATOM 5432 C C . GLN B 1 293 ? 150.556 172.966 252.601 1.00 26.58 293 GLN B C 1
ATOM 5433 O O . GLN B 1 293 ? 150.406 172.873 253.819 1.00 26.58 293 GLN B O 1
ATOM 5435 N N . PRO B 1 298 ? 149.532 177.178 247.210 1.00 28.97 298 PRO B N 1
ATOM 5436 C CA . PRO B 1 298 ? 149.478 178.236 246.194 1.00 28.97 298 PRO B CA 1
ATOM 5437 C C . PRO B 1 298 ? 150.874 178.553 245.639 1.00 28.97 298 PRO B C 1
ATOM 5438 O O . PRO B 1 298 ? 151.555 177.637 245.213 1.00 28.97 298 PRO B O 1
ATOM 5442 N N . GLU B 1 299 ? 151.257 179.834 245.659 1.00 35.33 299 GLU B N 1
ATOM 5443 C CA . GLU B 1 299 ? 152.586 180.271 245.151 1.00 35.33 299 GLU B CA 1
ATOM 5444 C C . GLU B 1 299 ? 153.312 181.048 246.257 1.00 35.33 299 GLU B C 1
ATOM 5445 O O . GLU B 1 299 ? 152.628 181.543 247.174 1.00 35.33 299 GLU B O 1
ATOM 5451 N N . PHE B 1 300 ? 154.646 181.110 246.189 1.00 34.65 300 PHE B N 1
ATOM 5452 C CA . PHE B 1 300 ? 155.439 181.821 247.184 1.00 34.65 300 PHE B CA 1
ATOM 5453 C C . PHE B 1 300 ? 155.624 183.332 247.206 1.00 34.65 300 PHE B C 1
ATOM 5454 O O . PHE B 1 300 ? 156.197 183.840 248.175 1.00 34.65 300 PHE B O 1
ATOM 5462 N N . ARG B 1 301 ? 155.150 184.066 246.196 1.00 34.99 301 ARG B N 1
ATOM 5463 C CA . ARG B 1 301 ? 155.356 185.513 246.086 1.00 34.99 301 ARG B CA 1
ATOM 5464 C C . ARG B 1 301 ? 156.840 185.871 246.052 1.00 34.99 301 ARG B C 1
ATOM 5465 O O . ARG B 1 301 ? 157.246 186.933 246.531 1.00 34.99 301 ARG B O 1
ATOM 5473 N N . GLY B 1 302 ? 157.659 184.986 245.482 1.00 30.57 302 GLY B N 1
ATOM 5474 C CA . GLY B 1 302 ? 159.076 185.217 245.326 1.00 30.57 302 GLY B CA 1
ATOM 5475 C C . GLY B 1 302 ? 159.533 184.969 243.898 1.00 30.57 302 GLY B C 1
ATOM 5476 O O . GLY B 1 302 ? 158.975 184.144 243.171 1.00 30.57 302 GLY B O 1
ATOM 5477 N N . VAL B 1 303 ? 160.571 185.710 243.509 1.00 32.12 303 VAL B N 1
ATOM 5478 C CA . VAL B 1 303 ? 161.101 185.646 242.151 1.00 32.12 303 VAL B CA 1
ATOM 5479 C C . VAL B 1 303 ? 162.621 185.601 242.209 1.00 32.12 303 VAL B C 1
ATOM 5480 O O . VAL B 1 303 ? 163.236 185.965 243.215 1.00 32.12 303 VAL B O 1
ATOM 5484 N N . MET B 1 304 ? 163.223 185.149 241.110 1.00 31.42 304 MET B N 1
ATOM 5485 C CA . MET B 1 304 ? 164.672 185.024 240.961 1.00 31.42 304 MET B CA 1
ATOM 5486 C C . MET B 1 304 ? 165.111 186.001 239.876 1.00 31.42 304 MET B C 1
ATOM 5487 O O . MET B 1 304 ? 164.719 185.862 238.715 1.00 31.42 304 MET B O 1
ATOM 5492 N N . LYS B 1 305 ? 165.928 186.984 240.245 1.00 26.54 305 LYS B N 1
ATOM 5493 C CA . LYS B 1 305 ? 166.383 188.004 239.308 1.00 26.54 305 LYS B CA 1
ATOM 5494 C C . LYS B 1 305 ? 167.771 187.665 238.784 1.00 26.54 305 LYS B C 1
ATOM 5495 O O . LYS B 1 305 ? 168.680 187.363 239.563 1.00 26.54 305 LYS B O 1
ATOM 5501 N N . VAL B 1 306 ? 167.925 187.716 237.463 1.00 26.85 306 VAL B N 1
ATOM 5502 C CA . VAL B 1 306 ? 169.222 187.626 236.805 1.00 26.85 306 VAL B CA 1
ATOM 5503 C C . VAL B 1 306 ? 169.337 188.791 235.835 1.00 26.85 306 VAL B C 1
ATOM 5504 O O . VAL B 1 306 ? 168.480 188.963 234.961 1.00 26.85 306 VAL B O 1
ATOM 5508 N N . ASP B 1 307 ? 170.388 189.588 235.988 1.00 24.78 307 ASP B N 1
ATOM 5509 C CA . ASP B 1 307 ? 170.639 190.739 235.124 1.00 24.78 307 ASP B CA 1
ATOM 5510 C C . ASP B 1 307 ? 171.749 190.359 234.152 1.00 24.78 307 ASP B C 1
ATOM 5511 O O . ASP B 1 307 ? 172.928 190.343 234.515 1.00 24.78 307 ASP B O 1
ATOM 5516 N N . ILE B 1 308 ? 171.368 190.042 232.917 1.00 22.82 308 ILE B N 1
ATOM 5517 C CA . ILE B 1 308 ? 172.357 189.721 231.900 1.00 22.82 308 ILE B CA 1
ATOM 5518 C C . ILE B 1 308 ? 172.939 191.011 231.334 1.00 22.82 308 ILE B C 1
ATOM 5519 O O . ILE B 1 308 ? 172.212 191.951 230.983 1.00 22.82 308 ILE B O 1
ATOM 5524 N N . ASN B 1 309 ? 174.266 191.061 231.250 1.00 30.93 309 ASN B N 1
ATOM 5525 C CA . ASN B 1 309 ? 174.978 192.184 230.657 1.00 30.93 309 ASN B CA 1
ATOM 5526 C C . ASN B 1 309 ? 175.038 191.953 229.155 1.00 30.93 309 ASN B C 1
ATOM 5527 O O . ASN B 1 309 ? 175.647 190.981 228.696 1.00 30.93 309 ASN B O 1
ATOM 5532 N N . LEU B 1 310 ? 174.408 192.849 228.397 1.00 28.51 310 LEU B N 1
ATOM 5533 C CA . LEU B 1 310 ? 174.218 192.667 226.965 1.00 28.51 310 LEU B CA 1
ATOM 5534 C C . LEU B 1 310 ? 175.061 193.651 226.159 1.00 28.51 310 LEU B C 1
ATOM 5535 O O . LEU B 1 310 ? 174.832 193.815 224.955 1.00 28.51 310 LEU B O 1
ATOM 5540 N N . GLN B 1 311 ? 176.042 194.300 226.789 1.00 29.46 311 GLN B N 1
ATOM 5541 C CA . GLN B 1 311 ? 176.858 195.286 226.085 1.00 29.46 311 GLN B CA 1
ATOM 5542 C C . GLN B 1 311 ? 177.684 194.637 224.980 1.00 29.46 311 GLN B C 1
ATOM 5543 O O . GLN B 1 311 ? 177.494 194.923 223.792 1.00 29.46 311 GLN B O 1
ATOM 5549 N N . LYS B 1 312 ? 178.614 193.756 225.352 1.00 34.40 312 LYS B N 1
ATOM 5550 C CA . LYS B 1 312 ? 179.528 193.141 224.390 1.00 34.40 312 LYS B CA 1
ATOM 5551 C C . LYS B 1 312 ? 178.845 191.970 223.678 1.00 34.40 312 LYS B C 1
ATOM 5552 O O . LYS B 1 312 ? 179.313 190.832 223.678 1.00 34.40 312 LYS B O 1
ATOM 5558 N N . VAL B 1 313 ? 177.710 192.281 223.058 1.00 30.02 313 VAL B N 1
ATOM 5559 C CA . VAL B 1 313 ? 176.914 191.316 222.312 1.00 30.02 313 VAL B CA 1
ATOM 5560 C C . VAL B 1 313 ? 176.642 191.895 220.933 1.00 30.02 313 VAL B C 1
ATOM 5561 O O . VAL B 1 313 ? 176.310 193.079 220.811 1.00 30.02 313 VAL B O 1
ATOM 5565 N N . ASP B 1 314 ? 176.797 191.069 219.900 1.00 33.10 314 ASP B N 1
ATOM 5566 C CA . ASP B 1 314 ? 176.550 191.509 218.532 1.00 33.10 314 ASP B CA 1
ATOM 5567 C C . ASP B 1 314 ? 175.124 192.016 218.384 1.00 33.10 314 ASP B C 1
ATOM 5568 O O . ASP B 1 314 ? 174.164 191.333 218.754 1.00 33.10 314 ASP B O 1
ATOM 5573 N N . ILE B 1 315 ? 174.994 193.229 217.856 1.00 33.02 315 ILE B N 1
ATOM 5574 C CA . ILE B 1 315 ? 173.684 193.836 217.647 1.00 33.02 315 ILE B CA 1
ATOM 5575 C C . ILE B 1 315 ? 173.087 193.303 216.343 1.00 33.02 315 ILE B C 1
ATOM 5576 O O . ILE B 1 315 ? 173.216 193.915 215.280 1.00 33.02 315 ILE B O 1
ATOM 5581 N N . ASP B 1 316 ? 172.388 192.170 216.443 1.00 35.87 316 ASP B N 1
ATOM 5582 C CA . ASP B 1 316 ? 171.736 191.507 215.316 1.00 35.87 316 ASP B CA 1
ATOM 5583 C C . ASP B 1 316 ? 172.608 191.509 214.061 1.00 35.87 316 ASP B C 1
ATOM 5584 O O . ASP B 1 316 ? 173.839 191.451 214.151 1.00 35.87 316 ASP B O 1
ATOM 5589 N N . GLN B 1 317 ? 171.976 191.544 212.887 1.00 32.29 317 GLN B N 1
ATOM 5590 C CA . GLN B 1 317 ? 172.675 191.789 211.631 1.00 32.29 317 GLN B CA 1
ATOM 5591 C C . GLN B 1 317 ? 171.852 192.663 210.691 1.00 32.29 317 GLN B C 1
ATOM 5592 O O . GLN B 1 317 ? 172.175 192.740 209.498 1.00 32.29 317 GLN B O 1
ATOM 5598 N N . CYS B 1 318 ? 170.795 193.306 211.196 1.00 33.07 318 CYS B N 1
ATOM 5599 C CA . CYS B 1 318 ? 169.928 194.204 210.430 1.00 33.07 318 CYS B CA 1
ATOM 5600 C C . CYS B 1 318 ? 169.184 193.468 209.315 1.00 33.07 318 CYS B C 1
ATOM 5601 O O . CYS B 1 318 ? 168.686 194.092 208.374 1.00 33.07 318 CYS B O 1
ATOM 5604 N N . SER B 1 319 ? 169.087 192.139 209.424 1.00 29.05 319 SER B N 1
ATOM 5605 C CA . SER B 1 319 ? 168.372 191.302 208.464 1.00 29.05 319 SER B CA 1
ATOM 5606 C C . SER B 1 319 ? 168.286 189.875 208.991 1.00 29.05 319 SER B C 1
ATOM 5607 O O . SER B 1 319 ? 168.800 189.591 210.077 1.00 29.05 319 SER B O 1
ATOM 5610 N N . SER B 1 320 ? 167.638 188.972 208.244 1.00 28.64 320 SER B N 1
ATOM 5611 C CA . SER B 1 320 ? 167.650 187.538 208.551 1.00 28.64 320 SER B CA 1
ATOM 5612 C C . SER B 1 320 ? 167.141 187.356 209.987 1.00 28.64 320 SER B C 1
ATOM 5613 O O . SER B 1 320 ? 167.904 187.124 210.926 1.00 28.64 320 SER B O 1
ATOM 5616 N N . ASP B 1 321 ? 165.806 187.464 210.103 1.00 29.04 321 ASP B N 1
ATOM 5617 C CA . ASP B 1 321 ? 165.112 187.832 211.336 1.00 29.04 321 ASP B CA 1
ATOM 5618 C C . ASP B 1 321 ? 165.557 187.339 212.708 1.00 29.04 321 ASP B C 1
ATOM 5619 O O . ASP B 1 321 ? 165.533 186.139 212.999 1.00 29.04 321 ASP B O 1
ATOM 5624 N N . GLY B 1 322 ? 166.057 188.261 213.518 1.00 28.93 322 GLY B N 1
ATOM 5625 C CA . GLY B 1 322 ? 166.628 187.983 214.827 1.00 28.93 322 GLY B CA 1
ATOM 5626 C C . GLY B 1 322 ? 166.121 188.839 215.980 1.00 28.93 322 GLY B C 1
ATOM 5627 O O . GLY B 1 322 ? 164.921 188.897 216.265 1.00 28.93 322 GLY B O 1
ATOM 5628 N N . TRP B 1 323 ? 167.023 189.636 216.541 1.00 36.40 323 TRP B N 1
ATOM 5629 C CA . TRP B 1 323 ? 166.745 190.563 217.627 1.00 36.40 323 TRP B CA 1
ATOM 5630 C C . TRP B 1 323 ? 166.839 192.031 217.203 1.00 36.40 323 TRP B C 1
ATOM 5631 O O . TRP B 1 323 ? 167.564 192.359 216.258 1.00 36.40 323 TRP B O 1
ATOM 5642 N N . PHE B 1 324 ? 166.107 192.899 217.907 1.00 33.45 324 PHE B N 1
ATOM 5643 C CA . PHE B 1 324 ? 165.833 194.301 217.534 1.00 33.45 324 PHE B CA 1
ATOM 5644 C C . PHE B 1 324 ? 165.993 194.948 216.188 1.00 33.45 324 PHE B C 1
ATOM 5645 O O . PHE B 1 324 ? 165.476 196.048 215.964 1.00 33.45 324 PHE B O 1
ATOM 5653 N N . SER B 1 325 ? 166.666 194.276 215.254 1.00 34.79 325 SER B N 1
ATOM 5654 C CA . SER B 1 325 ? 166.744 194.751 213.849 1.00 34.79 325 SER B CA 1
ATOM 5655 C C . SER B 1 325 ? 165.981 193.531 213.333 1.00 34.79 325 SER B C 1
ATOM 5656 O O . SER B 1 325 ? 166.497 192.416 213.236 1.00 34.79 325 SER B O 1
ATOM 5659 N N . GLY B 1 326 ? 164.717 193.769 212.978 1.00 30.21 326 GLY B N 1
ATOM 5660 C CA . GLY B 1 326 ? 163.890 192.725 212.401 1.00 30.21 326 GLY B CA 1
ATOM 5661 C C . GLY B 1 326 ? 163.690 192.743 210.896 1.00 30.21 326 GLY B C 1
ATOM 5662 O O . GLY B 1 326 ? 162.815 193.438 210.370 1.00 30.21 326 GLY B O 1
ATOM 5663 N N . THR B 1 327 ? 164.531 191.975 210.205 1.00 31.57 327 THR B N 1
ATOM 5664 C CA . THR B 1 327 ? 164.337 191.440 208.859 1.00 31.57 327 THR B CA 1
ATOM 5665 C C . THR B 1 327 ? 164.421 192.469 207.733 1.00 31.57 327 THR B C 1
ATOM 5666 O O . THR B 1 327 ? 164.698 192.101 206.587 1.00 31.57 327 THR B O 1
ATOM 5670 N N . HIS B 1 328 ? 164.233 193.757 208.021 1.00 38.07 328 HIS B N 1
ATOM 5671 C CA . HIS B 1 328 ? 164.663 194.764 207.058 1.00 38.07 328 HIS B CA 1
ATOM 5672 C C . HIS B 1 328 ? 165.503 195.835 207.735 1.00 38.07 328 HIS B C 1
ATOM 5673 O O . HIS B 1 328 ? 166.691 195.992 207.436 1.00 38.07 328 HIS B O 1
ATOM 5680 N N . LYS B 1 329 ? 164.860 196.564 208.653 1.00 35.53 329 LYS B N 1
ATOM 5681 C CA . LYS B 1 329 ? 165.461 197.440 209.653 1.00 35.53 329 LYS B CA 1
ATOM 5682 C C . LYS B 1 329 ? 166.755 198.122 209.228 1.00 35.53 329 LYS B C 1
ATOM 5683 O O . LYS B 1 329 ? 167.777 197.975 209.907 1.00 35.53 329 LYS B O 1
ATOM 5689 N N . CYS B 1 330 ? 166.743 198.861 208.124 1.00 31.37 330 CYS B N 1
ATOM 5690 C CA . CYS B 1 330 ? 167.911 199.666 207.795 1.00 31.37 330 CYS B CA 1
ATOM 5691 C C . CYS B 1 330 ? 167.483 200.777 206.846 1.00 31.37 330 CYS B C 1
ATOM 5692 O O . CYS B 1 330 ? 166.300 201.108 206.729 1.00 31.37 330 CYS B O 1
ATOM 5695 N N . HIS B 1 331 ? 168.472 201.350 206.164 1.00 33.85 331 HIS B N 1
ATOM 5696 C CA . HIS B 1 331 ? 168.245 202.403 205.178 1.00 33.85 331 HIS B CA 1
ATOM 5697 C C . HIS B 1 331 ? 168.204 201.791 203.781 1.00 33.85 331 HIS B C 1
ATOM 5698 O O . HIS B 1 331 ? 169.198 201.778 203.052 1.00 33.85 331 HIS B O 1
ATOM 5705 N N . LEU B 1 332 ? 167.031 201.273 203.410 1.00 33.09 332 LEU B N 1
ATOM 5706 C CA . LEU B 1 332 ? 166.656 201.005 202.019 1.00 33.09 332 LEU B CA 1
ATOM 5707 C C . LEU B 1 332 ? 167.592 199.992 201.345 1.00 33.09 332 LEU B C 1
ATOM 5708 O O . LEU B 1 332 ? 168.358 200.317 200.434 1.00 33.09 332 LEU B O 1
ATOM 5713 N N . ASN B 1 333 ? 167.515 198.746 201.823 1.00 29.97 333 ASN B N 1
ATOM 5714 C CA . ASN B 1 333 ? 168.080 197.637 201.055 1.00 29.97 333 ASN B CA 1
ATOM 5715 C C . ASN B 1 333 ? 167.467 197.569 199.663 1.00 29.97 333 ASN B C 1
ATOM 5716 O O . ASN B 1 333 ? 168.152 197.775 198.655 1.00 29.97 333 ASN B O 1
ATOM 5721 N N . ASN B 1 334 ? 166.166 197.285 199.591 1.00 28.92 334 ASN B N 1
ATOM 5722 C CA . ASN B 1 334 ? 165.504 197.000 198.329 1.00 28.92 334 ASN B CA 1
ATOM 5723 C C . ASN B 1 334 ? 164.507 198.061 197.892 1.00 28.92 334 ASN B C 1
ATOM 5724 O O . ASN B 1 334 ? 164.042 198.006 196.747 1.00 28.92 334 ASN B O 1
ATOM 5726 N N . SER B 1 335 ? 164.160 199.015 198.755 1.00 30.03 335 SER B N 1
ATOM 5727 C CA . SER B 1 335 ? 163.197 200.038 198.371 1.00 30.03 335 SER B CA 1
ATOM 5728 C C . SER B 1 335 ? 163.770 201.027 197.365 1.00 30.03 335 SER B C 1
ATOM 5729 O O . SER B 1 335 ? 162.999 201.692 196.665 1.00 30.03 335 SER B O 1
ATOM 5731 N N . GLU B 1 336 ? 165.095 201.141 197.274 1.00 29.17 336 GLU B N 1
ATOM 5732 C CA . GLU B 1 336 ? 165.700 202.119 196.379 1.00 29.17 336 GLU B CA 1
ATOM 5733 C C . GLU B 1 336 ? 166.689 201.483 195.410 1.00 29.17 336 GLU B C 1
ATOM 5734 O O . GLU B 1 336 ? 166.730 201.851 194.232 1.00 29.17 336 GLU B O 1
ATOM 5736 N N . CYS B 1 337 ? 167.489 200.528 195.887 1.00 30.77 337 CYS B N 1
ATOM 5737 C CA . CYS B 1 337 ? 168.568 199.935 195.094 1.00 30.77 337 CYS B CA 1
ATOM 5738 C C . CYS B 1 337 ? 168.479 198.412 195.163 1.00 30.77 337 CYS B C 1
ATOM 5739 O O . CYS B 1 337 ? 169.149 197.781 195.985 1.00 30.77 337 CYS B O 1
ATOM 5742 N N . MET B 1 338 ? 167.664 197.828 194.277 1.00 29.39 338 MET B N 1
ATOM 5743 C CA . MET B 1 338 ? 167.514 196.382 194.136 1.00 29.39 338 MET B CA 1
ATOM 5744 C C . MET B 1 338 ? 166.660 196.021 192.920 1.00 29.39 338 MET B C 1
ATOM 5745 O O . MET B 1 338 ? 167.072 195.164 192.128 1.00 29.39 338 MET B O 1
ATOM 5747 N N . PRO B 1 339 ? 165.469 196.610 192.731 1.00 27.33 339 PRO B N 1
ATOM 5748 C CA . PRO B 1 339 ? 164.703 196.272 191.518 1.00 27.33 339 PRO B CA 1
ATOM 5749 C C . PRO B 1 339 ? 165.407 196.683 190.238 1.00 27.33 339 PRO B C 1
ATOM 5750 O O . PRO B 1 339 ? 165.471 195.893 189.288 1.00 27.33 339 PRO B O 1
ATOM 5754 N N . ILE B 1 340 ? 165.937 197.907 190.185 1.00 29.42 340 ILE B N 1
ATOM 5755 C CA . ILE B 1 340 ? 166.693 198.337 189.014 1.00 29.42 340 ILE B CA 1
ATOM 5756 C C . ILE B 1 340 ? 168.026 197.603 188.939 1.00 29.42 340 ILE B C 1
ATOM 5757 O O . ILE B 1 340 ? 168.469 197.201 187.857 1.00 29.42 340 ILE B O 1
ATOM 5759 N N . LYS B 1 341 ? 168.684 197.418 190.081 1.00 26.55 341 LYS B N 1
ATOM 5760 C CA . LYS B 1 341 ? 169.996 196.774 190.147 1.00 26.55 341 LYS B CA 1
ATOM 5761 C C . LYS B 1 341 ? 169.809 195.353 190.670 1.00 26.55 341 LYS B C 1
ATOM 5762 O O . LYS B 1 341 ? 169.794 195.113 191.878 1.00 26.55 341 LYS B O 1
ATOM 5764 N N . GLY B 1 342 ? 169.676 194.406 189.745 1.00 25.13 342 GLY B N 1
ATOM 5765 C CA . GLY B 1 342 ? 169.491 193.020 190.142 1.00 25.13 342 GLY B CA 1
ATOM 5766 C C . GLY B 1 342 ? 170.684 192.502 190.925 1.00 25.13 342 GLY B C 1
ATOM 5767 O O . GLY B 1 342 ? 171.834 192.861 190.657 1.00 25.13 342 GLY B O 1
ATOM 5768 N N . LEU B 1 343 ? 170.399 191.646 191.909 1.00 24.09 343 LEU B N 1
ATOM 5769 C CA . LEU B 1 343 ? 171.408 191.098 192.816 1.00 24.09 343 LEU B CA 1
ATOM 5770 C C . LEU B 1 343 ? 172.162 192.225 193.527 1.00 24.09 343 LEU B C 1
ATOM 5771 O O . LEU B 1 343 ? 173.376 192.388 193.388 1.00 24.09 343 LEU B O 1
ATOM 5773 N N . GLY B 1 344 ? 171.405 193.008 194.299 1.00 24.99 344 GLY B N 1
ATOM 5774 C CA . GLY B 1 344 ? 171.976 194.175 194.950 1.00 24.99 344 GLY B CA 1
ATOM 5775 C C . GLY B 1 344 ? 173.066 193.848 195.950 1.00 24.99 344 GLY B C 1
ATOM 5776 O O . GLY B 1 344 ? 174.091 194.533 196.000 1.00 24.99 344 GLY B O 1
ATOM 5777 N N . PHE B 1 345 ? 172.867 192.802 196.754 1.00 23.28 345 PHE B N 1
ATOM 5778 C CA . PHE B 1 345 ? 173.812 192.386 197.790 1.00 23.28 345 PHE B CA 1
ATOM 5779 C C . PHE B 1 345 ? 174.160 193.523 198.745 1.00 23.28 345 PHE B C 1
ATOM 5780 O O . PHE B 1 345 ? 175.331 193.710 199.093 1.00 23.28 345 PHE B O 1
ATOM 5782 N N . VAL B 1 346 ? 173.158 194.292 199.173 1.00 26.43 346 VAL B N 1
ATOM 5783 C CA . VAL B 1 346 ? 173.385 195.461 200.009 1.00 26.43 346 VAL B CA 1
ATOM 5784 C C . VAL B 1 346 ? 173.832 195.108 201.420 1.00 26.43 346 VAL B C 1
ATOM 5785 O O . VAL B 1 346 ? 174.319 195.983 202.142 1.00 26.43 346 VAL B O 1
ATOM 5787 N N . LEU B 1 347 ? 173.678 193.851 201.835 1.00 24.73 347 LEU B N 1
ATOM 5788 C CA . LEU B 1 347 ? 174.005 193.457 203.211 1.00 24.73 347 LEU B CA 1
ATOM 5789 C C . LEU B 1 347 ? 175.451 192.979 203.320 1.00 24.73 347 LEU B C 1
ATOM 5790 O O . LEU B 1 347 ? 176.246 193.545 204.076 1.00 24.73 347 LEU B O 1
ATOM 5792 N N . GLY B 1 348 ? 175.797 191.934 202.574 1.00 24.23 348 GLY B N 1
ATOM 5793 C CA . GLY B 1 348 ? 177.125 191.356 202.649 1.00 24.23 348 GLY B CA 1
ATOM 5794 C C . GLY B 1 348 ? 177.278 190.496 203.885 1.00 24.23 348 GLY B C 1
ATOM 5795 O O . GLY B 1 348 ? 177.216 189.265 203.812 1.00 24.23 348 GLY B O 1
ATOM 5796 N N . ALA B 1 349 ? 177.486 191.146 205.038 1.00 22.77 349 ALA B N 1
ATOM 5797 C CA . ALA B 1 349 ? 177.384 190.449 206.316 1.00 22.77 349 ALA B CA 1
ATOM 5798 C C . ALA B 1 349 ? 176.669 191.292 207.368 1.00 22.77 349 ALA B C 1
ATOM 5799 O O . ALA B 1 349 ? 176.406 190.792 208.468 1.00 22.77 349 ALA B O 1
ATOM 5801 N N . TYR B 1 350 ? 176.345 192.548 207.061 1.00 27.55 350 TYR B N 1
ATOM 5802 C CA . TYR B 1 350 ? 175.631 193.427 207.979 1.00 27.55 350 TYR B CA 1
ATOM 5803 C C . TYR B 1 350 ? 174.921 194.520 207.189 1.00 27.55 350 TYR B C 1
ATOM 5804 O O . TYR B 1 350 ? 175.558 195.467 206.717 1.00 27.55 350 TYR B O 1
ATOM 5806 N N . GLU B 1 351 ? 173.606 194.395 207.036 1.00 27.04 351 GLU B N 1
ATOM 5807 C CA . GLU B 1 351 ? 172.851 195.269 206.148 1.00 27.04 351 GLU B CA 1
ATOM 5808 C C . GLU B 1 351 ? 172.765 196.701 206.659 1.00 27.04 351 GLU B C 1
ATOM 5809 O O . GLU B 1 351 ? 172.423 196.927 207.823 1.00 27.04 351 GLU B O 1
ATOM 5811 N N . CYS B 1 352 ? 173.083 197.667 205.792 1.00 30.95 352 CYS B N 1
ATOM 5812 C CA . CYS B 1 352 ? 172.762 199.080 205.975 1.00 30.95 352 CYS B CA 1
ATOM 5813 C C . CYS B 1 352 ? 173.220 199.614 207.322 1.00 30.95 352 CYS B C 1
ATOM 5814 O O . CYS B 1 352 ? 172.479 200.394 207.929 1.00 30.95 352 CYS B O 1
ATOM 5817 N N . ILE B 1 353 ? 174.431 199.275 207.780 1.00 29.25 353 ILE B N 1
ATOM 5818 C CA . ILE B 1 353 ? 174.667 198.943 209.188 1.00 29.25 353 ILE B CA 1
ATOM 5819 C C . ILE B 1 353 ? 173.841 199.834 210.106 1.00 29.25 353 ILE B C 1
ATOM 5820 O O . ILE B 1 353 ? 173.958 201.064 210.080 1.00 29.25 353 ILE B O 1
ATOM 5822 N N . CYS B 1 354 ? 173.013 199.204 210.938 1.00 28.32 354 CYS B N 1
ATOM 5823 C CA . CYS B 1 354 ? 171.848 199.863 211.513 1.00 28.32 354 CYS B CA 1
ATOM 5824 C C . CYS B 1 354 ? 172.192 200.474 212.871 1.00 28.32 354 CYS B C 1
ATOM 5825 O O . CYS B 1 354 ? 173.362 200.631 213.232 1.00 28.32 354 CYS B O 1
ATOM 5828 N N . LYS B 1 355 ? 171.150 200.849 213.621 1.00 24.73 355 LYS B N 1
ATOM 5829 C CA . LYS B 1 355 ? 171.242 201.611 214.865 1.00 24.73 355 LYS B CA 1
ATOM 5830 C C . LYS B 1 355 ? 172.385 201.163 215.767 1.00 24.73 355 LYS B C 1
ATOM 5831 O O . LYS B 1 355 ? 173.142 201.999 216.270 1.00 24.73 355 LYS B O 1
ATOM 5833 N N . ALA B 1 356 ? 172.516 199.854 215.969 1.00 26.21 356 ALA B N 1
ATOM 5834 C CA . ALA B 1 356 ? 173.619 199.250 216.733 1.00 26.21 356 ALA B CA 1
ATOM 5835 C C . ALA B 1 356 ? 173.601 199.827 218.147 1.00 26.21 356 ALA B C 1
ATOM 5836 O O . ALA B 1 356 ? 172.536 199.830 218.786 1.00 26.21 356 ALA B O 1
ATOM 5838 N N . GLY B 1 357 ? 174.725 200.319 218.671 1.00 27.74 357 GLY B N 1
ATOM 5839 C CA . GLY B 1 357 ? 174.791 200.868 220.008 1.00 27.74 357 GLY B CA 1
ATOM 5840 C C . GLY B 1 357 ? 175.231 199.908 221.091 1.00 27.74 357 GLY B C 1
ATOM 5841 O O . GLY B 1 357 ? 175.617 200.360 222.176 1.00 27.74 357 GLY B O 1
ATOM 5842 N N . PHE B 1 358 ? 175.194 198.599 220.840 1.00 35.03 358 PHE B N 1
ATOM 5843 C CA . PHE B 1 358 ? 175.619 197.636 221.852 1.00 35.03 358 PHE B CA 1
ATOM 5844 C C . PHE B 1 358 ? 177.132 197.438 221.830 1.00 35.03 358 PHE B C 1
ATOM 5845 O O . PHE B 1 358 ? 177.820 197.708 222.820 1.00 35.03 358 PHE B O 1
ATOM 5853 N N . TYR B 1 359 ? 177.666 196.966 220.705 1.00 31.07 359 TYR B N 1
ATOM 5854 C CA . TYR B 1 359 ? 179.090 196.691 220.588 1.00 31.07 359 TYR B CA 1
ATOM 5855 C C . TYR B 1 359 ? 179.479 196.675 219.118 1.00 31.07 359 TYR B C 1
ATOM 5856 O O . TYR B 1 359 ? 178.625 196.677 218.228 1.00 31.07 359 TYR B O 1
ATOM 5858 N N . HIS B 1 360 ? 180.790 196.660 218.876 1.00 32.51 360 HIS B N 1
ATOM 5859 C CA . HIS B 1 360 ? 181.362 196.597 217.533 1.00 32.51 360 HIS B CA 1
ATOM 5860 C C . HIS B 1 360 ? 182.153 195.299 217.412 1.00 32.51 360 HIS B C 1
ATOM 5861 O O . HIS B 1 360 ? 183.378 195.283 217.598 1.00 32.51 360 HIS B O 1
ATOM 5868 N N . PRO B 1 361 ? 181.481 194.191 217.103 1.00 30.92 361 PRO B N 1
ATOM 5869 C CA . PRO B 1 361 ? 182.174 192.898 217.053 1.00 30.92 361 PRO B CA 1
ATOM 5870 C C . PRO B 1 361 ? 182.921 192.681 215.748 1.00 30.92 361 PRO B C 1
ATOM 5871 O O . PRO B 1 361 ? 182.986 193.578 214.901 1.00 30.92 361 PRO B O 1
ATOM 5875 N N . GLY B 1 362 ? 183.489 191.488 215.579 1.00 24.17 362 GLY B N 1
ATOM 5876 C CA . GLY B 1 362 ? 184.287 191.169 214.412 1.00 24.17 362 GLY B CA 1
ATOM 5877 C C . GLY B 1 362 ? 183.507 190.910 213.144 1.00 24.17 362 GLY B C 1
ATOM 5878 O O . GLY B 1 362 ? 184.115 190.572 212.123 1.00 24.17 362 GLY B O 1
ATOM 5879 N N . VAL B 1 363 ? 182.179 191.055 213.174 1.00 27.16 363 VAL B N 1
ATOM 5880 C CA . VAL B 1 363 ? 181.367 190.852 211.979 1.00 27.16 363 VAL B CA 1
ATOM 5881 C C . VAL B 1 363 ? 181.644 191.879 210.894 1.00 27.16 363 VAL B C 1
ATOM 5882 O O . VAL B 1 363 ? 181.202 191.689 209.754 1.00 27.16 363 VAL B O 1
ATOM 5886 N N . LEU B 1 364 ? 182.367 192.957 211.217 1.00 24.68 364 LEU B N 1
ATOM 5887 C CA . LEU B 1 364 ? 182.719 194.013 210.274 1.00 24.68 364 LEU B CA 1
ATOM 5888 C C . LEU B 1 364 ? 181.478 194.577 209.592 1.00 24.68 364 LEU B C 1
ATOM 5889 O O . LEU B 1 364 ? 181.200 194.230 208.437 1.00 24.68 364 LEU B O 1
ATOM 5891 N N . PRO B 1 365 ? 180.684 195.413 210.291 1.00 28.22 365 PRO B N 1
ATOM 5892 C CA . PRO B 1 365 ? 179.498 196.021 209.667 1.00 28.22 365 PRO B CA 1
ATOM 5893 C C . PRO B 1 365 ? 179.780 196.597 208.288 1.00 28.22 365 PRO B C 1
ATOM 5894 O O . PRO B 1 365 ? 180.580 197.527 208.142 1.00 28.22 365 PRO B O 1
ATOM 5898 N N . VAL B 1 366 ? 179.124 196.048 207.272 1.00 25.68 366 VAL B N 1
ATOM 5899 C CA . VAL B 1 366 ? 179.376 196.414 205.880 1.00 25.68 366 VAL B CA 1
ATOM 5900 C C . VAL B 1 366 ? 178.432 197.566 205.550 1.00 25.68 366 VAL B C 1
ATOM 5901 O O . VAL B 1 366 ? 177.242 197.376 205.294 1.00 25.68 366 VAL B O 1
ATOM 5903 N N . ASN B 1 367 ? 178.974 198.780 205.555 1.00 26.69 367 ASN B N 1
ATOM 5904 C CA . ASN B 1 367 ? 178.221 199.965 205.177 1.00 26.69 367 ASN B CA 1
ATOM 5905 C C . ASN B 1 367 ? 178.348 200.211 203.679 1.00 26.69 367 ASN B C 1
ATOM 5906 O O . ASN B 1 367 ? 179.446 200.173 203.115 1.00 26.69 367 ASN B O 1
ATOM 5908 N N . ASN B 1 368 ? 177.205 200.467 203.040 1.00 25.71 368 ASN B N 1
ATOM 5909 C CA . ASN B 1 368 ? 177.134 200.659 201.590 1.00 25.71 368 ASN B CA 1
ATOM 5910 C C . ASN B 1 368 ? 177.730 199.464 200.849 1.00 25.71 368 ASN B C 1
ATOM 5911 O O . ASN B 1 368 ? 178.462 199.611 199.868 1.00 25.71 368 ASN B O 1
ATOM 5913 N N . PHE B 1 369 ? 177.407 198.261 201.329 1.00 23.18 369 PHE B N 1
ATOM 5914 C CA . PHE B 1 369 ? 177.930 197.034 200.739 1.00 23.18 369 PHE B CA 1
ATOM 5915 C C . PHE B 1 369 ? 177.311 196.712 199.386 1.00 23.18 369 PHE B C 1
ATOM 5916 O O . PHE B 1 369 ? 177.784 195.787 198.717 1.00 23.18 369 PHE B O 1
ATOM 5918 N N . ARG B 1 370 ? 176.272 197.434 198.975 1.00 24.15 370 ARG B N 1
ATOM 5919 C CA . ARG B 1 370 ? 175.608 197.157 197.709 1.00 24.15 370 ARG B CA 1
ATOM 5920 C C . ARG B 1 370 ? 176.540 197.420 196.536 1.00 24.15 370 ARG B C 1
ATOM 5921 O O . ARG B 1 370 ? 177.082 198.519 196.394 1.00 24.15 370 ARG B O 1
ATOM 5923 N N . ARG B 1 371 ? 176.733 196.399 195.702 1.00 22.86 371 ARG B N 1
ATOM 5924 C CA . ARG B 1 371 ? 177.498 196.528 194.469 1.00 22.86 371 ARG B CA 1
ATOM 5925 C C . ARG B 1 371 ? 176.625 196.297 193.242 1.00 22.86 371 ARG B C 1
ATOM 5926 O O . ARG B 1 371 ? 176.527 197.173 192.378 1.00 22.86 371 ARG B O 1
ATOM 5928 N N . ARG B 1 372 ? 175.981 195.130 193.154 1.00 25.61 372 ARG B N 1
ATOM 5929 C CA . ARG B 1 372 ? 175.039 194.811 192.077 1.00 25.61 372 ARG B CA 1
ATOM 5930 C C . ARG B 1 372 ? 175.671 194.970 190.697 1.00 25.61 372 ARG B C 1
ATOM 5931 O O . ARG B 1 372 ? 174.989 195.294 189.722 1.00 25.61 372 ARG B O 1
ATOM 5933 N N . GLY B 1 373 ? 176.977 194.731 190.603 1.00 32.12 373 GLY B N 1
ATOM 5934 C CA . GLY B 1 373 ? 177.693 194.916 189.364 1.00 32.12 373 GLY B CA 1
ATOM 5935 C C . GLY B 1 373 ? 177.623 196.353 188.893 1.00 32.12 373 GLY B C 1
ATOM 5936 O O . GLY B 1 373 ? 178.224 197.257 189.483 1.00 32.12 373 GLY B O 1
ATOM 5937 N N . PRO B 1 374 ? 176.881 196.631 187.675 1.00 31.31 374 PRO B N 1
ATOM 5938 C CA . PRO B 1 374 ? 176.438 197.915 186.668 1.00 31.31 374 PRO B CA 1
ATOM 5939 C C . PRO B 1 374 ? 174.984 198.358 186.871 1.00 31.31 374 PRO B C 1
ATOM 5940 O O . PRO B 1 374 ? 174.569 198.452 188.016 1.00 31.31 374 PRO B O 1
ATOM 5944 N N . ASP B 1 375 ? 174.304 198.680 185.759 1.00 27.07 375 ASP B N 1
ATOM 5945 C CA . ASP B 1 375 ? 172.876 199.111 185.671 1.00 27.07 375 ASP B CA 1
ATOM 5946 C C . ASP B 1 375 ? 172.696 200.551 186.175 1.00 27.07 375 ASP B C 1
ATOM 5947 O O . ASP B 1 375 ? 173.707 201.259 186.365 1.00 27.07 375 ASP B O 1
ATOM 5949 N N . GLN B 1 376 ? 171.440 200.957 186.380 1.00 27.07 376 GLN B N 1
ATOM 5950 C CA . GLN B 1 376 ? 171.108 202.325 186.862 1.00 27.07 376 GLN B CA 1
ATOM 5951 C C . GLN B 1 376 ? 171.681 202.535 188.268 1.00 27.07 376 GLN B C 1
ATOM 5952 O O . GLN B 1 376 ? 172.245 203.618 188.518 1.00 27.07 376 GLN B O 1
ATOM 5954 N N . HIS B 1 377 ? 171.575 201.519 189.132 1.00 27.00 377 HIS B N 1
ATOM 5955 C CA . HIS B 1 377 ? 172.063 201.631 190.534 1.00 27.00 377 HIS B CA 1
ATOM 5956 C C . HIS B 1 377 ? 173.390 200.882 190.715 1.00 27.00 377 HIS B C 1
ATOM 5957 O O . HIS B 1 377 ? 173.401 199.646 190.555 1.00 27.00 377 HIS B O 1
ATOM 5959 N N . ILE B 1 378 ? 174.454 201.620 191.049 1.00 28.64 378 ILE B N 1
ATOM 5960 C CA . ILE B 1 378 ? 175.778 201.057 191.292 1.00 28.64 378 ILE B CA 1
ATOM 5961 C C . ILE B 1 378 ? 175.990 200.839 192.784 1.00 28.64 378 ILE B C 1
ATOM 5962 O O . ILE B 1 378 ? 175.181 200.185 193.452 1.00 28.64 378 ILE B O 1
ATOM 5964 N N . SER B 1 379 ? 177.083 201.383 193.316 1.00 29.64 379 SER B N 1
ATOM 5965 C CA . SER B 1 379 ? 177.419 201.210 194.723 1.00 29.64 379 SER B CA 1
ATOM 5966 C C . SER B 1 379 ? 176.763 202.269 195.602 1.00 29.64 379 SER B C 1
ATOM 5967 O O . SER B 1 379 ? 176.101 201.936 196.590 1.00 29.64 379 SER B O 1
ATOM 5969 N N . GLY B 1 380 ? 176.935 203.541 195.257 1.00 27.38 380 GLY B N 1
ATOM 5970 C CA . GLY B 1 380 ? 176.356 204.614 196.039 1.00 27.38 380 GLY B CA 1
ATOM 5971 C C . GLY B 1 380 ? 177.378 205.633 196.497 1.00 27.38 380 GLY B C 1
ATOM 5972 O O . GLY B 1 380 ? 177.085 206.474 197.352 1.00 27.38 380 GLY B O 1
ATOM 5973 N N . SER B 1 381 ? 178.585 205.570 195.935 1.00 31.72 381 SER B N 1
ATOM 5974 C CA . SER B 1 381 ? 179.646 206.493 196.318 1.00 31.72 381 SER B CA 1
ATOM 5975 C C . SER B 1 381 ? 179.518 207.815 195.572 1.00 31.72 381 SER B C 1
ATOM 5976 O O . SER B 1 381 ? 180.489 208.299 194.981 1.00 31.72 381 SER B O 1
ATOM 5978 N N . THR B 1 382 ? 178.324 208.401 195.592 1.00 25.86 382 THR B N 1
ATOM 5979 C CA . THR B 1 382 ? 178.078 209.719 195.020 1.00 25.86 382 THR B CA 1
ATOM 5980 C C . THR B 1 382 ? 177.613 210.720 196.065 1.00 25.86 382 THR B C 1
ATOM 5981 O O . THR B 1 382 ? 178.188 211.810 196.174 1.00 25.86 382 THR B O 1
ATOM 5983 N N . LYS B 1 383 ? 176.593 210.375 196.838 1.00 23.61 383 LYS B N 1
ATOM 5984 C CA . LYS B 1 383 ? 176.048 211.225 197.894 1.00 23.61 383 LYS B CA 1
ATOM 5985 C C . LYS B 1 383 ? 175.186 210.338 198.787 1.00 23.61 383 LYS B C 1
ATOM 5986 O O . LYS B 1 383 ? 175.132 209.116 198.601 1.00 23.61 383 LYS B O 1
ATOM 5988 N N . ASP B 1 384 ? 174.510 210.955 199.758 1.00 25.80 384 ASP B N 1
ATOM 5989 C CA . ASP B 1 384 ? 173.605 210.254 200.670 1.00 25.80 384 ASP B CA 1
ATOM 5990 C C . ASP B 1 384 ? 174.262 209.153 201.506 1.00 25.80 384 ASP B C 1
ATOM 5991 O O . ASP B 1 384 ? 173.833 207.998 201.522 1.00 25.80 384 ASP B O 1
ATOM 5993 N N . VAL B 1 385 ? 175.330 209.536 202.204 1.00 24.54 385 VAL B N 1
ATOM 5994 C CA . VAL B 1 385 ? 176.112 208.606 203.024 1.00 24.54 385 VAL B CA 1
ATOM 5995 C C . VAL B 1 385 ? 176.503 208.772 204.481 1.00 24.54 385 VAL B C 1
ATOM 5996 O O . VAL B 1 385 ? 176.990 209.837 204.879 1.00 24.54 385 VAL B O 1
ATOM 5998 N N . SER B 1 386 ? 176.087 207.935 205.360 1.00 24.81 386 SER B N 1
ATOM 5999 C CA . SER B 1 386 ? 176.360 208.034 206.796 1.00 24.81 386 SER B CA 1
ATOM 6000 C C . SER B 1 386 ? 174.945 207.600 207.210 1.00 24.81 386 SER B C 1
ATOM 6001 O O . SER B 1 386 ? 174.335 206.748 206.555 1.00 24.81 386 SER B O 1
ATOM 6003 N N . GLU B 1 387 ? 174.437 208.172 208.304 1.00 25.23 387 GLU B N 1
ATOM 6004 C CA . GLU B 1 387 ? 173.134 207.766 208.825 1.00 25.23 387 GLU B CA 1
ATOM 6005 C C . GLU B 1 387 ? 172.024 207.977 207.802 1.00 25.23 387 GLU B C 1
ATOM 6006 O O . GLU B 1 387 ? 171.146 207.122 207.637 1.00 25.23 387 GLU B O 1
ATOM 6008 N N . GLU B 1 388 ? 172.043 209.111 207.107 1.00 24.15 388 GLU B N 1
ATOM 6009 C CA . GLU B 1 388 ? 171.041 209.415 206.086 1.00 24.15 388 GLU B CA 1
ATOM 6010 C C . GLU B 1 388 ? 171.556 208.910 204.744 1.00 24.15 388 GLU B C 1
ATOM 6011 O O . GLU B 1 388 ? 172.322 209.594 204.062 1.00 24.15 388 GLU B O 1
ATOM 6013 N N . ALA B 1 389 ? 171.128 207.710 204.358 1.00 31.93 389 ALA B N 1
ATOM 6014 C CA . ALA B 1 389 ? 171.569 207.083 203.121 1.00 31.93 389 ALA B CA 1
ATOM 6015 C C . ALA B 1 389 ? 170.914 206.491 201.882 1.00 31.93 389 ALA B C 1
ATOM 6016 O O . ALA B 1 389 ? 171.029 205.292 201.610 1.00 31.93 389 ALA B O 1
ATOM 6018 N N . TYR B 1 390 ? 170.233 207.347 201.132 1.00 26.33 390 TYR B N 1
ATOM 6019 C CA . TYR B 1 390 ? 169.510 206.955 199.924 1.00 26.33 390 TYR B CA 1
ATOM 6020 C C . TYR B 1 390 ? 169.168 206.751 198.450 1.00 26.33 390 TYR B C 1
ATOM 6021 O O . TYR B 1 390 ? 168.266 205.975 198.110 1.00 26.33 390 TYR B O 1
ATOM 6023 N N . VAL B 1 391 ? 169.865 207.486 197.582 1.00 23.04 391 VAL B N 1
ATOM 6024 C CA . VAL B 1 391 ? 169.794 207.330 196.130 1.00 23.04 391 VAL B CA 1
ATOM 6025 C C . VAL B 1 391 ? 170.509 206.095 195.598 1.00 23.04 391 VAL B C 1
ATOM 6026 O O . VAL B 1 391 ? 169.885 205.229 194.976 1.00 23.04 391 VAL B O 1
ATOM 6028 N N . CYS B 1 392 ? 171.822 206.025 195.830 1.00 26.03 392 CYS B N 1
ATOM 6029 C CA . CYS B 1 392 ? 172.702 204.954 195.343 1.00 26.03 392 CYS B CA 1
ATOM 6030 C C . CYS B 1 392 ? 172.407 204.583 193.889 1.00 26.03 392 CYS B C 1
ATOM 6031 O O . CYS B 1 392 ? 172.510 203.425 193.480 1.00 26.03 392 CYS B O 1
ATOM 6034 N N . LEU B 1 393 ? 172.069 205.595 193.089 1.00 26.67 393 LEU B N 1
ATOM 6035 C CA . LEU B 1 393 ? 171.673 205.381 191.700 1.00 26.67 393 LEU B CA 1
ATOM 6036 C C . LEU B 1 393 ? 172.592 206.149 190.758 1.00 26.67 393 LEU B C 1
ATOM 6037 O O . LEU B 1 393 ? 172.357 207.340 190.498 1.00 26.67 393 LEU B O 1
ATOM 6039 N N . PRO B 1 394 ? 173.630 205.510 190.198 1.00 28.96 394 PRO B N 1
ATOM 6040 C CA . PRO B 1 394 ? 174.535 206.216 189.278 1.00 28.96 394 PRO B CA 1
ATOM 6041 C C . PRO B 1 394 ? 175.444 205.255 188.530 1.00 28.96 394 PRO B C 1
ATOM 6042 O O . PRO B 1 394 ? 175.394 204.043 188.761 1.00 28.96 394 PRO B O 1
ATOM 6044 N N . CYS B 1 395 ? 176.269 205.787 187.626 1.00 33.67 395 CYS B N 1
ATOM 6045 C CA . CYS B 1 395 ? 177.314 205.026 186.940 1.00 33.67 395 CYS B CA 1
ATOM 6046 C C . CYS B 1 395 ? 176.723 203.841 186.168 1.00 33.67 395 CYS B C 1
ATOM 6047 O O . CYS B 1 395 ? 176.978 202.671 186.460 1.00 33.67 395 CYS B O 1
ATOM 6050 N N . ARG B 1 396 ? 175.918 204.182 185.161 1.00 29.01 396 ARG B N 1
ATOM 6051 C CA . ARG B 1 396 ? 175.261 203.160 184.349 1.00 29.01 396 ARG B CA 1
ATOM 6052 C C . ARG B 1 396 ? 175.256 203.610 182.895 1.00 29.01 396 ARG B C 1
ATOM 6053 O O . ARG B 1 396 ? 174.414 204.425 182.506 1.00 29.01 396 ARG B O 1
ATOM 6055 N N . GLU B 1 397 ? 176.186 203.083 182.099 1.00 22.79 397 GLU B N 1
ATOM 6056 C CA . GLU B 1 397 ? 176.141 203.299 180.655 1.00 22.79 397 GLU B CA 1
ATOM 6057 C C . GLU B 1 397 ? 176.760 202.091 179.965 1.00 22.79 397 GLU B C 1
ATOM 6058 O O . GLU B 1 397 ? 177.969 202.075 179.716 1.00 22.79 397 GLU B O 1
ATOM 6060 N N . GLY B 1 398 ? 175.936 201.091 179.658 1.00 21.01 398 GLY B N 1
ATOM 6061 C CA . GLY B 1 398 ? 176.338 200.008 178.780 1.00 21.01 398 GLY B CA 1
ATOM 6062 C C . GLY B 1 398 ? 177.320 198.999 179.343 1.00 21.01 398 GLY B C 1
ATOM 6063 O O . GLY B 1 398 ? 177.402 197.873 178.843 1.00 21.01 398 GLY B O 1
ATOM 6064 N N . CYS B 1 399 ? 178.073 199.377 180.375 1.00 30.78 399 CYS B N 1
ATOM 6065 C CA . CYS B 1 399 ? 179.203 198.560 180.803 1.00 30.78 399 CYS B CA 1
ATOM 6066 C C . CYS B 1 399 ? 179.244 198.385 182.316 1.00 30.78 399 CYS B C 1
ATOM 6067 O O . CYS B 1 399 ? 178.665 199.193 183.054 1.00 30.78 399 CYS B O 1
ATOM 6070 N N . PRO B 1 400 ? 179.917 197.340 182.818 1.00 32.65 400 PRO B N 1
ATOM 6071 C CA . PRO B 1 400 ? 180.121 197.188 184.271 1.00 32.65 400 PRO B CA 1
ATOM 6072 C C . PRO B 1 400 ? 181.220 198.104 184.802 1.00 32.65 400 PRO B C 1
ATOM 6073 O O . PRO B 1 400 ? 182.182 197.669 185.440 1.00 32.65 400 PRO B O 1
ATOM 6077 N N . PHE B 1 401 ? 181.073 199.402 184.538 1.00 39.27 401 PHE B N 1
ATOM 6078 C CA . PHE B 1 401 ? 182.057 200.393 184.954 1.00 39.27 401 PHE B CA 1
ATOM 6079 C C . PHE B 1 401 ? 181.384 201.482 185.780 1.00 39.27 401 PHE B C 1
ATOM 6080 O O . PHE B 1 401 ? 180.194 201.380 186.094 1.00 39.27 401 PHE B O 1
ATOM 6088 N N . CYS B 1 402 ? 182.128 202.527 186.136 1.00 32.95 402 CYS B N 1
ATOM 6089 C CA . CYS B 1 402 ? 181.548 203.654 186.859 1.00 32.95 402 CYS B CA 1
ATOM 6090 C C . CYS B 1 402 ? 182.165 204.938 186.331 1.00 32.95 402 CYS B C 1
ATOM 6091 O O . CYS B 1 402 ? 183.192 205.392 186.845 1.00 32.95 402 CYS B O 1
ATOM 6094 N N . ALA B 1 403 ? 181.526 205.517 185.315 1.00 30.68 403 ALA B N 1
ATOM 6095 C CA . ALA B 1 403 ? 181.975 206.749 184.678 1.00 30.68 403 ALA B CA 1
ATOM 6096 C C . ALA B 1 403 ? 180.875 207.286 183.771 1.00 30.68 403 ALA B C 1
ATOM 6097 O O . ALA B 1 403 ? 179.735 206.812 183.822 1.00 30.68 403 ALA B O 1
ATOM 6099 N N . ASP B 1 404 ? 181.204 208.268 182.939 1.00 32.07 404 ASP B N 1
ATOM 6100 C CA . ASP B 1 404 ? 180.286 208.825 181.956 1.00 32.07 404 ASP B CA 1
ATOM 6101 C C . ASP B 1 404 ? 180.235 207.886 180.752 1.00 32.07 404 ASP B C 1
ATOM 6102 O O . ASP B 1 404 ? 180.704 206.747 180.811 1.00 32.07 404 ASP B O 1
ATOM 6107 N N . ASP B 1 405 ? 179.638 208.352 179.653 1.00 29.68 405 ASP B N 1
ATOM 6108 C CA . ASP B 1 405 ? 179.518 207.494 178.478 1.00 29.68 405 ASP B CA 1
ATOM 6109 C C . ASP B 1 405 ? 180.784 207.533 177.627 1.00 29.68 405 ASP B C 1
ATOM 6110 O O . ASP B 1 405 ? 180.716 207.642 176.398 1.00 29.68 405 ASP B O 1
ATOM 6115 N N . SER B 1 406 ? 181.940 207.433 178.280 1.00 32.83 406 SER B N 1
ATOM 6116 C CA . SER B 1 406 ? 183.247 207.254 177.654 1.00 32.83 406 SER B CA 1
ATOM 6117 C C . SER B 1 406 ? 183.507 205.799 177.251 1.00 32.83 406 SER B C 1
ATOM 6118 O O . SER B 1 406 ? 184.042 205.560 176.161 1.00 32.83 406 SER B O 1
ATOM 6121 N N . PRO B 1 407 ? 183.155 204.804 178.075 1.00 32.53 407 PRO B N 1
ATOM 6122 C CA . PRO B 1 407 ? 183.471 203.412 177.727 1.00 32.53 407 PRO B CA 1
ATOM 6123 C C . PRO B 1 407 ? 182.653 202.887 176.555 1.00 32.53 407 PRO B C 1
ATOM 6124 O O . PRO B 1 407 ? 182.032 203.623 175.784 1.00 32.53 407 PRO B O 1
ATOM 6128 N N . CYS B 1 408 ? 182.702 201.560 176.427 1.00 29.52 408 CYS B N 1
ATOM 6129 C CA . CYS B 1 408 ? 182.207 200.824 175.268 1.00 29.52 408 CYS B CA 1
ATOM 6130 C C . CYS B 1 408 ? 180.758 201.150 174.922 1.00 29.52 408 CYS B C 1
ATOM 6131 O O . CYS B 1 408 ? 180.051 201.819 175.680 1.00 29.52 408 CYS B O 1
ATOM 6134 N N . PHE B 1 409 ? 180.323 200.632 173.765 1.00 23.65 409 PHE B N 1
ATOM 6135 C CA . PHE B 1 409 ? 179.224 201.167 172.962 1.00 23.65 409 PHE B CA 1
ATOM 6136 C C . PHE B 1 409 ? 179.604 202.545 172.440 1.00 23.65 409 PHE B C 1
ATOM 6137 O O . PHE B 1 409 ? 178.988 203.555 172.793 1.00 23.65 409 PHE B O 1
ATOM 6145 N N . VAL B 1 410 ? 180.650 202.563 171.606 1.00 25.40 410 VAL B N 1
ATOM 6146 C CA . VAL B 1 410 ? 181.191 203.795 171.042 1.00 25.40 410 VAL B CA 1
ATOM 6147 C C . VAL B 1 410 ? 180.080 204.627 170.422 1.00 25.40 410 VAL B C 1
ATOM 6148 O O . VAL B 1 410 ? 179.143 204.096 169.812 1.00 25.40 410 VAL B O 1
ATOM 6152 N N . GLN B 1 411 ? 180.185 205.946 170.577 1.00 23.45 411 GLN B N 1
ATOM 6153 C CA . GLN B 1 411 ? 179.212 206.878 170.024 1.00 23.45 411 GLN B CA 1
ATOM 6154 C C . GLN B 1 411 ? 179.209 206.828 168.501 1.00 23.45 411 GLN B C 1
ATOM 6155 O O . GLN B 1 411 ? 180.226 207.118 167.862 1.00 23.45 411 GLN B O 1
ATOM 6161 N N . GLU B 1 412 ? 178.074 206.458 167.913 1.00 27.70 412 GLU B N 1
ATOM 6162 C CA . GLU B 1 412 ? 177.938 206.429 166.461 1.00 27.70 412 GLU B CA 1
ATOM 6163 C C . GLU B 1 412 ? 177.767 207.852 165.944 1.00 27.70 412 GLU B C 1
ATOM 6164 O O . GLU B 1 412 ? 176.797 208.532 166.292 1.00 27.70 412 GLU B O 1
ATOM 6170 N N . ASP B 1 413 ? 178.711 208.308 165.122 1.00 21.94 413 ASP B N 1
ATOM 6171 C CA . ASP B 1 413 ? 178.625 209.643 164.546 1.00 21.94 413 ASP B CA 1
ATOM 6172 C C . ASP B 1 413 ? 177.379 209.762 163.679 1.00 21.94 413 ASP B C 1
ATOM 6173 O O . ASP B 1 413 ? 177.165 208.963 162.765 1.00 21.94 413 ASP B O 1
ATOM 6178 N N . LYS B 1 414 ? 176.555 210.771 163.970 1.00 20.43 414 LYS B N 1
ATOM 6179 C CA . LYS B 1 414 ? 175.305 210.985 163.251 1.00 20.43 414 LYS B CA 1
ATOM 6180 C C . LYS B 1 414 ? 175.469 211.990 162.115 1.00 20.43 414 LYS B C 1
ATOM 6181 O O . LYS B 1 414 ? 174.645 212.026 161.195 1.00 20.43 414 LYS B O 1
ATOM 6187 N N . TYR B 1 415 ? 176.537 212.786 162.141 1.00 28.79 415 TYR B N 1
ATOM 6188 C CA . TYR B 1 415 ? 176.831 213.717 161.063 1.00 28.79 415 TYR B CA 1
ATOM 6189 C C . TYR B 1 415 ? 177.420 213.036 159.838 1.00 28.79 415 TYR B C 1
ATOM 6190 O O . TYR B 1 415 ? 177.445 213.646 158.764 1.00 28.79 415 TYR B O 1
ATOM 6199 N N . LEU B 1 416 ? 177.892 211.796 159.971 1.00 20.92 416 LEU B N 1
ATOM 6200 C CA . LEU B 1 416 ? 178.439 211.031 158.858 1.00 20.92 416 LEU B CA 1
ATOM 6201 C C . LEU B 1 416 ? 177.481 209.942 158.390 1.00 20.92 416 LEU B C 1
ATOM 6202 O O . LEU B 1 416 ? 177.533 209.532 157.227 1.00 20.92 416 LEU B O 1
ATOM 6207 N N . ARG B 1 417 ? 176.588 209.481 159.267 1.00 17.37 417 ARG B N 1
ATOM 6208 C CA . ARG B 1 417 ? 175.597 208.487 158.892 1.00 17.37 417 ARG B CA 1
ATOM 6209 C C . ARG B 1 417 ? 174.358 209.102 158.262 1.00 17.37 417 ARG B C 1
ATOM 6210 O O . ARG B 1 417 ? 173.488 208.359 157.800 1.00 17.37 417 ARG B O 1
ATOM 6218 N N . LEU B 1 418 ? 174.253 210.429 158.227 1.00 19.60 418 LEU B N 1
ATOM 6219 C CA . LEU B 1 418 ? 173.154 211.112 157.558 1.00 19.60 418 LEU B CA 1
ATOM 6220 C C . LEU B 1 418 ? 173.578 211.704 156.222 1.00 19.60 418 LEU B C 1
ATOM 6221 O O . LEU B 1 418 ? 172.735 212.233 155.491 1.00 19.60 418 LEU B O 1
ATOM 6226 N N . ALA B 1 419 ? 174.866 211.631 155.889 1.00 16.35 419 ALA B N 1
ATOM 6227 C CA . ALA B 1 419 ? 175.363 212.040 154.583 1.00 16.35 419 ALA B CA 1
ATOM 6228 C C . ALA B 1 419 ? 175.624 210.846 153.676 1.00 16.35 419 ALA B C 1
ATOM 6229 O O . ALA B 1 419 ? 176.190 211.014 152.590 1.00 16.35 419 ALA B O 1
ATOM 6231 N N . ILE B 1 420 ? 175.231 209.646 154.097 1.00 10.56 420 ILE B N 1
ATOM 6232 C CA . ILE B 1 420 ? 175.444 208.434 153.317 1.00 10.56 420 ILE B CA 1
ATOM 6233 C C . ILE B 1 420 ? 174.104 207.793 152.989 1.00 10.56 420 ILE B C 1
ATOM 6234 O O . ILE B 1 420 ? 173.820 207.490 151.825 1.00 10.56 420 ILE B O 1
ATOM 6239 N N . ILE B 1 421 ? 173.269 207.579 154.008 1.00 13.33 421 ILE B N 1
ATOM 6240 C CA . ILE B 1 421 ? 171.950 207.000 153.765 1.00 13.33 421 ILE B CA 1
ATOM 6241 C C . ILE B 1 421 ? 171.084 207.969 152.969 1.00 13.33 421 ILE B C 1
ATOM 6242 O O . ILE B 1 421 ? 170.231 207.554 152.176 1.00 13.33 421 ILE B O 1
ATOM 6247 N N . SER B 1 422 ? 171.291 209.269 153.161 1.00 10.99 422 SER B N 1
ATOM 6248 C CA . SER B 1 422 ? 170.579 210.289 152.404 1.00 10.99 422 SER B CA 1
ATOM 6249 C C . SER B 1 422 ? 171.105 210.444 150.985 1.00 10.99 422 SER B C 1
ATOM 6250 O O . SER B 1 422 ? 170.400 211.000 150.137 1.00 10.99 422 SER B O 1
ATOM 6253 N N . PHE B 1 423 ? 172.320 209.975 150.708 1.00 6.81 423 PHE B N 1
ATOM 6254 C CA . PHE B 1 423 ? 172.858 209.948 149.356 1.00 6.81 423 PHE B CA 1
ATOM 6255 C C . PHE B 1 423 ? 172.722 208.575 148.717 1.00 6.81 423 PHE B C 1
ATOM 6256 O O . PHE B 1 423 ? 172.733 208.473 147.486 1.00 6.81 423 PHE B O 1
ATOM 6264 N N . GLN B 1 424 ? 172.584 207.521 149.518 1.00 6.16 424 GLN B N 1
ATOM 6265 C CA . GLN B 1 424 ? 172.252 206.197 149.016 1.00 6.16 424 GLN B CA 1
ATOM 6266 C C . GLN B 1 424 ? 170.805 206.095 148.563 1.00 6.16 424 GLN B C 1
ATOM 6267 O O . GLN B 1 424 ? 170.498 205.267 147.701 1.00 6.16 424 GLN B O 1
ATOM 6273 N N . ALA B 1 425 ? 169.917 206.931 149.102 1.00 8.15 425 ALA B N 1
ATOM 6274 C CA . ALA B 1 425 ? 168.519 206.9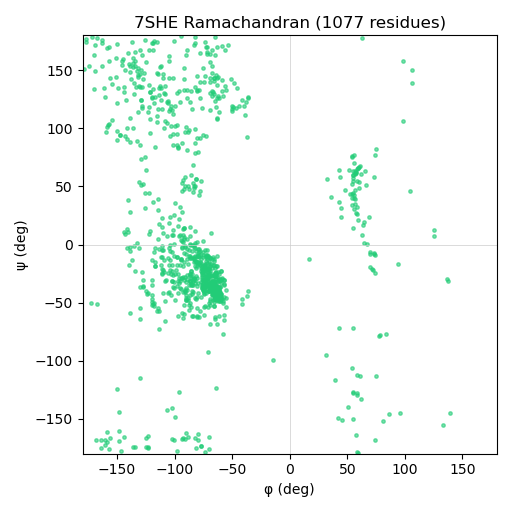43 148.703 1.00 8.15 425 ALA B CA 1
ATOM 6275 C C . ALA B 1 425 ? 168.195 208.019 147.680 1.00 8.15 425 ALA B C 1
ATOM 6276 O O . ALA B 1 425 ? 167.090 208.007 147.127 1.00 8.15 425 ALA B O 1
ATOM 6278 N N . LEU B 1 426 ? 169.114 208.946 147.417 1.00 6.44 426 LEU B N 1
ATOM 6279 C CA . LEU B 1 426 ? 168.982 209.872 146.303 1.00 6.44 426 LEU B CA 1
ATOM 6280 C C . LEU B 1 426 ? 169.475 209.270 144.996 1.00 6.44 426 LEU B C 1
ATOM 6281 O O . LEU B 1 426 ? 168.974 209.645 143.931 1.00 6.44 426 LEU B O 1
ATOM 6286 N N . CYS B 1 427 ? 170.434 208.346 145.052 1.00 7.13 427 CYS B N 1
ATOM 6287 C CA . CYS B 1 427 ? 170.860 207.596 143.879 1.00 7.13 427 CYS B CA 1
ATOM 6288 C C . CYS B 1 427 ? 169.998 206.363 143.652 1.00 7.13 427 CYS B C 1
ATOM 6289 O O . CYS B 1 427 ? 170.110 205.726 142.599 1.00 7.13 427 CYS B O 1
ATOM 6292 N N . MET B 1 428 ? 169.140 206.010 144.610 1.00 6.50 428 MET B N 1
ATOM 6293 C CA . MET B 1 428 ? 168.196 204.917 144.429 1.00 6.50 428 MET B CA 1
ATOM 6294 C C . MET B 1 428 ? 166.915 205.351 143.737 1.00 6.50 428 MET B C 1
ATOM 6295 O O . MET B 1 428 ? 166.432 204.632 142.857 1.00 6.50 428 MET B O 1
ATOM 6300 N N . LEU B 1 429 ? 166.361 206.504 144.109 1.00 16.00 429 LEU B N 1
ATOM 6301 C CA . LEU B 1 429 ? 165.192 207.060 143.448 1.00 16.00 429 LEU B CA 1
ATOM 6302 C C . LEU B 1 429 ? 165.533 207.671 142.098 1.00 16.00 429 LEU B C 1
ATOM 6303 O O . LEU B 1 429 ? 164.655 207.769 141.235 1.00 16.00 429 LEU B O 1
ATOM 6308 N N . LEU B 1 430 ? 166.789 208.064 141.885 1.00 9.55 430 LEU B N 1
ATOM 6309 C CA . LEU B 1 430 ? 167.274 208.480 140.577 1.00 9.55 430 LEU B CA 1
ATOM 6310 C C . LEU B 1 430 ? 167.500 207.286 139.658 1.00 9.55 430 LEU B C 1
ATOM 6311 O O . LEU B 1 430 ? 167.713 207.462 138.454 1.00 9.55 430 LEU B O 1
ATOM 6316 N N . ASP B 1 431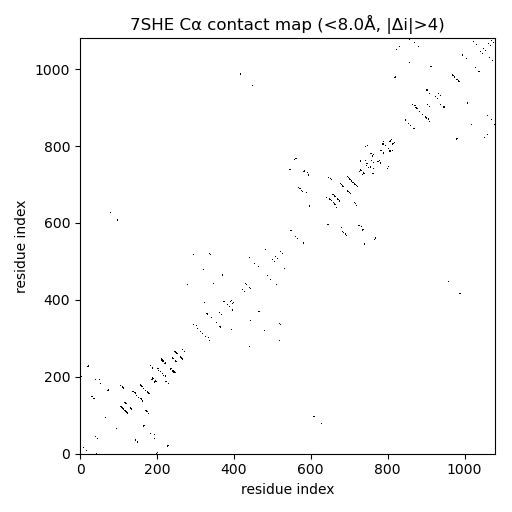 ? 167.445 206.071 140.208 1.00 8.54 431 ASP B N 1
ATOM 6317 C CA . ASP B 1 431 ? 167.502 204.850 139.422 1.00 8.54 431 ASP B CA 1
ATOM 6318 C C . ASP B 1 431 ? 166.128 204.294 139.084 1.00 8.54 431 ASP B C 1
ATOM 6319 O O . ASP B 1 431 ? 165.977 203.683 138.021 1.00 8.54 431 ASP B O 1
ATOM 6324 N N . PHE B 1 432 ? 165.126 204.490 139.942 1.00 15.12 432 PHE B N 1
ATOM 6325 C CA . PHE B 1 432 ? 163.749 204.139 139.625 1.00 15.12 432 PHE B CA 1
ATOM 6326 C C . PHE B 1 432 ? 163.109 205.099 138.634 1.00 15.12 432 PHE B C 1
ATOM 6327 O O . PHE B 1 432 ? 162.259 204.674 137.844 1.00 15.12 432 PHE B O 1
ATOM 6335 N N . VAL B 1 433 ? 163.493 206.376 138.661 1.00 12.53 433 VAL B N 1
ATOM 6336 C CA . VAL B 1 433 ? 163.017 207.322 137.660 1.00 12.53 433 VAL B CA 1
ATOM 6337 C C . VAL B 1 433 ? 163.528 206.942 136.275 1.00 12.53 433 VAL B C 1
ATOM 6338 O O . VAL B 1 433 ? 162.799 207.069 135.283 1.00 12.53 433 VAL B O 1
ATOM 6342 N N . SER B 1 434 ? 164.763 206.455 136.181 1.00 10.76 434 SER B N 1
ATOM 6343 C CA . SER B 1 434 ? 165.346 206.042 134.912 1.00 10.76 434 SER B CA 1
ATOM 6344 C C . SER B 1 434 ? 164.649 204.833 134.303 1.00 10.76 434 SER B C 1
ATOM 6345 O O . SER B 1 434 ? 164.815 204.581 133.105 1.00 10.76 434 SER B O 1
ATOM 6348 N N . MET B 1 435 ? 163.882 204.079 135.090 1.00 11.31 435 MET B N 1
ATOM 6349 C CA . MET B 1 435 ? 163.065 203.005 134.542 1.00 11.31 435 MET B CA 1
ATOM 6350 C C . MET B 1 435 ? 161.894 203.531 133.728 1.00 11.31 435 MET B C 1
ATOM 6351 O O . MET B 1 435 ? 161.503 202.903 132.738 1.00 11.31 435 MET B O 1
ATOM 6356 N N . LEU B 1 436 ? 161.324 204.667 134.132 1.00 12.98 436 LEU B N 1
ATOM 6357 C CA . LEU B 1 436 ? 160.222 205.255 133.378 1.00 12.98 436 LEU B CA 1
ATOM 6358 C C . LEU B 1 436 ? 160.724 205.956 132.122 1.00 12.98 436 LEU B C 1
ATOM 6359 O O . LEU B 1 436 ? 160.021 205.998 131.106 1.00 12.98 436 LEU B O 1
ATOM 6364 N N . VAL B 1 437 ? 161.934 206.519 132.176 1.00 13.72 437 VAL B N 1
ATOM 6365 C CA . VAL B 1 437 ? 162.464 207.263 131.036 1.00 13.72 437 VAL B CA 1
ATOM 6366 C C . VAL B 1 437 ? 162.693 206.339 129.847 1.00 13.72 437 VAL B C 1
ATOM 6367 O O . VAL B 1 437 ? 162.311 206.656 128.714 1.00 13.72 437 VAL B O 1
ATOM 6371 N N . VAL B 1 438 ? 163.317 205.182 130.081 1.00 13.72 438 VAL B N 1
ATOM 6372 C CA . VAL B 1 438 ? 163.557 204.240 128.991 1.00 13.72 438 VAL B CA 1
ATOM 6373 C C . VAL B 1 438 ? 162.241 203.688 128.461 1.00 13.72 438 VAL B C 1
ATOM 6374 O O . VAL B 1 438 ? 162.121 203.369 127.272 1.00 13.72 438 VAL B O 1
ATOM 6378 N N . TYR B 1 439 ? 161.236 203.560 129.330 1.00 17.73 439 TYR B N 1
ATOM 6379 C CA . TYR B 1 439 ? 159.916 203.131 128.879 1.00 17.73 439 TYR B CA 1
ATOM 6380 C C . TYR B 1 439 ? 159.315 204.144 127.913 1.00 17.73 439 TYR B C 1
ATOM 6381 O O . TYR B 1 439 ? 158.701 203.774 126.906 1.00 17.73 439 TYR B O 1
ATOM 6390 N N . HIS B 1 440 ? 159.479 205.435 128.208 1.00 18.44 440 HIS B N 1
ATOM 6391 C CA . HIS B 1 440 ? 158.942 206.465 127.327 1.00 18.44 440 HIS B CA 1
ATOM 6392 C C . HIS B 1 440 ? 159.737 206.546 126.029 1.00 18.44 440 HIS B C 1
ATOM 6393 O O . HIS B 1 440 ? 159.200 206.937 124.986 1.00 18.44 440 HIS B O 1
ATOM 6400 N N . PHE B 1 441 ? 161.018 206.177 126.072 1.00 18.88 441 PHE B N 1
ATOM 6401 C CA . PHE B 1 441 ? 161.889 206.202 124.905 1.00 18.88 441 PHE B CA 1
ATOM 6402 C C . PHE B 1 441 ? 162.076 204.823 124.281 1.00 18.88 441 PHE B C 1
ATOM 6403 O O . PHE B 1 441 ? 163.093 204.582 123.622 1.00 18.88 441 PHE B O 1
ATOM 6411 N N . ARG B 1 442 ? 161.115 203.917 124.464 1.00 20.70 442 ARG B N 1
ATOM 6412 C CA . ARG B 1 442 ? 161.257 202.554 123.961 1.00 20.70 442 ARG B CA 1
ATOM 6413 C C . ARG B 1 442 ? 161.196 202.466 122.443 1.00 20.70 442 ARG B C 1
ATOM 6414 O O . ARG B 1 442 ? 161.503 201.402 121.895 1.00 20.70 442 ARG B O 1
ATOM 6422 N N . LYS B 1 443 ? 160.812 203.539 121.753 1.00 21.24 443 LYS B N 1
ATOM 6423 C CA . LYS B 1 443 ? 160.677 203.534 120.303 1.00 21.24 443 LYS B CA 1
ATOM 6424 C C . LYS B 1 443 ? 161.918 204.070 119.599 1.00 21.24 443 LYS B C 1
ATOM 6425 O O . LYS B 1 443 ? 161.899 204.255 118.378 1.00 21.24 443 LYS B O 1
ATOM 6431 N N . ALA B 1 444 ? 162.993 204.323 120.340 1.00 18.41 444 ALA B N 1
ATOM 6432 C CA . ALA B 1 444 ? 164.206 204.858 119.747 1.00 18.41 444 ALA B CA 1
ATOM 6433 C C . ALA B 1 444 ? 164.982 203.760 119.024 1.00 18.41 444 ALA B C 1
ATOM 6434 O O . ALA B 1 444 ? 164.741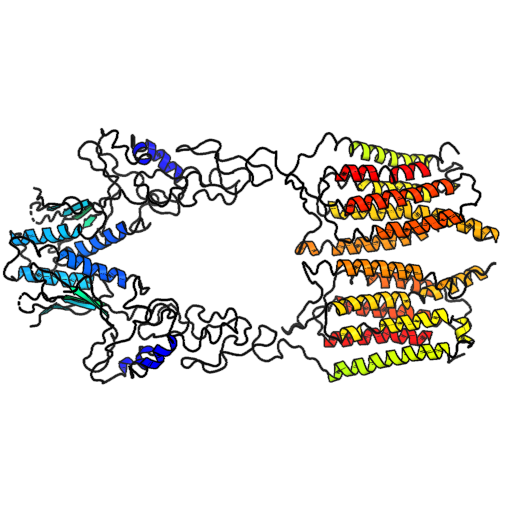 202.564 119.203 1.00 18.41 444 ALA B O 1
ATOM 6436 N N . LYS B 1 445 ? 165.931 204.185 118.194 1.00 16.42 445 LYS B N 1
ATOM 6437 C CA . LYS B 1 445 ? 166.761 203.272 117.423 1.00 16.42 445 LYS B CA 1
ATOM 6438 C C . LYS B 1 445 ? 167.915 202.700 118.238 1.00 16.42 445 LYS B C 1
ATOM 6439 O O . LYS B 1 445 ? 168.515 201.701 117.827 1.00 16.42 445 LYS B O 1
ATOM 6445 N N . SER B 1 446 ? 168.222 203.288 119.394 1.00 13.71 446 SER B N 1
ATOM 6446 C CA . SER B 1 446 ? 169.297 202.810 120.252 1.00 13.71 446 SER B CA 1
ATOM 6447 C C . SER B 1 446 ? 168.838 201.822 121.311 1.00 13.71 446 SER B C 1
ATOM 6448 O O . SER B 1 446 ? 169.634 200.983 121.737 1.00 13.71 446 SER B O 1
ATOM 6451 N N . ILE B 1 447 ? 167.577 201.899 121.745 1.00 13.86 447 ILE B N 1
ATOM 6452 C CA . ILE B 1 447 ? 167.049 200.959 122.730 1.00 13.86 447 ILE B CA 1
ATOM 6453 C C . ILE B 1 447 ? 166.415 199.739 122.078 1.00 13.86 447 ILE B C 1
ATOM 6454 O O . ILE B 1 447 ? 166.417 198.653 122.679 1.00 13.86 447 ILE B O 1
ATOM 6459 N N . ARG B 1 448 ? 165.901 199.871 120.852 1.00 19.33 448 ARG B N 1
ATOM 6460 C CA . ARG B 1 448 ? 165.322 198.723 120.161 1.00 19.33 448 ARG B CA 1
ATOM 6461 C C . ARG B 1 448 ? 166.364 197.637 119.921 1.00 19.33 448 ARG B C 1
ATOM 6462 O O . ARG B 1 448 ? 166.050 196.443 119.991 1.00 19.33 44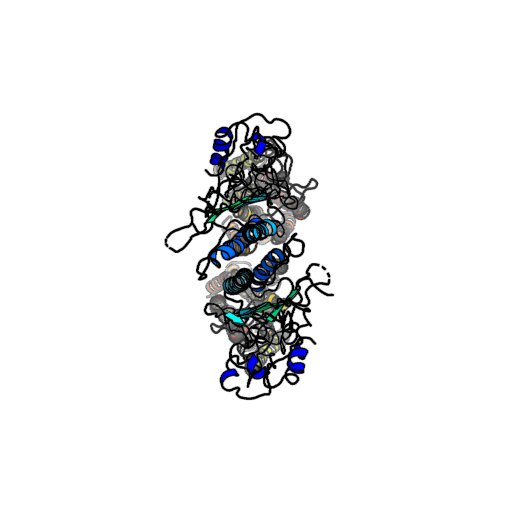8 ARG B O 1
ATOM 6470 N N . ALA B 1 449 ? 167.605 198.031 119.626 1.00 15.77 449 ALA B N 1
ATOM 6471 C CA . ALA B 1 449 ? 168.663 197.047 119.416 1.00 15.77 449 ALA B CA 1
ATOM 6472 C C . ALA B 1 449 ? 168.949 196.258 120.688 1.00 15.77 449 ALA B C 1
ATOM 6473 O O . ALA B 1 449 ? 169.105 195.032 120.641 1.00 15.77 449 ALA B O 1
ATOM 6475 N N . SER B 1 450 ? 169.023 196.939 121.832 1.00 13.65 450 SER B N 1
ATOM 6476 C CA . SER B 1 450 ? 169.273 196.248 123.092 1.00 13.65 450 SER B CA 1
ATOM 6477 C C . SER B 1 450 ? 168.033 195.505 123.572 1.00 13.65 450 SER B C 1
ATOM 6478 O O . SER B 1 450 ? 168.124 194.362 124.033 1.00 13.65 450 SER B O 1
ATOM 6481 N N . GLY B 1 451 ? 166.868 196.138 123.473 1.00 11.74 451 GLY B N 1
ATOM 6482 C CA . GLY B 1 451 ? 165.626 195.498 123.902 1.00 11.74 451 GLY B CA 1
ATOM 6483 C C . GLY B 1 451 ? 165.152 196.104 125.208 1.00 11.74 451 GLY B C 1
ATOM 6484 O O . GLY B 1 451 ? 165.929 196.374 126.121 1.00 11.74 451 GLY B O 1
ATOM 6485 N N . LEU B 1 452 ? 163.842 196.322 125.293 1.00 10.63 452 LEU B N 1
ATOM 6486 C CA . LEU B 1 452 ? 163.232 196.888 126.489 1.00 10.63 452 LEU B CA 1
ATOM 6487 C C . LEU B 1 452 ? 163.153 195.892 127.640 1.00 10.63 452 LEU B C 1
ATOM 6488 O O . LEU B 1 452 ? 163.114 196.310 128.801 1.00 10.63 452 LEU B O 1
ATOM 6493 N N . ILE B 1 453 ? 163.258 194.604 127.373 1.00 9.76 453 ILE B N 1
ATOM 6494 C CA . ILE B 1 453 ? 163.078 193.636 128.482 1.00 9.76 453 ILE B CA 1
ATOM 6495 C C . ILE B 1 453 ? 164.441 193.247 129.017 1.00 9.76 453 ILE B C 1
ATOM 6496 O O . ILE B 1 453 ? 164.513 192.949 130.196 1.00 9.76 453 ILE B O 1
ATOM 6501 N N . LEU B 1 454 ? 165.493 193.338 128.201 1.00 8.09 454 LEU B N 1
ATOM 6502 C CA . LEU B 1 454 ? 166.835 193.047 128.683 1.00 8.09 454 LEU B CA 1
ATOM 6503 C C . LEU B 1 454 ? 167.549 194.278 129.222 1.00 8.09 454 LEU B C 1
ATOM 6504 O O . LEU B 1 454 ? 168.687 194.161 129.686 1.00 8.09 454 LEU B O 1
ATOM 6509 N N . LEU B 1 455 ? 166.915 195.448 129.176 1.00 4.87 455 LEU B N 1
ATOM 6510 C CA . LEU B 1 455 ? 167.512 196.678 129.675 1.00 4.87 455 LEU B CA 1
ATOM 6511 C C . LEU B 1 455 ? 166.956 197.096 131.027 1.00 4.87 455 LEU B C 1
ATOM 6512 O O . LEU B 1 455 ? 167.649 197.789 131.779 1.00 4.87 455 LEU B O 1
ATOM 6517 N N . GLU B 1 456 ? 165.732 196.690 131.365 1.00 5.53 456 GLU B N 1
ATOM 6518 C CA . GLU B 1 456 ? 165.192 196.931 132.694 1.00 5.53 456 GLU B CA 1
ATOM 6519 C C . GLU B 1 456 ? 165.432 195.784 133.660 1.00 5.53 456 GLU B C 1
ATOM 6520 O O . GLU B 1 456 ? 165.331 195.999 134.872 1.00 5.53 456 GLU B O 1
ATOM 6526 N N . THR B 1 457 ? 165.739 194.580 133.174 1.00 5.21 457 THR B N 1
ATOM 6527 C CA . THR B 1 457 ? 166.205 193.527 134.069 1.00 5.21 457 THR B CA 1
ATOM 6528 C C . THR B 1 457 ? 167.536 193.910 134.701 1.00 5.21 457 THR B C 1
ATOM 6529 O O . THR B 1 457 ? 167.757 193.678 135.895 1.00 5.21 457 THR B O 1
ATOM 6533 N N . ILE B 1 458 ? 168.435 194.500 133.909 1.00 2.06 458 ILE B N 1
ATOM 6534 C CA . ILE B 1 458 ? 169.670 195.054 134.453 1.00 2.06 458 ILE B CA 1
ATOM 6535 C C . ILE B 1 458 ? 169.360 196.189 135.416 1.00 2.06 458 ILE B C 1
ATOM 6536 O O . ILE B 1 458 ? 169.925 196.267 136.513 1.00 2.06 458 ILE B O 1
ATOM 6541 N N . LEU B 1 459 ? 168.453 197.081 135.026 1.00 3.29 459 LEU B N 1
ATOM 6542 C CA . LEU B 1 459 ? 168.175 198.299 135.770 1.00 3.29 459 LEU B CA 1
ATOM 6543 C C . LEU B 1 459 ? 167.339 198.059 137.021 1.00 3.29 459 LEU B C 1
ATOM 6544 O O . LEU B 1 459 ? 167.458 198.828 137.980 1.00 3.29 459 LEU B O 1
ATOM 6549 N N . PHE B 1 460 ? 166.504 197.019 137.041 1.00 3.00 460 PHE B N 1
ATOM 6550 C CA . PHE B 1 460 ? 165.759 196.662 138.241 1.00 3.00 460 PHE B CA 1
ATOM 6551 C C . PHE B 1 460 ? 166.574 195.835 139.221 1.00 3.00 460 PHE B C 1
ATOM 6552 O O . PHE B 1 460 ? 166.351 195.941 140.431 1.00 3.00 460 PHE B O 1
ATOM 6560 N N . GLY B 1 461 ? 167.511 195.028 138.734 1.00 1.65 461 GLY B N 1
ATOM 6561 C CA . GLY B 1 461 ? 168.377 194.242 139.582 1.00 1.65 461 GLY B CA 1
ATOM 6562 C C . GLY B 1 461 ? 169.478 195.028 140.254 1.00 1.65 461 GLY B C 1
ATOM 6563 O O . GLY B 1 461 ? 170.195 194.467 141.091 1.00 1.65 461 GLY B O 1
ATOM 6564 N N . SER B 1 462 ? 169.645 196.306 139.914 1.00 1.19 462 SER B N 1
ATOM 6565 C CA . SER B 1 462 ? 170.613 197.171 140.572 1.00 1.19 462 SER B CA 1
ATOM 6566 C C . SER B 1 462 ? 170.039 197.832 141.817 1.00 1.19 462 SER B C 1
ATOM 6567 O O . SER B 1 462 ? 170.793 198.422 142.597 1.00 1.19 462 SER B O 1
ATOM 6570 N N . LEU B 1 463 ? 168.724 197.750 142.023 1.00 1.66 463 LEU B N 1
ATOM 6571 C CA . LEU B 1 463 ? 168.110 198.188 143.266 1.00 1.66 463 LEU B CA 1
ATOM 6572 C C . LEU B 1 463 ? 168.345 197.216 144.410 1.00 1.66 463 LEU B C 1
ATOM 6573 O O . LEU B 1 463 ? 168.454 197.654 145.559 1.00 1.66 463 LEU B O 1
ATOM 6578 N N . LEU B 1 464 ? 168.424 195.920 144.128 1.00 2.24 464 LEU B N 1
ATOM 6579 C CA . LEU B 1 464 ? 168.806 194.932 145.123 1.00 2.24 464 LEU B CA 1
ATOM 6580 C C . LEU B 1 464 ? 170.268 195.058 145.522 1.00 2.24 464 LEU B C 1
ATOM 6581 O O . LEU B 1 464 ? 170.632 194.653 146.630 1.00 2.24 464 LEU B O 1
ATOM 6586 N N . LEU B 1 465 ? 171.107 195.614 144.649 1.00 0.92 465 LEU B N 1
ATOM 6587 C CA . LEU B 1 465 ? 172.505 195.878 144.950 1.00 0.92 465 LEU B CA 1
ATOM 6588 C C . LEU B 1 465 ? 172.695 197.145 145.770 1.00 0.92 465 LEU B C 1
ATOM 6589 O O . LEU B 1 465 ? 173.814 197.419 146.213 1.00 0.92 465 LEU B O 1
ATOM 6594 N N . TYR B 1 466 ? 171.637 197.928 145.968 1.00 1.57 466 TYR B N 1
ATOM 6595 C CA . TYR B 1 466 ? 171.655 199.073 146.867 1.00 1.57 466 TYR B CA 1
ATOM 6596 C C . TYR B 1 466 ? 171.096 198.754 148.247 1.00 1.57 466 TYR B C 1
ATOM 6597 O O . TYR B 1 466 ? 170.800 199.679 149.009 1.00 1.57 466 TYR B O 1
ATOM 6606 N N . PHE B 1 467 ? 170.968 197.474 148.597 1.00 1.80 467 PHE B N 1
ATOM 6607 C CA . PHE B 1 467 ? 170.626 197.134 149.972 1.00 1.80 467 PHE B CA 1
ATOM 6608 C C . PHE B 1 467 ? 171.722 196.297 150.627 1.00 1.80 467 PHE B C 1
ATOM 6609 O O . PHE B 1 467 ? 171.414 195.392 151.411 1.00 1.80 467 PHE B O 1
ATOM 6617 N N . PRO B 1 468 ? 173.000 196.550 150.344 1.00 2.54 468 PRO B N 1
ATOM 6618 C CA . PRO B 1 468 ? 174.051 196.333 151.351 1.00 2.54 468 PRO B CA 1
ATOM 6619 C C . PRO B 1 468 ? 174.119 197.396 152.438 1.00 2.54 468 PRO B C 1
ATOM 6620 O O . PRO B 1 468 ? 174.631 197.098 153.521 1.00 2.54 468 PRO B O 1
ATOM 6624 N N . VAL B 1 469 ? 173.625 198.605 152.180 1.00 3.17 469 VAL B N 1
ATOM 6625 C CA . VAL B 1 469 ? 173.814 199.733 153.085 1.00 3.17 469 VAL B CA 1
ATOM 6626 C C . VAL B 1 469 ? 172.564 200.071 153.880 1.00 3.17 469 VAL B C 1
ATOM 6627 O O . VAL B 1 469 ? 172.675 200.349 155.084 1.00 3.17 469 VAL B O 1
ATOM 6631 N N . VAL B 1 470 ? 171.380 200.042 153.266 1.00 4.90 470 VAL B N 1
ATOM 6632 C CA . VAL B 1 470 ? 170.136 200.296 153.988 1.00 4.90 470 VAL B CA 1
ATOM 6633 C C . VAL B 1 470 ? 169.865 199.238 155.050 1.00 4.90 470 VAL B C 1
ATOM 6634 O O . VAL B 1 470 ? 169.260 199.557 156.087 1.00 4.90 470 VAL B O 1
ATOM 6638 N N . ILE B 1 471 ? 170.331 198.006 154.851 1.00 5.52 471 ILE B N 1
ATOM 6639 C CA . ILE B 1 471 ? 170.161 196.951 155.832 1.00 5.52 471 ILE B CA 1
ATOM 6640 C C . ILE B 1 471 ? 171.270 196.948 156.880 1.00 5.52 471 ILE B C 1
ATOM 6641 O O . ILE B 1 471 ? 171.014 196.584 158.034 1.00 5.52 471 ILE B O 1
ATOM 6646 N N . LEU B 1 472 ? 172.484 197.352 156.520 1.00 8.52 472 LEU B N 1
ATOM 6647 C CA . LEU B 1 472 ? 173.607 197.421 157.444 1.00 8.52 472 LEU B CA 1
ATOM 6648 C C . LEU B 1 472 ? 173.599 198.697 158.278 1.00 8.52 472 LEU B C 1
ATOM 6649 O O . LEU B 1 472 ? 174.365 198.800 159.242 1.00 8.52 472 LEU B O 1
ATOM 6654 N N . TYR B 1 473 ? 172.737 199.657 157.946 1.00 13.24 473 TYR B N 1
ATOM 6655 C CA . TYR B 1 473 ? 172.695 200.935 158.642 1.00 13.24 473 TYR B CA 1
ATOM 6656 C C . TYR B 1 473 ? 171.998 200.864 159.994 1.00 13.24 473 TYR B C 1
ATOM 6657 O O . TYR B 1 473 ? 172.512 201.431 160.965 1.00 13.24 473 TYR B O 1
ATOM 6666 N N . PHE B 1 474 ? 170.846 200.197 160.082 1.00 15.05 474 PHE B N 1
ATOM 6667 C CA . PHE B 1 474 ? 170.040 200.239 161.297 1.00 15.05 474 PHE B CA 1
ATOM 6668 C C . PHE B 1 474 ? 170.751 199.627 162.498 1.00 15.05 474 PHE B C 1
ATOM 6669 O O . PHE B 1 474 ? 171.131 200.347 163.428 1.00 15.05 474 PHE B O 1
ATOM 6677 N N . GLU B 1 475 ? 170.959 198.313 162.473 1.00 21.22 475 GLU B N 1
ATOM 6678 C CA . GLU B 1 475 ? 171.565 197.586 163.580 1.00 21.22 475 GLU B CA 1
ATOM 6679 C C . GLU B 1 475 ? 171.674 196.121 163.185 1.00 21.22 475 GLU B C 1
ATOM 6680 O O . GLU B 1 475 ? 170.867 195.631 162.386 1.00 21.22 475 GLU B O 1
ATOM 6686 N N . PRO B 1 476 ? 172.657 195.397 163.719 1.00 18.80 476 PRO B N 1
ATOM 6687 C CA . PRO B 1 476 ? 172.686 193.945 163.518 1.00 18.80 476 PRO B CA 1
ATOM 6688 C C . PRO B 1 476 ? 171.483 193.271 164.158 1.00 18.80 476 PRO B C 1
ATOM 6689 O O . PRO B 1 476 ? 170.987 193.694 165.204 1.00 18.80 476 PRO B O 1
ATOM 6693 N N . SER B 1 477 ? 171.016 192.207 163.516 1.00 13.40 477 SER B N 1
ATOM 6694 C CA . SER B 1 477 ? 169.888 191.430 164.016 1.00 13.40 477 SER B CA 1
ATOM 6695 C C . SER B 1 477 ? 169.954 190.044 163.382 1.00 13.40 477 SER B C 1
ATOM 6696 O O . SER B 1 477 ? 170.952 189.685 162.749 1.00 13.40 477 SER B O 1
ATOM 6699 N N . THR B 1 478 ? 168.890 189.257 163.553 1.00 13.49 478 THR B N 1
ATOM 6700 C CA . THR B 1 478 ? 168.808 187.931 162.959 1.00 13.49 478 THR B CA 1
ATOM 6701 C C . THR B 1 478 ? 168.151 187.916 161.589 1.00 13.49 478 THR B C 1
ATOM 6702 O O . THR B 1 478 ? 168.742 187.370 160.651 1.00 13.49 478 THR B O 1
ATOM 6706 N N . PHE B 1 479 ? 166.965 188.501 161.438 1.00 9.31 479 PHE B N 1
ATOM 6707 C CA . PHE B 1 479 ? 166.333 188.654 160.137 1.00 9.31 479 PHE B CA 1
ATOM 6708 C C . PHE B 1 479 ? 166.966 189.771 159.321 1.00 9.31 479 PHE B C 1
ATOM 6709 O O . PHE B 1 479 ? 166.846 189.772 158.092 1.00 9.31 479 PHE B O 1
ATOM 6717 N N . ARG B 1 480 ? 167.656 190.704 159.972 1.00 12.42 480 ARG B N 1
ATOM 6718 C CA . ARG B 1 480 ? 168.322 191.811 159.302 1.00 12.42 480 ARG B CA 1
ATOM 6719 C C . ARG B 1 480 ? 169.736 191.456 158.863 1.00 12.42 480 ARG B C 1
ATOM 6720 O O . ARG B 1 480 ? 170.395 192.268 158.207 1.00 12.42 480 ARG B O 1
ATOM 6728 N N . CYS B 1 481 ? 170.217 190.262 159.209 1.00 11.91 481 CYS B N 1
ATOM 6729 C CA . CYS B 1 481 ? 171.499 189.787 158.709 1.00 11.91 481 CYS B CA 1
ATOM 6730 C C . CYS B 1 481 ? 171.359 188.614 157.750 1.00 11.91 481 CYS B C 1
ATOM 6731 O O . CYS B 1 481 ? 172.306 188.333 157.009 1.00 11.91 481 CYS B O 1
ATOM 6734 N N . ILE B 1 482 ? 170.218 187.921 157.739 1.00 6.05 482 ILE B N 1
ATOM 6735 C CA . ILE B 1 482 ? 169.898 186.965 156.688 1.00 6.05 482 ILE B CA 1
ATOM 6736 C C . ILE B 1 482 ? 169.554 187.654 155.378 1.00 6.05 482 ILE B C 1
ATOM 6737 O O . ILE B 1 482 ? 169.921 187.155 154.305 1.00 6.05 482 ILE B O 1
ATOM 6742 N N . LEU B 1 483 ? 168.886 188.806 155.433 1.00 3.72 483 LEU B N 1
ATOM 6743 C CA . LEU B 1 483 ? 168.512 189.554 154.245 1.00 3.72 483 LEU B CA 1
ATOM 6744 C C . LEU B 1 483 ? 169.694 190.236 153.573 1.00 3.72 483 LEU B C 1
ATOM 6745 O O . LEU B 1 483 ? 169.559 190.691 152.431 1.00 3.72 483 LEU B O 1
ATOM 6750 N N . LEU B 1 484 ? 170.843 190.333 154.245 1.00 3.20 484 LEU B N 1
ATOM 6751 C CA . LEU B 1 484 ? 172.030 190.886 153.603 1.00 3.20 484 LEU B CA 1
ATOM 6752 C C . LEU B 1 484 ? 172.522 189.979 152.483 1.00 3.20 484 LEU B C 1
ATOM 6753 O O . LEU B 1 484 ? 172.969 190.461 151.436 1.00 3.20 484 LEU B O 1
ATOM 6758 N N . ARG B 1 485 ? 172.454 188.665 152.688 1.00 2.07 485 ARG B N 1
ATOM 6759 C CA . ARG B 1 485 ? 172.890 187.705 151.684 1.00 2.07 485 ARG B CA 1
ATOM 6760 C C . ARG B 1 485 ? 171.849 187.457 150.603 1.00 2.07 485 ARG B C 1
ATOM 6761 O O . ARG B 1 485 ? 172.202 186.975 149.522 1.00 2.07 485 ARG B O 1
ATOM 6769 N N . TRP B 1 486 ? 170.582 187.772 150.865 1.00 1.50 486 TRP B N 1
ATOM 6770 C CA . TRP B 1 486 ? 169.525 187.608 149.878 1.00 1.50 486 TRP B CA 1
ATOM 6771 C C . TRP B 1 486 ? 169.469 188.748 148.872 1.00 1.50 486 TRP B C 1
ATOM 6772 O O . TRP B 1 486 ? 168.825 188.601 147.829 1.00 1.50 486 TRP B O 1
ATOM 6783 N N . ALA B 1 487 ? 170.123 189.874 149.155 1.00 0.95 487 ALA B N 1
ATOM 6784 C CA . ALA B 1 487 ? 170.122 191.027 148.265 1.00 0.95 487 ALA B CA 1
ATOM 6785 C C . ALA B 1 487 ? 171.440 191.191 147.522 1.00 0.95 487 ALA B C 1
ATOM 6786 O O . ALA B 1 487 ? 171.514 191.981 146.577 1.00 0.95 487 ALA B O 1
ATOM 6788 N N . ARG B 1 488 ? 172.481 190.462 147.924 1.00 0.37 488 ARG B N 1
ATOM 6789 C CA . ARG B 1 488 ? 173.758 190.480 147.229 1.00 0.37 488 ARG B CA 1
ATOM 6790 C C . ARG B 1 488 ? 173.922 189.338 146.241 1.00 0.37 488 ARG B C 1
ATOM 6791 O O . ARG B 1 488 ? 174.552 189.537 145.196 1.00 0.37 488 ARG B O 1
ATOM 6799 N N . LEU B 1 489 ? 173.359 188.163 146.522 1.00 0.88 489 LEU B N 1
ATOM 6800 C CA . LEU B 1 489 ? 173.438 187.034 145.607 1.00 0.88 489 LEU B CA 1
ATOM 6801 C C . LEU B 1 489 ? 172.351 187.053 144.544 1.00 0.88 489 LEU B C 1
ATOM 6802 O O . LEU B 1 489 ? 172.532 186.442 143.485 1.00 0.88 489 LEU B O 1
ATOM 6807 N N . LEU B 1 490 ? 171.232 187.733 144.795 1.00 1.22 490 LEU B N 1
ATOM 6808 C CA . LEU B 1 490 ? 170.175 187.879 143.805 1.00 1.22 490 LEU B CA 1
ATOM 6809 C C . LEU B 1 490 ? 170.289 189.165 143.000 1.00 1.22 490 LEU B C 1
ATOM 6810 O O . LEU B 1 490 ? 169.612 189.297 141.976 1.00 1.22 490 LEU B O 1
ATOM 6815 N N . GLY B 1 491 ? 171.116 190.109 143.435 1.00 0.88 491 GLY B N 1
ATOM 6816 C CA . GLY B 1 491 ? 171.356 191.313 142.669 1.00 0.88 491 GLY B CA 1
ATOM 6817 C C . GLY B 1 491 ? 172.552 191.166 141.753 1.00 0.88 491 GLY B C 1
ATOM 6818 O O . GLY B 1 491 ? 172.750 191.969 140.838 1.00 0.88 491 GLY B O 1
ATOM 6819 N N . PHE B 1 492 ? 173.361 190.135 141.994 1.00 1.65 492 PHE B N 1
ATOM 6820 C CA . PHE B 1 492 ? 174.503 189.843 141.139 1.00 1.65 492 PHE B CA 1
ATOM 6821 C C . PHE B 1 492 ? 174.129 188.916 139.990 1.00 1.65 492 PHE B C 1
ATOM 6822 O O . PHE B 1 492 ? 174.608 189.100 138.866 1.00 1.65 492 PHE B O 1
ATOM 6830 N N . ALA B 1 493 ? 173.280 187.920 140.249 1.00 19.12 493 ALA B N 1
ATOM 6831 C CA . ALA B 1 493 ? 172.840 187.019 139.192 1.00 19.12 493 ALA B CA 1
ATOM 6832 C C . ALA B 1 493 ? 171.873 187.688 138.226 1.00 19.12 493 ALA B C 1
ATOM 6833 O O . ALA B 1 493 ? 171.600 187.129 137.159 1.00 19.12 493 ALA B O 1
ATOM 6835 N N . THR B 1 494 ? 171.350 188.862 138.573 1.00 1.90 494 THR B N 1
ATOM 6836 C CA . THR B 1 494 ? 170.427 189.587 137.710 1.00 1.90 494 THR B CA 1
ATOM 6837 C C . THR B 1 494 ? 171.105 190.676 136.893 1.00 1.90 494 THR B C 1
ATOM 6838 O O . THR B 1 494 ? 170.726 190.893 135.739 1.00 1.90 494 THR B O 1
ATOM 6842 N N . VAL B 1 495 ? 172.103 191.354 137.453 1.00 0.88 495 VAL B N 1
ATOM 6843 C CA . VAL B 1 495 ? 172.807 192.404 136.723 1.00 0.88 495 VAL B CA 1
ATOM 6844 C C . VAL B 1 495 ? 173.942 191.834 135.884 1.00 0.88 495 VAL B C 1
ATOM 6845 O O . VAL B 1 495 ? 174.009 192.081 134.678 1.00 0.88 495 VAL B O 1
ATOM 6849 N N . TYR B 1 496 ? 174.843 191.066 136.496 1.00 0.74 496 TYR B N 1
ATOM 6850 C CA . TYR B 1 496 ? 175.972 190.472 135.793 1.00 0.74 496 TYR B CA 1
ATOM 6851 C C . TYR B 1 496 ? 175.667 189.064 135.300 1.00 0.74 496 TYR B C 1
ATOM 6852 O O . TYR B 1 496 ? 176.545 188.404 134.737 1.00 0.74 496 TYR B O 1
ATOM 6861 N N . GLY B 1 497 ? 174.442 188.591 135.501 1.00 0.95 497 GLY B N 1
ATOM 6862 C CA . GLY B 1 497 ? 174.052 187.287 135.009 1.00 0.95 497 GLY B CA 1
ATOM 6863 C C . GLY B 1 497 ? 173.375 187.366 133.659 1.00 0.95 497 GLY B C 1
ATOM 6864 O O . GLY B 1 497 ? 173.179 186.345 132.994 1.00 0.95 497 GLY B O 1
ATOM 6865 N N . THR B 1 498 ? 173.012 188.578 133.243 1.00 1.61 498 THR B N 1
ATOM 6866 C CA . THR B 1 498 ? 172.420 188.810 131.935 1.00 1.61 498 THR B CA 1
ATOM 6867 C C . THR B 1 498 ? 173.281 189.695 131.046 1.00 1.61 498 THR B C 1
ATOM 6868 O O . THR B 1 498 ? 173.048 189.746 129.835 1.00 1.61 498 THR B O 1
ATOM 6872 N N . VAL B 1 499 ? 174.266 190.397 131.610 1.00 1.87 499 VAL B N 1
ATOM 6873 C CA . VAL B 1 499 ? 175.266 191.069 130.790 1.00 1.87 499 VAL B CA 1
ATOM 6874 C C . VAL B 1 499 ? 176.138 190.069 130.040 1.00 1.87 499 VAL B C 1
ATOM 6875 O O . VAL B 1 499 ? 176.418 190.276 128.851 1.00 1.87 499 VAL B O 1
ATOM 6879 N N . THR B 1 500 ? 176.548 188.981 130.687 1.00 2.42 500 THR B N 1
ATOM 6880 C CA . THR B 1 500 ? 177.304 187.923 130.032 1.00 2.42 500 THR B CA 1
ATOM 6881 C C . THR B 1 500 ? 176.436 187.047 129.139 1.00 2.42 500 THR B C 1
ATOM 6882 O O . THR B 1 500 ? 176.975 186.214 128.405 1.00 2.42 500 THR B O 1
ATOM 6886 N N . LEU B 1 501 ? 175.114 187.210 129.185 1.00 3.50 501 LEU B N 1
ATOM 6887 C CA . LEU B 1 501 ? 174.212 186.500 128.289 1.00 3.50 501 LEU B CA 1
ATOM 6888 C C . LEU B 1 501 ? 173.929 187.250 126.999 1.00 3.50 501 LEU B C 1
ATOM 6889 O O . LEU B 1 501 ? 173.811 186.617 125.949 1.00 3.50 501 LEU B O 1
ATOM 6894 N N . LYS B 1 502 ? 173.815 188.576 127.049 1.00 4.45 502 LYS B N 1
ATOM 6895 C CA . LYS B 1 502 ? 173.714 189.376 125.839 1.00 4.45 502 LYS B CA 1
ATOM 6896 C C . LYS B 1 502 ? 175.075 189.690 125.236 1.00 4.45 502 LYS B C 1
ATOM 6897 O O . LYS B 1 502 ? 175.138 190.171 124.100 1.00 4.45 502 LYS B O 1
ATOM 6903 N N . LEU B 1 503 ? 176.157 189.433 125.968 1.00 6.04 503 LEU B N 1
ATOM 6904 C CA . LEU B 1 503 ? 177.504 189.462 125.418 1.00 6.04 503 LEU B CA 1
ATOM 6905 C C . LEU B 1 503 ? 177.902 188.130 124.802 1.00 6.04 503 LEU B C 1
ATOM 6906 O O . LEU B 1 503 ? 178.755 188.104 123.908 1.00 6.04 503 LEU B O 1
ATOM 6911 N N . HIS B 1 504 ? 177.305 187.031 125.257 1.00 7.04 504 HIS B N 1
ATOM 6912 C CA . HIS B 1 504 ? 177.433 185.724 124.626 1.00 7.04 504 HIS B CA 1
ATOM 6913 C C . HIS B 1 504 ? 176.622 185.623 123.344 1.00 7.04 504 HIS B C 1
ATOM 6914 O O . HIS B 1 504 ? 177.014 184.904 122.420 1.00 7.04 504 HIS B O 1
ATOM 6921 N N . ARG B 1 505 ? 175.496 186.336 123.273 1.00 10.89 505 ARG B N 1
ATOM 6922 C CA . ARG B 1 505 ? 174.705 186.367 122.048 1.00 10.89 505 ARG B CA 1
ATOM 6923 C C . ARG B 1 505 ? 175.488 186.992 120.901 1.00 10.89 505 ARG B C 1
ATOM 6924 O O . ARG B 1 505 ? 175.450 186.494 119.771 1.00 10.89 505 ARG B O 1
ATOM 6932 N N . VAL B 1 506 ? 176.213 188.080 121.176 1.00 10.30 506 VAL B N 1
ATOM 6933 C CA . VAL B 1 506 ? 176.909 188.810 120.120 1.00 10.30 506 VAL B CA 1
ATOM 6934 C C . VAL B 1 506 ? 177.915 187.909 119.415 1.00 10.30 506 VAL B C 1
ATOM 6935 O O . VAL B 1 506 ? 178.001 187.897 118.181 1.00 10.30 506 VAL B O 1
ATOM 6939 N N . LEU B 1 507 ? 178.688 187.140 120.183 1.00 10.41 507 LEU B N 1
ATOM 6940 C CA . LEU B 1 507 ? 179.643 186.220 119.576 1.00 10.41 507 LEU B CA 1
ATOM 6941 C C . LEU B 1 507 ? 178.937 185.141 118.764 1.00 10.41 507 LEU B C 1
ATOM 6942 O O . LEU B 1 507 ? 179.316 184.871 117.617 1.00 10.41 507 LEU B O 1
ATOM 6947 N N . LYS B 1 508 ? 177.901 184.527 119.331 1.00 14.71 508 LYS B N 1
ATOM 6948 C CA . LYS B 1 508 ? 177.259 183.374 118.719 1.00 14.71 508 LYS B CA 1
ATOM 6949 C C . LYS B 1 508 ? 176.424 183.741 117.498 1.00 14.71 508 LYS B C 1
ATOM 6950 O O . LYS B 1 508 ? 176.305 182.925 116.579 1.00 14.71 508 LYS B O 1
ATOM 6956 N N . VAL B 1 509 ? 175.864 184.946 117.452 1.00 18.05 509 VAL B N 1
ATOM 6957 C CA . VAL B 1 509 ? 175.135 185.404 116.279 1.00 18.05 509 VAL B CA 1
ATOM 6958 C C . VAL B 1 509 ? 176.071 185.668 115.108 1.00 18.05 509 VAL B C 1
ATOM 6959 O O . VAL B 1 509 ? 175.844 185.159 114.013 1.00 18.05 509 VAL B O 1
ATOM 6963 N N . PHE B 1 510 ? 177.139 186.437 115.326 1.00 22.39 510 PHE B N 1
ATOM 6964 C CA . PHE B 1 510 ? 178.078 186.721 114.245 1.00 22.39 510 PHE B CA 1
ATOM 6965 C C . PHE B 1 510 ? 178.770 185.451 113.764 1.00 22.39 510 PHE B C 1
ATOM 6966 O O . PHE B 1 510 ? 178.835 185.184 112.555 1.00 22.39 510 PHE B O 1
ATOM 6974 N N . LEU B 1 511 ? 179.279 184.646 114.701 1.00 21.43 511 LEU B N 1
ATOM 6975 C CA . LEU B 1 511 ? 180.071 183.477 114.332 1.00 21.43 511 LEU B CA 1
ATOM 6976 C C . LEU B 1 511 ? 179.242 182.478 113.534 1.00 21.43 511 LEU B C 1
ATOM 6977 O O . LEU B 1 511 ? 179.737 181.861 112.584 1.00 21.43 511 LEU B O 1
ATOM 6982 N N . SER B 1 512 ? 177.973 182.308 113.903 1.00 24.86 512 SER B N 1
ATOM 6983 C CA . SER B 1 512 ? 177.124 181.339 113.222 1.00 24.86 512 SER B CA 1
ATOM 6984 C C . SER B 1 512 ? 176.437 181.919 111.990 1.00 24.86 512 SER B C 1
ATOM 6985 O O . SER B 1 512 ? 176.086 181.168 111.074 1.00 24.86 512 SER B O 1
ATOM 6988 N N . ARG B 1 513 ? 176.231 183.239 111.940 1.00 25.43 513 ARG B N 1
ATOM 6989 C CA . ARG B 1 513 ? 175.617 183.842 110.764 1.00 25.43 513 ARG B CA 1
ATOM 6990 C C . ARG B 1 513 ? 176.641 184.043 109.657 1.00 25.43 513 ARG B C 1
ATOM 6991 O O . ARG B 1 513 ? 176.269 184.202 108.488 1.00 25.43 513 ARG B O 1
ATOM 6999 N N . THR B 1 514 ? 177.933 184.019 109.997 1.00 28.26 514 THR B N 1
ATOM 7000 C CA . THR B 1 514 ? 178.949 183.902 108.956 1.00 28.26 514 THR B CA 1
ATOM 7001 C C . THR B 1 514 ? 178.746 182.622 108.155 1.00 28.26 514 THR B C 1
ATOM 7002 O O . THR B 1 514 ? 179.081 182.558 106.967 1.00 28.26 514 THR B O 1
ATOM 7006 N N . ALA B 1 515 ? 178.195 181.590 108.796 1.00 29.86 515 ALA B N 1
ATOM 7007 C CA . ALA B 1 515 ? 177.756 180.378 108.118 1.00 29.86 515 ALA B CA 1
ATOM 7008 C C . ALA B 1 515 ? 176.374 180.567 107.505 1.00 29.86 515 ALA B C 1
ATOM 7009 O O . ALA B 1 515 ? 176.092 179.959 106.467 1.00 29.86 515 ALA B O 1
ATOM 7011 N N . GLN B 1 516 ? 175.507 181.362 108.145 1.00 35.38 516 GLN B N 1
ATOM 7012 C CA . GLN B 1 516 ? 174.200 181.760 107.631 1.00 35.38 516 GLN B CA 1
ATOM 7013 C C . GLN B 1 516 ? 173.245 180.783 108.336 1.00 35.38 516 GLN B C 1
ATOM 7014 O O . GLN B 1 516 ? 173.653 179.687 108.742 1.00 35.38 516 GLN B O 1
ATOM 7020 N N . ARG B 1 517 ? 171.957 181.216 108.420 1.00 31.43 517 ARG B N 1
ATOM 7021 C CA . ARG B 1 517 ? 170.851 181.001 109.342 1.00 31.43 517 ARG B CA 1
ATOM 7022 C C . ARG B 1 517 ? 170.840 181.229 110.854 1.00 31.43 517 ARG B C 1
ATOM 7023 O O . ARG B 1 517 ? 171.541 182.120 111.344 1.00 31.43 517 ARG B O 1
ATOM 7031 N N . ILE B 1 518 ? 170.029 180.458 111.579 1.00 28.45 518 ILE B N 1
ATOM 7032 C CA . ILE B 1 518 ? 169.715 180.605 113.005 1.00 28.45 518 ILE B CA 1
ATOM 7033 C C . ILE B 1 518 ? 169.468 182.062 113.409 1.00 28.45 518 ILE B C 1
ATOM 7034 O O . ILE B 1 518 ? 170.235 182.633 114.200 1.00 28.45 518 ILE B O 1
ATOM 7039 N N . PRO B 1 519 ? 168.405 182.720 112.886 1.00 30.29 519 PRO B N 1
ATOM 7040 C CA . PRO B 1 519 ? 167.953 183.972 113.504 1.00 30.29 519 PRO B CA 1
ATOM 7041 C C . PRO B 1 519 ? 167.783 183.843 115.009 1.00 30.29 519 PRO B C 1
ATOM 7042 O O . PRO B 1 519 ? 166.965 183.041 115.471 1.00 30.29 519 PRO B O 1
ATOM 7046 N N . TYR B 1 520 ? 168.535 184.615 115.784 1.00 31.90 520 TYR B N 1
ATOM 7047 C CA . TYR B 1 520 ? 168.398 184.576 117.232 1.00 31.90 520 TYR B CA 1
ATOM 7048 C C . TYR B 1 520 ? 167.223 185.472 117.632 1.00 31.90 520 TYR B C 1
ATOM 7049 O O . TYR B 1 520 ? 166.591 186.100 116.778 1.00 31.90 520 TYR B O 1
ATOM 7058 N N . MET B 1 521 ? 166.919 185.550 118.921 1.00 26.46 521 MET B N 1
ATOM 7059 C CA . MET B 1 521 ? 165.709 186.221 119.380 1.00 26.46 521 MET B CA 1
ATOM 7060 C C . MET B 1 521 ? 166.082 187.071 120.595 1.00 26.46 521 MET B C 1
ATOM 7061 O O . MET B 1 521 ? 167.217 187.019 121.079 1.00 26.46 521 MET B O 1
ATOM 7066 N N . THR B 1 522 ? 165.133 187.853 121.088 1.00 26.84 522 THR B N 1
ATOM 7067 C CA . THR B 1 522 ? 165.323 188.726 122.243 1.00 26.84 522 THR B CA 1
ATOM 7068 C C . THR B 1 522 ? 164.707 188.031 123.463 1.00 26.84 522 THR B C 1
ATOM 7069 O O . THR B 1 522 ? 164.430 186.832 123.370 1.00 26.84 522 THR B O 1
ATOM 7073 N N . GLY B 1 523 ? 164.531 188.710 124.599 1.00 23.67 523 GLY B N 1
ATOM 7074 C CA . GLY B 1 523 ? 164.048 188.090 125.821 1.00 23.67 523 GLY B CA 1
ATOM 7075 C C . GLY B 1 523 ? 162.944 187.072 125.620 1.00 23.67 523 GLY B C 1
ATOM 7076 O O . GLY B 1 523 ? 161.860 187.389 125.121 1.00 23.67 523 GLY B O 1
ATOM 7077 N N . GLY B 1 524 ? 163.226 185.836 126.018 1.00 21.09 524 GLY B N 1
ATOM 7078 C CA . GLY B 1 524 ? 162.429 184.685 125.647 1.00 21.09 524 GLY B CA 1
ATOM 7079 C C . GLY B 1 524 ? 163.353 183.546 125.273 1.00 21.09 524 GLY B C 1
ATOM 7080 O O . GLY B 1 524 ? 163.018 182.369 125.437 1.00 21.09 524 GLY B O 1
ATOM 7081 N N . ARG B 1 525 ? 164.534 183.902 124.760 1.00 21.31 525 ARG B N 1
ATOM 7082 C CA . ARG B 1 525 ? 165.632 182.962 124.574 1.00 21.31 525 ARG B CA 1
ATOM 7083 C C . ARG B 1 525 ? 166.861 183.388 125.369 1.00 21.31 525 ARG B C 1
ATOM 7084 O O . ARG B 1 525 ? 167.788 182.588 125.540 1.00 21.31 525 ARG B O 1
ATOM 7092 N N . VAL B 1 526 ? 166.880 184.623 125.875 1.00 14.53 526 VAL B N 1
ATOM 7093 C CA . VAL B 1 526 ? 167.916 185.083 126.790 1.00 14.53 526 VAL B CA 1
ATOM 7094 C C . VAL B 1 526 ? 167.396 185.240 128.209 1.00 14.53 526 VAL B C 1
ATOM 7095 O O . VAL B 1 526 ? 168.145 185.010 129.161 1.00 14.53 526 VAL B O 1
ATOM 7099 N N . MET B 1 527 ? 166.119 185.581 128.386 1.00 16.88 527 MET B N 1
ATOM 7100 C CA . MET B 1 527 ? 165.471 185.525 129.689 1.00 16.88 527 MET B CA 1
ATOM 7101 C C . MET B 1 527 ? 165.056 184.105 130.047 1.00 16.88 527 MET B C 1
ATOM 7102 O O . MET B 1 527 ? 164.664 183.852 131.191 1.00 16.88 527 MET B O 1
ATOM 7107 N N . ARG B 1 528 ? 165.130 183.175 129.093 1.00 15.13 528 ARG B N 1
ATOM 7108 C CA . ARG B 1 528 ? 164.943 181.759 129.365 1.00 15.13 528 ARG B CA 1
ATOM 7109 C C . ARG B 1 528 ? 166.227 181.063 129.786 1.00 15.13 528 ARG B C 1
ATOM 7110 O O . ARG B 1 528 ? 166.165 180.113 130.571 1.00 15.13 528 ARG B O 1
ATOM 7118 N N . MET B 1 529 ? 167.378 181.510 129.284 1.00 10.72 529 MET B N 1
ATOM 7119 C CA . MET B 1 529 ? 168.666 181.030 129.762 1.00 10.72 529 MET B CA 1
ATOM 7120 C C . MET B 1 529 ? 169.067 181.661 131.087 1.00 10.72 529 MET B C 1
ATOM 7121 O O . MET B 1 529 ? 169.958 181.135 131.761 1.00 10.72 529 MET B O 1
ATOM 7126 N N . LEU B 1 530 ? 168.435 182.770 131.470 1.00 2.96 530 LEU B N 1
ATOM 7127 C CA . LEU B 1 530 ? 168.705 183.413 132.749 1.00 2.96 530 LEU B CA 1
ATOM 7128 C C . LEU B 1 530 ? 167.932 182.772 133.892 1.00 2.96 530 LEU B C 1
ATOM 7129 O O . LEU B 1 530 ? 168.405 182.787 135.034 1.00 2.96 530 LEU B O 1
ATOM 7134 N N . ALA B 1 531 ? 166.761 182.196 133.608 1.00 1.46 531 ALA B N 1
ATOM 7135 C CA . ALA B 1 531 ? 165.999 181.510 134.644 1.00 1.46 531 ALA B CA 1
ATOM 7136 C C . ALA B 1 531 ? 166.754 180.319 135.216 1.00 1.46 531 ALA B C 1
ATOM 7137 O O . ALA B 1 531 ? 166.569 179.989 136.392 1.00 1.46 531 ALA B O 1
ATOM 7139 N N . VAL B 1 532 ? 167.596 179.667 134.414 1.00 1.32 532 VAL B N 1
ATOM 7140 C CA . VAL B 1 532 ? 168.463 178.614 134.929 1.00 1.32 532 VAL B CA 1
ATOM 7141 C C . VAL B 1 532 ? 169.510 179.154 135.897 1.00 1.32 532 VAL B C 1
ATOM 7142 O O . VAL B 1 532 ? 169.762 178.527 136.935 1.00 1.32 532 VAL B O 1
ATOM 7146 N N . ILE B 1 533 ? 170.126 180.298 135.588 1.00 0.42 533 ILE B N 1
ATOM 7147 C CA . ILE B 1 533 ? 171.053 180.928 136.521 1.00 0.42 533 ILE B CA 1
ATOM 7148 C C . ILE B 1 533 ? 170.350 181.390 137.790 1.00 0.42 533 ILE B C 1
ATOM 7149 O O . ILE B 1 533 ? 170.932 181.305 138.879 1.00 0.42 533 ILE B O 1
ATOM 7154 N N . LEU B 1 534 ? 169.110 181.859 137.686 1.00 0.34 534 LEU B N 1
ATOM 7155 C CA . LEU B 1 534 ? 168.335 182.284 138.843 1.00 0.34 534 LEU B CA 1
ATOM 7156 C C . LEU B 1 534 ? 167.645 181.127 139.550 1.00 0.34 534 LEU B C 1
ATOM 7157 O O . LEU B 1 534 ? 166.951 181.355 140.544 1.00 0.34 534 LEU B O 1
ATOM 7162 N N . LEU B 1 535 ? 167.804 179.897 139.057 1.00 0.44 535 LEU B N 1
ATOM 7163 C CA . LEU B 1 535 ? 167.309 178.716 139.747 1.00 0.44 535 LEU B CA 1
ATOM 7164 C C . LEU B 1 535 ? 168.376 178.011 140.570 1.00 0.44 535 LEU B C 1
ATOM 7165 O O . LEU B 1 535 ? 168.046 177.417 141.600 1.00 0.44 535 LEU B O 1
ATOM 7170 N N . VAL B 1 536 ? 169.640 178.068 140.147 1.00 0.63 536 VAL B N 1
ATOM 7171 C CA . VAL B 1 536 ? 170.729 177.526 140.950 1.00 0.63 536 VAL B CA 1
ATOM 7172 C C . VAL B 1 536 ? 171.067 178.415 142.141 1.00 0.63 536 VAL B C 1
ATOM 7173 O O . VAL B 1 536 ? 171.413 177.895 143.212 1.00 0.63 536 VAL B O 1
ATOM 7177 N N . VAL B 1 537 ? 170.969 179.739 141.992 1.00 0.59 537 VAL B N 1
ATOM 7178 C CA . VAL B 1 537 ? 171.237 180.660 143.093 1.00 0.59 537 VAL B CA 1
ATOM 7179 C C . VAL B 1 537 ? 170.056 180.787 144.048 1.00 0.59 537 VAL B C 1
ATOM 7180 O O . VAL B 1 537 ? 170.269 181.037 145.245 1.00 0.59 537 VAL B O 1
ATOM 7184 N N . PHE B 1 538 ? 168.828 180.604 143.571 1.00 1.55 538 PHE B N 1
ATOM 7185 C CA . PHE B 1 538 ? 167.648 180.617 144.423 1.00 1.55 538 PHE B CA 1
ATOM 7186 C C . PHE B 1 538 ? 167.503 179.329 145.221 1.00 1.55 538 PHE B C 1
ATOM 7187 O O . PHE B 1 538 ? 166.880 179.339 146.287 1.00 1.55 538 PHE B O 1
ATOM 7195 N N . TRP B 1 539 ? 168.080 178.230 144.737 1.00 0.66 539 TRP B N 1
ATOM 7196 C CA . TRP B 1 539 ? 168.134 176.966 145.461 1.00 0.66 539 TRP B CA 1
ATOM 7197 C C . TRP B 1 539 ? 169.141 177.004 146.603 1.00 0.66 539 TRP B C 1
ATOM 7198 O O . TRP B 1 539 ? 168.880 176.452 147.677 1.00 0.66 539 TRP B O 1
ATOM 7209 N N . PHE B 1 540 ? 170.294 177.639 146.386 1.00 1.66 540 PHE B N 1
ATOM 7210 C CA . PHE B 1 540 ? 171.300 177.735 147.438 1.00 1.66 540 PHE B CA 1
ATOM 7211 C C . PHE B 1 540 ? 170.814 178.602 148.593 1.00 1.66 540 PHE B C 1
ATOM 7212 O O . PHE B 1 540 ? 171.056 178.282 149.762 1.00 1.66 540 PHE B O 1
ATOM 7220 N N . LEU B 1 541 ? 170.136 179.709 148.284 1.00 0.57 541 LEU B N 1
ATOM 7221 C CA . LEU B 1 541 ? 169.668 180.608 149.334 1.00 0.57 541 LEU B CA 1
ATOM 7222 C C . LEU B 1 541 ? 168.653 179.925 150.240 1.00 0.57 541 LEU B C 1
ATOM 7223 O O . LEU B 1 541 ? 168.691 180.095 151.463 1.00 0.57 541 LEU B O 1
ATOM 7228 N N . ILE B 1 542 ? 167.736 179.145 149.660 1.00 2.39 542 ILE B N 1
ATOM 7229 C CA . ILE B 1 542 ? 166.758 178.424 150.465 1.00 2.39 542 ILE B CA 1
ATOM 7230 C C . ILE B 1 542 ? 167.426 177.429 151.402 1.00 2.39 542 ILE B C 1
ATOM 7231 O O . ILE B 1 542 ? 167.072 177.361 152.584 1.00 2.39 542 ILE B O 1
ATOM 7236 N N . GLY B 1 543 ? 168.389 176.658 150.908 1.00 4.29 543 GLY B N 1
ATOM 7237 C CA . GLY B 1 543 ? 169.091 175.703 151.740 1.00 4.29 543 GLY B CA 1
ATOM 7238 C C . GLY B 1 543 ? 169.921 176.357 152.823 1.00 4.29 543 GLY B C 1
ATOM 7239 O O . GLY B 1 543 ? 169.912 175.911 153.972 1.00 4.29 543 GLY B O 1
ATOM 7240 N N . TRP B 1 544 ? 170.642 177.422 152.469 1.00 4.06 544 TRP B N 1
ATOM 7241 C CA . TRP B 1 544 ? 171.479 178.110 153.446 1.00 4.06 544 TRP B CA 1
ATOM 7242 C C . TRP B 1 544 ? 170.643 178.778 154.531 1.00 4.06 544 TRP B C 1
ATOM 7243 O O . TRP B 1 544 ? 171.000 178.723 155.713 1.00 4.06 544 TRP B O 1
ATOM 7254 N N . THR B 1 545 ? 169.532 179.413 154.151 1.00 5.14 545 THR B N 1
ATOM 7255 C CA . THR B 1 545 ? 168.655 180.032 155.140 1.00 5.14 545 THR B CA 1
ATOM 7256 C C . THR B 1 545 ? 168.062 178.986 156.075 1.00 5.14 545 THR B C 1
ATOM 7257 O O . THR B 1 545 ? 167.993 179.193 157.292 1.00 5.14 545 THR B O 1
ATOM 7261 N N . SER B 1 546 ? 167.630 177.851 155.523 1.00 7.44 546 SER B N 1
ATOM 7262 C CA . SER B 1 546 ? 167.082 176.782 156.349 1.00 7.44 546 SER B CA 1
ATOM 7263 C C . SER B 1 546 ? 168.128 176.175 157.273 1.00 7.44 546 SER B C 1
ATOM 7264 O O . SER B 1 546 ? 167.803 175.822 158.411 1.00 7.44 546 SER B O 1
ATOM 7267 N N . SER B 1 547 ? 169.372 176.043 156.812 1.00 8.35 547 SER B N 1
ATOM 7268 C CA . SER B 1 547 ? 170.436 175.483 157.631 1.00 8.35 547 SER B CA 1
ATOM 7269 C C . SER B 1 547 ? 171.030 176.480 158.615 1.00 8.35 547 SER B C 1
ATOM 7270 O O . SER B 1 547 ? 171.739 176.062 159.537 1.00 8.35 547 SER B O 1
ATOM 7273 N N . VAL B 1 548 ? 170.769 177.773 158.447 1.00 9.75 548 VAL B N 1
ATOM 7274 C CA . VAL B 1 548 ? 171.291 178.761 159.386 1.00 9.75 548 VAL B CA 1
ATOM 7275 C C . VAL B 1 548 ? 170.276 179.077 160.479 1.00 9.75 548 VAL B C 1
ATOM 7276 O O . VAL B 1 548 ? 170.657 179.434 161.597 1.00 9.75 548 VAL B O 1
ATOM 7280 N N . CYS B 1 549 ? 168.982 178.952 160.195 1.00 15.13 549 CYS B N 1
ATOM 7281 C CA . CYS B 1 549 ? 167.969 179.095 161.241 1.00 15.13 549 CYS B CA 1
ATOM 7282 C C . CYS B 1 549 ? 167.626 177.743 161.859 1.00 15.13 549 CYS B C 1
ATOM 7283 O O . CYS B 1 549 ? 166.466 177.379 162.045 1.00 15.13 549 CYS B O 1
ATOM 7286 N N . GLN B 1 550 ? 168.663 176.999 162.200 1.00 18.13 550 GLN B N 1
ATOM 7287 C CA . GLN B 1 550 ? 168.583 175.740 162.929 1.00 18.13 550 GLN B CA 1
ATOM 7288 C C . GLN B 1 550 ? 169.535 175.706 164.112 1.00 18.13 550 GLN B C 1
ATOM 7289 O O . GLN B 1 550 ? 169.189 175.151 165.158 1.00 18.13 550 GLN B O 1
ATOM 7295 N N . ASN B 1 551 ? 170.725 176.291 163.972 1.00 22.14 551 ASN B N 1
ATOM 7296 C CA . ASN B 1 551 ? 171.673 176.377 165.073 1.00 22.14 551 ASN B CA 1
ATOM 7297 C C . ASN B 1 551 ? 171.244 177.377 166.137 1.00 22.14 551 ASN B C 1
ATOM 7298 O O . ASN B 1 551 ? 171.845 177.397 167.215 1.00 22.14 551 ASN B O 1
ATOM 7303 N N . LEU B 1 552 ? 170.224 178.198 165.861 1.00 23.74 552 LEU B N 1
ATOM 7304 C CA . LEU B 1 552 ? 169.760 179.172 166.845 1.00 23.74 552 LEU B CA 1
ATOM 7305 C C . LEU B 1 552 ? 169.362 178.501 168.152 1.00 23.74 552 LEU B C 1
ATOM 7306 O O . LEU B 1 552 ? 169.494 179.102 169.224 1.00 23.74 552 LEU B O 1
ATOM 7311 N N . GLU B 1 553 ? 168.878 177.259 168.085 1.00 30.19 553 GLU B N 1
ATOM 7312 C CA . GLU B 1 553 ? 168.597 176.502 169.297 1.00 30.19 553 GLU B CA 1
ATOM 7313 C C . GLU B 1 553 ? 169.870 176.090 170.022 1.00 30.19 553 GLU B C 1
ATOM 7314 O O . GLU B 1 553 ? 169.809 175.732 171.203 1.00 30.19 553 GLU B O 1
ATOM 7320 N N . LYS B 1 554 ? 171.015 176.135 169.347 1.00 22.61 554 LYS B N 1
ATOM 7321 C CA . LYS B 1 554 ? 172.286 175.707 169.917 1.00 22.61 554 LYS B CA 1
ATOM 7322 C C . LYS B 1 554 ? 173.330 176.811 169.967 1.00 22.61 554 LYS B C 1
ATOM 7323 O O . LYS B 1 554 ? 174.013 176.956 170.984 1.00 22.61 554 LYS B O 1
ATOM 7329 N N . GLN B 1 555 ? 173.470 177.600 168.902 1.00 25.45 555 GLN B N 1
ATOM 7330 C CA . GLN B 1 555 ? 174.425 178.708 168.891 1.00 25.45 555 GLN B CA 1
ATOM 7331 C C . GLN B 1 555 ? 174.038 179.679 167.786 1.00 25.45 555 GLN B C 1
ATOM 7332 O O . GLN B 1 555 ? 173.733 179.255 166.666 1.00 25.45 555 GLN B O 1
ATOM 7338 N N . ILE B 1 556 ? 174.040 180.971 168.097 1.00 27.88 556 ILE B N 1
ATOM 7339 C CA . ILE B 1 556 ? 173.707 182.015 167.134 1.00 27.88 556 ILE B CA 1
ATOM 7340 C C . ILE B 1 556 ? 175.010 182.690 166.713 1.00 27.88 556 ILE B C 1
ATOM 7341 O O . ILE B 1 556 ? 175.721 183.287 167.527 1.00 27.88 556 ILE B O 1
ATOM 7346 N N . SER B 1 557 ? 175.355 182.550 165.435 1.00 26.80 557 SER B N 1
ATOM 7347 C CA . SER B 1 557 ? 176.525 183.210 164.876 1.00 26.80 557 SER B CA 1
ATOM 7348 C C . SER B 1 557 ? 176.176 184.422 164.025 1.00 26.80 557 SER B C 1
ATOM 7349 O O . SER B 1 557 ? 177.085 185.072 163.500 1.00 26.80 557 SER B O 1
ATOM 7352 N N . LEU B 1 558 ? 174.891 184.742 163.874 1.00 24.02 558 LEU B N 1
ATOM 7353 C CA . LEU B 1 558 ? 174.491 185.884 163.062 1.00 24.02 558 LEU B CA 1
ATOM 7354 C C . LEU B 1 558 ? 174.848 187.218 163.698 1.00 24.02 558 LEU B C 1
ATOM 7355 O O . LEU B 1 558 ? 174.932 188.220 162.980 1.00 24.02 558 LEU B O 1
ATOM 7360 N N . ILE B 1 559 ? 175.060 187.261 165.010 1.00 17.80 559 ILE B N 1
ATOM 7361 C CA . ILE B 1 559 ? 175.463 188.485 165.696 1.00 17.80 559 ILE B CA 1
ATOM 7362 C C . ILE B 1 559 ? 176.685 188.171 166.544 1.00 17.80 559 ILE B C 1
ATOM 7363 O O . ILE B 1 559 ? 176.654 187.260 167.377 1.00 17.80 559 ILE B O 1
ATOM 7368 N N . GLY B 1 560 ? 177.759 188.923 166.334 1.00 16.91 560 GLY B N 1
ATOM 7369 C CA . GLY B 1 560 ? 178.991 188.748 167.069 1.00 16.91 560 GLY B CA 1
ATOM 7370 C C . GLY B 1 560 ? 179.393 190.030 167.773 1.00 16.91 560 GLY B C 1
ATOM 7371 O O . GLY B 1 560 ? 178.599 190.960 167.929 1.00 16.91 560 GLY B O 1
ATOM 7372 N N . GLN B 1 561 ? 180.653 190.065 168.198 1.00 21.94 561 GLN B N 1
ATOM 7373 C CA . GLN B 1 561 ? 181.198 191.227 168.882 1.00 21.94 561 GLN B CA 1
ATOM 7374 C C . GLN B 1 561 ? 182.663 191.378 168.503 1.00 21.94 561 GLN B C 1
ATOM 7375 O O . GLN B 1 561 ? 183.334 190.410 168.136 1.00 21.94 561 GLN B O 1
ATOM 7381 N N . GLY B 1 562 ? 183.157 192.614 168.598 1.00 22.84 562 GLY B N 1
ATOM 7382 C CA . GLY B 1 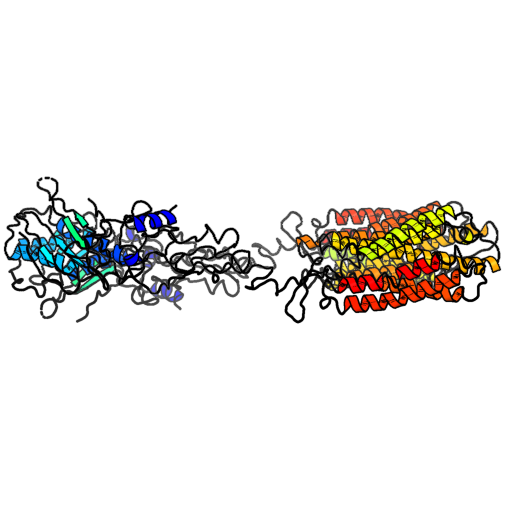562 ? 184.509 192.921 168.195 1.00 22.84 562 GLY B CA 1
ATOM 7383 C C . GLY B 1 562 ? 185.305 193.517 169.339 1.00 22.84 562 GLY B C 1
ATOM 7384 O O . GLY B 1 562 ? 184.763 193.905 170.372 1.00 22.84 562 GLY B O 1
ATOM 7385 N N . LYS B 1 563 ? 186.618 193.576 169.134 1.00 28.40 563 LYS B N 1
ATOM 7386 C CA . LYS B 1 563 ? 187.558 194.097 170.125 1.00 28.40 563 LYS B CA 1
ATOM 7387 C C . LYS B 1 563 ? 188.434 195.151 169.454 1.00 28.40 563 LYS B C 1
ATOM 7388 O O . LYS B 1 563 ? 189.153 194.855 168.496 1.00 28.40 563 LYS B O 1
ATOM 7394 N N . THR B 1 564 ? 188.368 196.380 169.958 1.00 33.78 564 THR B N 1
ATOM 7395 C CA . THR B 1 564 ? 189.206 197.449 169.436 1.00 33.78 564 THR B CA 1
ATOM 7396 C C . THR B 1 564 ? 190.482 197.585 170.259 1.00 33.78 564 THR B C 1
ATOM 7397 O O . THR B 1 564 ? 190.702 196.863 171.236 1.00 33.78 564 THR B O 1
ATOM 7401 N N . SER B 1 565 ? 191.331 198.531 169.849 1.00 31.64 565 SER B N 1
ATOM 7402 C CA . SER B 1 565 ? 192.561 198.793 170.588 1.00 31.64 565 SER B CA 1
ATOM 7403 C C . SER B 1 565 ? 192.280 199.386 171.963 1.00 31.64 565 SER B C 1
ATOM 7404 O O . SER B 1 565 ? 192.963 199.047 172.936 1.00 31.64 565 SER B O 1
ATOM 7407 N N . ASP B 1 566 ? 191.284 200.266 172.067 1.00 32.32 566 ASP B N 1
ATOM 7408 C CA . ASP B 1 566 ? 190.972 200.955 173.311 1.00 32.32 566 ASP B CA 1
ATOM 7409 C C . ASP B 1 566 ? 189.908 200.239 174.137 1.00 32.32 566 ASP B C 1
ATOM 7410 O O . ASP B 1 566 ? 189.177 200.896 174.888 1.00 32.32 566 ASP B O 1
ATOM 7415 N N . HIS B 1 567 ? 189.807 198.914 174.013 1.00 29.76 567 HIS B N 1
ATOM 7416 C CA . HIS B 1 567 ? 188.874 198.092 174.786 1.00 29.76 567 HIS B CA 1
ATOM 7417 C C . HIS B 1 567 ? 187.430 198.558 174.576 1.00 29.76 567 HIS B C 1
ATOM 7418 O O . HIS B 1 567 ? 186.726 198.968 175.501 1.00 29.76 567 HIS B O 1
ATOM 7420 N N . LEU B 1 568 ? 187.008 198.478 173.316 1.00 28.28 568 LEU B N 1
ATOM 7421 C CA . LEU B 1 568 ? 185.659 198.841 172.912 1.00 28.28 568 LEU B CA 1
ATOM 7422 C C . LEU B 1 568 ? 185.081 197.714 172.066 1.00 28.28 568 LEU B C 1
ATOM 7423 O O . LEU B 1 568 ? 185.799 197.034 171.328 1.00 28.28 568 LEU B O 1
ATOM 7428 N N . ILE B 1 569 ? 183.770 197.514 172.185 1.00 25.44 569 ILE B N 1
ATOM 7429 C CA . ILE B 1 569 ? 183.094 196.373 171.576 1.00 25.44 569 ILE B CA 1
ATOM 7430 C C . ILE B 1 569 ? 181.886 196.873 170.794 1.00 25.44 569 ILE B C 1
ATOM 7431 O O . ILE B 1 569 ? 181.135 197.726 171.277 1.00 25.44 569 ILE B O 1
ATOM 7436 N N . PHE B 1 570 ? 181.701 196.346 169.586 1.00 23.00 570 PHE B N 1
ATOM 7437 C CA . PHE B 1 570 ? 180.583 196.712 168.732 1.00 23.00 570 PHE B CA 1
ATOM 7438 C C . PHE B 1 570 ? 179.867 195.454 168.258 1.00 23.00 570 PHE B C 1
ATOM 7439 O O . PHE B 1 570 ? 180.403 194.346 168.327 1.00 23.00 570 PHE B O 1
ATOM 7447 N N . ASN B 1 571 ? 178.641 195.641 167.778 1.00 25.14 571 ASN B N 1
ATOM 7448 C CA . ASN B 1 571 ? 177.803 194.546 167.291 1.00 25.14 571 ASN B CA 1
ATOM 7449 C C . ASN B 1 571 ? 177.979 194.445 165.779 1.00 25.14 571 ASN B C 1
ATOM 7450 O O . ASN B 1 571 ? 177.762 195.416 165.051 1.00 25.14 571 ASN B O 1
ATOM 7455 N N . MET B 1 572 ? 178.391 193.267 165.311 1.00 25.56 572 MET B N 1
ATOM 7456 C CA . MET B 1 572 ? 178.557 193.026 163.883 1.00 25.56 572 MET B CA 1
ATOM 7457 C C . MET B 1 572 ? 177.940 191.693 163.480 1.00 25.56 572 MET B C 1
ATOM 7458 O O . MET B 1 572 ? 177.302 191.023 164.298 1.00 25.56 572 MET B O 1
ATOM 7463 N N . CYS B 1 573 ? 178.122 191.303 162.219 1.00 25.48 573 CYS B N 1
ATOM 7464 C CA . CYS B 1 573 ? 177.715 189.994 161.731 1.00 25.48 573 CYS B CA 1
ATOM 7465 C C . CYS B 1 573 ? 178.953 189.146 161.479 1.00 25.48 573 CYS B C 1
ATOM 7466 O O . CYS B 1 573 ? 179.944 189.618 160.915 1.00 25.48 573 CYS B O 1
ATOM 7469 N N . LEU B 1 574 ? 178.886 187.886 161.900 1.00 22.68 574 LEU B N 1
ATOM 7470 C CA . LEU B 1 574 ? 180.020 186.978 161.799 1.00 22.68 574 LEU B CA 1
ATOM 7471 C C . LEU B 1 574 ? 179.966 186.203 160.490 1.00 22.68 574 LEU B C 1
ATOM 7472 O O . LEU B 1 574 ? 178.885 185.828 160.025 1.00 22.68 574 LEU B O 1
ATOM 7477 N N . ILE B 1 575 ? 181.138 185.972 159.900 1.00 13.67 575 ILE B N 1
ATOM 7478 C CA . ILE B 1 575 ? 181.230 185.186 158.678 1.00 13.67 575 ILE B CA 1
ATOM 7479 C C . ILE B 1 575 ? 181.229 183.704 159.028 1.00 13.67 575 ILE B C 1
ATOM 7480 O O . ILE B 1 575 ? 181.921 183.264 159.956 1.00 13.67 575 ILE B O 1
ATOM 7485 N N . ASP B 1 576 ? 180.451 182.921 158.282 1.00 11.83 576 ASP B N 1
ATOM 7486 C CA . ASP B 1 576 ? 180.192 181.524 158.623 1.00 11.83 576 ASP B CA 1
ATOM 7487 C C . ASP B 1 576 ? 180.798 180.591 157.577 1.00 11.83 576 ASP B C 1
ATOM 7488 O O . ASP B 1 576 ? 180.294 179.498 157.318 1.00 11.83 576 ASP B O 1
ATOM 7493 N N . ARG B 1 577 ? 181.890 181.036 156.953 1.00 10.32 577 ARG B N 1
ATOM 7494 C CA . ARG B 1 577 ? 182.668 180.245 156.001 1.00 10.32 577 ARG B CA 1
ATOM 7495 C C . ARG B 1 577 ? 181.881 179.891 154.744 1.00 10.32 577 ARG B C 1
ATOM 7496 O O . ARG B 1 577 ? 182.397 179.201 153.859 1.00 10.32 577 ARG B O 1
ATOM 7504 N N . TRP B 1 578 ? 180.636 180.357 154.652 1.00 4.70 578 TRP B N 1
ATOM 7505 C CA . TRP B 1 578 ? 179.872 180.322 153.413 1.00 4.70 578 TRP B CA 1
ATOM 7506 C C . TRP B 1 578 ? 179.978 181.636 152.652 1.00 4.70 578 TRP B C 1
ATOM 7507 O O . TRP B 1 578 ? 179.263 181.836 151.666 1.00 4.70 578 TRP B O 1
ATOM 7518 N N . ASP B 1 579 ? 180.845 182.542 153.106 1.00 2.60 579 ASP B N 1
ATOM 7519 C CA . ASP B 1 579 ? 181.090 183.801 152.425 1.00 2.60 579 ASP B CA 1
ATOM 7520 C C . ASP B 1 579 ? 182.388 183.816 151.632 1.00 2.60 579 ASP B C 1
ATOM 7521 O O . ASP B 1 579 ? 182.512 184.625 150.707 1.00 2.60 579 ASP B O 1
ATOM 7526 N N . TYR B 1 580 ? 183.356 182.960 151.964 1.00 1.57 580 TYR B N 1
ATOM 7527 C CA . TYR B 1 580 ? 184.547 182.802 151.143 1.00 1.57 580 TYR B CA 1
ATOM 7528 C C . TYR B 1 580 ? 184.299 181.955 149.906 1.00 1.57 580 TYR B C 1
ATOM 7529 O O . TYR B 1 580 ? 185.137 181.955 148.999 1.00 1.57 580 TYR B O 1
ATOM 7538 N N . MET B 1 581 ? 183.186 181.226 149.851 1.00 2.52 581 MET B N 1
ATOM 7539 C CA . MET B 1 581 ? 182.918 180.359 148.713 1.00 2.52 581 MET B CA 1
ATOM 7540 C C . MET B 1 581 ? 181.946 181.005 147.731 1.00 2.52 581 MET B C 1
ATOM 7541 O O . MET B 1 581 ? 181.956 180.681 146.540 1.00 2.52 581 MET B O 1
ATOM 7546 N N . THR B 1 582 ? 181.102 181.916 148.214 1.00 0.43 582 THR B N 1
ATOM 7547 C CA . THR B 1 582 ? 180.224 182.695 147.341 1.00 0.43 582 THR B CA 1
ATOM 7548 C C . THR B 1 582 ? 180.909 184.001 146.935 1.00 0.43 582 THR B C 1
ATOM 7549 O O . THR B 1 582 ? 180.326 184.887 146.314 1.00 0.43 582 THR B O 1
ATOM 7553 N N . ALA B 1 583 ? 182.181 184.106 147.321 1.00 0.36 583 ALA B N 1
ATOM 7554 C CA . ALA B 1 583 ? 183.033 185.153 146.771 1.00 0.36 583 ALA B CA 1
ATOM 7555 C C . ALA B 1 583 ? 184.015 184.585 145.755 1.00 0.36 583 ALA B C 1
ATOM 7556 O O . ALA B 1 583 ? 184.783 185.357 145.167 1.00 0.36 583 ALA B O 1
ATOM 7558 N N . VAL B 1 584 ? 184.023 183.269 145.536 1.00 1.22 584 VAL B N 1
ATOM 7559 C CA . VAL B 1 584 ? 184.769 182.635 144.458 1.00 1.22 584 VAL B CA 1
ATOM 7560 C C . VAL B 1 584 ? 183.857 182.297 143.285 1.00 1.22 584 VAL B C 1
ATOM 7561 O O . VAL B 1 584 ? 184.250 182.419 142.121 1.00 1.22 584 VAL B O 1
ATOM 7565 N N . ALA B 1 585 ? 182.623 181.877 143.575 1.00 0.68 585 ALA B N 1
ATOM 7566 C CA . ALA B 1 585 ? 181.632 181.665 142.528 1.00 0.68 585 ALA B CA 1
ATOM 7567 C C . ALA B 1 585 ? 181.331 182.936 141.750 1.00 0.68 585 ALA B C 1
ATOM 7568 O O . ALA B 1 585 ? 181.001 182.852 140.562 1.00 0.68 585 ALA B O 1
ATOM 7570 N N . GLU B 1 586 ? 181.431 184.103 142.385 1.00 0.49 586 GLU B N 1
ATOM 7571 C CA . GLU B 1 586 ? 181.346 185.373 141.681 1.00 0.49 586 GLU B CA 1
ATOM 7572 C C . GLU B 1 586 ? 182.590 185.673 140.861 1.00 0.49 586 GLU B C 1
ATOM 7573 O O . GLU B 1 586 ? 182.492 186.369 139.845 1.00 0.49 586 GLU B O 1
ATOM 7579 N N . PHE B 1 587 ? 183.750 185.168 141.279 1.00 3.05 587 PHE B N 1
ATOM 7580 C CA . PHE B 1 587 ? 184.987 185.345 140.533 1.00 3.05 587 PHE B CA 1
ATOM 7581 C C . PHE B 1 587 ? 185.123 184.370 139.374 1.00 3.05 587 PHE B C 1
ATOM 7582 O O . PHE B 1 587 ? 185.664 184.744 138.329 1.00 3.05 587 PHE B O 1
ATOM 7590 N N . LEU B 1 588 ? 184.646 183.135 139.532 1.00 0.48 588 LEU B N 1
ATOM 7591 C CA . LEU B 1 588 ? 184.688 182.155 138.457 1.00 0.48 588 LEU B CA 1
ATOM 7592 C C . LEU B 1 588 ? 183.640 182.407 137.384 1.00 0.48 588 LEU B C 1
ATOM 7593 O O . LEU B 1 588 ? 183.878 182.080 136.217 1.00 0.48 588 LEU B O 1
ATOM 7598 N N . PHE B 1 589 ? 182.491 182.973 137.749 1.00 0.84 589 PHE B N 1
ATOM 7599 C CA . PHE B 1 589 ? 181.459 183.311 136.780 1.00 0.84 589 PHE B CA 1
ATOM 7600 C C . PHE B 1 589 ? 181.813 184.526 135.938 1.00 0.84 589 PHE B C 1
ATOM 7601 O O . PHE B 1 589 ? 181.339 184.632 134.803 1.00 0.84 589 PHE B O 1
ATOM 7609 N N . LEU B 1 590 ? 182.631 185.438 136.458 1.00 1.02 590 LEU B N 1
ATOM 7610 C CA . LEU B 1 590 ? 183.049 186.620 135.721 1.00 1.02 590 LEU B CA 1
ATOM 7611 C C . LEU B 1 590 ? 184.228 186.343 134.799 1.00 1.02 590 LEU B C 1
ATOM 7612 O O . LEU B 1 590 ? 184.544 187.178 133.947 1.00 1.02 590 LEU B O 1
ATOM 7617 N N . LEU B 1 591 ? 184.882 185.189 134.945 1.00 1.39 591 LEU B N 1
ATOM 7618 C CA . LEU B 1 591 ? 185.895 184.760 133.991 1.00 1.39 591 LEU B CA 1
ATOM 7619 C C . LEU B 1 591 ? 185.296 184.245 132.692 1.00 1.39 591 LEU B C 1
ATOM 7620 O O . LEU B 1 591 ? 185.962 184.307 131.654 1.00 1.39 591 LEU B O 1
ATOM 7625 N N . TRP B 1 592 ? 184.064 183.735 132.729 1.00 1.93 592 TRP B N 1
ATOM 7626 C CA . TRP B 1 592 ? 183.351 183.419 131.500 1.00 1.93 592 TRP B CA 1
ATOM 7627 C C . TRP B 1 592 ? 183.035 184.670 130.694 1.00 1.93 592 TRP B C 1
ATOM 7628 O O . TRP B 1 592 ? 183.017 184.612 129.461 1.00 1.93 592 TRP B O 1
ATOM 7639 N N . GLY B 1 593 ? 182.797 185.797 131.360 1.00 4.72 593 GLY B N 1
ATOM 7640 C CA . GLY B 1 593 ? 182.552 187.046 130.669 1.00 4.72 593 GLY B CA 1
ATOM 7641 C C . GLY B 1 593 ? 183.833 187.714 130.218 1.00 4.72 593 GLY B C 1
ATOM 7642 O O . GLY B 1 593 ? 183.799 188.686 129.459 1.00 4.72 593 GLY B O 1
ATOM 7643 N N . VAL B 1 594 ? 184.972 187.200 130.678 1.00 6.74 594 VAL B N 1
ATOM 7644 C CA . VAL B 1 594 ? 186.261 187.709 130.225 1.00 6.74 594 VAL B CA 1
ATOM 7645 C C . VAL B 1 594 ? 186.693 187.047 128.919 1.00 6.74 594 VAL B C 1
ATOM 7646 O O . VAL B 1 594 ? 187.226 187.722 128.031 1.00 6.74 594 VAL B O 1
ATOM 7650 N N . TYR B 1 595 ? 186.463 185.741 128.776 1.00 8.33 595 TYR B N 1
ATOM 7651 C CA . TYR B 1 595 ? 186.744 185.070 127.513 1.00 8.33 595 TYR B CA 1
ATOM 7652 C C . TYR B 1 595 ? 185.861 185.604 126.391 1.00 8.33 595 TYR B C 1
ATOM 7653 O O . TYR B 1 595 ? 186.324 185.760 125.256 1.00 8.33 595 TYR B O 1
ATOM 7662 N N . LEU B 1 596 ? 184.590 185.887 126.688 1.00 10.72 596 LEU B N 1
ATOM 7663 C CA . LEU B 1 596 ? 183.688 186.427 125.677 1.00 10.72 596 LEU B CA 1
ATOM 7664 C C . LEU B 1 596 ? 184.091 187.822 125.222 1.00 10.72 596 LEU B C 1
ATOM 7665 O O . LEU B 1 596 ? 183.772 188.204 124.091 1.00 10.72 596 LEU B O 1
ATOM 7670 N N . CYS B 1 597 ? 184.777 188.592 126.067 1.00 14.12 597 CYS B N 1
ATOM 7671 C CA . CYS B 1 597 ? 185.247 189.911 125.668 1.00 14.12 597 CYS B CA 1
ATOM 7672 C C . CYS B 1 597 ? 186.395 189.852 124.670 1.00 14.12 597 CYS B C 1
ATOM 7673 O O . CYS B 1 597 ? 186.692 190.867 124.033 1.00 14.12 597 CYS B O 1
ATOM 7676 N N . TYR B 1 598 ? 187.042 188.697 124.521 1.00 14.48 598 TYR B N 1
ATOM 7677 C CA . TYR B 1 598 ? 188.091 188.505 123.528 1.00 14.48 598 TYR B CA 1
ATOM 7678 C C . TYR B 1 598 ? 187.558 187.974 122.207 1.00 14.48 598 TYR B C 1
ATOM 7679 O O . TYR B 1 598 ? 188.125 188.269 121.151 1.00 14.48 598 TYR B O 1
ATOM 7688 N N . ALA B 1 599 ? 186.478 187.191 122.241 1.00 14.66 599 ALA B N 1
ATOM 7689 C CA . ALA B 1 599 ? 185.901 186.660 121.014 1.00 14.66 599 ALA B CA 1
ATOM 7690 C C . ALA B 1 599 ? 185.123 187.711 120.234 1.00 14.66 599 ALA B C 1
ATOM 7691 O O . ALA B 1 599 ? 184.933 187.550 119.024 1.00 14.66 599 ALA B O 1
ATOM 7693 N N . VAL B 1 600 ? 184.670 188.778 120.891 1.00 16.81 600 VAL B N 1
ATOM 7694 C CA . VAL B 1 600 ? 183.920 189.835 120.222 1.00 16.81 600 VAL B CA 1
ATOM 7695 C C . VAL B 1 600 ? 184.820 191.048 120.036 1.00 16.81 600 VAL B C 1
ATOM 7696 O O . VAL B 1 600 ? 184.341 192.163 119.800 1.00 16.81 600 VAL B O 1
ATOM 7700 N N . ARG B 1 601 ? 186.134 190.836 120.133 1.00 21.01 601 ARG B N 1
ATOM 7701 C CA . ARG B 1 601 ? 187.082 191.938 120.027 1.00 21.01 601 ARG B CA 1
ATOM 7702 C C . ARG B 1 601 ? 187.131 192.533 118.626 1.00 21.01 601 ARG B C 1
ATOM 7703 O O . ARG B 1 601 ? 187.459 193.716 118.480 1.00 21.01 601 ARG B O 1
ATOM 7711 N N . THR B 1 602 ? 186.803 191.754 117.598 1.00 21.23 602 THR B N 1
ATOM 7712 C CA . THR B 1 602 ? 186.863 192.201 116.209 1.00 21.23 602 THR B CA 1
ATOM 7713 C C . THR B 1 602 ? 185.523 191.979 115.519 1.00 21.23 602 THR B C 1
ATOM 7714 O O . THR B 1 602 ? 185.446 191.496 114.388 1.00 21.23 602 THR B O 1
ATOM 7718 N N . VAL B 1 603 ? 184.442 192.333 116.203 1.00 22.39 603 VAL B N 1
ATOM 7719 C CA . VAL B 1 603 ? 183.090 192.229 115.662 1.00 22.39 603 VAL B CA 1
ATOM 7720 C C . VAL B 1 603 ? 182.559 193.642 115.446 1.00 22.39 603 VAL B C 1
ATOM 7721 O O . VAL B 1 603 ? 182.422 194.392 116.424 1.00 22.39 603 VAL B O 1
ATOM 7725 N N . PRO B 1 604 ? 182.269 194.048 114.211 1.00 27.77 604 PRO B N 1
ATOM 7726 C CA . PRO B 1 604 ? 181.708 195.386 113.989 1.00 27.77 604 PRO B CA 1
ATOM 7727 C C . PRO B 1 604 ? 180.348 195.535 114.655 1.00 27.77 604 PRO B C 1
ATOM 7728 O O . PRO B 1 604 ? 179.547 194.598 114.695 1.00 27.77 604 PRO B O 1
ATOM 7732 N N . SER B 1 605 ? 180.093 196.731 115.179 1.00 22.22 605 SER B N 1
ATOM 7733 C CA . SER B 1 605 ? 178.850 197.026 115.875 1.00 22.22 605 SER B CA 1
ATOM 7734 C C . SER B 1 605 ? 178.377 198.421 115.491 1.00 22.22 605 SER B C 1
ATOM 7735 O O . SER B 1 605 ? 179.166 199.280 115.091 1.00 22.22 605 SER B O 1
ATOM 7738 N N . ALA B 1 606 ? 177.068 198.636 115.620 1.00 22.03 606 ALA B N 1
ATOM 7739 C CA . ALA B 1 606 ? 176.464 199.904 115.231 1.00 22.03 606 ALA B CA 1
ATOM 7740 C C . ALA B 1 606 ? 176.505 200.950 116.335 1.00 22.03 606 ALA B C 1
ATOM 7741 O O . ALA B 1 606 ? 176.595 202.147 116.037 1.00 22.03 606 ALA B O 1
ATOM 7743 N N . PHE B 1 607 ? 176.439 200.536 117.601 1.00 15.93 607 PHE B N 1
ATOM 7744 C CA . PHE B 1 607 ? 176.429 201.467 118.723 1.00 15.93 607 PHE B CA 1
ATOM 7745 C C . PHE B 1 607 ? 177.566 201.220 119.705 1.00 15.93 607 PHE B C 1
ATOM 7746 O O . PHE B 1 607 ? 177.579 201.827 120.783 1.00 15.93 607 PHE B O 1
ATOM 7754 N N . HIS B 1 608 ? 178.514 200.344 119.366 1.00 14.77 608 HIS B N 1
ATOM 7755 C CA . HIS B 1 608 ? 179.658 200.019 120.222 1.00 14.77 608 HIS B CA 1
ATOM 7756 C C . HIS B 1 608 ? 179.224 199.503 121.590 1.00 14.77 608 HIS B C 1
ATOM 7757 O O . HIS B 1 608 ? 179.952 199.654 122.576 1.00 14.77 608 HIS B O 1
ATOM 7764 N N . GLU B 1 609 ? 178.039 198.899 121.665 1.00 13.28 609 GLU B N 1
ATOM 7765 C CA . GLU B 1 609 ? 177.576 198.337 122.931 1.00 13.28 609 GLU B CA 1
ATOM 7766 C C . GLU B 1 609 ? 178.482 197.235 123.474 1.00 13.28 609 GLU B C 1
ATOM 7767 O O . GLU B 1 609 ? 178.744 197.243 124.690 1.00 13.28 609 GLU B O 1
ATOM 7773 N N . PRO B 1 610 ? 178.979 196.278 122.680 1.00 8.50 610 PRO B N 1
ATOM 7774 C CA . PRO B 1 610 ? 179.911 195.283 123.242 1.00 8.50 610 PRO B CA 1
ATOM 7775 C C . PRO B 1 610 ? 181.212 195.881 123.756 1.00 8.50 610 PRO B C 1
ATOM 7776 O O . PRO B 1 610 ? 181.981 195.163 124.408 1.00 8.50 610 PRO B O 1
ATOM 7780 N N . ARG B 1 611 ? 181.487 197.155 123.484 1.00 12.29 611 ARG B N 1
ATOM 7781 C CA . ARG B 1 611 ? 182.658 197.822 124.035 1.00 12.29 611 ARG B CA 1
ATOM 7782 C C . ARG B 1 611 ? 182.407 198.396 125.423 1.00 12.29 611 ARG B C 1
ATOM 7783 O O . ARG B 1 611 ? 183.348 198.490 126.218 1.00 12.29 611 ARG B O 1
ATOM 7791 N N . TYR B 1 612 ? 181.166 198.774 125.735 1.00 6.14 612 TYR B N 1
ATOM 7792 C CA . TYR B 1 612 ? 180.811 199.218 127.075 1.00 6.14 612 TYR B CA 1
ATOM 7793 C C . TYR B 1 612 ? 180.465 198.068 128.009 1.00 6.14 612 TYR B C 1
ATOM 7794 O O . TYR B 1 612 ? 180.607 198.218 129.227 1.00 6.14 612 TYR B O 1
ATOM 7803 N N . MET B 1 613 ? 180.019 196.934 127.476 1.00 3.07 613 MET B N 1
ATOM 7804 C CA . MET B 1 613 ? 179.790 195.742 128.279 1.00 3.07 613 MET B CA 1
ATOM 7805 C C . MET B 1 613 ? 181.080 195.012 128.620 1.00 3.07 613 MET B C 1
ATOM 7806 O O . MET B 1 613 ? 181.051 194.076 129.423 1.00 3.07 613 MET B O 1
ATOM 7811 N N . ALA B 1 614 ? 182.204 195.412 128.027 1.00 1.93 614 ALA B N 1
ATOM 7812 C CA . ALA B 1 614 ? 183.499 194.835 128.357 1.00 1.93 614 ALA B CA 1
ATOM 7813 C C . ALA B 1 614 ? 184.204 195.566 129.488 1.00 1.93 614 ALA B C 1
ATOM 7814 O O . ALA B 1 614 ? 184.932 194.929 130.257 1.00 1.93 614 ALA B O 1
ATOM 7816 N N . VAL B 1 615 ? 184.012 196.880 129.604 1.00 1.27 615 VAL B N 1
ATOM 7817 C CA . VAL B 1 615 ? 184.569 197.612 130.734 1.00 1.27 615 VAL B CA 1
ATOM 7818 C C . VAL B 1 615 ? 183.842 197.252 132.022 1.00 1.27 615 VAL B C 1
ATOM 7819 O O . VAL B 1 615 ? 184.473 197.102 133.074 1.00 1.27 615 VAL B O 1
ATOM 7823 N N . ALA B 1 616 ? 182.520 197.093 131.965 1.00 0.80 616 ALA B N 1
ATOM 7824 C CA . ALA B 1 616 ? 181.713 196.806 133.142 1.00 0.80 616 ALA B CA 1
ATOM 7825 C C . ALA B 1 616 ? 181.966 195.423 133.726 1.00 0.80 616 ALA B C 1
ATOM 7826 O O . ALA B 1 616 ? 181.595 195.180 134.879 1.00 0.80 616 ALA B O 1
ATOM 7828 N N . VAL B 1 617 ? 182.581 194.516 132.969 1.00 0.96 617 VAL B N 1
ATOM 7829 C CA . VAL B 1 617 ? 182.950 193.207 133.496 1.00 0.96 617 VAL B CA 1
ATOM 7830 C C . VAL B 1 617 ? 184.384 193.176 134.016 1.00 0.96 617 VAL B C 1
ATOM 7831 O O . VAL B 1 617 ? 184.641 192.539 135.049 1.00 0.96 617 VAL B O 1
ATOM 7835 N N . HIS B 1 618 ? 185.318 193.850 133.348 1.00 1.12 618 HIS B N 1
ATOM 7836 C CA . HIS B 1 618 ? 186.688 193.946 133.828 1.00 1.12 618 HIS B CA 1
ATOM 7837 C C . HIS B 1 618 ? 186.826 194.866 135.032 1.00 1.12 618 HIS B C 1
ATOM 7838 O O . HIS B 1 618 ? 187.816 194.760 135.763 1.00 1.12 618 HIS B O 1
ATOM 7845 N N . ASN B 1 619 ? 185.862 195.756 135.256 1.00 0.93 619 ASN B N 1
ATOM 7846 C CA . ASN B 1 619 ? 185.855 196.652 136.405 1.00 0.93 619 ASN B CA 1
ATOM 7847 C C . ASN B 1 619 ? 185.209 196.022 137.630 1.00 0.93 619 ASN B C 1
ATOM 7848 O O . ASN B 1 619 ? 185.734 196.154 138.739 1.00 0.93 619 ASN B O 1
ATOM 7853 N N . GLU B 1 620 ? 184.077 195.340 137.451 1.00 0.31 620 GLU B N 1
ATOM 7854 C CA . GLU B 1 620 ? 183.457 194.608 138.546 1.00 0.31 620 GLU B CA 1
ATOM 7855 C C . GLU B 1 620 ? 184.344 193.479 139.050 1.00 0.31 620 GLU B C 1
ATOM 7856 O O . GLU B 1 620 ? 184.332 193.183 140.248 1.00 0.31 620 GLU B O 1
ATOM 7862 N N . LEU B 1 621 ? 185.129 192.860 138.167 1.00 1.10 621 LEU B N 1
ATOM 7863 C CA . LEU B 1 621 ? 185.995 191.755 138.562 1.00 1.10 621 LEU B CA 1
ATOM 7864 C C . LEU B 1 621 ? 187.122 192.201 139.486 1.00 1.10 621 LEU B C 1
ATOM 7865 O O . LEU B 1 621 ? 187.540 191.432 140.358 1.00 1.10 621 LEU B O 1
ATOM 7870 N N . ILE B 1 622 ? 187.617 193.424 139.322 1.00 1.05 622 ILE B N 1
ATOM 7871 C CA . ILE B 1 622 ? 188.812 193.863 140.037 1.00 1.05 622 ILE B CA 1
ATOM 7872 C C . ILE B 1 622 ? 188.471 194.499 141.380 1.00 1.05 622 ILE B C 1
ATOM 7873 O O . ILE B 1 622 ? 189.120 194.211 142.387 1.00 1.05 622 ILE B O 1
ATOM 7878 N N . ILE B 1 623 ? 187.452 195.355 141.434 1.00 0.43 623 ILE B N 1
ATOM 7879 C CA . ILE B 1 623 ? 187.165 196.113 142.648 1.00 0.43 623 ILE B CA 1
ATOM 7880 C C . ILE B 1 623 ? 186.164 195.340 143.500 1.00 0.43 623 ILE B C 1
ATOM 7881 O O . ILE B 1 623 ? 185.582 195.878 144.448 1.00 0.43 623 ILE B O 1
ATOM 7886 N N . SER B 1 624 ? 185.962 194.063 143.178 1.00 2.52 624 SER B N 1
ATOM 7887 C CA . SER B 1 624 ? 185.198 193.173 144.036 1.00 2.52 624 SER B CA 1
ATOM 7888 C C . SER B 1 624 ? 186.050 192.101 144.694 1.00 2.52 624 SER B C 1
ATOM 7889 O O . SER B 1 624 ? 185.664 191.597 145.755 1.00 2.52 624 SER B O 1
ATOM 7892 N N . ALA B 1 625 ? 187.185 191.734 144.102 1.00 19.12 625 ALA B N 1
ATOM 7893 C CA . ALA B 1 625 ? 188.145 190.861 144.763 1.00 19.12 625 ALA B CA 1
ATOM 7894 C C . ALA B 1 625 ? 188.942 191.607 145.824 1.00 19.12 625 ALA B C 1
ATOM 7895 O O . ALA B 1 625 ? 189.285 191.031 146.862 1.00 19.12 625 ALA B O 1
ATOM 7897 N N . ILE B 1 626 ? 189.244 192.883 145.576 1.00 2.22 626 ILE B N 1
ATOM 7898 C CA . ILE B 1 626 ? 189.928 193.698 146.573 1.00 2.22 626 ILE B CA 1
ATOM 7899 C C . ILE B 1 626 ? 189.028 193.949 147.774 1.00 2.22 626 ILE B C 1
ATOM 7900 O O . ILE B 1 626 ? 189.478 193.869 148.923 1.00 2.22 626 ILE B O 1
ATOM 7905 N N . PHE B 1 627 ? 187.751 194.257 147.538 1.00 1.80 627 PHE B N 1
ATOM 7906 C CA . PHE B 1 627 ? 186.831 194.545 148.632 1.00 1.80 627 PHE B CA 1
ATOM 7907 C C . PHE B 1 627 ? 186.629 193.329 149.528 1.00 1.80 627 PHE B C 1
ATOM 7908 O O . PHE B 1 627 ? 186.621 193.451 150.758 1.00 1.80 627 PHE B O 1
ATOM 7916 N N . HIS B 1 628 ? 186.461 192.148 148.930 1.00 1.29 628 HIS B N 1
ATOM 7917 C CA . HIS B 1 628 ? 186.255 190.944 149.726 1.00 1.29 628 HIS B CA 1
ATOM 7918 C C . HIS B 1 628 ? 187.480 190.609 150.565 1.00 1.29 628 HIS B C 1
ATOM 7919 O O . HIS B 1 628 ? 187.343 190.186 151.718 1.00 1.29 628 HIS B O 1
ATOM 7926 N N . THR B 1 629 ? 188.681 190.796 150.014 1.00 1.65 629 THR B N 1
ATOM 7927 C CA . THR B 1 629 ? 189.898 190.561 150.782 1.00 1.65 629 THR B CA 1
ATOM 7928 C C . THR B 1 629 ? 190.011 191.493 151.981 1.00 1.65 629 THR B C 1
ATOM 7929 O O . THR B 1 629 ? 190.428 191.050 153.056 1.00 1.65 629 THR B O 1
ATOM 7933 N N . ILE B 1 630 ? 189.643 192.764 151.827 1.00 1.09 630 ILE B N 1
ATOM 7934 C CA . ILE B 1 630 ? 189.669 193.718 152.930 1.00 1.09 630 ILE B CA 1
ATOM 7935 C C . ILE B 1 630 ? 188.596 193.341 153.942 1.00 1.09 630 ILE B C 1
ATOM 7936 O O . ILE B 1 630 ? 188.812 193.426 155.156 1.00 1.09 630 ILE B O 1
ATOM 7941 N N . ARG B 1 631 ? 187.434 192.912 153.448 1.00 1.31 631 ARG B N 1
ATOM 7942 C CA . ARG B 1 631 ? 186.324 192.559 154.323 1.00 1.31 631 ARG B CA 1
ATOM 7943 C C . ARG B 1 631 ? 186.555 191.262 155.086 1.00 1.31 631 ARG B C 1
ATOM 7944 O O . ARG B 1 631 ? 185.947 191.067 156.144 1.00 1.31 631 ARG B O 1
ATOM 7952 N N . PHE B 1 632 ? 187.411 190.375 154.582 1.00 1.66 632 PHE B N 1
ATOM 7953 C CA . PHE B 1 632 ? 187.673 189.097 155.233 1.00 1.66 632 PHE B CA 1
ATOM 7954 C C . PHE B 1 632 ? 188.835 189.154 156.215 1.00 1.66 632 PHE B C 1
ATOM 7955 O O . PHE B 1 632 ? 188.766 188.539 157.282 1.00 1.66 632 PHE B O 1
ATOM 7963 N N . VAL B 1 633 ? 189.902 189.878 155.881 1.00 3.35 633 VAL B N 1
ATOM 7964 C CA . VAL B 1 633 ? 191.048 189.979 156.779 1.00 3.35 633 VAL B CA 1
ATOM 7965 C C . VAL B 1 633 ? 190.730 190.894 157.955 1.00 3.35 633 VAL B C 1
ATOM 7966 O O . VAL B 1 633 ? 190.877 190.512 159.121 1.00 3.35 633 VAL B O 1
ATOM 7970 N N . LEU B 1 634 ? 190.288 192.116 157.665 1.00 6.25 634 LEU B N 1
ATOM 7971 C CA . LEU B 1 634 ? 189.949 193.088 158.704 1.00 6.25 634 LEU B CA 1
ATOM 7972 C C . LEU B 1 634 ? 188.469 192.977 159.074 1.00 6.25 634 LEU B C 1
ATOM 7973 O O . LEU B 1 634 ? 187.695 193.928 158.981 1.00 6.25 634 LEU B O 1
ATOM 7978 N N . ALA B 1 635 ? 188.082 191.777 159.504 1.00 11.40 635 ALA B N 1
ATOM 7979 C CA . ALA B 1 635 ? 186.692 191.503 159.839 1.00 11.40 635 ALA B CA 1
ATOM 7980 C C . ALA B 1 635 ? 186.316 191.934 161.249 1.00 11.40 635 ALA B C 1
ATOM 7981 O O . ALA B 1 635 ? 185.152 192.276 161.485 1.00 11.40 635 ALA B O 1
ATOM 7983 N N . SER B 1 636 ? 187.264 191.926 162.186 1.00 16.39 636 SER B N 1
ATOM 7984 C CA . SER B 1 636 ? 186.988 192.285 163.569 1.00 16.39 636 SER B CA 1
ATOM 7985 C C . SER B 1 636 ? 187.628 193.598 163.996 1.00 16.39 636 SER B C 1
ATOM 7986 O O . SER B 1 636 ? 187.303 194.099 165.078 1.00 16.39 636 SER B O 1
ATOM 7989 N N . ARG B 1 637 ? 188.519 194.165 163.187 1.00 15.51 637 ARG B N 1
ATOM 7990 C CA . ARG B 1 637 ? 189.170 195.428 163.503 1.00 15.51 637 ARG B CA 1
ATOM 7991 C C . ARG B 1 637 ? 188.462 196.624 162.879 1.00 15.51 637 ARG B C 1
ATOM 7992 O O . ARG B 1 637 ? 188.949 197.752 163.001 1.00 15.51 637 ARG B O 1
ATOM 8000 N N . LEU B 1 638 ? 187.329 196.405 162.216 1.00 13.90 638 LEU B N 1
ATOM 8001 C CA . LEU B 1 638 ? 186.578 197.471 161.563 1.00 13.90 638 LEU B CA 1
ATOM 8002 C C . LEU B 1 638 ? 185.373 197.820 162.430 1.00 13.90 638 LEU B C 1
ATOM 8003 O O . LEU B 1 638 ? 184.511 196.972 162.678 1.00 13.90 638 LEU B O 1
ATOM 8008 N N . GLN B 1 639 ? 185.317 199.070 162.882 1.00 17.56 639 GLN B N 1
ATOM 8009 C CA . GLN B 1 639 ? 184.190 199.533 163.678 1.00 17.56 639 GLN B CA 1
ATOM 8010 C C . GLN B 1 639 ? 182.926 199.568 162.826 1.00 17.56 639 GLN B C 1
ATOM 8011 O O . GLN B 1 639 ? 182.981 199.701 161.601 1.00 17.56 639 GLN B O 1
ATOM 8017 N N . SER B 1 640 ? 181.772 199.436 163.486 1.00 14.36 640 SER B N 1
ATOM 8018 C CA . SER B 1 640 ? 180.495 199.448 162.782 1.00 14.36 640 SER B CA 1
ATOM 8019 C C . SER B 1 640 ? 180.261 200.740 162.011 1.00 14.36 640 SER B C 1
ATOM 8020 O O . SER B 1 640 ? 179.470 200.740 161.062 1.00 14.36 640 SER B O 1
ATOM 8023 N N . ASP B 1 641 ? 180.919 201.833 162.391 1.00 15.21 641 ASP B N 1
ATOM 8024 C CA . ASP B 1 641 ? 180.884 203.064 161.617 1.00 15.21 641 ASP B CA 1
ATOM 8025 C C . ASP B 1 641 ? 181.870 203.052 160.457 1.00 15.21 641 ASP B C 1
ATOM 8026 O O . ASP B 1 641 ? 181.784 203.916 159.579 1.00 15.21 641 ASP B O 1
ATOM 8031 N N . TRP B 1 642 ? 182.798 202.096 160.430 1.00 18.18 642 TRP B N 1
ATOM 8032 C CA . TRP B 1 642 ? 183.770 201.972 159.353 1.00 18.18 642 TRP B CA 1
ATOM 8033 C C . TRP B 1 642 ? 183.411 200.864 158.373 1.00 18.18 642 TRP B C 1
ATOM 8034 O O . TRP B 1 642 ? 184.077 200.722 157.343 1.00 18.18 642 TRP B O 1
ATOM 8045 N N . MET B 1 643 ? 182.380 200.075 158.667 1.00 20.31 643 MET B N 1
ATOM 8046 C CA . MET B 1 643 ? 181.885 199.063 157.746 1.00 20.31 643 MET B CA 1
ATOM 8047 C C . MET B 1 643 ? 180.788 199.594 156.838 1.00 20.31 643 MET B C 1
ATOM 8048 O O . MET B 1 643 ? 180.296 198.856 155.981 1.00 20.31 643 MET B O 1
ATOM 8053 N N . LEU B 1 644 ? 180.391 200.853 157.006 1.00 10.86 644 LEU B N 1
ATOM 8054 C CA . LEU B 1 644 ? 179.470 201.498 156.086 1.00 10.86 644 LEU B CA 1
ATOM 8055 C C . LEU B 1 644 ? 180.142 202.584 155.259 1.00 10.86 644 LEU B C 1
ATOM 8056 O O . LEU B 1 644 ? 179.495 203.157 154.376 1.00 10.86 644 LEU B O 1
ATOM 8061 N N . MET B 1 645 ? 181.410 202.887 155.523 1.00 6.92 645 MET B N 1
ATOM 8062 C CA . MET B 1 645 ? 182.233 203.661 154.606 1.00 6.92 645 MET B CA 1
ATOM 8063 C C . MET B 1 645 ? 182.981 202.774 153.624 1.00 6.92 645 MET B C 1
ATOM 8064 O O . MET B 1 645 ? 183.603 203.289 152.689 1.00 6.92 645 MET B O 1
ATOM 8069 N N . LEU B 1 646 ? 182.938 201.455 153.820 1.00 6.59 646 LEU B N 1
ATOM 8070 C CA . LEU B 1 646 ? 183.469 200.497 152.864 1.00 6.59 646 LEU B CA 1
ATOM 8071 C C . LEU B 1 646 ? 182.392 199.863 152.000 1.00 6.59 646 LEU B C 1
ATOM 8072 O O . LEU B 1 646 ? 182.662 199.545 150.839 1.00 6.59 646 LEU B O 1
ATOM 8077 N N . TYR B 1 647 ? 181.186 199.679 152.532 1.00 6.46 647 TYR B N 1
ATOM 8078 C CA . TYR B 1 647 ? 180.042 199.251 151.743 1.00 6.46 647 TYR B CA 1
ATOM 8079 C C . TYR B 1 647 ? 179.454 200.382 150.913 1.00 6.46 647 TYR B C 1
ATOM 8080 O O . TYR B 1 647 ? 178.625 200.122 150.035 1.00 6.46 647 TYR B O 1
ATOM 8089 N N . PHE B 1 648 ? 179.857 201.626 151.176 1.00 19.12 648 PHE B N 1
ATOM 8090 C CA . PHE B 1 648 ? 179.425 202.779 150.398 1.00 19.12 648 PHE B CA 1
ATOM 8091 C C . PHE B 1 648 ? 180.391 203.133 149.279 1.00 19.12 648 PHE B C 1
ATOM 8092 O O . PHE B 1 648 ? 179.958 203.677 148.258 1.00 19.12 648 PHE B O 1
ATOM 8100 N N . ALA B 1 649 ? 181.679 202.837 149.441 1.00 19.12 649 ALA B N 1
ATOM 8101 C CA . ALA B 1 649 ? 182.656 203.028 148.381 1.00 19.12 649 ALA B CA 1
ATOM 8102 C C . ALA B 1 649 ? 182.762 201.827 147.454 1.00 19.12 649 ALA B C 1
ATOM 8103 O O . ALA B 1 649 ? 183.420 201.924 146.414 1.00 19.12 649 ALA B O 1
ATOM 8105 N N . HIS B 1 650 ? 182.137 200.703 147.804 1.00 19.12 650 HIS B N 1
ATOM 8106 C CA . HIS B 1 650 ? 182.103 199.553 146.910 1.00 19.12 650 HIS B CA 1
ATOM 8107 C C . HIS B 1 650 ? 180.932 199.647 145.941 1.00 19.12 650 HIS B C 1
ATOM 8108 O O . HIS B 1 650 ? 181.106 199.500 144.727 1.00 19.12 650 HIS B O 1
ATOM 8115 N N . THR B 1 651 ? 179.734 199.902 146.462 1.00 4.91 651 THR B N 1
ATOM 8116 C CA . THR B 1 651 ? 178.518 199.938 145.663 1.00 4.91 651 THR B CA 1
ATOM 8117 C C . THR B 1 651 ? 178.412 201.186 144.800 1.00 4.91 651 THR B C 1
ATOM 8118 O O . THR B 1 651 ? 177.467 201.300 144.013 1.00 4.91 651 THR B O 1
ATOM 8122 N N . HIS B 1 652 ? 179.348 202.126 144.929 1.00 4.58 652 HIS B N 1
ATOM 8123 C CA . HIS B 1 652 ? 179.366 203.310 144.086 1.00 4.58 652 HIS B CA 1
ATOM 8124 C C . HIS B 1 652 ? 180.538 203.329 143.117 1.00 4.58 652 HIS B C 1
ATOM 8125 O O . HIS B 1 652 ? 180.653 204.276 142.331 1.00 4.58 652 HIS B O 1
ATOM 8132 N N . LEU B 1 653 ? 181.407 202.321 143.151 1.00 19.12 653 LEU B N 1
ATOM 8133 C CA . LEU B 1 653 ? 182.480 202.180 142.180 1.00 19.12 653 LEU B CA 1
ATOM 8134 C C . LEU B 1 653 ? 182.307 200.963 141.284 1.00 19.12 653 LEU B C 1
ATOM 8135 O O . LEU B 1 653 ? 183.124 200.761 140.379 1.00 19.12 653 LEU B O 1
ATOM 8140 N N . THR B 1 654 ? 181.282 200.142 141.515 1.00 19.12 654 THR B N 1
ATOM 8141 C CA . THR B 1 654 ? 181.038 198.970 140.682 1.00 19.12 654 THR B CA 1
ATOM 8142 C C . THR B 1 654 ? 179.607 198.946 140.158 1.00 19.12 654 THR B C 1
ATOM 8143 O O . THR B 1 654 ? 179.351 198.420 139.071 1.00 19.12 654 THR B O 1
ATOM 8147 N N . VAL B 1 655 ? 178.668 199.508 140.918 1.00 6.70 655 VAL B N 1
ATOM 8148 C CA . VAL B 1 655 ? 177.255 199.445 140.560 1.00 6.70 655 VAL B CA 1
ATOM 8149 C C . VAL B 1 655 ? 176.832 200.723 139.848 1.00 6.70 655 VAL B C 1
ATOM 8150 O O . VAL B 1 655 ? 176.089 200.678 138.862 1.00 6.70 655 VAL B O 1
ATOM 8154 N N . THR B 1 656 ? 177.292 201.870 140.341 1.00 4.81 656 THR B N 1
ATOM 8155 C CA . THR B 1 656 ? 176.954 203.146 139.727 1.00 4.81 656 THR B CA 1
ATOM 8156 C C . THR B 1 656 ? 177.707 203.393 138.426 1.00 4.81 656 THR B C 1
ATOM 8157 O O . THR B 1 656 ? 177.246 204.191 137.603 1.00 4.81 656 THR B O 1
ATOM 8161 N N . VAL B 1 657 ? 178.838 202.720 138.210 1.00 3.71 657 VAL B N 1
ATOM 8162 C CA . VAL B 1 657 ? 179.569 202.821 136.954 1.00 3.71 657 VAL B CA 1
ATOM 8163 C C . VAL B 1 657 ? 179.165 201.724 135.976 1.00 3.71 657 VAL B C 1
ATOM 8164 O O . VAL B 1 657 ? 179.651 201.699 134.843 1.00 3.71 657 VAL B O 1
ATOM 8168 N N . THR B 1 658 ? 178.288 200.811 136.393 1.00 2.80 658 THR B N 1
ATOM 8169 C CA . THR B 1 658 ? 177.722 199.806 135.504 1.00 2.80 658 THR B CA 1
ATOM 8170 C C . THR B 1 658 ? 176.424 200.251 134.854 1.00 2.80 658 THR B C 1
ATOM 8171 O O . THR B 1 658 ? 176.218 199.980 133.670 1.00 2.80 658 THR B O 1
ATOM 8175 N N . ILE B 1 659 ? 175.550 200.934 135.594 1.00 3.54 659 ILE B N 1
ATOM 8176 C CA . ILE B 1 659 ? 174.355 201.537 135.021 1.00 3.54 659 ILE B CA 1
ATOM 8177 C C . ILE B 1 659 ? 174.638 202.930 134.471 1.00 3.54 659 ILE B C 1
ATOM 8178 O O . ILE B 1 659 ? 173.733 203.582 133.946 1.00 3.54 659 ILE B O 1
ATOM 8183 N N . GLY B 1 660 ? 175.876 203.402 134.586 1.00 3.77 660 GLY B N 1
ATOM 8184 C CA . GLY B 1 660 ? 176.273 204.651 133.972 1.00 3.77 660 GLY B CA 1
ATOM 8185 C C . GLY B 1 660 ? 176.970 204.405 132.653 1.00 3.77 660 GLY B C 1
ATOM 8186 O O . GLY B 1 660 ? 177.218 205.337 131.882 1.00 3.77 660 GLY B O 1
ATOM 8187 N N . LEU B 1 661 ? 177.296 203.140 132.388 1.00 3.30 661 LEU B N 1
ATOM 8188 C CA . LEU B 1 661 ? 177.881 202.733 131.119 1.00 3.30 661 LEU B CA 1
ATOM 8189 C C . LEU B 1 661 ? 176.886 202.037 130.204 1.00 3.30 661 LEU B C 1
ATOM 8190 O O . LEU B 1 661 ? 177.103 202.006 128.988 1.00 3.30 661 LEU B O 1
ATOM 8195 N N . LEU B 1 662 ? 175.809 201.481 130.756 1.00 4.89 662 LEU B N 1
ATOM 8196 C CA . LEU B 1 662 ? 174.794 200.784 129.980 1.00 4.89 662 LEU B CA 1
ATOM 8197 C C . LEU B 1 662 ? 173.556 201.635 129.733 1.00 4.89 662 LEU B C 1
ATOM 8198 O O . LEU B 1 662 ? 172.607 201.161 129.100 1.00 4.89 662 LEU B O 1
ATOM 8203 N N . LEU B 1 663 ? 173.537 202.876 130.216 1.00 7.73 663 LEU B N 1
ATOM 8204 C CA . LEU B 1 663 ? 172.347 203.707 130.087 1.00 7.73 663 LEU B CA 1
ATOM 8205 C C . LEU B 1 663 ? 172.662 205.060 129.462 1.00 7.73 663 LEU B C 1
ATOM 8206 O O . LEU B 1 663 ? 171.861 205.590 128.685 1.00 7.73 663 LEU B O 1
ATOM 8211 N N . ILE B 1 664 ? 173.818 205.627 129.793 1.00 9.16 664 ILE B N 1
ATOM 8212 C CA . ILE B 1 664 ? 174.198 206.949 129.298 1.00 9.16 664 ILE B CA 1
ATOM 8213 C C . ILE B 1 664 ? 174.416 206.920 127.786 1.00 9.16 664 ILE B C 1
ATOM 8214 O O . ILE B 1 664 ? 173.890 207.798 127.088 1.00 9.16 664 ILE B O 1
ATOM 8219 N N . PRO B 1 665 ? 175.180 205.929 127.202 1.00 9.18 665 PRO B N 1
ATOM 8220 C CA . PRO B 1 665 ? 175.347 205.879 125.742 1.00 9.18 665 PRO B CA 1
ATOM 8221 C C . PRO B 1 665 ? 174.142 205.288 125.011 1.00 9.18 665 PRO B C 1
ATOM 8222 O O . PRO B 1 665 ? 174.285 204.491 124.082 1.00 9.18 665 PRO B O 1
ATOM 8226 N N . LYS B 1 666 ? 172.953 205.684 125.428 1.00 9.92 666 LYS B N 1
ATOM 8227 C CA . LYS B 1 666 ? 171.705 205.291 124.785 1.00 9.92 666 LYS B CA 1
ATOM 8228 C C . LYS B 1 666 ? 170.835 206.486 124.435 1.00 9.92 666 LYS B C 1
ATOM 8229 O O . LYS B 1 666 ? 170.158 206.465 123.405 1.00 9.92 666 LYS B O 1
ATOM 8235 N N . PHE B 1 667 ? 170.838 207.527 125.267 1.00 16.56 667 PHE B N 1
ATOM 8236 C CA . PHE B 1 667 ? 170.063 208.728 124.979 1.00 16.56 667 PHE B CA 1
ATOM 8237 C C . PHE B 1 667 ? 170.867 209.704 124.128 1.00 16.56 667 PHE B C 1
ATOM 8238 O O . PHE B 1 667 ? 170.434 210.104 123.043 1.00 16.56 667 PHE B O 1
ATOM 8246 N N . SER B 1 668 ? 172.039 210.096 124.609 1.00 23.66 668 SER B N 1
ATOM 8247 C CA . SER B 1 668 ? 172.932 211.001 123.901 1.00 23.66 668 SER B CA 1
ATOM 8248 C C . SER B 1 668 ? 174.217 210.264 123.537 1.00 23.66 668 SER B C 1
ATOM 8249 O O . SER B 1 668 ? 174.429 209.111 123.922 1.00 23.66 668 SER B O 1
ATOM 8252 N N . HIS B 1 669 ? 175.078 210.952 122.783 1.00 30.54 669 HIS B N 1
ATOM 8253 C CA . HIS B 1 669 ? 176.353 210.397 122.325 1.00 30.54 669 HIS B CA 1
ATOM 8254 C C . HIS B 1 669 ? 176.146 209.104 121.539 1.00 30.54 669 HIS B C 1
ATOM 8255 O O . HIS B 1 669 ? 176.910 208.146 121.667 1.00 30.54 669 HIS B O 1
ATOM 8262 N N . SER B 1 670 ? 175.101 209.077 120.718 1.00 30.28 670 SER B N 1
ATOM 8263 C CA . SER B 1 670 ? 174.789 207.902 119.913 1.00 30.28 670 SER B CA 1
ATOM 8264 C C . SER B 1 670 ? 175.763 207.762 118.748 1.00 30.28 670 SER B C 1
ATOM 8265 O O . SER B 1 670 ? 176.749 207.031 118.836 1.00 30.28 670 SER B O 1
#

Sequence (1081 aa):
DGTILAQKLAEEVPMDVASYLYTGDSHQLKRANCSGRYELAGLPGKWPALASAHPSLHRALDTLTHATNFLNVMLQSNKSREQNLQDDLDWYQALVWSLLEGEPSISRAAITFSTAPQVFLQATREESRILLQDDKSHFKWSPPYLECENGSYKPGWLVTLSSAIYGLPEFRGVMKVDINLQKVDIDQCSSDGWFSGTHKCHLNNSECMPIKGLGFVLGAYECICKAGFYHPGVLPVNNFRRRGPDQHISGSTKDVSEEAYVCLPCREGCPFCADDSPCFVQEDKYLRLAIISFQALCMLLDFVSMLVVYHFRKAKSIRASGLILLETILFGSLLLYFPVVILYFEPSTFRCILLRWARLLGFATVYGTVTLKLHRVLKVFLSRTAQRIPYMTGGRVMRMLAVILLVVFWFLIGWTSSVCQNLEKQISLIGQGKTSDHLIFNMCLIDRWDYMTAVAEFLFLLWGVYLCYAVRTVPSAFHEPRYMAVAVHNELIISAIFHTIRFVLASRLQSDWMLMLYFAHTHLTVTVTIGLLLIPKFSHSDGTILAQKLAEEVPMDVASYLYTGDSHQLKRANCSGRYELAGLPGKWPALASAHPSLHRALDTLTHATNFLNVMLQSNKSREQNLQDDLDWYQALVWSLLEGEPSISRAAITFSTAPQVFLQATREESRILLQDSHFKWSPPYLECENGSYKPGWLVTLSSAIYGLQPEFRGVMKVDINLQKVDIDQCSSDGWFSGTHKCHLNNSECMPIKGLGFVLGAYECICKAGFYHPGVLPVNNFRRRGPDQHISGSTKDVSEEAYVCLPCREGCPFCADDSPCFVQEDKYLRLAIISFQALCMLLDFVSMLVVYHFRKAKSIRASGLILLETILFGSLLLYFPVVILYFEPSTFRCILLRWARLLGFATVYGTVTLKLHRVLKVFLSRTAQRIPYMTGGRVMRMLAVILLVVFWFLIGWTSSVCQNLEKQISLIGQGKTSDHLIFNMCLIDRWDYMTAVAEFLFLLWGVYLCYAVRTVPSAFHEPRYMAVAVHNELIISAIFHTIRFVLASRLQSDWMLMLYFAHTHLTVTVTIGLLLIPKFSHS

InterPro domains:
  IPR017978 GPCR family 3, C-terminal [PF00003] (413-666)
  IPR017978 GPCR family 3, C-terminal [PS50259] (416-666)
  IPR043458 G-protein coupled receptor 158/179 [PTHR32546] (8-1051)
  IPR054714 GPR158/179, extracellular domain [PF22572] (264-359)

B-factor: mean 20.58, std 11.59, range [0.02, 41.82]

Secondary structure (DSSP, 8-state):
-HHHHHHHHHTTSTTSHHHHH-GGGGGT----S--------TTT-SS-TT-SSTTHHHHHHHHHHHHHHHHSSTTS-TTTT----HHHHHHHHHHHHHHHHT-SSEEEEEE-------EEE--STT----EEE----S-----EEE--SSS-TTT-EEEEEEEE-------S-EEEEEEE-TT-----SSSSSSTTTT----S-GGGSSSSSSS--S-TT-SS----SS---TT---TT----TT-SS-S-TTSS-SSS--------SSSS--S-SGGGS----HHHHHHHHHHHHHHHHHHHHHHHHHHHTTT-HHHHTT-HHHHHHHHHHHHHTT-SSHHHHS---TTHHHHHHHHHHHHHHHHTTTHHHHHHHHHHHHHHHTSS-----STTTSTTTHHHHHHHHHHHHHHHHHHHSSSTTT---SEEEEE-SSS-EEEEE---SSTTGGGHHHHHHHHHHHHHHHH-SSS--SS-HHHHHHHHHHHHHHHHHHHHHHHHHTSSS--THHHHHHHHHHTTTTHHHHHHHSSHHHHS--/-HHHHHHHHHHHSTT-HHHHH-S-GGGT-----S--S-SS-BTTB--SS-S--TTHHHHHHHHHHHHHHHHHHTTS-TT------HHHHHHHHHHHHHTTTT-SS---EEE--------EE--STT----EE----S---------SSS--S----B--EEEE-------SEEEEE-B--TTS----SSSS-SSS-TT-SS-SSSSSSSSSSS----TTSGGG-S--S---TT---TT----SSSS----BTB--SSS--------BSBSS-SSS-SSSPPPPHHHHTTTHHHHTHHHHHHHHHHHHHHHTTTSTTHHHH-SHHHHHHHHTTSGGGTTTHHHHH---SHHHHHHHHHHHHHHHHHHHHHHHHHHHHHHHHHHHTT------STTSSHHHHHHHHHHHHHHHHHHHHHHSSGGGT---SSEE---TTS---EE----SSSSSTTTHHHHHHHHHHHHHHHTTT---SS-HHHHHHHHHHHHHHHHHHHHHHHHHTSSSS-TTTSTTTHHHHTTTSSTTTTTTSSHHHHS--

Nearest PDB structures (foldseek):
  7she-assembly1_B  TM=1.002E+00  e=8.488E-95  Homo sapiens
  7she-assembly1_A  TM=8.894E-01  e=3.566E-75  Homo sapiens
  7ewp-assembly1_A  TM=8.298E-01  e=3.723E-52  Homo sapiens
  7shf-assembly1_B  TM=9.888E-01  e=3.653E-34  Homo sapiens
  7shf-assembly1_A  TM=9.810E-01  e=5.212E-34  Homo sapiens

Radius of gyration: 50.34 Å; Cα contacts (8 Å, |Δi|>4): 1601; chains: 2; bounding box: 46×80×156 Å

GO terms:
  GO:0008047 enzyme activator activity (F, IDA)
  GO:0005886 plasma membrane (C, IDA)
  GO:0072659 protein localization to plasma membrane (P, IDA)
  GO:0007186 G protein-coupled receptor signaling pathway (P, IDA)
  GO:0008277 regulation of G protein-coupled receptor signaling pathway (P, IDA)
  GO:0160079 G protein-coupled glycine receptor activity (F, IDA)
  GO:0005634 nucleus (C, EXP)
  GO:0005886 plasma membrane (C, EXP)

Foldseek 3Di:
DQQVVVVVCCVVFDPCQCCFVPLPPQVVFWFDQFHDDADPLPPLHPADDVFPQPCQVVVLVVLVVVLLVVVVPCLVPPPPLDDCDPVNLVVVVVSLVCSQAVHQQKFWKWKQPVVVRQIWTWGTHPHTDIDGDDPDFDWDWHGWDFGTDGGGDNQHTWTWTKGFAQHVVGRPIIITIIGGQLVTAQNQLCDSHHSNDNYNQPADDVVADPQLPPFCCQVQHGRRHGHSRYDDPSPHDHLVTASQQGQQGSQPPDLDDPRGYRSGAAHDPDRGRDDVDLQDDDDPVVVLVVLCVPLVVVLVVLVVLLVVLVVPVPAPLDVVVANVLVSQLSVLLSLVSPLQVLLSPPDDLVSLLVSVVSNLSSCCRNVVLLLLSLVLVLVQVVDVVDDDGDDDHCPRSVVVSVVVNVVSVVVSVVVVVVQVVCVVPPNQFWAWADQVRSHIDIDTDDPVVVVVVLVVLLVSLVSVQVSLVSDDDDDDDLCQSVLSNCLSVQLSPLVNVLSVVCVVCVRNDDSVVVSVSSSVSSCRRSVSNCVRNPPSRVPPD/DLQVLVVVLCVVFPQCLVLLQDLCSVVVPWADFFDDQAGCAAVVPHDPQDQCQDCQSVVLLVLQVVLLVVVVVVFPDPPCPPPVDPVSLVVVVVSLLVSQAPGDFWFKKKKQPVCVRQIWIWGHHPHIDIDGDVDDWDWGHFGFDGDGTGDNQFRWIWTKHAAQHDCGRRPMIITITGRQQATWPRQLAPAHTPNGHHRAACPPPAPDPQQPPQCCRVQHHNNHSHSRDDDPSPGDHLVTASQAGQAGRQVPDQDDRRRDHSGAQHDPHSGRDPNPAAPDDQDPVVLCVQVVVLVVVLVVLVVLLVVCVVVVPDPQNVVVDNVLQVLLSVLLNLLSPCQVLLSPAFDDVSLLSNVVSVLSSCLRNVVLLLLVLVCLLVCVVVCVVNDDDDDHCVRSVVVSVVSVVVSVVVSVVVVVVQVPCVVPDHQQWDWAAEPVGYIGIDGHDDVPLVVVLVVSLVSLVSSQVSLVSCVPPDDDLCLSVLSNCLSVQLNPLSVVLVVCCVPCVRHAHSSRVNVSSSVSSCRRSVSSCCSSPVSRPPPD

Organism: Homo sapiens (NCBI:txid9606)

Solvent-accessible surface area: 57470 Å² total; per-residue (Å²): 143,15,42,89,56,34,84,94,38,28,125,120,35,90,84,28,51,51,17,39,114,116,73,15,18,11,130,94,38,76,68,50,140,34,22,10,118,110,25,112,10,46,92,62,28,145,43,42,100,162,11,65,0,77,101,30,18,78,64,2,48,48,6,3,21,32,16,12,38,10,48,91,15,47,46,109,28,134,136,47,184,67,127,63,74,98,52,10,38,31,3,29,39,8,5,0,84,13,9,4,68,16,22,90,29,2,16,62,1,1,7,20,37,32,96,86,48,36,33,4,56,7,44,81,86,159,115,12,147,80,108,103,62,161,139,141,53,157,72,79,83,25,51,3,91,14,42,32,114,99,1,11,113,128,56,5,18,29,8,24,3,15,1,30,28,144,14,125,150,72,44,188,9,51,8,67,2,12,1,53,3,23,172,12,32,18,23,55,3,37,55,116,10,18,21,1,11,89,14,40,18,108,36,24,59,82,64,9,40,104,82,0,47,95,6,66,28,38,67,63,3,7,36,78,31,15,23,2,12,30,94,54,85,44,69,55,35,68,96,34,12,54,4,62,70,13,61,6,11,51,24,108,70,59,44,88,103,83,86,41,58,63,28,76,34,34,51,49,100,15,96,86,77,85,109,84,63,33,25,107,16,137,86,70,126,189,82,30,74,58,9,35,85,100,1,35,102,20,26,118,114,7,107,75,14,24,104,54,0,121,139,104,90,121,34,152,8,0,150,76,4,6,54,107,2,2,50,22,1,2,117,0,0,34,50,4,1,71,20,0,36,20,47,47,101,118,37,34,59,150,98,4,28,76,29,29,57,10,46,30,27,0,12,6,15,1,4,0,1,0,1,3,6,0,35,30,42,20,80,44,70,102,22,141,95,77,115,91,105,72,43,106,61,24,31,106,1,66,146,66,3,54,98,40,45,99,69,23,84,44,20,1,86,1,12,34,44,27,8,62,57,33,70,146,124,42,83,32,1,55,17,107,10,92,36,111,99,65,47,34,13,79,26,33,89,48,25,105,13,15,108,27,20,20,70,40,10,87,74,54,3,83,87,0,38,134,3,9,153,41,13,185,122,31,123,45,96,50,72,34,19,145,51,1,27,66,3,0,66,42,2,23,100,44,6,41,93,11,19,72,72,30,30,106,66,26,62,147,24,27,40,18,130,32,4,102,40,23,33,40,16,5,31,93,2,5,46,56,4,20,26,37,5,26,110,26,16,90,71,125,109,144,12,38,90,85,26,104,104,48,23,102,119,31,105,139,23,60,47,18,28,116,133,65,10,33,22,152,147,94,56,76,63,124,21,27,12,140,116,20,12,8,4,53,78,60,73,21,98,55,134,36,100,16,78,107,18,17,120,66,4,32,16,7,0,42,27,6,2,29,11,32,30,14,40,45,120,33,124,111,61,109,46,114,45,108,114,62,20,47,34,24,11,46,2,16,4,78,12,5,2,80,25,8,86,34,8,13,98,1,16,20,31,30,37,101,90,48,46,15,20,19,2,37,68,100,132,106,9,164,98,118,104,79,159,109,170,60,109,47,21,53,19,56,22,82,54,81,123,10,18,140,101,36,10,30,21,2,28,0,3,4,22,27,107,12,121,137,134,81,42,206,1,49,5,48,2,26,1,50,1,39,167,7,32,19,15,63,5,26,76,79,11,19,46,1,3,61,105,6,14,82,72,39,59,88,40,5,28,113,65,1,54,94,10,72,19,32,69,68,8,0,21,42,20,29,35,7,22,27,152,40,83,66,70,47,27,79,82,31,11,56,14,62,46,45,58,2,13,48,22,112,85,72,42,83,91,55,84,37,48,57,24,68,41,33,50,42,59,16,103,131,94,60,112,80,97,27,18,125,56,134,92,74,111,205,57,10,101,68,13,32,71,92,0,54,109,17,27,123,120,4,110,68,15,20,110,64,0,127,135,94,96,155,37,149,12,2,157,69,2,10,57,94,0,6,47,23,4,6,116,0,0,27,54,1,1,68,11,1,40,18,40,30,119,103,36,39,42,146,82,0,23,71,27,34,64,8,41,24,33,0,12,9,16,2,1,0,0,0,0,6,3,0,38,30,32,32,64,50,65,118,25,116,79,79,111,130,56,106,40,107,72,23,29,76,1,62,158,82,6,57,92,41,53,92,79,23,86,49,17,1,66,1,10,30,38,25,20,64,55,30,70,148,119,62,88,33,5,52,8,113,6,127,35,121,116,66,34,62,12,50,14,32,62,48,33,108,12,20,96,30,20,18,64,40,15,83,78,51,4,75,93,0,45,144,3,1,171,35,12,139,122,29,112,48,93,43,92,32,19,136,34,0,10,77,2,0,70,37,3,25,102,55,8,43,96,12,17,80,68,38,38,100,65,33,53,172,22,36,29,9,138,31,3,83,40,31,46,45,15,5,31,94,1,4,50,52,1,21,22,44,9,29,106,19,17,77,73,159,108